Protein 5WAY (pdb70)

Radius of gyration: 38.21 Å; Cα contacts (8 Å, |Δi|>4): 1231; chains: 2; bounding box: 92×66×99 Å

Foldseek 3Di:
DLLLAPPLLSLLLVLVVVQLLDVFADALVRSCVVSVHDSVSVVVSVVVVCVQCVVFDWDQDPRHIHTPCNVVDDSLVSLLVRCVPGPLNVLVVVLLLDFQDALVVSCVVRVHDPVVVVVSQVSSQVVCVVDAFWGADVVPGHIDGALLRQLLVQLQVCVSNDDLPDDPRPLADQVLVVLLVVLVVVVFQDDDDSVVSSSLSSSQSSLLSCVVVPNADPACLCPDPCSVVSQVCCCVRNVDGDDPRSVCRSPVQCRQPQADRDLVVLVVCCVVPVLSVLLLVLQLCLVVVLCVVLVADFDDSSVLSNVLSNLQSGDSPGHLLDHDSDNPLQVVLVVVCVLVVVSLVSQLVSVLCSCVVSVTDNDVSSSSVSSVSSVVNGPPPVCSNCVVPAAAEEEFDEPPDVVVRVVLQVVLCVLADPSYDYDYDDDPDDDLVVVLVDPHQEYEYCDDDPDRPNHHYHHPVVPDSVRVSVVVNVCSCVSSVD/DLLLFPPLLSLLLVLVVVLLQDLDDDDLVVSCVVSVHDSVSVVVSVVVNCVQPVPWDPVSTDCNVVDDVLVSLLVRCVPRLLNVLVVVLLLDFQDAPVVSCVVVVHDPVVVVVSQVSSQVVLVVPAFWGADVVPGHIDGALLSQLLVQLQVCPSNDDLPDDPDPLADQVLVVVLVVLVVVVALDDDDSVVSSSLSSSQVSLLSCVVVPNADDAPDCQCPGPCNVVSQVCCCVRNVDGDDPRSVCRSPRQCRPPQADRDLVVLVVCLVVPVLSVLLLVLQLVLVVVLCVVLVADADCSSVLSNVLSNLQPGDSPGHLLDHDSDNPLQVVLVVVCVLVVVSLVSQLVSVLCSCVVSVTDNDVSSSSVSSVSNVVPGPCVVVSNCVVPAQAEEEFDEPPDVVVRVVLQVLLCVLADVSYDYDYDDDPDDDLVVVLVDPHQEYEYCDDDDDRPNYHYHHPVVPDSVRVSVVVNVCSVVVSD

InterPro domains:
  IPR007737 Mga helix-turn-helix domain [PF05043] (72-158)
  IPR013199 M protein trans-acting positive regulator (MGA) HTH domain [PF08280] (6-64)
  IPR013236 M protein trans-acting positive regulator (MGA), PRD domain [PF08270] (173-392)
  IPR036388 Winged helix-like DNA-binding domain superfamily [G3DSA:1.10.10.10] (2-70)
  IPR036388 Winged helix-like DNA-binding domain superfamily [G3DSA:1.10.10.10] (84-145)
  IPR050661 BglG family transcriptional antiterminators [PTHR30185] (7-478)

Secondary structure (DSSP, 8-state):
-GGGS-HHHHHHHHHHHHHHH--S-B-HHHHHHHTTS-HHHHHHHHHHHHHH-TTS-EEE-SS-EEES-TTTS-THHHHHHHHHT-HHHHHHHHHHH-TT--HHHHHHHHT--HHHHHHHHHHHHHHHHTT-SEEEEETTEEEEE-HHHHHHHHHHHHHHHS-TT----SSS-SHHHHHHHHHHHHTS----SHHHHHHHHHHHHHHHHHHHTT------GGGSTTHHHHHHHIIIII-----HHHHHHHTGGGG-TT--S-HHHHHHHHHH-HHHHHHHHHHHHHHHHHHHHHT---S-HHHHHHHHHHHHH-SS-SSSSS-SS--HHHHHHHHHHHHSHHHHHHHHHHHHHHHHHHTS---HHHHHHHHHHHHHTSTTHHHHHTTT-PPEEEEEE-SS-HHHHHHHHHHHHHHS-TTEEEEE--SS---HHHHHTS--SEEEESS-----TT-EEEE-TT--HHHHHHHHHTTTTTGGG-/-GGGS-HHHHHHHHHHHHHHH--S---HHHHHHHHTS-HHHHHHHHHHHHHH-TT--B--BS-GGGS-HHHHHHHHHHH-HHHHHHHHHHH-TT--HHHHHHHHT--HHHHHHHHHHHHHHHHTT--EEEEETTEEEEE-HHHHHHHHHHHHHHHS-TT----SSS-SHHHHHHHHHHHHTS-----HHHHHHHHHHHHHHHHHHHTT-------GGGGSTTHHHHHHHIIIII-----HHHHHHHTGGGG-TT--SSHHHHHHHHHH-HHHHHHHHHHHHHHHHHHHHHT---S-HHHHHHHHHHHHT-SS-SSSSS-SS--HHHHHHHHHHHH-HHHHHHHHHHHHHHHHHHTS---HHHHHHHHHHHHHT-TTHHHHHHTTSPPEEEEEE-SS-HHHHHHHHHHHHHHS-TTEEEEE--SS---HHHHHHS--SEEEESS-----TT-EEEE-TT--HHHHHHHHHTTTTTTT-

Structure (mmCIF, N/CA/C/O backbone):
data_5WAY
#
_entry.id   5WAY
#
_cell.length_a   80.118
_cell.length_b   106.256
_cell.length_c   100.213
_cell.angle_alpha   90.000
_cell.angle_beta   101.760
_cell.angle_gamma   90.000
#
_symmetry.space_group_name_H-M   'P 1 21 1'
#
loop_
_entity.id
_entity.type
_entity.pdbx_description
1 polymer 'Transcriptional activator'
2 non-polymer 'POTASSIUM ION'
3 non-polymer 'NICKEL (II) ION'
4 non-polymer GLYCEROL
5 water water
#
loop_
_atom_site.group_PDB
_atom_site.id
_atom_site.type_symbol
_atom_site.label_atom_id
_atom_site.label_alt_id
_atom_site.label_comp_id
_atom_site.label_asym_id
_atom_site.label_entity_id
_atom_site.label_seq_id
_atom_site.pdbx_PDB_ins_code
_atom_site.Cartn_x
_atom_site.Cartn_y
_atom_site.Cartn_z
_atom_site.occupancy
_atom_site.B_iso_or_equiv
_atom_site.auth_seq_id
_atom_site.auth_comp_id
_atom_site.auth_asym_id
_atom_site.auth_atom_id
_atom_site.pdbx_PDB_model_num
ATOM 1 N N . MET A 1 1 ? 53.403 15.998 1.882 1.00 54.48 1 MET A N 1
ATOM 2 C CA . MET A 1 1 ? 53.152 16.907 0.731 1.00 53.53 1 MET A CA 1
ATOM 3 C C . MET A 1 1 ? 52.188 18.027 1.067 1.00 52.75 1 MET A C 1
ATOM 4 O O . MET A 1 1 ? 51.946 18.908 0.228 1.00 52.05 1 MET A O 1
ATOM 9 N N . ARG A 1 2 ? 51.649 18.023 2.282 1.00 50.99 2 ARG A N 1
ATOM 10 C CA . ARG A 1 2 ? 50.729 19.085 2.693 1.00 55.30 2 ARG A CA 1
ATOM 11 C C . ARG A 1 2 ? 51.368 20.497 2.742 1.00 56.10 2 ARG A C 1
ATOM 12 O O . ARG A 1 2 ? 50.651 21.502 2.748 1.00 54.62 2 ARG A O 1
ATOM 20 N N . ASP A 1 3 ? 52.699 20.571 2.737 1.00 57.85 3 ASP A N 1
ATOM 21 C CA . ASP A 1 3 ? 53.377 21.863 2.631 1.00 61.19 3 ASP A CA 1
ATOM 22 C C . ASP A 1 3 ? 53.283 22.512 1.250 1.00 60.26 3 ASP A C 1
ATOM 23 O O . ASP A 1 3 ? 53.635 23.667 1.120 1.00 63.71 3 ASP A O 1
ATOM 28 N N . LEU A 1 4 ? 52.768 21.814 0.236 1.00 56.12 4 LEU A N 1
ATOM 29 C CA . LEU A 1 4 ? 52.388 22.500 -1.013 1.00 56.31 4 LEU A CA 1
ATOM 30 C C . LEU A 1 4 ? 51.152 23.388 -0.884 1.00 56.97 4 LEU A C 1
ATOM 31 O O . LEU A 1 4 ? 50.905 24.248 -1.734 1.00 58.41 4 LEU A O 1
ATOM 36 N N . LEU A 1 5 ? 50.359 23.173 0.163 1.00 54.06 5 LEU A N 1
ATOM 37 C CA . LEU A 1 5 ? 49.159 23.957 0.385 1.00 53.48 5 LEU A CA 1
ATOM 38 C C . LEU A 1 5 ? 49.579 25.291 0.948 1.00 53.42 5 LEU A C 1
ATOM 39 O O . LEU A 1 5 ? 50.637 25.376 1.560 1.00 52.70 5 LEU A O 1
ATOM 44 N N . SER A 1 6 ? 48.757 26.323 0.767 1.00 53.34 6 SER A N 1
ATOM 45 C CA . SER A 1 6 ? 48.991 27.600 1.483 1.00 59.59 6 SER A CA 1
ATOM 46 C C . SER A 1 6 ? 48.979 27.346 2.993 1.00 63.60 6 SER A C 1
ATOM 47 O O . SER A 1 6 ? 48.538 26.280 3.449 1.00 62.74 6 SER A O 1
ATOM 50 N N . LYS A 1 7 ? 49.458 28.322 3.756 1.00 64.18 7 LYS A N 1
ATOM 51 C CA . LYS A 1 7 ? 49.476 28.237 5.214 1.00 66.49 7 LYS A CA 1
ATOM 52 C C . LYS A 1 7 ? 48.038 28.142 5.721 1.00 65.24 7 LYS A C 1
ATOM 53 O O . LYS A 1 7 ? 47.706 27.246 6.500 1.00 61.11 7 LYS A O 1
ATOM 59 N N . LYS A 1 8 ? 47.181 29.052 5.262 1.00 66.11 8 LYS A N 1
ATOM 60 C CA . LYS A 1 8 ? 45.772 29.020 5.652 1.00 70.60 8 LYS A CA 1
ATOM 61 C C . LYS A 1 8 ? 45.101 27.687 5.326 1.00 67.01 8 LYS A C 1
ATOM 62 O O . LYS A 1 8 ? 44.310 27.170 6.122 1.00 62.50 8 LYS A O 1
ATOM 68 N N . SER A 1 9 ? 45.400 27.150 4.149 1.00 62.00 9 SER A N 1
ATOM 69 C CA . SER A 1 9 ? 44.763 25.924 3.708 1.00 61.46 9 SER A CA 1
ATOM 70 C C . SER A 1 9 ? 45.247 24.741 4.560 1.00 55.33 9 SER A C 1
ATOM 71 O O . SER A 1 9 ? 44.452 23.922 4.974 1.00 50.97 9 SER A O 1
ATOM 74 N N . HIS A 1 10 ? 46.545 24.697 4.815 1.00 52.89 10 HIS A N 1
ATOM 75 C CA . HIS A 1 10 ? 47.173 23.673 5.608 1.00 54.56 10 HIS A CA 1
ATOM 76 C C . HIS A 1 10 ? 46.542 23.646 7.010 1.00 56.90 10 HIS A C 1
ATOM 77 O O . HIS A 1 10 ? 46.096 22.593 7.506 1.00 52.70 10 HIS A O 1
ATOM 84 N N . ARG A 1 11 ? 46.467 24.813 7.622 1.00 54.41 11 ARG A N 1
ATOM 85 C CA . ARG A 1 11 ? 45.902 24.928 8.947 1.00 56.37 11 ARG A CA 1
ATOM 86 C C . ARG A 1 11 ? 44.415 24.505 8.955 1.00 58.35 11 ARG A C 1
ATOM 87 O O . ARG A 1 11 ? 43.977 23.729 9.820 1.00 53.85 11 ARG A O 1
ATOM 95 N N . GLN A 1 12 ? 43.638 24.973 7.983 1.00 54.06 12 GLN A N 1
ATOM 96 C CA . GLN A 1 12 ? 42.238 24.582 7.911 1.00 56.84 12 GLN A CA 1
ATOM 97 C C . GLN A 1 12 ? 42.088 23.073 7.721 1.00 58.18 12 GLN A C 1
ATOM 98 O O . GLN A 1 12 ? 41.162 22.451 8.261 1.00 56.38 12 GLN A O 1
ATOM 104 N N . LEU A 1 13 ? 42.988 22.476 6.947 1.00 56.78 13 LEU A N 1
ATOM 105 C CA . LEU A 1 13 ? 42.927 21.038 6.731 1.00 54.20 13 LEU A CA 1
ATOM 106 C C . LEU A 1 13 ? 43.087 20.318 8.066 1.00 51.18 13 LEU A C 1
ATOM 107 O O . LEU A 1 13 ? 42.289 19.451 8.376 1.00 50.60 13 LEU A O 1
ATOM 112 N N . GLU A 1 14 ? 44.116 20.695 8.831 1.00 52.00 14 GLU A N 1
ATOM 113 C CA . GLU A 1 14 ? 44.404 20.091 10.143 1.00 58.86 14 GLU A CA 1
ATOM 114 C C . GLU A 1 14 ? 43.283 20.333 11.152 1.00 57.87 14 GLU A C 1
ATOM 115 O O . GLU A 1 14 ? 43.004 19.486 11.981 1.00 59.24 14 GLU A O 1
ATOM 121 N N . LEU A 1 15 ? 42.649 21.492 11.068 1.00 55.68 15 LEU A N 1
ATOM 122 C CA . LEU A 1 15 ? 41.526 21.801 11.922 1.00 56.67 15 LEU A CA 1
ATOM 123 C C . LEU A 1 15 ? 40.448 20.803 11.623 1.00 56.53 15 LEU A C 1
ATOM 124 O O . LEU A 1 15 ? 39.891 20.211 12.537 1.00 55.80 15 LEU A O 1
ATOM 129 N N . LEU A 1 16 ? 40.170 20.582 10.342 1.00 55.00 16 LEU A N 1
ATOM 130 C CA . LEU A 1 16 ? 39.078 19.688 9.988 1.00 56.03 16 LEU A CA 1
ATOM 131 C C . LEU A 1 16 ? 39.426 18.260 10.306 1.00 56.43 16 LEU A C 1
ATOM 132 O O . LEU A 1 16 ? 38.562 17.509 10.722 1.00 55.24 16 LEU A O 1
ATOM 137 N N . GLU A 1 17 ? 40.680 17.871 10.102 1.00 57.11 17 GLU A N 1
ATOM 138 C CA . GLU A 1 17 ? 41.101 16.509 10.440 1.00 57.29 17 GLU A CA 1
ATOM 139 C C . GLU A 1 17 ? 40.886 16.247 11.926 1.00 58.04 17 GLU A C 1
ATOM 140 O O . GLU A 1 17 ? 40.437 15.174 12.304 1.00 55.61 17 GLU A O 1
ATOM 146 N N . LEU A 1 18 ? 41.197 17.246 12.747 1.00 61.12 18 LEU A N 1
ATOM 147 C CA . LEU A 1 18 ? 40.976 17.174 14.190 1.00 65.48 18 LEU A CA 1
ATOM 148 C C . LEU A 1 18 ? 39.509 16.936 14.496 1.00 64.13 18 LEU A C 1
ATOM 149 O O . LEU A 1 18 ? 39.158 15.989 15.206 1.00 68.26 18 LEU A O 1
ATOM 154 N N . LEU A 1 19 ? 38.646 17.776 13.936 1.00 60.49 19 LEU A N 1
ATOM 155 C CA . LEU A 1 19 ? 37.214 17.703 14.232 1.00 60.99 19 LEU A CA 1
ATOM 156 C C . LEU A 1 19 ? 36.543 16.426 13.718 1.00 65.29 19 LEU A C 1
ATOM 157 O O . LEU A 1 19 ? 35.494 16.030 14.220 1.00 60.62 19 LEU A O 1
ATOM 162 N N . PHE A 1 20 ? 37.132 15.802 12.702 1.00 60.97 20 PHE A N 1
ATOM 163 C CA . PHE A 1 20 ? 36.588 14.568 12.148 1.00 58.31 20 PHE A CA 1
ATOM 164 C C . PHE A 1 20 ? 37.076 13.364 12.947 1.00 61.69 20 PHE A C 1
ATOM 165 O O . PHE A 1 20 ? 36.393 12.349 13.011 1.00 65.50 20 PHE A O 1
ATOM 173 N N . GLU A 1 21 ? 38.271 13.483 13.520 1.00 66.84 21 GLU A N 1
ATOM 174 C CA . GLU A 1 21 ? 38.896 12.397 14.247 1.00 74.86 21 GLU A CA 1
ATOM 175 C C . GLU A 1 21 ? 38.318 12.272 15.632 1.00 79.04 21 GLU A C 1
ATOM 176 O O . GLU A 1 21 ? 38.217 11.174 16.141 1.00 78.99 21 GLU A O 1
ATOM 182 N N . HIS A 1 22 ? 37.980 13.406 16.242 1.00 84.07 22 HIS A N 1
ATOM 183 C CA . HIS A 1 22 ? 37.549 13.455 17.631 1.00 83.21 22 HIS A CA 1
ATOM 184 C C . HIS A 1 22 ? 36.133 13.989 17.678 1.00 87.65 22 HIS A C 1
ATOM 185 O O . HIS A 1 22 ? 35.852 15.038 17.114 1.00 93.49 22 HIS A O 1
ATOM 192 N N . LYS A 1 23 ? 35.245 13.273 18.360 1.00 95.11 23 LYS A N 1
ATOM 193 C CA . LYS A 1 23 ? 33.843 13.678 18.462 1.00 98.07 23 LYS A CA 1
ATOM 194 C C . LYS A 1 23 ? 33.590 14.606 19.660 1.00 96.04 23 LYS A C 1
ATOM 195 O O . LYS A 1 23 ? 32.466 15.060 19.854 1.00 97.66 23 LYS A O 1
ATOM 201 N N . ARG A 1 24 ? 34.628 14.888 20.452 1.00 90.05 24 ARG A N 1
ATOM 202 C CA . ARG A 1 24 ? 34.498 15.745 21.644 1.00 91.61 24 ARG A CA 1
ATOM 203 C C . ARG A 1 24 ? 34.302 17.228 21.320 1.00 92.47 24 ARG A C 1
ATOM 204 O O . ARG A 1 24 ? 34.483 17.660 20.178 1.00 91.45 24 ARG A O 1
ATOM 212 N N . TRP A 1 25 ? 33.922 17.992 22.344 1.00 92.34 25 TRP A N 1
ATOM 213 C CA . TRP A 1 25 ? 33.860 19.455 22.264 1.00 92.74 25 TRP A CA 1
ATOM 214 C C . TRP A 1 25 ? 35.248 20.077 22.408 1.00 89.61 25 TRP A C 1
ATOM 215 O O . TRP A 1 25 ? 36.089 19.567 23.156 1.00 87.95 25 TRP A O 1
ATOM 226 N N . PHE A 1 26 ? 35.464 21.184 21.696 1.00 83.60 26 PHE A N 1
ATOM 227 C CA . PHE A 1 26 ? 36.740 21.899 21.692 1.00 82.06 26 PHE A CA 1
ATOM 228 C C . PHE A 1 26 ? 36.536 23.395 21.856 1.00 84.92 26 PHE A C 1
ATOM 229 O O . PHE A 1 26 ? 35.879 24.025 21.022 1.00 81.02 26 PHE A O 1
ATOM 237 N N . HIS A 1 27 ? 37.111 23.974 22.905 1.00 88.73 27 HIS A N 1
ATOM 238 C CA . HIS A 1 27 ? 37.165 25.428 23.014 1.00 94.17 27 HIS A CA 1
ATOM 239 C C . HIS A 1 27 ? 38.236 25.940 22.074 1.00 90.46 27 HIS A C 1
ATOM 240 O O . HIS A 1 27 ? 39.187 25.216 21.749 1.00 86.88 27 HIS A O 1
ATOM 247 N N . ARG A 1 28 ? 38.078 27.190 21.648 1.00 87.33 28 ARG A N 1
ATOM 248 C CA . ARG A 1 28 ? 39.046 27.819 20.760 1.00 87.61 28 ARG A CA 1
ATOM 249 C C . ARG A 1 28 ? 40.407 27.875 21.430 1.00 87.43 28 ARG A C 1
ATOM 250 O O . ARG A 1 28 ? 41.426 27.798 20.749 1.00 90.07 28 ARG A O 1
ATOM 258 N N . SER A 1 29 ? 40.418 27.987 22.761 1.00 86.32 29 SER A N 1
ATOM 259 C CA . SER A 1 29 ? 41.647 27.861 23.550 1.00 85.37 29 SER A CA 1
ATOM 260 C C . SER A 1 29 ? 42.396 26.587 23.163 1.00 82.79 29 SER A C 1
ATOM 261 O O . SER A 1 29 ? 43.586 26.623 22.823 1.00 77.52 29 SER A O 1
ATOM 264 N N . GLU A 1 30 ? 41.681 25.465 23.224 1.00 79.70 30 GLU A N 1
ATOM 265 C CA . GLU A 1 30 ? 42.263 24.150 22.957 1.00 83.99 30 GLU A CA 1
ATOM 266 C C . GLU A 1 30 ? 42.661 23.989 21.486 1.00 78.64 30 GLU A C 1
ATOM 267 O O . GLU A 1 30 ? 43.711 23.422 21.183 1.00 76.24 30 GLU A O 1
ATOM 273 N N . LEU A 1 31 ? 41.817 24.481 20.581 1.00 78.42 31 LEU A N 1
ATOM 274 C CA . LEU A 1 31 ? 42.098 24.401 19.141 1.00 79.22 31 LEU A CA 1
ATOM 275 C C . LEU A 1 31 ? 43.324 25.224 18.814 1.00 76.81 31 LEU A C 1
ATOM 276 O O . LEU A 1 31 ? 44.166 24.803 18.036 1.00 73.52 31 LEU A O 1
ATOM 281 N N . ALA A 1 32 ? 43.432 26.393 19.428 1.00 81.31 32 ALA A N 1
ATOM 282 C CA . ALA A 1 32 ? 44.580 27.267 19.194 1.00 85.69 32 ALA A CA 1
ATOM 283 C C . ALA A 1 32 ? 45.902 26.561 19.495 1.00 87.50 32 ALA A C 1
ATOM 284 O O . ALA A 1 32 ? 46.836 26.623 18.689 1.00 88.64 32 ALA A O 1
ATOM 286 N N . GLU A 1 33 ? 45.979 25.881 20.637 1.00 86.52 33 GLU A N 1
ATOM 287 C CA . GLU A 1 33 ? 47.247 25.303 21.062 1.00 87.77 33 GLU A CA 1
ATOM 288 C C . GLU A 1 33 ? 47.518 23.956 20.393 1.00 87.06 33 GLU A C 1
ATOM 289 O O . GLU A 1 33 ? 48.649 23.693 19.971 1.00 83.73 33 GLU A O 1
ATOM 295 N N . LEU A 1 34 ? 46.494 23.116 20.265 1.00 85.85 34 LEU A N 1
ATOM 296 C CA . LEU A 1 34 ? 46.641 21.856 19.525 1.00 84.61 34 LEU A CA 1
ATOM 297 C C . LEU A 1 34 ? 47.115 22.064 18.080 1.00 84.97 34 LEU A C 1
ATOM 298 O O . LEU A 1 34 ? 47.900 21.264 17.563 1.00 83.93 34 LEU A O 1
ATOM 303 N N . LEU A 1 35 ? 46.647 23.138 17.441 1.00 83.12 35 LEU A N 1
ATOM 304 C CA . LEU A 1 35 ? 47.019 23.456 16.060 1.00 84.12 35 LEU A CA 1
ATOM 305 C C . LEU A 1 35 ? 48.131 24.491 15.989 1.00 84.11 35 LEU A C 1
ATOM 306 O O . LEU A 1 35 ? 48.464 24.973 14.904 1.00 82.51 35 LEU A O 1
ATOM 311 N N . ASN A 1 36 ? 48.685 24.843 17.149 1.00 85.22 36 ASN A N 1
ATOM 312 C CA . ASN A 1 36 ? 49.821 25.761 17.249 1.00 82.23 36 ASN A CA 1
ATOM 313 C C . ASN A 1 36 ? 49.616 27.087 16.495 1.00 77.83 36 ASN A C 1
ATOM 314 O O . ASN A 1 36 ? 50.513 27.584 15.827 1.00 80.49 36 ASN A O 1
ATOM 319 N N . CYS A 1 37 ? 48.427 27.663 16.623 1.00 75.58 37 CYS A N 1
ATOM 320 C CA . CYS A 1 37 ? 48.132 28.952 16.007 1.00 78.44 37 CYS A CA 1
ATOM 321 C C . CYS A 1 37 ? 47.443 29.867 17.023 1.00 82.51 37 CYS A C 1
ATOM 322 O O . CYS A 1 37 ? 47.265 29.488 18.182 1.00 89.09 37 CYS A O 1
ATOM 325 N N . THR A 1 38 ? 47.067 31.071 16.594 1.00 80.33 38 THR A N 1
ATOM 326 C CA . THR A 1 38 ? 46.369 32.011 17.464 1.00 80.98 38 THR A CA 1
ATOM 327 C C . THR A 1 38 ? 44.888 31.700 17.476 1.00 81.34 38 THR A C 1
ATOM 328 O O . THR A 1 38 ? 44.389 30.955 16.623 1.00 80.39 38 THR A O 1
ATOM 332 N N . GLU A 1 39 ? 44.188 32.286 18.437 1.00 78.12 39 GLU A N 1
ATOM 333 C CA . GLU A 1 39 ? 42.741 32.148 18.520 1.00 80.07 39 GLU A CA 1
ATOM 334 C C . GLU A 1 39 ? 42.048 32.883 17.374 1.00 78.03 39 GLU A C 1
ATOM 335 O O . GLU A 1 39 ? 40.952 32.501 16.956 1.00 76.21 39 GLU A O 1
ATOM 341 N N . ARG A 1 40 ? 42.699 33.922 16.856 1.00 79.03 40 ARG A N 1
ATOM 342 C CA . ARG A 1 40 ? 42.179 34.669 15.703 1.00 78.80 40 ARG A CA 1
ATOM 343 C C . ARG A 1 40 ? 42.218 33.801 14.440 1.00 73.86 40 ARG A C 1
ATOM 344 O O . ARG A 1 40 ? 41.236 33.724 13.689 1.00 68.21 40 ARG A O 1
ATOM 352 N N . ALA A 1 41 ? 43.349 33.140 14.220 1.00 73.69 41 ALA A N 1
ATOM 353 C CA . ALA A 1 41 ? 43.463 32.189 13.111 1.00 74.24 41 ALA A CA 1
ATOM 354 C C . ALA A 1 41 ? 42.355 31.131 13.182 1.00 72.84 41 ALA A C 1
ATOM 355 O O . ALA A 1 41 ? 41.686 30.874 12.178 1.00 77.58 41 ALA A O 1
ATOM 357 N N . VAL A 1 42 ? 42.134 30.560 14.367 1.00 67.40 42 VAL A N 1
ATOM 358 C CA . VAL A 1 42 ? 41.084 29.538 14.560 1.00 66.45 42 VAL A CA 1
ATOM 359 C C . VAL A 1 42 ? 39.683 30.063 14.167 1.00 68.70 42 VAL A C 1
ATOM 360 O O . VAL A 1 42 ? 38.896 29.372 13.491 1.00 59.02 42 VAL A O 1
ATOM 364 N N . LYS A 1 43 ? 39.379 31.274 14.629 1.00 69.22 43 LYS A N 1
ATOM 365 C CA . LYS A 1 43 ? 38.102 31.919 14.353 1.00 74.11 43 LYS A CA 1
ATOM 366 C C . LYS A 1 43 ? 37.950 32.156 12.840 1.00 70.56 43 LYS A C 1
ATOM 367 O O . LYS A 1 43 ? 36.909 31.838 12.256 1.00 66.79 43 LYS A O 1
ATOM 373 N N . ASP A 1 44 ? 38.986 32.714 12.216 1.00 67.19 44 ASP A N 1
ATOM 374 C CA . ASP A 1 44 ? 38.968 32.952 10.759 1.00 69.94 44 ASP A CA 1
ATOM 375 C C . ASP A 1 44 ? 38.856 31.635 9.958 1.00 65.62 44 ASP A C 1
ATOM 376 O O . ASP A 1 44 ? 38.094 31.529 8.998 1.00 67.26 44 ASP A O 1
ATOM 381 N N . ASP A 1 45 ? 39.590 30.620 10.382 1.00 66.13 45 ASP A N 1
ATOM 382 C CA . ASP A 1 45 ? 39.517 29.310 9.726 1.00 67.04 45 ASP A CA 1
ATOM 383 C C . ASP A 1 45 ? 38.142 28.682 9.855 1.00 69.04 45 ASP A C 1
ATOM 384 O O . ASP A 1 45 ? 37.645 28.058 8.900 1.00 65.10 45 ASP A O 1
ATOM 389 N N . LEU A 1 46 ? 37.535 28.845 11.032 1.00 65.67 46 LEU A N 1
ATOM 390 C CA . LEU A 1 46 ? 36.227 28.276 11.284 1.00 69.40 46 LEU A CA 1
ATOM 391 C C . LEU A 1 46 ? 35.185 28.858 10.346 1.00 71.07 46 LEU A C 1
ATOM 392 O O . LEU A 1 46 ? 34.393 28.107 9.766 1.00 68.23 46 LEU A O 1
ATOM 397 N N . SER A 1 47 ? 35.178 30.179 10.181 1.00 67.72 47 SER A N 1
ATOM 398 C CA . SER A 1 47 ? 34.164 30.785 9.311 1.00 71.52 47 SER A CA 1
ATOM 399 C C . SER A 1 47 ? 34.481 30.476 7.845 1.00 68.13 47 SER A C 1
ATOM 400 O O . SER A 1 47 ? 33.562 30.284 7.057 1.00 69.65 47 SER A O 1
ATOM 403 N N . HIS A 1 48 ? 35.763 30.386 7.483 1.00 64.44 48 HIS A N 1
ATOM 404 C CA . HIS A 1 48 ? 36.107 29.962 6.117 1.00 68.27 48 HIS A CA 1
ATOM 405 C C . HIS A 1 48 ? 35.600 28.546 5.826 1.00 70.03 48 HIS A C 1
ATOM 406 O O . HIS A 1 48 ? 35.070 28.253 4.746 1.00 73.92 48 HIS A O 1
ATOM 413 N N . VAL A 1 49 ? 35.763 27.682 6.816 1.00 62.35 49 VAL A N 1
ATOM 414 C CA . VAL A 1 49 ? 35.406 26.302 6.706 1.00 63.43 49 VAL A CA 1
ATOM 415 C C . VAL A 1 49 ? 33.872 26.118 6.709 1.00 66.88 49 VAL A C 1
ATOM 416 O O . VAL A 1 49 ? 33.340 25.256 5.987 1.00 63.07 49 VAL A O 1
ATOM 420 N N . LYS A 1 50 ? 33.165 26.900 7.524 1.00 64.12 50 LYS A N 1
ATOM 421 C CA . LYS A 1 50 ? 31.697 26.840 7.538 1.00 68.62 50 LYS A CA 1
ATOM 422 C C . LYS A 1 50 ? 31.134 27.121 6.154 1.00 65.58 50 LYS A C 1
ATOM 423 O O . LYS A 1 50 ? 30.248 26.405 5.685 1.00 68.69 50 LYS A O 1
ATOM 429 N N . SER A 1 51 ? 31.667 28.152 5.503 1.00 66.00 51 SER A N 1
ATOM 430 C CA . SER A 1 51 ? 31.201 28.550 4.180 1.00 71.89 51 SER A CA 1
ATOM 431 C C . SER A 1 51 ? 31.631 27.571 3.077 1.00 71.62 51 SER A C 1
ATOM 432 O O . SER A 1 51 ? 30.886 27.366 2.120 1.00 71.33 51 SER A O 1
ATOM 435 N N . ALA A 1 52 ? 32.816 26.967 3.209 1.00 70.48 52 ALA A N 1
ATOM 436 C CA . ALA A 1 52 ? 33.328 26.025 2.194 1.00 63.76 52 ALA A CA 1
ATOM 437 C C . ALA A 1 52 ? 32.624 24.681 2.253 1.00 63.51 52 ALA A C 1
ATOM 438 O O . ALA A 1 52 ? 32.450 24.040 1.231 1.00 65.06 52 ALA A O 1
ATOM 440 N N . PHE A 1 53 ? 32.198 24.266 3.448 1.00 65.12 53 PHE A N 1
ATOM 441 C CA . PHE A 1 53 ? 31.517 22.987 3.633 1.00 68.71 53 PHE A CA 1
ATOM 442 C C . PHE A 1 53 ? 30.121 23.162 4.289 1.00 69.67 53 PHE A C 1
ATOM 443 O O . PHE A 1 53 ? 29.873 22.679 5.408 1.00 61.66 53 PHE A O 1
ATOM 451 N N . PRO A 1 54 ? 29.183 23.805 3.569 1.00 75.28 54 PRO A N 1
ATOM 452 C CA . PRO A 1 54 ? 27.890 24.176 4.165 1.00 79.62 54 PRO A CA 1
ATOM 453 C C . PRO A 1 54 ? 27.106 22.974 4.691 1.00 86.64 54 PRO A C 1
ATOM 454 O O . PRO A 1 54 ? 26.329 23.112 5.636 1.00 91.18 54 PRO A O 1
ATOM 458 N N . ASP A 1 55 ? 27.309 21.806 4.088 1.00 92.80 55 ASP A N 1
ATOM 459 C CA . ASP A 1 55 ? 26.661 20.590 4.564 1.00 98.86 55 ASP A CA 1
ATOM 460 C C . ASP A 1 55 ? 27.083 20.239 5.997 1.00 100.67 55 ASP A C 1
ATOM 461 O O . ASP A 1 55 ? 26.257 19.774 6.782 1.00 107.68 55 ASP A O 1
ATOM 466 N N . LEU A 1 56 ? 28.347 20.486 6.345 1.00 96.07 56 LEU A N 1
ATOM 467 C CA . LEU A 1 56 ? 28.842 20.199 7.698 1.00 91.17 56 LEU A CA 1
ATOM 468 C C . LEU A 1 56 ? 28.124 21.051 8.725 1.00 90.12 56 LEU A C 1
ATOM 469 O O . LEU A 1 56 ? 28.012 22.258 8.548 1.00 87.95 56 LEU A O 1
ATOM 474 N N . ILE A 1 57 ? 27.661 20.411 9.800 1.00 92.05 57 ILE A N 1
ATOM 475 C CA . ILE A 1 57 ? 26.880 21.074 10.849 1.00 93.83 57 ILE A CA 1
ATOM 476 C C . ILE A 1 57 ? 27.738 21.386 12.082 1.00 90.75 57 ILE A C 1
ATOM 477 O O . ILE A 1 57 ? 28.135 20.481 12.822 1.00 84.11 57 ILE A O 1
ATOM 482 N N . PHE A 1 58 ? 28.007 22.674 12.288 1.00 90.47 58 PHE A N 1
ATOM 483 C CA . PHE A 1 58 ? 28.831 23.146 13.398 1.00 93.75 58 PHE A CA 1
ATOM 484 C C . PHE A 1 58 ? 27.956 23.662 14.532 1.00 100.66 58 PHE A C 1
ATOM 485 O O . PHE A 1 58 ? 27.239 24.647 14.349 1.00 103.82 58 PHE A O 1
ATOM 493 N N . HIS A 1 59 ? 28.014 23.013 15.695 1.00 103.94 59 HIS A N 1
ATOM 494 C CA . HIS A 1 59 ? 27.384 23.557 16.903 1.00 105.66 59 HIS A CA 1
ATOM 495 C C . HIS A 1 59 ? 28.408 24.351 17.694 1.00 106.41 59 HIS A C 1
ATOM 496 O O . HIS A 1 59 ? 29.600 24.041 17.679 1.00 101.80 59 HIS A O 1
ATOM 503 N N . SER A 1 60 ? 27.921 25.382 18.376 1.00 110.39 60 SER A N 1
ATOM 504 C CA . SER A 1 60 ? 28.712 26.142 19.328 1.00 112.88 60 SER A CA 1
ATOM 505 C C . SER A 1 60 ? 28.007 26.023 20.679 1.00 113.95 60 SER A C 1
ATOM 506 O O . SER A 1 60 ? 26.785 25.869 20.733 1.00 114.07 60 SER A O 1
ATOM 509 N N . SER A 1 61 ? 28.772 26.072 21.766 1.00 112.98 61 SER A N 1
ATOM 510 C CA . SER A 1 61 ? 28.212 25.864 23.099 1.00 113.59 61 SER A CA 1
ATOM 511 C C . SER A 1 61 ? 29.063 26.490 24.188 1.00 115.01 61 SER A C 1
ATOM 512 O O . SER A 1 61 ? 30.113 27.065 23.918 1.00 117.53 61 SER A O 1
ATOM 515 N N . THR A 1 62 ? 28.580 26.381 25.422 1.00 117.37 62 THR A N 1
ATOM 516 C CA . THR A 1 62 ? 29.399 26.604 26.614 1.00 117.56 62 THR A CA 1
ATOM 517 C C . THR A 1 62 ? 30.610 25.655 26.632 1.00 116.48 62 THR A C 1
ATOM 518 O O . THR A 1 62 ? 31.660 25.986 27.183 1.00 113.36 62 THR A O 1
ATOM 522 N N . ASN A 1 63 ? 30.443 24.482 26.022 1.00 115.61 63 ASN A N 1
ATOM 523 C CA . ASN A 1 63 ? 31.480 23.447 25.964 1.00 112.32 63 ASN A CA 1
ATOM 524 C C . ASN A 1 63 ? 32.542 23.700 24.890 1.00 108.66 63 ASN A C 1
ATOM 525 O O . ASN A 1 63 ? 33.675 23.216 24.995 1.00 105.79 63 ASN A O 1
ATOM 530 N N . GLY A 1 64 ? 32.163 24.449 23.857 1.00 102.86 64 GLY A N 1
ATOM 531 C CA . GLY A 1 64 ? 33.076 24.813 22.780 1.00 100.84 64 GLY A CA 1
ATOM 532 C C . GLY A 1 64 ? 32.432 24.602 21.423 1.00 99.91 64 GLY A C 1
ATOM 533 O O . GLY A 1 64 ? 31.263 24.942 21.228 1.00 102.28 64 GLY A O 1
ATOM 534 N N . ILE A 1 65 ? 33.198 24.028 20.495 1.00 96.10 65 ILE A N 1
ATOM 535 C CA . ILE A 1 65 ? 32.775 23.815 19.107 1.00 94.43 65 ILE A CA 1
ATOM 536 C C . ILE A 1 65 ? 33.010 22.360 18.682 1.00 87.37 65 ILE A C 1
ATOM 537 O O . ILE A 1 65 ? 33.980 21.723 19.107 1.00 83.96 65 ILE A O 1
ATOM 542 N N . ARG A 1 66 ? 32.117 21.837 17.847 1.00 81.68 66 ARG A N 1
ATOM 543 C CA . ARG A 1 66 ? 32.327 20.529 17.231 1.00 86.27 66 ARG A CA 1
ATOM 544 C C . ARG A 1 66 ? 31.462 20.353 15.993 1.00 83.39 66 ARG A C 1
ATOM 545 O O . ARG A 1 66 ? 30.460 21.049 15.810 1.00 86.66 66 ARG A O 1
ATOM 553 N N . ILE A 1 67 ? 31.862 19.416 15.142 1.00 78.34 67 ILE A N 1
ATOM 554 C CA . ILE A 1 67 ? 31.022 18.994 14.042 1.00 78.88 67 ILE A CA 1
ATOM 555 C C . ILE A 1 67 ? 30.143 17.834 14.547 1.00 80.76 67 ILE A C 1
ATOM 556 O O . ILE A 1 67 ? 30.635 16.872 15.137 1.00 80.53 67 ILE A O 1
ATOM 561 N N . ILE A 1 68 ? 28.837 17.964 14.328 1.00 88.16 68 ILE A N 1
ATOM 562 C CA . ILE A 1 68 ? 27.828 17.014 14.804 1.00 92.39 68 ILE A CA 1
ATOM 563 C C . ILE A 1 68 ? 27.548 15.960 13.741 1.00 90.16 68 ILE A C 1
ATOM 564 O O . ILE A 1 68 ? 27.022 14.894 14.032 1.00 86.34 68 ILE A O 1
ATOM 569 N N . ASN A 1 69 ? 27.904 16.278 12.505 1.00 89.38 69 ASN A N 1
ATOM 570 C CA . ASN A 1 69 ? 27.357 15.599 11.354 1.00 89.78 69 ASN A CA 1
ATOM 571 C C . ASN A 1 69 ? 28.248 14.494 10.788 1.00 88.65 69 ASN A C 1
ATOM 572 O O . ASN A 1 69 ? 27.788 13.713 9.944 1.00 87.39 69 ASN A O 1
ATOM 577 N N . THR A 1 70 ? 29.490 14.395 11.275 1.00 86.89 70 THR A N 1
ATOM 578 C CA . THR A 1 70 ? 30.552 13.611 10.589 1.00 88.35 70 THR A CA 1
ATOM 579 C C . THR A 1 70 ? 30.160 12.207 10.049 1.00 85.16 70 THR A C 1
ATOM 580 O O . THR A 1 70 ? 30.646 11.802 8.992 1.00 81.86 70 THR A O 1
ATOM 584 N N . ASP A 1 71 ? 29.257 11.499 10.733 1.00 86.12 71 ASP A N 1
ATOM 585 C CA . ASP A 1 71 ? 28.756 10.184 10.263 1.00 89.07 71 ASP A CA 1
ATOM 586 C C . ASP A 1 71 ? 27.855 10.212 8.997 1.00 85.45 71 ASP A C 1
ATOM 587 O O . ASP A 1 71 ? 27.508 9.158 8.464 1.00 86.64 71 ASP A O 1
ATOM 592 N N . ASP A 1 72 ? 27.453 11.387 8.535 1.00 80.08 72 ASP A N 1
ATOM 593 C CA . ASP A 1 72 ? 26.737 11.500 7.261 1.00 96.15 72 ASP A CA 1
ATOM 594 C C . ASP A 1 72 ? 27.717 11.816 6.107 1.00 94.24 72 ASP A C 1
ATOM 595 O O . ASP A 1 72 ? 27.558 11.339 4.971 1.00 94.85 72 ASP A O 1
ATOM 600 N N . SER A 1 73 ? 28.731 12.617 6.411 1.00 89.34 73 SER A N 1
ATOM 601 C CA . SER A 1 73 ? 29.693 13.049 5.419 1.00 85.61 73 SER A CA 1
ATOM 602 C C . SER A 1 73 ? 30.917 12.143 5.506 1.00 77.44 73 SER A C 1
ATOM 603 O O . SER A 1 73 ? 30.827 10.994 5.972 1.00 67.52 73 SER A O 1
ATOM 606 N N . ASP A 1 74 ? 32.056 12.653 5.049 1.00 65.45 74 ASP A N 1
ATOM 607 C CA . ASP A 1 74 ? 33.306 11.911 5.097 1.00 59.45 74 ASP A CA 1
ATOM 608 C C . ASP A 1 74 ? 34.427 12.899 4.772 1.00 60.12 74 ASP A C 1
ATOM 609 O O . ASP A 1 74 ? 34.265 13.861 3.958 1.00 49.83 74 ASP A O 1
ATOM 614 N N . ILE A 1 75 ? 35.554 12.650 5.421 1.00 55.27 75 ILE A N 1
ATOM 615 C CA . ILE A 1 75 ? 36.732 13.485 5.288 1.00 57.07 75 ILE A CA 1
ATOM 616 C C . ILE A 1 75 ? 37.254 13.558 3.850 1.00 57.02 75 ILE A C 1
ATOM 617 O O . ILE A 1 75 ? 37.855 14.554 3.472 1.00 54.51 75 ILE A O 1
ATOM 622 N N . GLU A 1 76 ? 36.997 12.530 3.035 1.00 57.30 76 GLU A N 1
ATOM 623 C CA . GLU A 1 76 ? 37.352 12.591 1.611 1.00 57.83 76 GLU A CA 1
ATOM 624 C C . GLU A 1 76 ? 36.878 13.885 0.962 1.00 57.24 76 GLU A C 1
ATOM 625 O O . GLU A 1 76 ? 37.533 14.437 0.064 1.00 57.90 76 GLU A O 1
ATOM 631 N N . MET A 1 77 ? 35.723 14.349 1.406 1.00 59.88 77 MET A N 1
ATOM 632 C CA . MET A 1 77 ? 35.138 15.634 0.969 1.00 62.41 77 MET A CA 1
ATOM 633 C C . MET A 1 77 ? 36.100 16.837 1.146 1.00 59.04 77 MET A C 1
ATOM 634 O O . MET A 1 77 ? 36.215 17.723 0.282 1.00 53.02 77 MET A O 1
ATOM 639 N N . VAL A 1 78 ? 36.783 16.859 2.291 1.00 52.37 78 VAL A N 1
ATOM 640 C CA . VAL A 1 78 ? 37.695 17.935 2.647 1.00 50.83 78 VAL A CA 1
ATOM 641 C C . VAL A 1 78 ? 38.929 17.928 1.741 1.00 47.77 78 VAL A C 1
ATOM 642 O O . VAL A 1 78 ? 39.318 18.939 1.177 1.00 47.34 78 VAL A O 1
ATOM 646 N N . TYR A 1 79 ? 39.525 16.766 1.573 1.00 47.18 79 TYR A N 1
ATOM 647 C CA . TYR A 1 79 ? 40.709 16.648 0.734 1.00 49.95 79 TYR A CA 1
ATOM 648 C C . TYR A 1 79 ? 40.319 16.983 -0.680 1.00 47.65 79 TYR A C 1
ATOM 649 O O . TYR A 1 79 ? 41.037 17.703 -1.365 1.00 47.84 79 TYR A O 1
ATOM 658 N N . HIS A 1 80 ? 39.178 16.454 -1.120 1.00 49.93 80 HIS A N 1
ATOM 659 C CA . HIS A 1 80 ? 38.731 16.699 -2.481 1.00 53.28 80 HIS A CA 1
ATOM 660 C C . HIS A 1 80 ? 38.688 18.203 -2.691 1.00 53.03 80 HIS A C 1
ATOM 661 O O . HIS A 1 80 ? 39.195 18.699 -3.688 1.00 51.25 80 HIS A O 1
ATOM 668 N N . HIS A 1 81 ? 38.106 18.928 -1.729 1.00 53.99 81 HIS A N 1
ATOM 669 C CA . HIS A 1 81 ? 38.105 20.384 -1.787 1.00 56.70 81 HIS A CA 1
ATOM 670 C C . HIS A 1 81 ? 39.500 21.044 -1.752 1.00 52.67 81 HIS A C 1
ATOM 671 O O . HIS A 1 81 ? 39.730 21.940 -2.548 1.00 50.24 81 HIS A O 1
ATOM 678 N N . PHE A 1 82 ? 40.402 20.671 -0.831 1.00 50.82 82 PHE A N 1
ATOM 679 C CA . PHE A 1 82 ? 41.704 21.405 -0.724 1.00 48.57 82 PHE A CA 1
ATOM 680 C C . PHE A 1 82 ? 42.649 21.093 -1.883 1.00 49.65 82 PHE A C 1
ATOM 681 O O . PHE A 1 82 ? 43.451 21.926 -2.287 1.00 51.01 82 PHE A O 1
ATOM 689 N N . PHE A 1 83 ? 42.563 19.889 -2.428 1.00 50.45 83 PHE A N 1
ATOM 690 C CA . PHE A 1 83 ? 43.287 19.605 -3.676 1.00 52.98 83 PHE A CA 1
ATOM 691 C C . PHE A 1 83 ? 42.789 20.530 -4.772 1.00 57.22 83 PHE A C 1
ATOM 692 O O . PHE A 1 83 ? 43.586 21.229 -5.429 1.00 54.45 83 PHE A O 1
ATOM 700 N N . LYS A 1 84 ? 41.459 20.529 -4.956 1.00 60.29 84 LYS A N 1
ATOM 701 C CA . LYS A 1 84 ? 40.845 21.278 -6.065 1.00 65.46 84 LYS A CA 1
ATOM 702 C C . LYS A 1 84 ? 41.205 22.781 -5.990 1.00 61.06 84 LYS A C 1
ATOM 703 O O . LYS A 1 84 ? 41.498 23.368 -7.001 1.00 61.16 84 LYS A O 1
ATOM 709 N N . HIS A 1 85 ? 41.224 23.380 -4.796 1.00 58.78 85 HIS A N 1
ATOM 710 C CA . HIS A 1 85 ? 41.519 24.817 -4.657 1.00 58.90 85 HIS A CA 1
ATOM 711 C C . HIS A 1 85 ? 42.974 25.170 -4.414 1.00 53.40 85 HIS A C 1
ATOM 712 O O . HIS A 1 85 ? 43.264 26.311 -4.098 1.00 56.70 85 HIS A O 1
ATOM 719 N N . SER A 1 86 ? 43.891 24.221 -4.564 1.00 52.11 86 SER A N 1
ATOM 720 C CA . SER A 1 86 ? 45.350 24.490 -4.364 1.00 54.49 86 SER A CA 1
ATOM 721 C C . SER A 1 86 ? 46.081 24.874 -5.657 1.00 54.30 86 SER A C 1
ATOM 722 O O . SER A 1 86 ? 46.071 24.103 -6.635 1.00 55.47 86 SER A O 1
ATOM 725 N N . THR A 1 87 ? 46.789 25.999 -5.634 1.00 56.58 87 THR A N 1
ATOM 726 C CA . THR A 1 87 ? 47.489 26.500 -6.820 1.00 57.57 87 THR A CA 1
ATOM 727 C C . THR A 1 87 ? 48.693 25.650 -7.164 1.00 55.03 87 THR A C 1
ATOM 728 O O . THR A 1 87 ? 48.937 25.353 -8.329 1.00 50.72 87 THR A O 1
ATOM 732 N N . HIS A 1 88 ? 49.454 25.261 -6.150 1.00 57.15 88 HIS A N 1
ATOM 733 C CA . HIS A 1 88 ? 50.661 24.467 -6.384 1.00 53.72 88 HIS A CA 1
ATOM 734 C C . HIS A 1 88 ? 50.300 23.073 -6.950 1.00 47.10 88 HIS A C 1
ATOM 735 O O . HIS A 1 88 ? 50.908 22.627 -7.901 1.00 47.13 88 HIS A O 1
ATOM 742 N N . PHE A 1 89 ? 49.298 22.408 -6.392 1.00 44.56 89 PHE A N 1
ATOM 743 C CA . PHE A 1 89 ? 48.932 21.112 -6.898 1.00 47.22 89 PHE A CA 1
ATOM 744 C C . PHE A 1 89 ? 48.361 21.236 -8.306 1.00 46.40 89 PHE A C 1
ATOM 745 O O . PHE A 1 89 ? 48.624 20.388 -9.159 1.00 45.74 89 PHE A O 1
ATOM 753 N N . SER A 1 90 ? 47.557 22.270 -8.543 1.00 44.18 90 SER A N 1
ATOM 754 C CA . SER A 1 90 ? 46.959 22.480 -9.866 1.00 45.19 90 SER A CA 1
ATOM 755 C C . SER A 1 90 ? 48.022 22.666 -10.941 1.00 42.18 90 SER A C 1
ATOM 756 O O . SER A 1 90 ? 47.944 22.071 -12.007 1.00 41.50 90 SER A O 1
ATOM 759 N N . ILE A 1 91 ? 49.052 23.430 -10.625 1.00 43.99 91 ILE A N 1
ATOM 760 C CA . ILE A 1 91 ? 50.136 23.697 -11.588 1.00 43.75 91 ILE A CA 1
ATOM 761 C C . ILE A 1 91 ? 50.907 22.424 -11.878 1.00 46.44 91 ILE A C 1
ATOM 762 O O . ILE A 1 91 ? 51.215 22.083 -13.043 1.00 45.72 91 ILE A O 1
ATOM 767 N N . LEU A 1 92 ? 51.198 21.706 -10.803 1.00 46.97 92 LEU A N 1
ATOM 768 C CA . LEU A 1 92 ? 51.886 20.439 -10.891 1.00 46.27 92 LEU A CA 1
ATOM 769 C C . LEU A 1 92 ? 51.109 19.466 -11.765 1.00 47.91 92 LEU A C 1
ATOM 770 O O . LEU A 1 92 ? 51.679 18.817 -12.670 1.00 45.41 92 LEU A O 1
ATOM 775 N N . GLU A 1 93 ? 49.811 19.368 -11.525 1.00 43.89 93 GLU A N 1
ATOM 776 C CA . GLU A 1 93 ? 48.992 18.498 -12.350 1.00 46.41 93 GLU A CA 1
ATOM 777 C C . GLU A 1 93 ? 48.912 18.974 -13.828 1.00 46.32 93 GLU A C 1
ATOM 778 O O . GLU A 1 93 ? 48.922 18.144 -14.753 1.00 43.56 93 GLU A O 1
ATOM 784 N N . PHE A 1 94 ? 48.758 20.287 -14.032 1.00 44.44 94 PHE A N 1
ATOM 785 C CA . PHE A 1 94 ? 48.808 20.852 -15.372 1.00 46.06 94 PHE A CA 1
ATOM 786 C C . PHE A 1 94 ? 50.105 20.444 -16.071 1.00 44.47 94 PHE A C 1
ATOM 787 O O . PHE A 1 94 ? 50.094 19.968 -17.198 1.00 47.54 94 PHE A O 1
ATOM 795 N N . ILE A 1 95 ? 51.219 20.579 -15.383 1.00 44.25 95 ILE A N 1
ATOM 796 C CA . ILE A 1 95 ? 52.502 20.210 -15.982 1.00 44.29 95 ILE A CA 1
ATOM 797 C C . ILE A 1 95 ? 52.561 18.734 -16.330 1.00 46.53 95 ILE A C 1
ATOM 798 O O . ILE A 1 95 ? 52.993 18.373 -17.415 1.00 50.67 95 ILE A O 1
ATOM 803 N N . PHE A 1 96 ? 52.090 17.878 -15.422 1.00 51.46 96 PHE A N 1
ATOM 804 C CA . PHE A 1 96 ? 52.000 16.476 -15.681 1.00 46.12 96 PHE A CA 1
ATOM 805 C C . PHE A 1 96 ? 51.227 16.168 -16.955 1.00 47.37 96 PHE A C 1
ATOM 806 O O . PHE A 1 96 ? 51.612 15.276 -17.709 1.00 51.44 96 PHE A O 1
ATOM 814 N N . PHE A 1 97 ? 50.132 16.874 -17.194 1.00 47.57 97 PHE A N 1
ATOM 815 C CA . PHE A 1 97 ? 49.344 16.624 -18.402 1.00 52.36 97 PHE A CA 1
ATOM 816 C C . PHE A 1 97 ? 49.862 17.323 -19.666 1.00 53.80 97 PHE A C 1
ATOM 817 O O . PHE A 1 97 ? 49.312 17.078 -20.715 1.00 52.92 97 PHE A O 1
ATOM 825 N N . ASN A 1 98 ? 50.890 18.170 -19.569 1.00 53.05 98 ASN A N 1
ATOM 826 C CA . ASN A 1 98 ? 51.282 19.047 -20.701 1.00 54.74 98 ASN A CA 1
ATOM 827 C C . ASN A 1 98 ? 52.787 19.113 -20.870 1.00 54.81 98 ASN A C 1
ATOM 828 O O . ASN A 1 98 ? 53.377 20.190 -20.978 1.00 51.79 98 ASN A O 1
ATOM 833 N N . GLU A 1 99 ? 53.420 17.944 -20.887 1.00 53.06 99 GLU A N 1
ATOM 834 C CA . GLU A 1 99 ? 54.845 17.894 -21.137 1.00 54.82 99 GLU A CA 1
ATOM 835 C C . GLU A 1 99 ? 55.081 18.589 -22.501 1.00 54.57 99 GLU A C 1
ATOM 836 O O . GLU A 1 99 ? 54.264 18.455 -23.423 1.00 52.30 99 GLU A O 1
ATOM 842 N N . GLY A 1 100 ? 56.136 19.384 -22.576 1.00 55.27 100 GLY A N 1
ATOM 843 C CA . GLY A 1 100 ? 56.526 20.055 -23.822 1.00 54.11 100 GLY A CA 1
ATOM 844 C C . GLY A 1 100 ? 55.823 21.354 -24.147 1.00 56.42 100 GLY A C 1
ATOM 845 O O . GLY A 1 100 ? 56.159 21.984 -25.127 1.00 55.86 100 GLY A O 1
ATOM 846 N N . CYS A 1 101 ? 54.841 21.776 -23.351 1.00 55.59 101 CYS A N 1
ATOM 847 C CA . CYS A 1 101 ? 54.162 23.041 -23.621 1.00 56.39 101 CYS A CA 1
ATOM 848 C C . CYS A 1 101 ? 55.148 24.195 -23.342 1.00 54.97 101 CYS A C 1
ATOM 849 O O . CYS A 1 101 ? 56.207 23.990 -22.742 1.00 53.98 101 CYS A O 1
ATOM 852 N N . GLN A 1 102 ? 54.821 25.398 -23.801 1.00 54.71 102 GLN A N 1
ATOM 853 C CA . GLN A 1 102 ? 55.614 26.579 -23.425 1.00 54.62 102 GLN A CA 1
ATOM 854 C C . GLN A 1 102 ? 55.338 26.976 -21.967 1.00 52.16 102 GLN A C 1
ATOM 855 O O . GLN A 1 102 ? 54.184 26.989 -21.553 1.00 50.36 102 GLN A O 1
ATOM 861 N N . ALA A 1 103 ? 56.379 27.291 -21.201 1.00 47.94 103 ALA A N 1
ATOM 862 C CA . ALA A 1 103 ? 56.213 27.858 -19.857 1.00 51.81 103 ALA A CA 1
ATOM 863 C C . ALA A 1 103 ? 55.129 28.953 -19.792 1.00 54.57 103 ALA A C 1
ATOM 864 O O . ALA A 1 103 ? 54.320 29.031 -18.855 1.00 50.58 103 ALA A O 1
ATOM 866 N N . GLU A 1 104 ? 55.150 29.799 -20.806 1.00 53.94 104 GLU A N 1
ATOM 867 C CA . GLU A 1 104 ? 54.191 30.873 -21.001 1.00 57.28 104 GLU A CA 1
ATOM 868 C C . GLU A 1 104 ? 52.724 30.408 -20.979 1.00 53.53 104 GLU A C 1
ATOM 869 O O . GLU A 1 104 ? 51.843 31.134 -20.497 1.00 52.66 104 GLU A O 1
ATOM 875 N N . SER A 1 105 ? 52.445 29.237 -21.537 1.00 50.87 105 SER A N 1
ATOM 876 C CA . SER A 1 105 ? 51.079 28.665 -21.472 1.00 55.24 105 SER A CA 1
ATOM 877 C C . SER A 1 105 ? 50.641 28.421 -20.037 1.00 50.74 105 SER A C 1
ATOM 878 O O . SER A 1 105 ? 49.460 28.513 -19.727 1.00 48.54 105 SER A O 1
ATOM 881 N N . ILE A 1 106 ? 51.603 28.102 -19.177 1.00 46.88 106 ILE A N 1
ATOM 882 C CA . ILE A 1 106 ? 51.314 27.840 -17.769 1.00 47.10 106 ILE A CA 1
ATOM 883 C C . ILE A 1 106 ? 50.950 29.162 -17.113 1.00 45.94 106 ILE A C 1
ATOM 884 O O . ILE A 1 106 ? 49.928 29.252 -16.435 1.00 45.44 106 ILE A O 1
ATOM 889 N N . CYS A 1 107 ? 51.752 30.191 -17.353 1.00 43.71 107 CYS A N 1
ATOM 890 C CA . CYS A 1 107 ? 51.484 31.557 -16.825 1.00 45.14 107 CYS A CA 1
ATOM 891 C C . CYS A 1 107 ? 50.090 32.066 -17.207 1.00 47.27 107 CYS A C 1
ATOM 892 O O . CYS A 1 107 ? 49.361 32.592 -16.372 1.00 44.35 107 CYS A O 1
ATOM 895 N N . LYS A 1 108 ? 49.752 31.887 -18.480 1.00 49.45 108 LYS A N 1
ATOM 896 C CA . LYS A 1 108 ? 48.461 32.251 -19.038 1.00 55.67 108 LYS A CA 1
ATOM 897 C C . LYS A 1 108 ? 47.364 31.447 -18.380 1.00 52.87 108 LYS A C 1
ATOM 898 O O . LYS A 1 108 ? 46.386 32.001 -17.910 1.00 48.94 108 LYS A O 1
ATOM 904 N N . GLU A 1 109 ? 47.548 30.132 -18.314 1.00 50.18 109 GLU A N 1
ATOM 905 C CA . GLU A 1 109 ? 46.546 29.248 -17.707 1.00 52.71 109 GLU A CA 1
ATOM 906 C C . GLU A 1 109 ? 46.197 29.650 -16.270 1.00 50.14 109 GLU A C 1
ATOM 907 O O . GLU A 1 109 ? 45.045 29.603 -15.882 1.00 52.59 109 GLU A O 1
ATOM 913 N N . PHE A 1 110 ? 47.197 30.079 -15.504 1.00 49.09 110 PHE A N 1
ATOM 914 C CA . PHE A 1 110 ? 47.018 30.421 -14.095 1.00 48.14 110 PHE A CA 1
ATOM 915 C C . PHE A 1 110 ? 47.075 31.883 -13.731 1.00 49.46 110 PHE A C 1
ATOM 916 O O . PHE A 1 110 ? 47.132 32.191 -12.550 1.00 49.31 110 PHE A O 1
ATOM 924 N N . TYR A 1 111 ? 47.076 32.792 -14.718 1.00 50.17 111 TYR A N 1
ATOM 925 C CA . TYR A 1 111 ? 47.123 34.231 -14.444 1.00 49.29 111 TYR A CA 1
ATOM 926 C C . TYR A 1 111 ? 48.274 34.667 -13.516 1.00 49.29 111 TYR A C 1
ATOM 927 O O . TYR A 1 111 ? 48.089 35.547 -12.686 1.00 47.83 111 TYR A O 1
ATOM 936 N N . ILE A 1 112 ? 49.463 34.100 -13.724 1.00 48.92 112 ILE A N 1
ATOM 937 C CA . ILE A 1 112 ? 50.642 34.461 -12.959 1.00 48.39 112 ILE A CA 1
ATOM 938 C C . ILE A 1 112 ? 51.769 34.925 -13.877 1.00 46.86 112 ILE A C 1
ATOM 939 O O . ILE A 1 112 ? 51.840 34.537 -15.026 1.00 46.79 112 ILE A O 1
ATOM 944 N N . SER A 1 113 ? 52.661 35.735 -13.327 1.00 45.01 113 SER A N 1
ATOM 945 C CA . SER A 1 113 ? 53.836 36.199 -14.042 1.00 46.56 113 SER A CA 1
ATOM 946 C C . SER A 1 113 ? 54.821 35.060 -14.210 1.00 46.84 113 SER A C 1
ATOM 947 O O . SER A 1 113 ? 54.730 34.012 -13.535 1.00 44.11 113 SER A O 1
ATOM 950 N N . SER A 1 114 ? 55.761 35.261 -15.121 1.00 42.34 114 SER A N 1
ATOM 951 C CA . SER A 1 114 ? 56.851 34.319 -15.286 1.00 46.82 114 SER A CA 1
ATOM 952 C C . SER A 1 114 ? 57.726 34.213 -14.013 1.00 45.07 114 SER A C 1
ATOM 953 O O . SER A 1 114 ? 58.091 33.111 -13.586 1.00 44.33 114 SER A O 1
ATOM 956 N N . SER A 1 115 ? 58.026 35.331 -13.372 1.00 43.20 115 SER A N 1
ATOM 957 C CA . SER A 1 115 ? 58.787 35.282 -12.127 1.00 46.98 115 SER A CA 1
ATOM 958 C C . SER A 1 115 ? 57.999 34.553 -11.029 1.00 46.91 115 SER A C 1
ATOM 959 O O . SER A 1 115 ? 58.570 33.809 -10.232 1.00 46.68 115 SER A O 1
ATOM 962 N N . SER A 1 116 ? 56.682 34.711 -11.003 1.00 49.56 116 SER A N 1
ATOM 963 C CA . SER A 1 116 ? 55.905 34.001 -9.994 1.00 47.77 116 SER A CA 1
ATOM 964 C C . SER A 1 116 ? 55.945 32.502 -10.275 1.00 47.94 116 SER A C 1
ATOM 965 O O . SER A 1 116 ? 56.087 31.701 -9.351 1.00 48.23 116 SER A O 1
ATOM 968 N N . LEU A 1 117 ? 55.866 32.105 -11.545 1.00 47.13 117 LEU A N 1
ATOM 969 C CA . LEU A 1 117 ? 55.896 30.701 -11.874 1.00 46.27 117 LEU A CA 1
ATOM 970 C C . LEU A 1 117 ? 57.215 30.021 -11.435 1.00 48.66 117 LEU A C 1
ATOM 971 O O . LEU A 1 117 ? 57.207 28.903 -10.906 1.00 45.87 117 LEU A O 1
ATOM 976 N N . TYR A 1 118 ? 58.330 30.704 -11.657 1.00 50.35 118 TYR A N 1
ATOM 977 C CA . TYR A 1 118 ? 59.633 30.206 -11.219 1.00 51.12 118 TYR A CA 1
ATOM 978 C C . TYR A 1 118 ? 59.711 30.083 -9.698 1.00 50.45 118 TYR A C 1
ATOM 979 O O . TYR A 1 118 ? 60.262 29.105 -9.211 1.00 48.05 118 TYR A O 1
ATOM 988 N N . ARG A 1 119 ? 59.174 31.059 -8.960 1.00 49.72 119 ARG A N 1
ATOM 989 C CA . ARG A 1 119 ? 59.104 30.956 -7.498 1.00 53.25 119 ARG A CA 1
ATOM 990 C C . ARG A 1 119 ? 58.268 29.738 -7.077 1.00 54.22 119 ARG A C 1
ATOM 991 O O . ARG A 1 119 ? 58.694 28.919 -6.263 1.00 55.25 119 ARG A O 1
ATOM 999 N N . ILE A 1 120 ? 57.090 29.605 -7.673 1.00 53.50 120 ILE A N 1
ATOM 1000 C CA . ILE A 1 120 ? 56.218 28.471 -7.389 1.00 49.65 120 ILE A CA 1
ATOM 1001 C C . ILE A 1 120 ? 56.886 27.140 -7.649 1.00 49.30 120 ILE A C 1
ATOM 1002 O O . ILE A 1 120 ? 56.843 26.244 -6.792 1.00 45.88 120 ILE A O 1
ATOM 1007 N N . ILE A 1 121 ? 57.496 26.994 -8.827 1.00 48.67 121 ILE A N 1
ATOM 1008 C CA . ILE A 1 121 ? 58.163 25.735 -9.182 1.00 48.75 121 ILE A CA 1
ATOM 1009 C C . ILE A 1 121 ? 59.320 25.434 -8.205 1.00 51.81 121 ILE A C 1
ATOM 1010 O O . ILE A 1 121 ? 59.521 24.291 -7.781 1.00 52.24 121 ILE A O 1
ATOM 1015 N N . SER A 1 122 ? 60.040 26.468 -7.816 1.00 51.82 122 SER A N 1
ATOM 1016 C CA . SER A 1 122 ? 61.078 26.327 -6.815 1.00 55.80 122 SER A CA 1
ATOM 1017 C C . SER A 1 122 ? 60.528 25.759 -5.492 1.00 53.65 122 SER A C 1
ATOM 1018 O O . SER A 1 122 ? 61.087 24.829 -4.941 1.00 51.28 122 SER A O 1
ATOM 1021 N N . GLN A 1 123 ? 59.433 26.327 -5.006 1.00 53.13 123 GLN A N 1
ATOM 1022 C CA A GLN A 1 123 ? 58.796 25.865 -3.771 0.60 54.76 123 GLN A CA 1
ATOM 1023 C CA B GLN A 1 123 ? 58.801 25.860 -3.772 0.40 51.81 123 GLN A CA 1
ATOM 1024 C C . GLN A 1 123 ? 58.298 24.426 -3.910 1.00 54.02 123 GLN A C 1
ATOM 1025 O O . GLN A 1 123 ? 58.536 23.591 -3.040 1.00 55.92 123 GLN A O 1
ATOM 1036 N N . ILE A 1 124 ? 57.625 24.134 -5.017 1.00 53.21 124 ILE A N 1
ATOM 1037 C CA . ILE A 1 124 ? 57.154 22.797 -5.273 1.00 52.20 124 ILE A CA 1
ATOM 1038 C C . ILE A 1 124 ? 58.277 21.764 -5.219 1.00 54.88 124 ILE A C 1
ATOM 1039 O O . ILE A 1 124 ? 58.126 20.725 -4.562 1.00 51.95 124 ILE A O 1
ATOM 1044 N N . ASN A 1 125 ? 59.374 22.023 -5.924 1.00 52.14 125 ASN A N 1
ATOM 1045 C CA . ASN A 1 125 ? 60.479 21.077 -5.970 1.00 52.47 125 ASN A CA 1
ATOM 1046 C C . ASN A 1 125 ? 61.100 20.857 -4.592 1.00 52.66 125 ASN A C 1
ATOM 1047 O O . ASN A 1 125 ? 61.460 19.740 -4.260 1.00 51.01 125 ASN A O 1
ATOM 1052 N N . LYS A 1 126 ? 61.221 21.917 -3.806 1.00 54.49 126 LYS A N 1
ATOM 1053 C CA . LYS A 1 126 ? 61.724 21.815 -2.441 1.00 58.08 126 LYS A CA 1
ATOM 1054 C C . LYS A 1 126 ? 60.872 20.835 -1.600 1.00 57.98 126 LYS A C 1
ATOM 1055 O O . LYS A 1 126 ? 61.402 19.931 -0.976 1.00 51.16 126 LYS A O 1
ATOM 1061 N N . VAL A 1 127 ? 59.549 20.997 -1.624 1.00 54.53 127 VAL A N 1
ATOM 1062 C CA . VAL A 1 127 ? 58.650 20.115 -0.881 1.00 51.82 127 VAL A CA 1
ATOM 1063 C C . VAL A 1 127 ? 58.721 18.667 -1.379 1.00 54.16 127 VAL A C 1
ATOM 1064 O O . VAL A 1 127 ? 58.836 17.725 -0.576 1.00 55.64 127 VAL A O 1
ATOM 1068 N N . ILE A 1 128 ? 58.689 18.486 -2.695 1.00 49.94 128 ILE A N 1
ATOM 1069 C CA . ILE A 1 128 ? 58.700 17.154 -3.267 1.00 49.94 128 ILE A CA 1
ATOM 1070 C C . ILE A 1 128 ? 59.938 16.359 -2.858 1.00 54.00 128 ILE A C 1
ATOM 1071 O O . ILE A 1 128 ? 59.832 15.186 -2.526 1.00 53.28 128 ILE A O 1
ATOM 1076 N N . LYS A 1 129 ? 61.114 16.978 -2.899 1.00 56.96 129 LYS A N 1
ATOM 1077 C CA . LYS A 1 129 ? 62.350 16.219 -2.654 1.00 60.88 129 LYS A CA 1
ATOM 1078 C C . LYS A 1 129 ? 62.536 15.753 -1.190 1.00 52.42 129 LYS A C 1
ATOM 1079 O O . LYS A 1 129 ? 63.326 14.878 -0.941 1.00 53.74 129 LYS A O 1
ATOM 1085 N N . ARG A 1 130 ? 61.785 16.305 -0.249 1.00 54.79 130 ARG A N 1
ATOM 1086 C CA . ARG A 1 130 ? 61.739 15.758 1.110 1.00 58.45 130 ARG A CA 1
ATOM 1087 C C . ARG A 1 130 ? 61.292 14.297 1.154 1.00 61.06 130 ARG A C 1
ATOM 1088 O O . ARG A 1 130 ? 61.504 13.628 2.163 1.00 60.59 130 ARG A O 1
ATOM 1096 N N . GLN A 1 131 ? 60.641 13.816 0.093 1.00 54.17 131 GLN A N 1
ATOM 1097 C CA . GLN A 1 131 ? 60.077 12.485 0.106 1.00 54.96 131 GLN A CA 1
ATOM 1098 C C . GLN A 1 131 ? 60.361 11.695 -1.174 1.00 50.99 131 GLN A C 1
ATOM 1099 O O . GLN A 1 131 ? 60.504 10.478 -1.131 1.00 49.89 131 GLN A O 1
ATOM 1105 N N . PHE A 1 132 ? 60.474 12.389 -2.302 1.00 50.45 132 PHE A N 1
ATOM 1106 C CA . PHE A 1 132 ? 60.553 11.764 -3.612 1.00 50.44 132 PHE A CA 1
ATOM 1107 C C . PHE A 1 132 ? 61.695 12.411 -4.434 1.00 54.22 132 PHE A C 1
ATOM 1108 O O . PHE A 1 132 ? 61.892 13.621 -4.381 1.00 57.17 132 PHE A O 1
ATOM 1116 N N . GLN A 1 133 ? 62.397 11.621 -5.239 1.00 57.18 133 GLN A N 1
ATOM 1117 C CA . GLN A 1 133 ? 63.498 12.144 -6.053 1.00 60.84 133 GLN A CA 1
ATOM 1118 C C . GLN A 1 133 ? 63.088 12.509 -7.471 1.00 55.28 133 GLN A C 1
ATOM 1119 O O . GLN A 1 133 ? 63.447 11.855 -8.441 1.00 58.02 133 GLN A O 1
ATOM 1125 N N . PHE A 1 134 ? 62.317 13.568 -7.599 1.00 54.23 134 PHE A N 1
ATOM 1126 C CA . PHE A 1 134 ? 62.037 14.088 -8.922 1.00 53.18 134 PHE A CA 1
ATOM 1127 C C . PHE A 1 134 ? 61.832 15.586 -8.862 1.00 51.60 134 PHE A C 1
ATOM 1128 O O . PHE A 1 134 ? 61.734 16.169 -7.777 1.00 54.62 134 PHE A O 1
ATOM 1136 N N . GLU A 1 135 ? 61.815 16.226 -10.015 1.00 51.44 135 GLU A N 1
ATOM 1137 C CA . GLU A 1 135 ? 61.623 17.676 -10.033 1.00 52.28 135 GLU A CA 1
ATOM 1138 C C . GLU A 1 135 ? 60.927 18.127 -11.291 1.00 48.62 135 GLU A C 1
ATOM 1139 O O . GLU A 1 135 ? 60.905 17.418 -12.299 1.00 48.47 135 GLU A O 1
ATOM 1145 N N . VAL A 1 136 ? 60.303 19.292 -11.199 1.00 49.21 136 VAL A N 1
ATOM 1146 C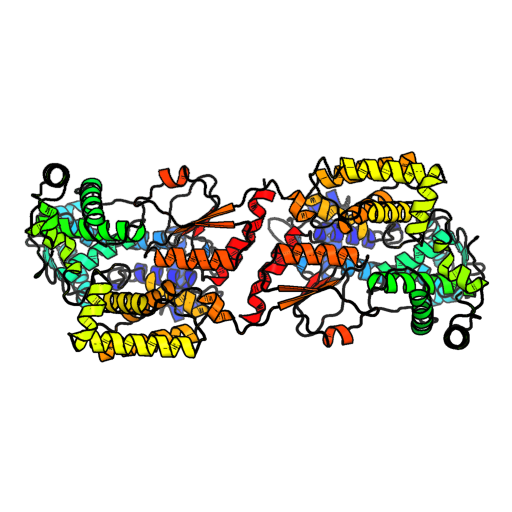 CA . VAL A 1 136 ? 59.675 19.890 -12.358 1.00 50.21 136 VAL A CA 1
ATOM 1147 C C . VAL A 1 136 ? 60.714 20.794 -12.987 1.00 50.83 136 VAL A C 1
ATOM 1148 O O . VAL A 1 136 ? 61.482 21.439 -12.273 1.00 51.10 136 VAL A O 1
ATOM 1152 N N . SER A 1 137 ? 60.742 20.806 -14.311 1.00 50.21 137 SER A N 1
ATOM 1153 C CA . SER A 1 137 ? 61.610 21.702 -15.086 1.00 52.50 137 SER A CA 1
ATOM 1154 C C . SER A 1 137 ? 60.737 22.508 -16.029 1.00 51.91 137 SER A C 1
ATOM 1155 O O . SER A 1 137 ? 59.729 22.000 -16.513 1.00 50.21 137 SER A O 1
ATOM 1158 N N . LEU A 1 138 ? 61.128 23.758 -16.277 1.00 54.78 138 LEU A N 1
ATOM 1159 C CA . LEU A 1 138 ? 60.433 24.640 -17.204 1.00 57.44 138 LEU A CA 1
ATOM 1160 C C . LEU A 1 138 ? 61.141 24.817 -18.561 1.00 58.88 138 LEU A C 1
ATOM 1161 O O . LEU A 1 138 ? 60.549 25.344 -19.477 1.00 57.14 138 LEU A O 1
ATOM 1166 N N . THR A 1 139 ? 62.361 24.313 -18.694 1.00 61.91 139 THR A N 1
ATOM 1167 C CA . THR A 1 139 ? 63.185 24.520 -19.886 1.00 64.34 139 THR A CA 1
ATOM 1168 C C . THR A 1 139 ? 63.804 23.211 -20.362 1.00 61.07 139 THR A C 1
ATOM 1169 O O . THR A 1 139 ? 64.962 22.946 -20.074 1.00 64.15 139 THR A O 1
ATOM 1173 N N . PRO A 1 140 ? 63.050 22.375 -21.077 1.00 56.83 140 PRO A N 1
ATOM 1174 C CA . PRO A 1 140 ? 61.640 22.459 -21.416 1.00 57.70 140 PRO A CA 1
ATOM 1175 C C . PRO A 1 140 ? 60.721 22.012 -20.265 1.00 57.32 140 PRO A C 1
ATOM 1176 O O . PRO A 1 140 ? 61.190 21.582 -19.196 1.00 51.96 140 PRO A O 1
ATOM 1180 N N . VAL A 1 141 ? 59.421 22.124 -20.498 1.00 54.39 141 VAL A N 1
ATOM 1181 C CA . VAL A 1 141 ? 58.441 21.850 -19.468 1.00 52.76 141 VAL A CA 1
ATOM 1182 C C . VAL A 1 141 ? 58.352 20.336 -19.306 1.00 52.02 141 VAL A C 1
ATOM 1183 O O . VAL A 1 141 ? 57.841 19.636 -20.196 1.00 48.93 141 VAL A O 1
ATOM 1187 N N . GLN A 1 142 ? 58.853 19.832 -18.185 1.00 51.42 142 GLN A N 1
ATOM 1188 C CA . GLN A 1 142 ? 58.776 18.398 -17.936 1.00 54.63 142 GLN A CA 1
ATOM 1189 C C . GLN A 1 142 ? 59.027 18.023 -16.495 1.00 50.01 142 GLN A C 1
ATOM 1190 O O . GLN A 1 142 ? 59.489 18.821 -15.691 1.00 50.53 142 GLN A O 1
ATOM 1196 N N . ILE A 1 143 ? 58.724 16.769 -16.188 1.00 53.32 143 ILE A N 1
ATOM 1197 C CA . ILE A 1 143 ? 58.981 16.225 -14.856 1.00 52.46 143 ILE A CA 1
ATOM 1198 C C . ILE A 1 143 ? 60.026 15.130 -15.020 1.00 50.29 143 ILE A C 1
ATOM 1199 O O . ILE A 1 143 ? 59.825 14.198 -15.781 1.00 53.83 143 ILE A O 1
ATOM 1204 N N . ILE A 1 144 ? 61.131 15.270 -14.300 1.00 52.46 144 ILE A N 1
ATOM 1205 C CA . ILE A 1 144 ? 62.275 14.384 -14.443 1.00 54.48 144 ILE A CA 1
ATOM 1206 C C . ILE A 1 144 ? 62.808 13.917 -13.101 1.00 52.54 144 ILE A C 1
ATOM 1207 O O . ILE A 1 144 ? 62.564 14.537 -12.058 1.00 51.55 144 ILE A O 1
ATOM 1212 N N . GLY A 1 145 ? 63.573 12.831 -13.168 1.00 54.19 145 GLY A N 1
ATOM 1213 C CA . GLY A 1 145 ? 64.250 12.245 -12.019 1.00 54.83 145 GLY A CA 1
ATOM 1214 C C . GLY A 1 145 ? 63.862 10.788 -11.906 1.00 55.22 145 GLY A C 1
ATOM 1215 O O . GLY A 1 145 ? 63.727 10.087 -12.904 1.00 54.54 145 GLY A O 1
ATOM 1216 N N . ASN A 1 146 ? 63.641 10.341 -10.682 1.00 55.40 146 ASN A N 1
ATOM 1217 C CA . ASN A 1 146 ? 63.353 8.931 -10.437 1.00 54.20 146 ASN A CA 1
ATOM 1218 C C . ASN A 1 146 ? 61.978 8.532 -10.980 1.00 53.20 146 ASN A C 1
ATOM 1219 O O . ASN A 1 146 ? 60.930 8.958 -10.456 1.00 51.70 146 ASN A O 1
ATOM 1224 N N . GLU A 1 147 ? 61.972 7.711 -12.024 1.00 47.78 147 GLU A N 1
ATOM 1225 C CA . GLU A 1 147 ? 60.727 7.401 -12.734 1.00 50.56 147 GLU A CA 1
ATOM 1226 C C . GLU A 1 147 ? 59.693 6.646 -11.857 1.00 54.24 147 GLU A C 1
ATOM 1227 O O . GLU A 1 147 ? 58.495 6.920 -11.914 1.00 51.87 147 GLU A O 1
ATOM 1233 N N . ARG A 1 148 ? 60.154 5.720 -11.026 1.00 53.51 148 ARG A N 1
ATOM 1234 C CA . ARG A 1 148 ? 59.248 5.007 -10.133 1.00 52.29 148 ARG A CA 1
ATOM 1235 C C . ARG A 1 148 ? 58.556 5.967 -9.169 1.00 50.11 148 ARG A C 1
ATOM 1236 O O . ARG A 1 148 ? 57.363 5.839 -8.924 1.00 45.79 148 ARG A O 1
ATOM 1244 N N . ASP A 1 149 ? 59.318 6.893 -8.610 1.00 47.77 149 ASP A N 1
ATOM 1245 C CA . ASP A 1 149 ? 58.764 7.932 -7.749 1.00 50.74 149 ASP A CA 1
ATOM 1246 C C . ASP A 1 149 ? 57.702 8.817 -8.430 1.00 49.09 149 ASP A C 1
ATOM 1247 O O . ASP A 1 149 ? 56.689 9.149 -7.824 1.00 47.88 149 ASP A O 1
ATOM 1252 N N . ILE A 1 150 ? 57.944 9.183 -9.683 1.00 51.13 150 ILE A N 1
ATOM 1253 C CA . ILE A 1 150 ? 57.047 10.041 -10.445 1.00 49.69 150 ILE A CA 1
ATOM 1254 C C . ILE A 1 150 ? 55.748 9.298 -10.700 1.00 47.58 150 ILE A C 1
ATOM 1255 O O . ILE A 1 150 ? 54.649 9.822 -10.508 1.00 45.30 150 ILE A O 1
ATOM 1260 N N . ARG A 1 151 ? 55.878 8.074 -11.157 1.00 46.45 151 ARG A N 1
ATOM 1261 C CA . ARG A 1 151 ? 54.717 7.260 -11.439 1.00 49.56 151 ARG A CA 1
ATOM 1262 C C . ARG A 1 151 ? 53.883 7.010 -10.172 1.00 48.28 151 ARG A C 1
ATOM 1263 O O . ARG A 1 151 ? 52.661 7.067 -10.233 1.00 47.30 151 ARG A O 1
ATOM 1271 N N . TYR A 1 152 ? 54.541 6.781 -9.034 1.00 46.63 152 TYR A N 1
ATOM 1272 C CA . TYR A 1 152 ? 53.817 6.523 -7.805 1.00 49.45 152 TYR A CA 1
ATOM 1273 C C . TYR A 1 152 ? 53.131 7.808 -7.362 1.00 45.68 152 TYR A C 1
ATOM 1274 O O . TYR A 1 152 ? 51.960 7.798 -7.056 1.00 43.31 152 TYR A O 1
ATOM 1283 N N . PHE A 1 153 ? 53.874 8.902 -7.325 1.00 45.14 153 PHE A N 1
ATOM 1284 C CA . PHE A 1 153 ? 53.349 10.169 -6.845 1.00 44.99 153 PHE A CA 1
ATOM 1285 C C . PHE A 1 153 ? 52.044 10.539 -7.543 1.00 45.04 153 PHE A C 1
ATOM 1286 O O . PHE A 1 153 ? 51.087 10.929 -6.904 1.00 42.78 153 PHE A O 1
ATOM 1294 N N . PHE A 1 154 ? 52.012 10.409 -8.856 1.00 44.54 154 PHE A N 1
ATOM 1295 C CA . PHE A 1 154 ? 50.882 10.904 -9.587 1.00 45.62 154 PHE A CA 1
ATOM 1296 C C . PHE A 1 154 ? 49.704 9.959 -9.550 1.00 43.43 154 PHE A C 1
ATOM 1297 O O . PHE A 1 154 ? 48.570 10.415 -9.445 1.00 44.73 154 PHE A O 1
ATOM 1305 N N . ALA A 1 155 ? 49.952 8.657 -9.603 1.00 43.93 155 ALA A N 1
ATOM 1306 C CA . ALA A 1 155 ? 48.848 7.694 -9.485 1.00 43.13 155 ALA A CA 1
ATOM 1307 C C . ALA A 1 155 ? 48.201 7.874 -8.114 1.00 41.59 155 ALA A C 1
ATOM 1308 O O . ALA A 1 155 ? 46.993 7.976 -8.011 1.00 42.20 155 ALA A O 1
ATOM 1310 N N . GLN A 1 156 ? 49.005 7.979 -7.065 1.00 41.17 156 GLN A N 1
ATOM 1311 C CA . GLN A 1 156 ? 48.466 8.167 -5.721 1.00 43.02 156 GLN A CA 1
ATOM 1312 C C . GLN A 1 156 ? 47.705 9.495 -5.631 1.00 45.17 156 GLN A C 1
ATOM 1313 O O . GLN A 1 156 ? 46.606 9.548 -5.085 1.00 41.39 156 GLN A O 1
ATOM 1319 N N . TYR A 1 157 ? 48.295 10.566 -6.175 1.00 43.69 157 TYR A N 1
ATOM 1320 C CA . TYR A 1 157 ? 47.655 11.872 -6.223 1.00 40.61 157 TYR A CA 1
ATOM 1321 C C . TYR A 1 157 ? 46.286 11.792 -6.874 1.00 38.21 157 TYR A C 1
ATOM 1322 O O . TYR A 1 157 ? 45.328 12.322 -6.348 1.00 39.77 157 TYR A O 1
ATOM 1331 N N . PHE A 1 158 ? 46.201 11.160 -8.036 1.00 37.95 158 PHE A N 1
ATOM 1332 C CA . PHE A 1 158 ? 44.919 11.051 -8.748 1.00 38.99 158 PHE A CA 1
ATOM 1333 C C . PHE A 1 158 ? 43.877 10.241 -7.960 1.00 42.14 158 PHE A C 1
ATOM 1334 O O . PHE A 1 158 ? 42.694 10.587 -7.949 1.00 42.04 158 PHE A O 1
ATOM 1342 N N . SER A 1 159 ? 44.338 9.213 -7.255 1.00 41.02 159 SER A N 1
ATOM 1343 C CA . SER A 1 159 ? 43.481 8.410 -6.386 1.00 44.56 159 SER A CA 1
ATOM 1344 C C . SER A 1 159 ? 42.954 9.203 -5.217 1.00 43.21 159 SER A C 1
ATOM 1345 O O . SER A 1 159 ? 41.839 8.949 -4.761 1.00 44.67 159 SER A O 1
ATOM 1348 N N . GLU A 1 160 ? 43.715 10.172 -4.718 1.00 43.92 160 GLU A N 1
ATOM 1349 C CA . GLU A 1 160 ? 43.214 11.012 -3.620 1.00 43.56 160 GLU A CA 1
ATOM 1350 C C . GLU A 1 160 ? 42.365 12.201 -4.082 1.00 45.09 160 GLU A C 1
ATOM 1351 O O . GLU A 1 160 ? 41.344 12.524 -3.477 1.00 45.35 160 GLU A O 1
ATOM 1357 N N . LYS A 1 161 ? 42.803 12.873 -5.135 1.00 43.88 161 LYS A N 1
ATOM 1358 C CA . LYS A 1 161 ? 42.145 14.083 -5.541 1.00 43.04 161 LYS A CA 1
ATOM 1359 C C . LYS A 1 161 ? 40.771 13.847 -6.169 1.00 43.61 161 LYS A C 1
ATOM 1360 O O . LYS A 1 161 ? 39.860 14.645 -5.999 1.00 44.60 161 LYS A O 1
ATOM 1366 N N . TYR A 1 162 ? 40.622 12.777 -6.935 1.00 44.76 162 TYR A N 1
ATOM 1367 C CA . TYR A 1 162 ? 39.378 12.567 -7.670 1.00 45.09 162 TYR A CA 1
ATOM 1368 C C . TYR A 1 162 ? 38.539 11.478 -7.021 1.00 44.56 162 TYR A C 1
ATOM 1369 O O . TYR A 1 162 ? 39.046 10.511 -6.481 1.00 38.91 162 TYR A O 1
ATOM 1378 N N . TYR A 1 163 ? 37.234 11.656 -7.078 1.00 45.09 163 TYR A N 1
ATOM 1379 C CA . TYR A 1 163 ? 36.311 10.645 -6.623 1.00 44.89 163 TYR A CA 1
ATOM 1380 C C . TYR A 1 163 ? 36.500 9.389 -7.436 1.00 44.89 163 TYR A C 1
ATOM 1381 O O . TYR A 1 163 ? 36.959 9.422 -8.577 1.00 43.61 163 TYR A O 1
ATOM 1390 N N . PHE A 1 164 ? 36.120 8.281 -6.825 1.00 42.66 164 PHE A N 1
ATOM 1391 C CA . PHE A 1 164 ? 36.296 6.962 -7.370 1.00 45.66 164 PHE A CA 1
ATOM 1392 C C . PHE A 1 164 ? 35.695 6.833 -8.765 1.00 45.44 164 PHE A C 1
ATOM 1393 O O . PHE A 1 164 ? 36.287 6.200 -9.637 1.00 46.56 164 PHE A O 1
ATOM 1401 N N . LEU A 1 165 ? 34.522 7.416 -8.975 1.00 46.16 165 LEU A N 1
ATOM 1402 C CA . LEU A 1 165 ? 33.858 7.317 -10.267 1.00 52.91 165 LEU A CA 1
ATOM 1403 C C . LEU A 1 165 ? 34.331 8.350 -11.307 1.00 55.91 165 LEU A C 1
ATOM 1404 O O . LEU A 1 165 ? 33.929 8.265 -12.464 1.00 59.30 165 LEU A O 1
ATOM 1409 N N . GLU A 1 166 ? 35.188 9.294 -10.920 1.00 50.85 166 GLU A N 1
ATOM 1410 C CA . GLU A 1 166 ? 35.664 10.314 -11.853 1.00 51.18 166 GLU A CA 1
ATOM 1411 C C . GLU A 1 166 ? 36.781 9.827 -12.733 1.00 51.49 166 GLU A C 1
ATOM 1412 O O . GLU A 1 166 ? 37.598 9.004 -12.335 1.00 49.93 166 GLU A O 1
ATOM 1418 N N . TRP A 1 167 ? 36.850 10.416 -13.916 1.00 51.88 167 TRP A N 1
ATOM 1419 C CA . TRP A 1 167 ? 37.868 10.112 -14.875 1.00 54.35 167 TRP A CA 1
ATOM 1420 C C . TRP A 1 167 ? 38.373 11.431 -15.467 1.00 59.85 167 TRP A C 1
ATOM 1421 O O . TRP A 1 167 ? 37.892 11.869 -16.505 1.00 62.84 167 TRP A O 1
ATOM 1432 N N . PRO A 1 168 ? 39.364 12.057 -14.818 1.00 61.36 168 PRO A N 1
ATOM 1433 C CA . PRO A 1 168 ? 39.890 13.364 -15.244 1.00 62.68 168 PRO A CA 1
ATOM 1434 C C . PRO A 1 168 ? 40.935 13.342 -16.378 1.00 65.98 168 PRO A C 1
ATOM 1435 O O . PRO A 1 168 ? 41.561 14.370 -16.644 1.00 67.77 168 PRO A O 1
ATOM 1439 N N . PHE A 1 169 ? 41.130 12.207 -17.038 1.00 63.91 169 PHE A N 1
ATOM 1440 C CA . PHE A 1 169 ? 42.173 12.087 -18.057 1.00 65.69 169 PHE A CA 1
ATOM 1441 C C . PHE A 1 169 ? 41.621 12.308 -19.466 1.00 68.46 169 PHE A C 1
ATOM 1442 O O . PHE A 1 169 ? 41.113 11.378 -20.085 1.00 68.83 169 PHE A O 1
ATOM 1450 N N . GLU A 1 170 ? 41.754 13.536 -19.971 1.00 73.58 170 GLU A N 1
ATOM 1451 C CA . GLU A 1 170 ? 41.149 13.933 -21.258 1.00 76.75 170 GLU A CA 1
ATOM 1452 C C . GLU A 1 170 ? 41.823 13.311 -22.475 1.00 74.32 170 GLU A C 1
ATOM 1453 O O . GLU A 1 170 ? 41.155 12.862 -23.389 1.00 74.74 170 GLU A O 1
ATOM 1459 N N . ASN A 1 171 ? 43.148 13.281 -22.484 1.00 81.35 171 ASN A N 1
ATOM 1460 C CA . ASN A 1 171 ? 43.897 12.631 -23.569 1.00 83.39 171 ASN A CA 1
ATOM 1461 C C . ASN A 1 171 ? 43.575 11.133 -23.714 1.00 83.68 171 ASN A C 1
ATOM 1462 O O . ASN A 1 171 ? 43.556 10.610 -24.835 1.00 77.91 171 ASN A O 1
ATOM 1467 N N . PHE A 1 172 ? 43.319 10.460 -22.587 1.00 74.53 172 PHE A N 1
ATOM 1468 C CA . PHE A 1 172 ? 43.243 9.006 -22.555 1.00 74.80 172 PHE A CA 1
ATOM 1469 C C . PHE A 1 172 ? 41.931 8.512 -21.965 1.00 72.49 172 PHE A C 1
ATOM 1470 O O . PHE A 1 172 ? 41.719 8.605 -20.755 1.00 70.98 172 PHE A O 1
ATOM 1478 N N . SER A 1 173 ? 41.055 7.979 -22.819 1.00 66.25 173 SER A N 1
ATOM 1479 C CA . SER A 1 173 ? 39.812 7.369 -22.354 1.00 64.58 173 SER A CA 1
ATOM 1480 C C . SER A 1 173 ? 40.142 6.075 -21.627 1.00 60.49 173 SER A C 1
ATOM 1481 O O . SER A 1 173 ? 41.236 5.520 -21.781 1.00 59.45 173 SER A O 1
ATOM 1484 N N . SER A 1 174 ? 39.204 5.592 -20.827 1.00 61.91 174 SER A N 1
ATOM 1485 C CA . SER A 1 174 ? 39.447 4.410 -20.012 1.00 63.94 174 SER A CA 1
ATOM 1486 C C . SER A 1 174 ? 39.321 3.116 -20.811 1.00 64.89 174 SER A C 1
ATOM 1487 O O . SER A 1 174 ? 39.910 2.099 -20.440 1.00 63.52 174 SER A O 1
ATOM 1490 N N . GLU A 1 175 ? 38.560 3.151 -21.897 1.00 73.98 175 GLU A N 1
ATOM 1491 C CA . GLU A 1 175 ? 38.112 1.914 -22.539 1.00 81.05 175 GLU A CA 1
ATOM 1492 C C . GLU A 1 175 ? 39.255 1.028 -23.047 1.00 75.09 175 GLU A C 1
ATOM 1493 O O . GLU A 1 175 ? 39.286 -0.156 -22.728 1.00 77.44 175 GLU A O 1
ATOM 1499 N N . PRO A 1 176 ? 40.216 1.596 -23.792 1.00 69.12 176 PRO A N 1
ATOM 1500 C CA . PRO A 1 176 ? 41.345 0.769 -24.232 1.00 69.59 176 PRO A CA 1
ATOM 1501 C C . PRO A 1 176 ? 42.114 0.099 -23.091 1.00 70.50 176 PRO A C 1
ATOM 1502 O O . PRO A 1 176 ? 42.517 -1.059 -23.217 1.00 67.23 176 PRO A O 1
ATOM 1506 N N . LEU A 1 177 ? 42.314 0.819 -21.991 1.00 74.00 177 LEU A N 1
ATOM 1507 C CA . LEU A 1 177 ? 42.905 0.238 -20.786 1.00 75.07 177 LEU A CA 1
ATOM 1508 C C . LEU A 1 177 ? 42.050 -0.885 -20.189 1.00 73.02 177 LEU A C 1
ATOM 1509 O O . LEU A 1 177 ? 42.591 -1.855 -19.650 1.00 73.22 177 LEU A O 1
ATOM 1514 N N . SER A 1 178 ? 40.730 -0.733 -20.244 1.00 75.45 178 SER A N 1
ATOM 1515 C CA . SER A 1 178 ? 39.819 -1.780 -19.774 1.00 82.49 178 SER A CA 1
ATOM 1516 C C . SER A 1 178 ? 39.968 -3.008 -20.680 1.00 82.22 178 SER A C 1
ATOM 1517 O O . SER A 1 178 ? 40.235 -4.116 -20.206 1.00 83.55 178 SER A O 1
ATOM 1520 N N . GLN A 1 179 ? 39.829 -2.777 -21.983 1.00 81.41 179 GLN A N 1
ATOM 1521 C CA . GLN A 1 179 ? 40.021 -3.807 -22.999 1.00 78.64 179 GLN A CA 1
ATOM 1522 C C . GLN A 1 179 ? 41.363 -4.487 -22.800 1.00 81.00 179 GLN A C 1
ATOM 1523 O O . GLN A 1 179 ? 41.440 -5.714 -22.821 1.00 88.48 179 GLN A O 1
ATOM 1529 N N . LEU A 1 180 ? 42.419 -3.710 -22.571 1.00 73.85 180 LEU A N 1
ATOM 1530 C CA . LEU A 1 180 ? 43.713 -4.314 -22.297 1.00 70.53 180 LEU A CA 1
ATOM 1531 C C . LEU A 1 180 ? 43.668 -5.123 -21.019 1.00 73.04 180 LEU A C 1
ATOM 1532 O O . LEU A 1 180 ? 44.251 -6.209 -20.960 1.00 76.20 180 LEU A O 1
ATOM 1537 N N . LEU A 1 181 ? 43.013 -4.596 -19.984 1.00 69.59 181 LEU A N 1
ATOM 1538 C CA . LEU A 1 181 ? 43.004 -5.283 -18.689 1.00 70.89 181 LEU A CA 1
ATOM 1539 C C . LEU A 1 181 ? 42.207 -6.584 -18.781 1.00 68.70 181 LEU A C 1
ATOM 1540 O O . LEU A 1 181 ? 42.618 -7.595 -18.227 1.00 68.51 181 LEU A O 1
ATOM 1545 N N . GLU A 1 182 ? 41.090 -6.562 -19.498 1.00 73.37 182 GLU A N 1
ATOM 1546 C CA . GLU A 1 182 ? 40.326 -7.784 -19.756 1.00 85.56 182 GLU A CA 1
ATOM 1547 C C . GLU A 1 182 ? 41.256 -8.930 -20.207 1.00 87.64 182 GLU A C 1
ATOM 1548 O O . GLU A 1 182 ? 41.311 -9.989 -19.564 1.00 86.46 182 GLU A O 1
ATOM 1554 N N . LEU A 1 183 ? 41.987 -8.688 -21.299 1.00 90.48 183 LEU A N 1
ATOM 1555 C CA . LEU A 1 183 ? 43.001 -9.623 -21.817 1.00 88.55 183 LEU A CA 1
ATOM 1556 C C . LEU A 1 183 ? 43.968 -10.068 -20.739 1.00 83.00 183 LEU A C 1
ATOM 1557 O O . LEU A 1 183 ? 44.246 -11.254 -20.589 1.00 85.82 183 LEU A O 1
ATOM 1562 N N . VAL A 1 184 ? 44.459 -9.109 -19.971 1.00 80.79 184 VAL A N 1
ATOM 1563 C CA . VAL A 1 184 ? 45.410 -9.397 -18.905 1.00 77.38 184 VAL A CA 1
ATOM 1564 C C . VAL A 1 184 ? 44.813 -10.329 -17.867 1.00 76.95 184 VAL A C 1
ATOM 1565 O O . VAL A 1 184 ? 45.490 -11.238 -17.404 1.00 83.56 184 VAL A O 1
ATOM 1569 N N . TYR A 1 185 ? 43.553 -10.108 -17.497 1.00 79.50 185 TYR A N 1
ATOM 1570 C CA . TYR A 1 185 ? 42.911 -10.921 -16.446 1.00 79.60 185 TYR A CA 1
ATOM 1571 C C . TYR A 1 185 ? 42.796 -12.412 -16.814 1.00 82.22 185 TYR A C 1
ATOM 1572 O O . TYR A 1 185 ? 43.142 -13.280 -16.006 1.00 79.01 185 TYR A O 1
ATOM 1581 N N . LYS A 1 186 ? 42.322 -12.687 -18.031 1.00 84.23 186 LYS A N 1
ATOM 1582 C CA . LYS A 1 186 ? 42.224 -14.059 -18.548 1.00 89.02 186 LYS A CA 1
ATOM 1583 C C . LYS A 1 186 ? 43.507 -14.851 -18.329 1.00 92.67 186 LYS A C 1
ATOM 1584 O O . LYS A 1 186 ? 43.496 -15.930 -17.731 1.00 88.69 186 LYS A O 1
ATOM 1590 N N . GLU A 1 187 ? 44.619 -14.292 -18.781 1.00 94.54 187 GLU A N 1
ATOM 1591 C CA . GLU A 1 187 ? 45.875 -15.024 -18.789 1.00 100.66 187 GLU A CA 1
ATOM 1592 C C . GLU A 1 187 ? 46.763 -14.796 -17.562 1.00 99.82 187 GLU A C 1
ATOM 1593 O O . GLU A 1 187 ? 47.940 -15.150 -17.593 1.00 103.06 187 GLU A O 1
ATOM 1599 N N . THR A 1 188 ? 46.222 -14.229 -16.482 1.00 99.09 188 THR A N 1
ATOM 1600 C CA . THR A 1 188 ? 47.048 -13.894 -15.311 1.00 94.46 188 THR A CA 1
ATOM 1601 C C . THR A 1 188 ? 46.311 -14.144 -14.012 1.00 87.26 188 THR A C 1
ATOM 1602 O O . THR A 1 188 ? 45.167 -14.594 -14.016 1.00 82.47 188 THR A O 1
ATOM 1606 N N . SER A 1 189 ? 46.977 -13.836 -12.901 1.00 85.87 189 SER A N 1
ATOM 1607 C CA . SER A 1 189 ? 46.482 -14.174 -11.570 1.00 86.17 189 SER A CA 1
ATOM 1608 C C . SER A 1 189 ? 46.059 -12.959 -10.694 1.00 83.51 189 SER A C 1
ATOM 1609 O O . SER A 1 189 ? 45.740 -13.129 -9.515 1.00 77.63 189 SER A O 1
ATOM 1612 N N . PHE A 1 190 ? 46.024 -11.751 -11.261 1.00 80.54 190 PHE A N 1
ATOM 1613 C CA . PHE A 1 190 ? 45.558 -10.581 -10.513 1.00 80.62 190 PHE A CA 1
ATOM 1614 C C . PHE A 1 190 ? 44.131 -10.791 -9.992 1.00 73.20 190 PHE A C 1
ATOM 1615 O O . PHE A 1 190 ? 43.272 -11.298 -10.718 1.00 66.24 190 PHE A O 1
ATOM 1623 N N . PRO A 1 191 ? 43.853 -10.376 -8.745 1.00 68.01 191 PRO A N 1
ATOM 1624 C CA . PRO A 1 191 ? 42.434 -10.373 -8.392 1.00 67.96 191 PRO A CA 1
ATOM 1625 C C . PRO A 1 191 ? 41.622 -9.501 -9.362 1.00 60.99 191 PRO A C 1
ATOM 1626 O O . PRO A 1 191 ? 42.122 -8.517 -9.893 1.00 57.48 191 PRO A O 1
ATOM 1630 N N . MET A 1 192 ? 40.396 -9.917 -9.622 1.00 61.81 192 MET A N 1
ATOM 1631 C CA . MET A 1 192 ? 39.477 -9.201 -10.474 1.00 60.29 192 MET A CA 1
ATOM 1632 C C . MET A 1 192 ? 38.377 -8.621 -9.599 1.00 55.77 192 MET A C 1
ATOM 1633 O O . MET A 1 192 ? 37.457 -9.324 -9.192 1.00 54.59 192 MET A O 1
ATOM 1638 N N . ASN A 1 193 ? 38.472 -7.343 -9.288 1.00 50.12 193 ASN A N 1
ATOM 1639 C CA . ASN A 1 193 ? 37.400 -6.676 -8.559 1.00 50.56 193 ASN A CA 1
ATOM 1640 C C . ASN A 1 193 ? 37.483 -5.169 -8.763 1.00 46.82 193 ASN A C 1
ATOM 1641 O O . ASN A 1 193 ? 38.498 -4.657 -9.234 1.00 44.63 193 ASN A O 1
ATOM 1646 N N . LEU A 1 194 ? 36.422 -4.465 -8.397 1.00 44.68 194 LEU A N 1
ATOM 1647 C CA . LEU A 1 194 ? 36.323 -3.038 -8.666 1.00 47.16 194 LEU A CA 1
ATOM 1648 C C . LEU A 1 194 ? 37.471 -2.219 -8.081 1.00 45.71 194 LEU A C 1
ATOM 1649 O O . LEU A 1 194 ? 37.841 -1.215 -8.663 1.00 45.39 194 LEU A O 1
ATOM 1654 N N . SER A 1 195 ? 38.019 -2.640 -6.940 1.00 45.46 195 SER A N 1
ATOM 1655 C CA . SER A 1 195 ? 39.023 -1.846 -6.230 1.00 45.46 195 SER A CA 1
ATOM 1656 C C . SER A 1 195 ? 40.334 -1.961 -6.937 1.00 48.18 195 SER A C 1
ATOM 1657 O O . SER A 1 195 ? 40.995 -0.951 -7.230 1.00 47.85 195 SER A O 1
ATOM 1660 N N . THR A 1 196 ? 40.707 -3.196 -7.226 1.00 47.30 196 THR A N 1
ATOM 1661 C CA . THR A 1 196 ? 41.981 -3.458 -7.848 1.00 46.46 196 THR A CA 1
ATOM 1662 C C . THR A 1 196 ? 41.942 -2.960 -9.268 1.00 46.61 196 THR A C 1
ATOM 1663 O O . THR A 1 196 ? 42.917 -2.440 -9.754 1.00 50.54 196 THR A O 1
ATOM 1667 N N . HIS A 1 197 ? 40.807 -3.085 -9.930 1.00 46.38 197 HIS A N 1
ATOM 1668 C CA . HIS A 1 197 ? 40.676 -2.640 -11.311 1.00 46.66 197 HIS A CA 1
ATOM 1669 C C . HIS A 1 197 ? 40.809 -1.104 -11.434 1.00 52.62 197 HIS A C 1
ATOM 1670 O O . HIS A 1 197 ? 41.420 -0.593 -12.381 1.00 53.81 197 HIS A O 1
ATOM 1677 N N . ARG A 1 198 ? 40.232 -0.371 -10.480 1.00 50.21 198 ARG A N 1
ATOM 1678 C CA . ARG A 1 198 ? 40.339 1.084 -10.459 1.00 49.83 198 ARG A CA 1
ATOM 1679 C C . ARG A 1 198 ? 41.796 1.484 -10.253 1.00 48.22 198 ARG A C 1
ATOM 1680 O O . ARG A 1 198 ? 42.292 2.378 -10.926 1.00 47.83 198 ARG A O 1
ATOM 1688 N N . MET A 1 199 ? 42.465 0.838 -9.310 1.00 43.63 199 MET A N 1
ATOM 1689 C CA . MET A 1 199 ? 43.853 1.160 -8.995 1.00 46.20 199 MET A CA 1
ATOM 1690 C C . MET A 1 199 ? 44.737 0.908 -10.203 1.00 52.53 199 MET A C 1
ATOM 1691 O O . MET A 1 199 ? 45.621 1.708 -10.503 1.00 54.28 199 MET A O 1
ATOM 1696 N N . LEU A 1 200 ? 44.503 -0.209 -10.889 1.00 55.32 200 LEU A N 1
ATOM 1697 C CA . LEU A 1 200 ? 45.272 -0.554 -12.079 1.00 57.35 200 LEU A CA 1
ATOM 1698 C C . LEU A 1 200 ? 45.040 0.453 -13.185 1.00 53.11 200 LEU A C 1
ATOM 1699 O O . LEU A 1 200 ? 45.992 0.863 -13.846 1.00 56.43 200 LEU A O 1
ATOM 1704 N N . LYS A 1 201 ? 43.792 0.857 -13.400 1.00 52.32 201 LYS A N 1
ATOM 1705 C CA . LYS A 1 201 ? 43.513 1.885 -14.398 1.00 53.32 201 LYS A CA 1
ATOM 1706 C C . LYS A 1 201 ? 44.252 3.196 -14.112 1.00 59.05 201 LYS A C 1
ATOM 1707 O O . LYS A 1 201 ? 44.738 3.837 -15.050 1.00 60.11 201 LYS A O 1
ATOM 1713 N N . LEU A 1 202 ? 44.338 3.594 -12.836 1.00 53.75 202 LEU A N 1
ATOM 1714 C CA . LEU A 1 202 ? 45.064 4.809 -12.459 1.00 54.75 202 LEU A CA 1
ATOM 1715 C C . LEU A 1 202 ? 46.570 4.652 -12.641 1.00 54.68 202 LEU A C 1
ATOM 1716 O O . LEU A 1 202 ? 47.243 5.594 -13.069 1.00 47.38 202 LEU A O 1
ATOM 1721 N N . LEU A 1 203 ? 47.108 3.489 -12.272 1.00 54.57 203 LEU A N 1
ATOM 1722 C CA . LEU A 1 203 ? 48.526 3.250 -12.449 1.00 54.09 203 LEU A CA 1
ATOM 1723 C C . LEU A 1 203 ? 48.889 3.307 -13.928 1.00 54.90 203 LEU A C 1
ATOM 1724 O O . LEU A 1 203 ? 49.891 3.907 -14.303 1.00 55.20 203 LEU A O 1
ATOM 1729 N N . LEU A 1 204 ? 48.062 2.686 -14.754 1.00 56.59 204 LEU A N 1
ATOM 1730 C CA . LEU A 1 204 ? 48.350 2.540 -16.166 1.00 59.84 204 LEU A CA 1
ATOM 1731 C C . LEU A 1 204 ? 48.197 3.845 -16.927 1.00 59.50 204 LEU A C 1
ATOM 1732 O O . LEU A 1 204 ? 49.033 4.174 -17.766 1.00 58.43 204 LEU A O 1
ATOM 1737 N N . VAL A 1 205 ? 47.126 4.579 -16.658 1.00 53.83 205 VAL A N 1
ATOM 1738 C CA . VAL A 1 205 ? 46.917 5.852 -17.334 1.00 55.07 205 VAL A CA 1
ATOM 1739 C C . VAL A 1 205 ? 48.055 6.830 -16.958 1.00 56.21 205 VAL A C 1
ATOM 1740 O O . VAL A 1 205 ? 48.555 7.566 -17.797 1.00 52.38 205 VAL A O 1
ATOM 1744 N N . THR A 1 206 ? 48.514 6.784 -15.714 1.00 52.25 206 THR A N 1
ATOM 1745 C CA . THR A 1 206 ? 49.608 7.625 -15.294 1.00 51.76 206 THR A CA 1
ATOM 1746 C C . THR A 1 206 ? 50.840 7.200 -16.097 1.00 56.34 206 THR A C 1
ATOM 1747 O O . THR A 1 206 ? 51.583 8.048 -16.617 1.00 52.62 206 THR A O 1
ATOM 1751 N N . ASN A 1 207 ? 51.042 5.886 -16.217 1.00 54.37 207 ASN A N 1
ATOM 1752 C CA . ASN A 1 207 ? 52.191 5.364 -16.938 1.00 52.88 207 ASN A CA 1
ATOM 1753 C C . ASN A 1 207 ? 52.172 5.719 -18.436 1.00 51.40 207 ASN A C 1
ATOM 1754 O O . ASN A 1 207 ? 53.224 5.912 -19.025 1.00 52.19 207 ASN A O 1
ATOM 1759 N N . LEU A 1 208 ? 50.990 5.813 -19.035 1.00 54.86 208 LEU A N 1
ATOM 1760 C CA . LEU A 1 208 ? 50.854 6.197 -20.445 1.00 59.77 208 LEU A CA 1
ATOM 1761 C C . LEU A 1 208 ? 51.410 7.585 -20.744 1.00 62.22 208 LEU A C 1
ATOM 1762 O O . LEU A 1 208 ? 52.062 7.773 -21.768 1.00 60.03 208 LEU A O 1
ATOM 1767 N N . TYR A 1 209 ? 51.144 8.559 -19.871 1.00 56.41 209 TYR A N 1
ATOM 1768 C CA . TYR A 1 209 ? 51.696 9.897 -20.068 1.00 57.41 209 TYR A CA 1
ATOM 1769 C C . TYR A 1 209 ? 53.217 9.845 -20.035 1.00 56.00 209 TYR A C 1
ATOM 1770 O O . TYR A 1 209 ? 53.874 10.592 -20.753 1.00 58.53 209 TYR A O 1
ATOM 1779 N N . ARG A 1 210 ? 53.785 8.981 -19.199 1.00 55.54 210 ARG A N 1
ATOM 1780 C CA . ARG A 1 210 ? 55.241 8.866 -19.128 1.00 58.93 210 ARG A CA 1
ATOM 1781 C C . ARG A 1 210 ? 55.758 8.215 -20.403 1.00 62.79 210 ARG A C 1
ATOM 1782 O O . ARG A 1 210 ? 56.698 8.702 -21.045 1.00 59.25 210 ARG A O 1
ATOM 1790 N N . ILE A 1 211 ? 55.111 7.113 -20.753 1.00 61.84 211 ILE A N 1
ATOM 1791 C CA . ILE A 1 211 ? 55.489 6.316 -21.902 1.00 62.80 211 ILE A CA 1
ATOM 1792 C C . ILE A 1 211 ? 55.379 7.124 -23.201 1.00 64.45 211 ILE A C 1
ATOM 1793 O O . ILE A 1 211 ? 56.263 7.048 -24.039 1.00 61.71 211 ILE A O 1
ATOM 1798 N N . LYS A 1 212 ? 54.332 7.928 -23.346 1.00 65.88 212 LYS A N 1
ATOM 1799 C CA . LYS A 1 212 ? 54.140 8.687 -24.567 1.00 65.92 212 LYS A CA 1
ATOM 1800 C C . LYS A 1 212 ? 55.347 9.572 -24.901 1.00 65.54 212 LYS A C 1
ATOM 1801 O O . LYS A 1 212 ? 55.646 9.779 -26.061 1.00 68.64 212 LYS A O 1
ATOM 1807 N N . PHE A 1 213 ? 56.039 10.072 -23.883 1.00 62.63 213 PHE A N 1
ATOM 1808 C CA . PHE A 1 213 ? 57.167 10.978 -24.060 1.00 57.02 213 PHE A CA 1
ATOM 1809 C C . PHE A 1 213 ? 58.491 10.305 -23.761 1.00 58.71 213 PHE A C 1
ATOM 1810 O O . PHE A 1 213 ? 59.464 10.981 -23.508 1.00 61.82 213 PHE A O 1
ATOM 1818 N N . GLY A 1 214 ? 58.524 8.972 -23.772 1.00 61.48 214 GLY A N 1
ATOM 1819 C CA . GLY A 1 214 ? 59.776 8.223 -23.666 1.00 60.66 214 GLY A CA 1
ATOM 1820 C C . GLY A 1 214 ? 60.412 8.142 -22.289 1.00 62.85 214 GLY A C 1
ATOM 1821 O O . GLY A 1 214 ? 61.596 7.827 -22.185 1.00 60.74 214 GLY A O 1
ATOM 1822 N N . HIS A 1 215 ? 59.638 8.412 -21.230 1.00 63.68 215 HIS A N 1
ATOM 1823 C CA . HIS A 1 215 ? 60.130 8.269 -19.852 1.00 61.81 215 HIS A CA 1
ATOM 1824 C C . HIS A 1 215 ? 59.850 6.847 -19.353 1.00 59.72 215 HIS A C 1
ATOM 1825 O O . HIS A 1 215 ? 58.702 6.480 -19.072 1.00 60.70 215 HIS A O 1
ATOM 1832 N N . PHE A 1 216 ? 60.911 6.048 -19.271 1.00 58.46 216 PHE A N 1
ATOM 1833 C CA . PHE A 1 216 ? 60.805 4.609 -19.083 1.00 59.09 216 PHE A CA 1
ATOM 1834 C C . PHE A 1 216 ? 61.433 4.206 -17.772 1.00 60.25 216 PHE A C 1
ATOM 1835 O O . PHE A 1 216 ? 62.356 4.852 -17.280 1.00 55.35 216 PHE A O 1
ATOM 1843 N N . MET A 1 217 ? 60.910 3.120 -17.225 1.00 63.32 217 MET A N 1
ATOM 1844 C CA . MET A 1 217 ? 61.444 2.487 -16.035 1.00 69.56 217 MET A CA 1
ATOM 1845 C C . MET A 1 217 ? 62.528 1.492 -16.453 1.00 74.84 217 MET A C 1
ATOM 1846 O O . MET A 1 217 ? 62.388 0.823 -17.484 1.00 70.73 217 MET A O 1
ATOM 1851 N N . GLU A 1 218 ? 63.582 1.376 -15.648 1.00 78.58 218 GLU A N 1
ATOM 1852 C CA . GLU A 1 218 ? 64.599 0.347 -15.869 1.00 89.48 218 GLU A CA 1
ATOM 1853 C C . GLU A 1 218 ? 64.058 -0.996 -15.404 1.00 89.24 218 GLU A C 1
ATOM 1854 O O . GLU A 1 218 ? 63.551 -1.114 -14.285 1.00 90.95 218 GLU A O 1
ATOM 1860 N N . VAL A 1 219 ? 64.152 -1.999 -16.272 1.00 96.22 219 VAL A N 1
ATOM 1861 C CA . VAL A 1 219 ? 63.754 -3.366 -15.932 1.00 101.39 219 VAL A CA 1
ATOM 1862 C C . VAL A 1 219 ? 65.003 -4.246 -15.832 1.00 101.88 219 VAL A C 1
ATOM 1863 O O . VAL A 1 219 ? 65.120 -5.075 -14.933 1.00 107.02 219 VAL A O 1
ATOM 1867 N N . PHE A 1 231 ? 52.989 -13.699 -23.688 1.00 105.10 231 PHE A N 1
ATOM 1868 C CA . PHE A 1 231 ? 51.652 -14.228 -23.976 1.00 108.50 231 PHE A CA 1
ATOM 1869 C C . PHE A 1 231 ? 50.705 -13.157 -24.523 1.00 109.08 231 PHE A C 1
ATOM 1870 O O . PHE A 1 231 ? 49.892 -13.429 -25.417 1.00 106.50 231 PHE A O 1
ATOM 1878 N N . LEU A 1 232 ? 50.816 -11.942 -23.990 1.00 108.20 232 LEU A N 1
ATOM 1879 C CA . LEU A 1 232 ? 49.901 -10.856 -24.340 1.00 106.16 232 LEU A CA 1
ATOM 1880 C C . LEU A 1 232 ? 49.972 -10.464 -25.808 1.00 106.58 232 LEU A C 1
ATOM 1881 O O . LEU A 1 232 ? 48.956 -10.083 -26.404 1.00 94.24 232 LEU A O 1
ATOM 1886 N N . MET A 1 233 ? 51.168 -10.561 -26.385 1.00 111.55 233 MET A N 1
ATOM 1887 C CA . MET A 1 233 ? 51.370 -10.210 -27.792 1.00 114.25 233 MET A CA 1
ATOM 1888 C C . MET A 1 233 ? 50.659 -11.171 -28.756 1.00 115.47 233 MET A C 1
ATOM 1889 O O . MET A 1 233 ? 50.374 -10.785 -29.891 1.00 116.15 233 MET A O 1
ATOM 1894 N N . GLN A 1 234 ? 50.361 -12.400 -28.315 1.00 115.48 234 GLN A N 1
ATOM 1895 C CA . GLN A 1 234 ? 49.552 -13.339 -29.123 1.00 116.06 234 GLN A CA 1
ATOM 1896 C C . GLN A 1 234 ? 48.336 -13.896 -28.367 1.00 112.69 234 GLN A C 1
ATOM 1897 O O . GLN A 1 234 ? 48.018 -15.081 -28.479 1.00 113.17 234 GLN A O 1
ATOM 1903 N N . ALA A 1 235 ? 47.658 -13.043 -27.603 1.00 105.79 235 ALA A N 1
ATOM 1904 C CA . ALA A 1 235 ? 46.333 -13.372 -27.083 1.00 104.25 235 ALA A CA 1
ATOM 1905 C C . ALA A 1 235 ? 45.292 -12.915 -28.103 1.00 102.72 235 ALA A C 1
ATOM 1906 O O . ALA A 1 235 ? 45.532 -11.976 -28.852 1.00 102.95 235 ALA A O 1
ATOM 1908 N N . GLU A 1 236 ? 44.144 -13.582 -28.148 1.00 107.04 236 GLU A N 1
ATOM 1909 C CA . GLU A 1 236 ? 43.093 -13.219 -29.108 1.00 109.74 236 GLU A CA 1
ATOM 1910 C C . GLU A 1 236 ? 42.324 -12.000 -28.606 1.00 107.98 236 GLU A C 1
ATOM 1911 O O . GLU A 1 236 ? 41.899 -11.954 -27.449 1.00 102.34 236 GLU A O 1
ATOM 1917 N N . GLY A 1 237 ? 42.150 -11.020 -29.493 1.00 107.32 237 GLY A N 1
ATOM 1918 C CA . GLY A 1 237 ? 41.604 -9.711 -29.134 1.00 103.90 237 GLY A CA 1
ATOM 1919 C C . GLY A 1 237 ? 42.675 -8.632 -29.151 1.00 104.14 237 GLY A C 1
ATOM 1920 O O . GLY A 1 237 ? 42.367 -7.458 -29.356 1.00 108.04 237 GLY A O 1
ATOM 1921 N N . ILE A 1 238 ? 43.932 -9.042 -28.952 1.00 102.10 238 ILE A N 1
ATOM 1922 C CA . ILE A 1 238 ? 45.091 -8.136 -28.874 1.00 101.21 238 ILE A CA 1
ATOM 1923 C C . ILE A 1 238 ? 45.109 -7.039 -29.939 1.00 103.42 238 ILE A C 1
ATOM 1924 O O . ILE A 1 238 ? 45.439 -5.900 -29.633 1.00 113.85 238 ILE A O 1
ATOM 1929 N N . GLU A 1 239 ? 44.760 -7.378 -31.176 1.00 101.67 239 GLU A N 1
ATOM 1930 C CA . GLU A 1 239 ? 44.789 -6.412 -32.273 1.00 100.28 239 GLU A CA 1
ATOM 1931 C C . GLU A 1 239 ? 43.670 -5.380 -32.155 1.00 98.70 239 GLU A C 1
ATOM 1932 O O . GLU A 1 239 ? 43.817 -4.243 -32.617 1.00 97.51 239 GLU A O 1
ATOM 1938 N N . GLY A 1 240 ? 42.554 -5.780 -31.551 1.00 97.56 240 GLY A N 1
ATOM 1939 C CA . GLY A 1 240 ? 41.482 -4.844 -31.225 1.00 100.20 240 GLY A CA 1
ATOM 1940 C C . GLY A 1 240 ? 41.955 -3.820 -30.205 1.00 97.90 240 GLY A C 1
ATOM 1941 O O . GLY A 1 240 ? 41.689 -2.629 -30.341 1.00 94.23 240 GLY A O 1
ATOM 1942 N N . VAL A 1 241 ? 42.674 -4.293 -29.191 1.00 95.08 241 VAL A N 1
ATOM 1943 C CA . VAL A 1 241 ? 43.260 -3.419 -28.181 1.00 93.18 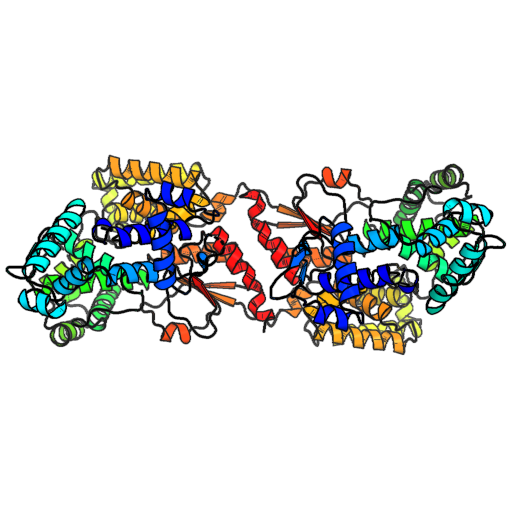241 VAL A CA 1
ATOM 1944 C C . VAL A 1 241 ? 44.355 -2.554 -28.813 1.00 92.81 241 VAL A C 1
ATOM 1945 O O . VAL A 1 241 ? 44.348 -1.334 -28.668 1.00 90.92 241 VAL A O 1
ATOM 1949 N N . ALA A 1 242 ? 45.279 -3.194 -29.525 1.00 91.11 242 ALA A N 1
ATOM 1950 C CA . ALA A 1 242 ? 46.339 -2.496 -30.264 1.00 87.83 242 ALA A CA 1
ATOM 1951 C C . ALA A 1 242 ? 45.788 -1.409 -31.179 1.00 86.28 242 ALA A C 1
ATOM 1952 O O . ALA A 1 242 ? 46.404 -0.352 -31.330 1.00 83.45 242 ALA A O 1
ATOM 1954 N N . GLN A 1 243 ? 44.633 -1.670 -31.785 1.00 86.81 243 GLN A N 1
ATOM 1955 C CA . GLN A 1 243 ? 43.961 -0.667 -32.606 1.00 92.61 243 GLN A CA 1
ATOM 1956 C C . GLN A 1 243 ? 43.484 0.499 -31.734 1.00 89.05 243 GLN A C 1
ATOM 1957 O O . GLN A 1 243 ? 43.716 1.664 -32.067 1.00 90.85 243 GLN A O 1
ATOM 1963 N N . SER A 1 244 ? 42.816 0.188 -30.624 1.00 91.51 244 SER A N 1
ATOM 1964 C CA . SER A 1 244 ? 42.329 1.226 -29.709 1.00 85.91 244 SER A CA 1
ATOM 1965 C C . SER A 1 244 ? 43.476 2.158 -29.325 1.00 77.45 244 SER A C 1
ATOM 1966 O O . SER A 1 244 ? 43.386 3.365 -29.496 1.00 77.51 244 SER A O 1
ATOM 1969 N N . PHE A 1 245 ? 44.572 1.578 -28.850 1.00 74.89 245 PHE A N 1
ATOM 1970 C CA . PHE A 1 245 ? 45.742 2.348 -28.436 1.00 77.79 245 PHE A CA 1
ATOM 1971 C C . PHE A 1 245 ? 46.241 3.312 -29.515 1.00 81.55 245 PHE A C 1
ATOM 1972 O O . PHE A 1 245 ? 46.674 4.432 -29.203 1.00 77.15 245 PHE A O 1
ATOM 1980 N N . GLU A 1 246 ? 46.191 2.869 -30.772 1.00 84.55 246 GLU A N 1
ATOM 1981 C CA . GLU A 1 246 ? 46.617 3.694 -31.898 1.00 89.74 246 GLU A CA 1
ATOM 1982 C C . GLU A 1 246 ? 45.586 4.780 -32.145 1.00 85.84 246 GLU A C 1
ATOM 1983 O O . GLU A 1 246 ? 45.919 5.955 -32.220 1.00 84.81 246 GLU A O 1
ATOM 1989 N N . SER A 1 247 ? 44.332 4.368 -32.261 1.00 85.67 247 SER A N 1
ATOM 1990 C CA . SER A 1 247 ? 43.222 5.287 -32.495 1.00 86.45 247 SER A CA 1
ATOM 1991 C C . SER A 1 247 ? 43.045 6.296 -31.352 1.00 86.45 247 SER A C 1
ATOM 1992 O O . SER A 1 247 ? 43.142 7.501 -31.560 1.00 87.24 247 SER A O 1
ATOM 1995 N N . GLU A 1 248 ? 42.801 5.791 -30.147 1.00 86.96 248 GLU A N 1
ATOM 1996 C CA . GLU A 1 248 ? 42.509 6.633 -28.970 1.00 84.86 248 GLU A CA 1
ATOM 1997 C C . GLU A 1 248 ? 43.707 7.388 -28.384 1.00 80.22 248 GLU A C 1
ATOM 1998 O O . GLU A 1 248 ? 43.572 8.547 -28.023 1.00 79.07 248 GLU A O 1
ATOM 2004 N N . TYR A 1 249 ? 44.851 6.722 -28.246 1.00 79.07 249 TYR A N 1
ATOM 2005 C CA . TYR A 1 249 ? 46.012 7.302 -27.555 1.00 77.97 249 TYR A CA 1
ATOM 2006 C C . TYR A 1 249 ? 47.135 7.720 -28.490 1.00 83.31 249 TYR A C 1
ATOM 2007 O O . TYR A 1 249 ? 48.072 8.411 -28.068 1.00 80.41 249 TYR A O 1
ATOM 2016 N N . ASN A 1 250 ? 47.063 7.287 -29.747 1.00 82.58 250 ASN A N 1
ATOM 2017 C CA . ASN A 1 250 ? 48.176 7.449 -30.674 1.00 81.36 250 ASN A CA 1
ATOM 2018 C C . ASN A 1 250 ? 49.454 6.800 -30.172 1.00 75.84 250 ASN A C 1
ATOM 2019 O O . ASN A 1 250 ? 50.541 7.328 -30.351 1.00 73.61 250 ASN A O 1
ATOM 2024 N N . ILE A 1 251 ? 49.312 5.638 -29.543 1.00 75.03 251 ILE A N 1
ATOM 2025 C CA . ILE A 1 251 ? 50.453 4.889 -29.053 1.00 71.36 251 ILE A CA 1
ATOM 2026 C C . ILE A 1 251 ? 50.430 3.525 -29.720 1.00 75.96 251 ILE A C 1
ATOM 2027 O O . ILE A 1 251 ? 49.362 2.980 -30.016 1.00 75.71 251 ILE A O 1
ATOM 2032 N N . SER A 1 252 ? 51.626 3.001 -29.977 1.00 79.34 252 SER A N 1
ATOM 2033 C CA . SER A 1 252 ? 51.797 1.750 -30.695 1.00 82.65 252 SER A CA 1
ATOM 2034 C C . SER A 1 252 ? 52.021 0.624 -29.688 1.00 79.94 252 SER A C 1
ATOM 2035 O O . SER A 1 252 ? 53.081 0.530 -29.064 1.00 80.86 252 SER A O 1
ATOM 2038 N N . LEU A 1 253 ? 51.014 -0.226 -29.525 1.00 81.27 253 LEU A N 1
ATOM 2039 C CA . LEU A 1 253 ? 51.041 -1.235 -28.469 1.00 81.44 253 LEU A CA 1
ATOM 2040 C C . LEU A 1 253 ? 51.967 -2.423 -28.795 1.00 79.22 253 LEU A C 1
ATOM 2041 O O . LEU A 1 253 ? 51.578 -3.365 -29.472 1.00 80.80 253 LEU A O 1
ATOM 2046 N N . ASP A 1 254 ? 53.189 -2.372 -28.284 1.00 80.79 254 ASP A N 1
ATOM 2047 C CA . ASP A 1 254 ? 54.187 -3.410 -28.528 1.00 81.54 254 ASP A CA 1
ATOM 2048 C C . ASP A 1 254 ? 54.749 -3.924 -27.205 1.00 85.13 254 ASP A C 1
ATOM 2049 O O . ASP A 1 254 ? 54.341 -3.479 -26.129 1.00 88.30 254 ASP A O 1
ATOM 2054 N N . GLU A 1 255 ? 55.693 -4.851 -27.291 1.00 83.88 255 GLU A N 1
ATOM 2055 C CA . GLU A 1 255 ? 56.327 -5.441 -26.113 1.00 85.66 255 GLU A CA 1
ATOM 2056 C C . GLU A 1 255 ? 56.937 -4.405 -25.134 1.00 81.21 255 GLU A C 1
ATOM 2057 O O . GLU A 1 255 ? 56.862 -4.586 -23.914 1.00 79.35 255 GLU A O 1
ATOM 2063 N N . GLU A 1 256 ? 57.552 -3.342 -25.655 1.00 77.47 256 GLU A N 1
ATOM 2064 C CA . GLU A 1 256 ? 58.183 -2.328 -24.799 1.00 80.37 256 GLU A CA 1
ATOM 2065 C C . GLU A 1 256 ? 57.125 -1.566 -23.977 1.00 76.29 256 GLU A C 1
ATOM 2066 O O . GLU A 1 256 ? 57.332 -1.289 -22.798 1.00 71.93 256 GLU A O 1
ATOM 2072 N N . VAL A 1 257 ? 56.005 -1.238 -24.623 1.00 69.62 257 VAL A N 1
ATOM 2073 C CA . VAL A 1 257 ? 54.891 -0.561 -23.983 1.00 68.85 257 VAL A CA 1
ATOM 2074 C C . VAL A 1 257 ? 54.326 -1.442 -22.862 1.00 71.41 257 VAL A C 1
ATOM 2075 O O . VAL A 1 257 ? 54.282 -1.025 -21.695 1.00 67.61 257 VAL A O 1
ATOM 2079 N N . VAL A 1 258 ? 53.924 -2.661 -23.219 1.00 66.97 258 VAL A N 1
ATOM 2080 C CA . VAL A 1 258 ? 53.395 -3.613 -22.248 1.00 67.84 258 VAL A CA 1
ATOM 2081 C C . VAL A 1 258 ? 54.334 -3.732 -21.052 1.00 68.24 258 VAL A C 1
ATOM 2082 O O . VAL A 1 258 ? 53.897 -3.634 -19.917 1.00 71.02 258 VAL A O 1
ATOM 2086 N N . CYS A 1 259 ? 55.620 -3.919 -21.296 1.00 64.12 259 CYS A N 1
ATOM 2087 C CA . CYS A 1 259 ? 56.571 -3.986 -20.193 1.00 68.55 259 CYS A CA 1
ATOM 2088 C C . CYS A 1 259 ? 56.591 -2.707 -19.326 1.00 67.80 259 CYS A C 1
ATOM 2089 O O . CYS A 1 259 ? 56.679 -2.784 -18.093 1.00 65.16 259 CYS A O 1
ATOM 2092 N N . GLN A 1 260 ? 56.524 -1.543 -19.977 1.00 62.02 260 GLN A N 1
ATOM 2093 C CA . GLN A 1 260 ? 56.518 -0.260 -19.262 1.00 65.94 260 GLN A CA 1
ATOM 2094 C C . GLN A 1 260 ? 55.240 -0.025 -18.456 1.00 63.76 260 GLN A C 1
ATOM 2095 O O . GLN A 1 260 ? 55.301 0.537 -17.366 1.00 62.02 260 GLN A O 1
ATOM 2101 N N . LEU A 1 261 ? 54.103 -0.473 -18.985 1.00 63.78 261 LEU A N 1
ATOM 2102 C CA . LEU A 1 261 ? 52.828 -0.386 -18.272 1.00 64.92 261 LEU A CA 1
ATOM 2103 C C . LEU A 1 261 ? 52.812 -1.210 -16.988 1.00 68.23 261 LEU A C 1
ATOM 2104 O O . LEU A 1 261 ? 52.310 -0.741 -15.967 1.00 68.68 261 LEU A O 1
ATOM 2109 N N . PHE A 1 262 ? 53.367 -2.419 -17.035 1.00 65.58 262 PHE A N 1
ATOM 2110 C CA . PHE A 1 262 ? 53.282 -3.371 -15.921 1.00 63.36 262 PHE A CA 1
ATOM 2111 C C . PHE A 1 262 ? 54.625 -3.641 -15.233 1.00 69.09 262 PHE A C 1
ATOM 2112 O O . PHE A 1 262 ? 54.784 -4.673 -14.573 1.00 68.98 262 PHE A O 1
ATOM 2120 N N . VAL A 1 263 ? 55.589 -2.730 -15.363 1.00 70.42 263 VAL A N 1
ATOM 2121 C CA . VAL A 1 263 ? 56.950 -2.983 -14.868 1.00 74.81 263 VAL A CA 1
ATOM 2122 C C . VAL A 1 263 ? 57.042 -3.524 -13.431 1.00 77.37 263 VAL A C 1
ATOM 2123 O O . VAL A 1 263 ? 57.939 -4.323 -13.124 1.00 72.98 263 VAL A O 1
ATOM 2127 N N . SER A 1 264 ? 56.123 -3.099 -12.561 1.00 73.63 264 SER A N 1
ATOM 2128 C CA . SER A 1 264 ? 56.210 -3.419 -11.132 1.00 75.58 264 SER A CA 1
ATOM 2129 C C . SER A 1 264 ? 56.039 -4.921 -10.830 1.00 78.31 264 SER A C 1
ATOM 2130 O O . SER A 1 264 ? 56.522 -5.431 -9.819 1.00 80.54 264 SER A O 1
ATOM 2133 N N . TYR A 1 265 ? 55.365 -5.627 -11.725 1.00 77.75 265 TYR A N 1
ATOM 2134 C CA . TYR A 1 265 ? 55.082 -7.034 -11.529 1.00 78.22 265 TYR A CA 1
ATOM 2135 C C . TYR A 1 265 ? 56.183 -7.909 -12.124 1.00 76.70 265 TYR A C 1
ATOM 2136 O O . TYR A 1 265 ? 56.040 -9.108 -12.182 1.00 75.83 265 TYR A O 1
ATOM 2145 N N . PHE A 1 266 ? 57.293 -7.292 -12.524 1.00 78.11 266 PHE A N 1
ATOM 2146 C CA . PHE A 1 266 ? 58.521 -8.003 -12.841 1.00 83.42 266 PHE A CA 1
ATOM 2147 C C . PHE A 1 266 ? 59.573 -7.913 -11.732 1.00 80.77 266 PHE A C 1
ATOM 2148 O O . PHE A 1 266 ? 60.634 -8.509 -11.866 1.00 89.65 266 PHE A O 1
ATOM 2156 N N . GLN A 1 267 ? 59.291 -7.188 -10.646 1.00 83.51 267 GLN A N 1
ATOM 2157 C CA . GLN A 1 267 ? 60.134 -7.227 -9.434 1.00 83.38 267 GLN A CA 1
ATOM 2158 C C . GLN A 1 267 ? 60.540 -8.668 -9.114 1.00 75.90 267 GLN A C 1
ATOM 2159 O O . GLN A 1 267 ? 59.699 -9.560 -9.132 1.00 73.42 267 GLN A O 1
ATOM 2165 N N . LYS A 1 268 ? 61.812 -8.900 -8.803 1.00 81.73 268 LYS A N 1
ATOM 2166 C CA . LYS A 1 268 ? 62.311 -10.274 -8.644 1.00 85.03 268 LYS A CA 1
ATOM 2167 C C . LYS A 1 268 ? 61.598 -11.030 -7.504 1.00 83.20 268 LYS A C 1
ATOM 2168 O O . LYS A 1 268 ? 61.141 -12.181 -7.681 1.00 86.17 268 LYS A O 1
ATOM 2174 N N . MET A 1 269 ? 61.496 -10.368 -6.349 1.00 67.69 269 MET A N 1
ATOM 2175 C CA . MET A 1 269 ? 60.885 -10.957 -5.165 1.00 59.91 269 MET A CA 1
ATOM 2176 C C . MET A 1 269 ? 59.368 -10.752 -5.096 1.00 54.85 269 MET A C 1
ATOM 2177 O O . MET A 1 269 ? 58.731 -11.094 -4.097 1.00 52.86 269 MET A O 1
ATOM 2182 N N . PHE A 1 270 ? 58.760 -10.226 -6.154 1.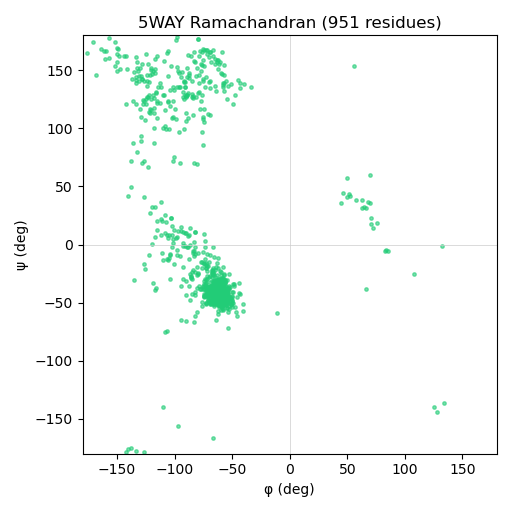00 55.30 270 PHE A N 1
ATOM 2183 C CA . PHE A 1 270 ? 57.301 -10.339 -6.271 1.00 55.57 270 PHE A CA 1
ATOM 2184 C C . PHE A 1 270 ? 56.993 -11.655 -6.976 1.00 53.83 270 PHE A C 1
ATOM 2185 O O . PHE A 1 270 ? 57.595 -11.949 -7.994 1.00 60.10 270 PHE A O 1
ATOM 2193 N N . PHE A 1 271 ? 56.088 -12.454 -6.420 1.00 55.79 271 PHE A N 1
ATOM 2194 C CA . PHE A 1 271 ? 55.736 -13.764 -6.988 1.00 54.75 271 PHE A CA 1
ATOM 2195 C C . PHE A 1 271 ? 54.283 -13.732 -7.362 1.00 55.36 271 PHE A C 1
ATOM 2196 O O . PHE A 1 271 ? 53.431 -13.872 -6.482 1.00 55.08 271 PHE A O 1
ATOM 2204 N N . ILE A 1 272 ? 53.997 -13.535 -8.647 1.00 59.42 272 ILE A N 1
ATOM 2205 C CA . ILE A 1 272 ? 52.619 -13.566 -9.147 1.00 64.43 272 ILE A CA 1
ATOM 2206 C C . ILE A 1 272 ? 51.982 -14.935 -8.914 1.00 63.35 272 ILE A C 1
ATOM 2207 O O . ILE A 1 272 ? 50.777 -15.039 -8.699 1.00 60.79 272 ILE A O 1
ATOM 2212 N N . ASP A 1 273 ? 52.802 -15.980 -8.912 1.00 65.90 273 ASP A N 1
ATOM 2213 C CA . ASP A 1 273 ? 52.315 -17.342 -8.723 1.00 69.05 273 ASP A CA 1
ATOM 2214 C C . ASP A 1 273 ? 52.618 -17.862 -7.309 1.00 63.92 273 ASP A C 1
ATOM 2215 O O . ASP A 1 273 ? 53.773 -17.973 -6.915 1.00 65.07 273 ASP A O 1
ATOM 2220 N N . GLU A 1 274 ? 51.573 -18.202 -6.566 1.00 65.75 274 GLU A N 1
ATOM 2221 C CA . GLU A 1 274 ? 51.719 -18.737 -5.223 1.00 64.60 274 GLU A CA 1
ATOM 2222 C C . GLU A 1 274 ? 52.514 -20.046 -5.161 1.00 67.45 274 GLU A C 1
ATOM 2223 O O . GLU A 1 274 ? 53.374 -20.212 -4.288 1.00 70.06 274 GLU A O 1
ATOM 2229 N N . SER A 1 275 ? 52.222 -20.984 -6.054 1.00 65.23 275 SER A N 1
ATOM 2230 C CA . SER A 1 275 ? 52.891 -22.267 -6.011 1.00 64.70 275 SER A CA 1
ATOM 2231 C C . SER A 1 275 ? 54.391 -22.117 -6.282 1.00 63.70 275 SER A C 1
ATOM 2232 O O . SER A 1 275 ? 55.202 -22.863 -5.724 1.00 70.23 275 SER A O 1
ATOM 2235 N N . LEU A 1 276 ? 54.763 -21.161 -7.134 1.00 67.37 276 LEU A N 1
ATOM 2236 C CA . LEU A 1 276 ? 56.186 -20.884 -7.409 1.00 68.39 276 LEU A CA 1
ATOM 2237 C C . LEU A 1 276 ? 56.899 -20.259 -6.206 1.00 69.10 276 LEU A C 1
ATOM 2238 O O . LEU A 1 276 ? 58.096 -20.497 -5.996 1.00 68.56 276 LEU A O 1
ATOM 2243 N N . PHE A 1 277 ? 56.158 -19.463 -5.426 1.00 62.78 277 PHE A N 1
ATOM 2244 C CA . PHE A 1 277 ? 56.685 -18.896 -4.197 1.00 59.19 277 PHE A CA 1
ATOM 2245 C C . PHE A 1 277 ? 57.050 -20.032 -3.267 1.00 57.20 277 PHE A C 1
ATOM 2246 O O . PHE A 1 277 ? 58.179 -20.099 -2.783 1.00 56.56 277 PHE A O 1
ATOM 2254 N N . MET A 1 278 ? 56.103 -20.937 -3.054 1.00 56.71 278 MET A N 1
ATOM 2255 C CA . MET A 1 278 ? 56.334 -22.099 -2.190 1.00 59.12 278 MET A CA 1
ATOM 2256 C C . MET A 1 278 ? 57.454 -22.997 -2.690 1.00 61.07 278 MET A C 1
ATOM 2257 O O . MET A 1 278 ? 58.126 -23.632 -1.881 1.00 61.56 278 MET A O 1
ATOM 2262 N N . LYS A 1 279 ? 57.680 -23.045 -4.002 1.00 64.01 279 LYS A N 1
ATOM 2263 C CA . LYS A 1 279 ? 58.835 -23.787 -4.515 1.00 68.48 279 LYS A CA 1
ATOM 2264 C C . LYS A 1 279 ? 60.123 -23.052 -4.199 1.00 68.76 279 LYS A C 1
ATOM 2265 O O . LYS A 1 279 ? 61.107 -23.675 -3.797 1.00 65.46 279 LYS A O 1
ATOM 2271 N N . CYS A 1 280 ? 60.120 -21.729 -4.373 1.00 66.29 280 CYS A N 1
ATOM 2272 C CA . CYS A 1 280 ? 61.310 -20.934 -4.075 1.00 62.69 280 CYS A CA 1
ATOM 2273 C C . CYS A 1 280 ? 61.705 -20.957 -2.606 1.00 59.87 280 CYS A C 1
ATOM 2274 O O . CYS A 1 280 ? 62.880 -20.801 -2.277 1.00 62.02 280 CYS A O 1
ATOM 2277 N N . VAL A 1 281 ? 60.726 -21.135 -1.730 1.00 55.68 281 VAL A N 1
ATOM 2278 C CA . VAL A 1 281 ? 60.985 -21.277 -0.303 1.00 58.68 281 VAL A CA 1
ATOM 2279 C C . VAL A 1 281 ? 61.948 -22.414 -0.012 1.00 64.96 281 VAL A C 1
ATOM 2280 O O . VAL A 1 281 ? 62.712 -22.342 0.938 1.00 65.49 281 VAL A O 1
ATOM 2284 N N . LYS A 1 282 ? 61.893 -23.464 -0.824 1.00 73.58 282 LYS A N 1
ATOM 2285 C CA . LYS A 1 282 ? 62.746 -24.639 -0.644 1.00 74.92 282 LYS A CA 1
ATOM 2286 C C . LYS A 1 282 ? 64.116 -24.503 -1.272 1.00 70.40 282 LYS A C 1
ATOM 2287 O O . LYS A 1 282 ? 65.030 -25.188 -0.839 1.00 74.56 282 LYS A O 1
ATOM 2293 N N . LYS A 1 283 ? 64.256 -23.641 -2.279 1.00 67.91 283 LYS A N 1
ATOM 2294 C CA . LYS A 1 283 ? 65.519 -23.489 -3.025 1.00 69.70 283 LYS A CA 1
ATOM 2295 C C . LYS A 1 283 ? 66.316 -22.240 -2.673 1.00 67.89 283 LYS A C 1
ATOM 2296 O O . LYS A 1 283 ? 67.525 -22.228 -2.804 1.00 67.76 283 LYS A O 1
ATOM 2302 N N . ASP A 1 284 ? 65.639 -21.174 -2.269 1.00 61.46 284 ASP A N 1
ATOM 2303 C CA . ASP A 1 284 ? 66.252 -19.856 -2.218 1.00 64.74 284 ASP A CA 1
ATOM 2304 C C . ASP A 1 284 ? 66.310 -19.387 -0.769 1.00 61.79 284 ASP A C 1
ATOM 2305 O O . ASP A 1 284 ? 65.268 -19.292 -0.106 1.00 54.57 284 ASP A O 1
ATOM 2310 N N . SER A 1 285 ? 67.508 -19.088 -0.276 1.00 57.49 285 SER A N 1
ATOM 2311 C CA . SER A 1 285 ? 67.679 -18.900 1.166 1.00 58.53 285 SER A CA 1
ATOM 2312 C C . SER A 1 285 ? 67.152 -17.543 1.651 1.00 53.27 285 SER A C 1
ATOM 2313 O O . SER A 1 285 ? 66.844 -17.404 2.813 1.00 53.18 285 SER A O 1
ATOM 2316 N N . TYR A 1 286 ? 66.996 -16.576 0.757 1.00 52.14 286 TYR A N 1
ATOM 2317 C CA . TYR A 1 286 ? 66.381 -15.302 1.102 1.00 51.82 286 TYR A CA 1
ATOM 2318 C C . TYR A 1 286 ? 64.880 -15.534 1.286 1.00 55.22 286 TYR A C 1
ATOM 2319 O O . TYR A 1 286 ? 64.253 -15.071 2.261 1.00 52.47 286 TYR A O 1
ATOM 2328 N N . VAL A 1 287 ? 64.316 -16.317 0.381 1.00 52.39 287 VAL A N 1
ATOM 2329 C CA . VAL A 1 287 ? 62.892 -16.538 0.383 1.00 50.26 287 VAL A CA 1
ATOM 2330 C C . VAL A 1 287 ? 62.554 -17.423 1.554 1.00 47.85 287 VAL A C 1
ATOM 2331 O O . VAL A 1 287 ? 61.542 -17.201 2.214 1.00 45.99 287 VAL A O 1
ATOM 2335 N N . GLU A 1 288 ? 63.405 -18.403 1.829 1.00 47.51 288 GLU A N 1
ATOM 2336 C CA . GLU A 1 288 ? 63.230 -19.266 2.997 1.00 49.10 288 GLU A CA 1
ATOM 2337 C C . GLU A 1 288 ? 63.162 -18.416 4.266 1.00 47.32 288 GLU A C 1
ATOM 2338 O O . GLU A 1 288 ? 62.360 -18.673 5.152 1.00 44.14 288 GLU A O 1
ATOM 2344 N N . LYS A 1 289 ? 64.044 -17.425 4.356 1.00 47.82 289 LYS A N 1
ATOM 2345 C CA . LYS A 1 289 ? 64.121 -16.567 5.517 1.00 48.43 289 LYS A CA 1
ATOM 2346 C C . LYS A 1 289 ? 62.863 -15.714 5.685 1.00 45.35 289 LYS A C 1
ATOM 2347 O O . LYS A 1 289 ? 62.389 -15.558 6.800 1.00 45.60 289 LYS A O 1
ATOM 2353 N N . SER A 1 290 ? 62.364 -15.133 4.582 1.00 41.90 290 SER A N 1
ATOM 2354 C CA . SER A 1 290 ? 61.125 -14.353 4.580 1.00 41.08 290 SER A CA 1
ATOM 2355 C C . SER A 1 290 ? 59.993 -15.221 5.075 1.00 43.41 290 SER A C 1
ATOM 2356 O O . SER A 1 290 ? 59.273 -14.833 5.970 1.00 42.58 290 SER A O 1
ATOM 2359 N N . TYR A 1 291 ? 59.892 -16.428 4.514 1.00 43.84 291 TYR A N 1
ATOM 2360 C CA . TYR A 1 291 ? 58.893 -17.392 4.874 1.00 42.09 291 TYR A CA 1
ATOM 2361 C C . TYR A 1 291 ? 58.985 -17.758 6.359 1.00 42.07 291 TYR A C 1
ATOM 2362 O O . TYR A 1 291 ? 57.994 -17.768 7.048 1.00 40.34 291 TYR A O 1
ATOM 2371 N N . HIS A 1 292 ? 60.170 -18.110 6.824 1.00 40.14 292 HIS A N 1
ATOM 2372 C CA . HIS A 1 292 ? 60.363 -18.472 8.213 1.00 41.64 292 HIS A CA 1
ATOM 2373 C C . HIS A 1 292 ? 59.936 -17.351 9.181 1.00 42.85 292 HIS A C 1
ATOM 2374 O O . HIS A 1 292 ? 59.206 -17.596 10.135 1.00 43.16 292 HIS A O 1
ATOM 2381 N N . LEU A 1 293 ? 60.367 -16.124 8.927 1.00 42.71 293 LEU A N 1
ATOM 2382 C CA . LEU A 1 293 ? 59.986 -15.005 9.786 1.00 42.71 293 LEU A CA 1
ATOM 2383 C C . LEU A 1 293 ? 58.467 -14.821 9.820 1.00 41.49 293 LEU A C 1
ATOM 2384 O O . LEU A 1 293 ? 57.872 -14.604 10.888 1.00 40.25 293 LEU A O 1
ATOM 2389 N N . LEU A 1 294 ? 57.841 -14.876 8.651 1.00 40.93 294 LEU A N 1
ATOM 2390 C CA . LEU A 1 294 ? 56.383 -14.685 8.583 1.00 41.66 294 LEU A CA 1
ATOM 2391 C C . LEU A 1 294 ? 55.643 -15.851 9.220 1.00 42.74 294 LEU A C 1
ATOM 2392 O O . LEU A 1 294 ? 54.636 -15.658 9.919 1.00 43.51 294 LEU A O 1
ATOM 2397 N N . SER A 1 295 ? 56.184 -17.049 9.057 1.00 41.78 295 SER A N 1
ATOM 2398 C CA . SER A 1 295 ? 55.585 -18.219 9.677 1.00 41.79 295 SER A CA 1
ATOM 2399 C C . SER A 1 295 ? 55.651 -18.160 11.207 1.00 42.28 295 SER A C 1
ATOM 2400 O O . SER A 1 295 ? 54.655 -18.428 11.890 1.00 43.15 295 SER A O 1
ATOM 2403 N N . ASP A 1 296 ? 56.796 -17.772 11.749 1.00 42.00 296 ASP A N 1
ATOM 2404 C CA . ASP A 1 296 ? 56.943 -17.599 13.206 1.00 43.23 296 ASP A CA 1
ATOM 2405 C C . ASP A 1 296 ? 56.092 -16.426 13.764 1.00 40.90 296 ASP A C 1
ATOM 2406 O O . ASP A 1 296 ? 55.560 -16.518 14.854 1.00 40.50 296 ASP A O 1
ATOM 2411 N N . PHE A 1 297 ? 55.968 -15.340 13.014 1.00 39.39 297 PHE A N 1
ATOM 2412 C CA . PHE A 1 297 ? 55.057 -14.259 13.373 1.00 39.46 297 PHE A CA 1
ATOM 2413 C C . PHE A 1 297 ? 53.603 -14.755 13.481 1.00 43.49 297 PHE A C 1
ATOM 2414 O O . PHE A 1 297 ? 52.931 -14.552 14.487 1.00 40.13 297 PHE A O 1
ATOM 2422 N N . ILE A 1 298 ? 53.138 -15.424 12.440 1.00 43.24 298 ILE A N 1
ATOM 2423 C CA . ILE A 1 298 ? 51.785 -15.882 12.399 1.00 41.70 298 ILE A CA 1
ATOM 2424 C C . ILE A 1 298 ? 51.491 -16.876 13.527 1.00 44.15 298 ILE A C 1
ATOM 2425 O O . ILE A 1 298 ? 50.474 -16.722 14.219 1.00 45.57 298 ILE A O 1
ATOM 2430 N N . ASP A 1 299 ? 52.364 -17.864 13.739 1.00 45.34 299 ASP A N 1
ATOM 2431 C CA . ASP A 1 299 ? 52.187 -18.825 14.830 1.00 47.20 299 ASP A CA 1
ATOM 2432 C C . ASP A 1 299 ? 52.169 -18.138 16.203 1.00 48.69 299 ASP A C 1
ATOM 2433 O O . ASP A 1 299 ? 51.389 -18.511 17.081 1.00 44.44 299 ASP A O 1
ATOM 2438 N N . GLN A 1 300 ? 53.084 -17.192 16.392 1.00 46.62 300 GLN A N 1
ATOM 2439 C CA . GLN A 1 300 ? 53.208 -16.428 17.634 1.00 53.01 300 GLN A CA 1
ATOM 2440 C C . GLN A 1 300 ? 51.928 -15.656 17.966 1.00 48.56 300 GLN A C 1
ATOM 2441 O O . GLN A 1 300 ? 51.437 -15.687 19.104 1.00 47.32 300 GLN A O 1
ATOM 2447 N N . ILE A 1 301 ? 51.433 -14.921 16.985 1.00 44.77 301 ILE A N 1
ATOM 2448 C CA . ILE A 1 301 ? 50.192 -14.166 17.139 1.00 47.89 301 ILE A CA 1
ATOM 2449 C C . ILE A 1 301 ? 48.986 -15.108 17.279 1.00 44.79 301 ILE A C 1
ATOM 2450 O O . ILE A 1 301 ? 48.162 -14.893 18.128 1.00 43.59 301 ILE A O 1
ATOM 2455 N N . SER A 1 302 ? 48.934 -16.161 16.479 1.00 46.47 302 SER A N 1
ATOM 2456 C CA A SER A 1 302 ? 47.857 -17.139 16.581 0.50 46.09 302 SER A CA 1
ATOM 2457 C CA B SER A 1 302 ? 47.883 -17.179 16.559 0.50 46.78 302 SER A CA 1
ATOM 2458 C C . SER A 1 302 ? 47.760 -17.783 17.953 1.00 48.46 302 SER A C 1
ATOM 2459 O O . SER A 1 302 ? 46.680 -17.843 18.509 1.00 45.91 302 SER A O 1
ATOM 2464 N N . VAL A 1 303 ? 48.874 -18.251 18.506 1.00 46.06 303 VAL A N 1
ATOM 2465 C CA . VAL A 1 303 ? 48.845 -18.847 19.823 1.00 47.22 303 VAL A CA 1
ATOM 2466 C C . VAL A 1 303 ? 48.507 -17.778 20.865 1.00 49.19 303 VAL A C 1
ATOM 2467 O O . VAL A 1 303 ? 47.709 -18.018 21.758 1.00 46.89 303 VAL A O 1
ATOM 2471 N N . LYS A 1 304 ? 49.095 -16.592 20.759 1.00 43.30 304 LYS A N 1
ATOM 2472 C CA . LYS A 1 304 ? 48.922 -15.608 21.826 1.00 45.25 304 LYS A CA 1
ATOM 2473 C C . LYS A 1 304 ? 47.476 -15.073 21.930 1.00 44.64 304 LYS A C 1
ATOM 2474 O O . LYS A 1 304 ? 46.975 -14.887 23.020 1.00 45.07 304 LYS A O 1
ATOM 2480 N N . TYR A 1 305 ? 46.834 -14.834 20.795 1.00 42.86 305 TYR A N 1
ATOM 2481 C CA . TYR A 1 305 ? 45.464 -14.313 20.747 1.00 42.56 305 TYR A CA 1
ATOM 2482 C C . TYR A 1 305 ? 44.422 -15.406 20.458 1.00 48.78 305 TYR A C 1
ATOM 2483 O O . TYR A 1 305 ? 43.253 -15.094 20.297 1.00 47.44 305 TYR A O 1
ATOM 2492 N N . GLN A 1 306 ? 44.875 -16.667 20.383 1.00 51.48 306 GLN A N 1
ATOM 2493 C CA A GLN A 1 306 ? 44.046 -17.835 20.076 0.60 50.82 306 GLN A CA 1
ATOM 2494 C CA B GLN A 1 306 ? 44.002 -17.803 20.127 0.40 51.52 306 GLN A CA 1
ATOM 2495 C C . GLN A 1 306 ? 43.178 -17.555 18.872 1.00 52.00 306 GLN A C 1
ATOM 2496 O O . GLN A 1 306 ? 41.947 -17.616 18.916 1.00 53.16 306 GLN A O 1
ATOM 2507 N N . ILE A 1 307 ? 43.863 -17.250 17.784 1.00 47.01 307 ILE A N 1
ATOM 2508 C CA . ILE A 1 307 ? 43.264 -17.024 16.496 1.00 47.74 307 ILE A CA 1
ATOM 2509 C C . ILE A 1 307 ? 43.563 -18.244 15.651 1.00 50.39 307 ILE A C 1
ATOM 2510 O O . ILE A 1 307 ? 44.732 -18.582 15.414 1.00 53.70 307 ILE A O 1
ATOM 2515 N N . GLU A 1 308 ? 42.527 -18.885 15.151 1.00 53.67 308 GLU A N 1
ATOM 2516 C CA . GLU A 1 308 ? 42.719 -20.048 14.316 1.00 63.14 308 GLU A CA 1
ATOM 2517 C C . GLU A 1 308 ? 42.805 -19.488 12.914 1.00 62.32 308 GLU A C 1
ATOM 2518 O O . GLU A 1 308 ? 41.950 -18.700 12.516 1.00 62.21 308 GLU A O 1
ATOM 2524 N N . ILE A 1 309 ? 43.855 -19.847 12.183 1.00 62.83 309 ILE A N 1
ATOM 2525 C CA . ILE A 1 309 ? 44.087 -19.292 10.845 1.00 65.96 309 ILE A CA 1
ATOM 2526 C C . ILE A 1 309 ? 43.931 -20.362 9.780 1.00 66.91 309 ILE A C 1
ATOM 2527 O O . ILE A 1 309 ? 44.386 -21.479 9.926 1.00 67.99 309 ILE A O 1
ATOM 2532 N N . GLU A 1 310 ? 43.295 -19.986 8.686 1.00 76.58 310 GLU A N 1
ATOM 2533 C CA . GLU A 1 310 ? 42.749 -20.955 7.757 1.00 83.37 310 GLU A CA 1
ATOM 2534 C C . GLU A 1 310 ? 43.783 -21.399 6.729 1.00 80.16 310 GLU A C 1
ATOM 2535 O O . GLU A 1 310 ? 43.955 -22.593 6.505 1.00 84.87 310 GLU A O 1
ATOM 2541 N N . ASN A 1 311 ? 44.482 -20.443 6.122 1.00 64.09 311 ASN A N 1
ATOM 2542 C CA . ASN A 1 311 ? 45.401 -20.754 5.043 1.00 62.84 311 ASN A CA 1
ATOM 2543 C C . ASN A 1 311 ? 46.696 -19.949 5.204 1.00 53.46 311 ASN A C 1
ATOM 2544 O O . ASN A 1 311 ? 46.969 -18.997 4.480 1.00 49.58 311 ASN A O 1
ATOM 2549 N N . LYS A 1 312 ? 47.452 -20.375 6.196 1.00 53.62 312 LYS A N 1
ATOM 2550 C CA . LYS A 1 312 ? 48.735 -19.816 6.558 1.00 57.15 312 LYS A CA 1
ATOM 2551 C C . LYS A 1 312 ? 49.589 -19.455 5.367 1.00 53.81 312 LYS A C 1
ATOM 2552 O O . LYS A 1 312 ? 50.003 -18.317 5.222 1.00 47.00 312 LYS A O 1
ATOM 2558 N N . ASP A 1 313 ? 49.856 -20.439 4.517 1.00 49.73 313 ASP A N 1
ATOM 2559 C CA . ASP A 1 313 ? 50.830 -20.264 3.464 1.00 50.30 313 ASP A CA 1
ATOM 2560 C C . ASP A 1 313 ? 50.377 -19.218 2.456 1.00 49.21 313 ASP A C 1
ATOM 2561 O O . ASP A 1 313 ? 51.175 -18.439 1.959 1.00 47.41 313 ASP A O 1
ATOM 2566 N N . ASN A 1 314 ? 49.083 -19.156 2.186 1.00 49.31 314 ASN A N 1
ATOM 2567 C CA . ASN A 1 314 ? 48.567 -18.136 1.277 1.00 50.01 314 ASN A CA 1
ATOM 2568 C C . ASN A 1 314 ? 48.777 -16.742 1.892 1.00 48.66 314 ASN A C 1
ATOM 2569 O O . ASN A 1 314 ? 49.173 -15.809 1.210 1.00 48.24 314 ASN A O 1
ATOM 2574 N N . LEU A 1 315 ? 48.510 -16.618 3.191 1.00 49.12 315 LEU A N 1
ATOM 2575 C CA . LEU A 1 315 ? 48.750 -15.355 3.895 1.00 48.41 315 LEU A CA 1
ATOM 2576 C C . LEU A 1 315 ? 50.214 -14.960 3.839 1.00 44.45 315 LEU A C 1
ATOM 2577 O O . LEU A 1 315 ? 50.518 -13.808 3.565 1.00 41.86 315 LEU A O 1
ATOM 2582 N N . ILE A 1 316 ? 51.113 -15.931 4.038 1.00 42.83 316 ILE A N 1
ATOM 2583 C CA . ILE A 1 316 ? 52.548 -15.656 4.022 1.00 43.89 316 ILE A CA 1
ATOM 2584 C C . ILE A 1 316 ? 52.967 -15.120 2.657 1.00 44.82 316 ILE A C 1
ATOM 2585 O O . ILE A 1 316 ? 53.699 -14.131 2.562 1.00 42.37 316 ILE A O 1
ATOM 2590 N N . TRP A 1 317 ? 52.510 -15.796 1.603 1.00 49.07 317 TRP A N 1
ATOM 2591 C CA . TRP A 1 317 ? 52.731 -15.367 0.222 1.00 47.81 317 TRP A CA 1
ATOM 2592 C C . TRP A 1 317 ? 52.321 -13.907 0.036 1.00 45.07 317 TRP A C 1
ATOM 2593 O O . TRP A 1 317 ? 53.109 -13.084 -0.471 1.00 47.15 317 TRP A O 1
ATOM 2604 N N . HIS A 1 318 ? 51.105 -13.582 0.459 1.00 45.24 318 HIS A N 1
ATOM 2605 C CA . HIS A 1 318 ? 50.588 -12.204 0.335 1.00 46.39 318 HIS A CA 1
ATOM 2606 C C . HIS A 1 318 ? 51.433 -11.217 1.112 1.00 45.36 318 HIS A C 1
ATOM 2607 O O . HIS A 1 318 ? 51.742 -10.146 0.595 1.00 42.79 318 HIS A O 1
ATOM 2614 N N . LEU A 1 319 ? 51.867 -11.579 2.322 1.00 42.85 319 LEU A N 1
ATOM 2615 C CA . LEU A 1 319 ? 52.662 -10.628 3.116 1.00 42.33 319 LEU A CA 1
ATOM 2616 C C . LEU A 1 319 ? 54.012 -10.443 2.510 1.00 42.14 319 LEU A C 1
ATOM 2617 O O . LEU A 1 319 ? 54.505 -9.314 2.429 1.00 41.70 319 LEU A O 1
ATOM 2622 N N . HIS A 1 320 ? 54.620 -11.548 2.070 1.00 43.57 320 HIS A N 1
ATOM 2623 C CA . HIS A 1 320 ? 55.917 -11.480 1.431 1.00 44.44 320 HIS A CA 1
ATOM 2624 C C . HIS A 1 320 ? 55.822 -10.525 0.228 1.00 45.66 320 HIS A C 1
ATOM 2625 O O . HIS A 1 320 ? 56.634 -9.612 0.080 1.00 46.65 320 HIS A O 1
ATOM 2632 N N . ASN A 1 321 ? 54.844 -10.754 -0.636 1.00 46.37 321 ASN A N 1
ATOM 2633 C CA . ASN A 1 321 ? 54.715 -9.944 -1.851 1.00 48.15 321 ASN A CA 1
ATOM 2634 C C . ASN A 1 321 ? 54.512 -8.488 -1.518 1.00 46.92 321 ASN A C 1
ATOM 2635 O O . ASN A 1 321 ? 55.151 -7.635 -2.104 1.00 49.10 321 ASN A O 1
ATOM 2640 N N . THR A 1 322 ? 53.585 -8.205 -0.608 1.00 47.34 322 THR A N 1
ATOM 2641 C CA . THR A 1 322 ? 53.299 -6.825 -0.217 1.00 47.84 322 THR A CA 1
ATOM 2642 C C . THR A 1 322 ? 54.582 -6.138 0.259 1.00 47.58 322 THR A C 1
ATOM 2643 O O . THR A 1 322 ? 54.858 -4.990 -0.110 1.00 44.93 322 THR A O 1
ATOM 2647 N N . ALA A 1 323 ? 55.392 -6.855 1.045 1.00 45.77 323 ALA A N 1
ATOM 2648 C CA . ALA A 1 323 ? 56.613 -6.269 1.639 1.00 45.16 323 ALA A CA 1
ATOM 2649 C C . ALA A 1 323 ? 57.722 -6.042 0.626 1.00 47.76 323 ALA A C 1
ATOM 2650 O O . ALA A 1 323 ? 58.675 -5.337 0.916 1.00 46.03 323 ALA A O 1
ATOM 2652 N N . HIS A 1 324 ? 57.642 -6.696 -0.525 1.00 44.54 324 HIS A N 1
ATOM 2653 C CA . HIS A 1 324 ? 58.710 -6.591 -1.513 1.00 46.92 324 HIS A CA 1
ATOM 2654 C C . HIS A 1 324 ? 58.397 -5.643 -2.677 1.00 50.44 324 HIS A C 1
ATOM 2655 O O . HIS A 1 324 ? 59.226 -5.436 -3.560 1.00 54.78 324 HIS A O 1
ATOM 2662 N N . LEU A 1 325 ? 57.221 -5.034 -2.615 1.00 50.60 325 LEU A N 1
ATOM 2663 C CA . LEU A 1 325 ? 56.859 -3.904 -3.458 1.00 54.00 325 LEU A CA 1
ATOM 2664 C C . LEU A 1 325 ? 57.156 -2.614 -2.712 1.00 56.25 325 LEU A C 1
ATOM 2665 O O . LEU A 1 325 ? 56.980 -2.526 -1.495 1.00 60.57 325 LEU A O 1
ATOM 2670 N N . TYR A 1 326 ? 57.600 -1.607 -3.445 1.00 55.97 326 TYR A N 1
ATOM 2671 C CA . TYR A 1 326 ? 57.925 -0.317 -2.865 1.00 52.86 326 TYR A CA 1
ATOM 2672 C C . TYR A 1 326 ? 57.484 0.747 -3.875 1.00 52.01 326 TYR A C 1
ATOM 2673 O O . TYR A 1 326 ? 57.913 0.730 -5.029 1.00 53.33 326 TYR A O 1
ATOM 2682 N N . ARG A 1 327 ? 56.594 1.639 -3.452 1.00 49.21 327 ARG A N 1
ATOM 2683 C CA . ARG A 1 327 ? 56.035 2.670 -4.331 1.00 50.44 327 ARG A CA 1
ATOM 2684 C C . ARG A 1 327 ? 55.532 2.066 -5.629 1.00 50.28 327 ARG A C 1
ATOM 2685 O O . ARG A 1 327 ? 55.753 2.614 -6.714 1.00 50.23 327 ARG A O 1
ATOM 2693 N N . GLN A 1 328 ? 54.889 0.909 -5.499 1.00 49.05 328 GLN A N 1
ATOM 2694 C CA . GLN A 1 328 ? 54.240 0.222 -6.612 1.00 48.04 328 GLN A CA 1
ATOM 2695 C C . GLN A 1 328 ? 52.776 -0.098 -6.360 1.00 47.10 328 GLN A C 1
ATOM 2696 O O . GLN A 1 328 ? 52.039 -0.309 -7.292 1.00 54.68 328 GLN A O 1
ATOM 2702 N N . GLU A 1 329 ? 52.344 -0.134 -5.107 1.00 51.13 329 GLU A N 1
ATOM 2703 C CA . GLU A 1 329 ? 50.939 -0.310 -4.777 1.00 50.44 329 GLU A CA 1
ATOM 2704 C C . GLU A 1 329 ? 50.476 0.979 -4.174 1.00 46.33 329 GLU A C 1
ATOM 2705 O O . GLU A 1 329 ? 51.136 1.488 -3.281 1.00 45.24 329 GLU A O 1
ATOM 2711 N N . LEU A 1 330 ? 49.299 1.449 -4.578 1.00 46.15 330 LEU A N 1
ATOM 2712 C CA . LEU A 1 330 ? 48.741 2.689 -4.066 1.00 47.21 330 LEU A CA 1
ATOM 2713 C C . LEU A 1 330 ? 48.222 2.487 -2.648 1.00 47.59 330 LEU A C 1
ATOM 2714 O O . LEU A 1 330 ? 48.093 1.360 -2.207 1.00 46.29 330 LEU A O 1
ATOM 2719 N N . PHE A 1 331 ? 47.921 3.578 -1.947 1.00 44.02 331 PHE A N 1
ATOM 2720 C CA . PHE A 1 331 ? 47.446 3.529 -0.562 1.00 47.12 331 PHE A CA 1
ATOM 2721 C C . PHE A 1 331 ? 48.484 2.928 0.380 1.00 46.55 331 PHE A C 1
ATOM 2722 O O . PHE A 1 331 ? 48.128 2.278 1.372 1.00 42.94 331 PHE A O 1
ATOM 2730 N N . THR A 1 332 ? 49.759 3.133 0.055 1.00 44.46 332 THR A N 1
ATOM 2731 C CA . THR A 1 332 ? 50.830 2.828 0.940 1.00 43.53 332 THR A CA 1
ATOM 2732 C C . THR A 1 332 ? 51.354 4.159 1.445 1.00 43.79 332 THR A C 1
ATOM 2733 O O . THR A 1 332 ? 51.083 4.566 2.576 1.00 41.76 332 THR A O 1
ATOM 2737 N N . GLU A 1 333 ? 52.076 4.867 0.589 1.00 45.44 333 GLU A N 1
ATOM 2738 C CA . GLU A 1 333 ? 52.418 6.254 0.883 1.00 46.78 333 GLU A CA 1
ATOM 2739 C C . GLU A 1 333 ? 51.301 7.165 0.379 1.00 45.30 333 GLU A C 1
ATOM 2740 O O . GLU A 1 333 ? 50.675 6.878 -0.645 1.00 48.02 333 GLU A O 1
ATOM 2746 N N . PHE A 1 334 ? 51.072 8.254 1.106 1.00 43.36 334 PHE A N 1
ATOM 2747 C CA . PHE A 1 334 ? 50.004 9.213 0.810 1.00 43.66 334 PHE A CA 1
ATOM 2748 C C . PHE A 1 334 ? 50.551 10.617 0.427 1.00 45.48 334 PHE A C 1
ATOM 2749 O O . PHE A 1 334 ? 51.701 10.936 0.719 1.00 44.22 334 PHE A O 1
ATOM 2757 N N . ILE A 1 335 ? 49.702 11.426 -0.209 1.00 42.88 335 ILE A N 1
ATOM 2758 C CA . ILE A 1 335 ? 50.011 12.809 -0.560 1.00 42.11 335 ILE A CA 1
ATOM 2759 C C . ILE A 1 335 ? 49.496 13.732 0.512 1.00 40.31 335 ILE A C 1
ATOM 2760 O O . ILE A 1 335 ? 50.279 14.399 1.204 1.00 42.92 335 ILE A O 1
ATOM 2765 N N . LEU A 1 336 ? 48.175 13.768 0.667 1.00 39.62 336 LEU A N 1
ATOM 2766 C CA . LEU A 1 336 ? 47.518 14.487 1.761 1.00 39.55 336 LEU A CA 1
ATOM 2767 C C . LEU A 1 336 ? 46.754 13.574 2.720 1.00 39.82 336 LEU A C 1
ATOM 2768 O O . LEU A 1 336 ? 46.706 13.843 3.918 1.00 41.84 336 LEU A O 1
ATOM 2773 N N . PHE A 1 337 ? 46.116 12.548 2.180 1.00 39.31 337 PHE A N 1
ATOM 2774 C CA . PHE A 1 337 ? 45.110 11.769 2.910 1.00 41.20 337 PHE A CA 1
ATOM 2775 C C . PHE A 1 337 ? 45.704 10.386 3.234 1.00 40.18 337 PHE A C 1
ATOM 2776 O O . PHE A 1 337 ? 45.799 9.519 2.362 1.00 41.73 337 PHE A O 1
ATOM 2784 N N . ASP A 1 338 ? 46.125 10.205 4.477 1.00 40.39 338 ASP A N 1
ATOM 2785 C CA . ASP A 1 338 ? 46.659 8.908 4.932 1.00 41.88 338 ASP A CA 1
ATOM 2786 C C . ASP A 1 338 ? 45.507 7.986 5.247 1.00 41.78 338 ASP A C 1
ATOM 2787 O O . ASP A 1 338 ? 45.294 7.617 6.398 1.00 42.75 338 ASP A O 1
ATOM 2792 N N . GLN A 1 339 ? 44.794 7.570 4.217 1.00 41.70 339 GLN A N 1
ATOM 2793 C CA . GLN A 1 339 ? 43.569 6.787 4.420 1.00 42.68 339 GLN A CA 1
ATOM 2794 C C . GLN A 1 339 ? 43.922 5.405 5.019 1.00 40.22 339 GLN A C 1
ATOM 2795 O O . GLN A 1 339 ? 43.287 4.952 5.930 1.00 38.94 339 GLN A O 1
ATOM 2801 N N . LYS A 1 340 ? 44.947 4.762 4.482 1.00 39.93 340 LYS A N 1
ATOM 2802 C CA . LYS A 1 340 ? 45.422 3.480 5.002 1.00 40.62 340 LYS A CA 1
ATOM 2803 C C . LYS A 1 340 ? 45.759 3.559 6.483 1.00 41.99 340 LYS A C 1
ATOM 2804 O O . LYS A 1 340 ? 45.318 2.715 7.293 1.00 41.43 340 LYS A O 1
ATOM 2810 N N . GLY A 1 341 ? 46.527 4.583 6.845 1.00 37.99 341 GLY A N 1
ATOM 2811 C CA . GLY A 1 341 ? 46.897 4.815 8.226 1.00 39.22 341 GLY A CA 1
ATOM 2812 C C . GLY A 1 341 ? 45.692 5.015 9.133 1.00 43.04 341 GLY A C 1
ATOM 2813 O O . GLY A 1 341 ? 45.645 4.476 10.255 1.00 39.76 341 GLY A O 1
ATOM 2814 N N . ASN A 1 342 ? 44.714 5.784 8.658 1.00 42.46 342 ASN A N 1
ATOM 2815 C CA . ASN A 1 342 ? 43.532 6.075 9.472 1.00 44.73 342 ASN A CA 1
ATOM 2816 C C . ASN A 1 342 ? 42.707 4.813 9.711 1.00 42.55 342 ASN A C 1
ATOM 2817 O O . ASN A 1 342 ? 42.135 4.644 10.765 1.00 42.62 342 ASN A O 1
ATOM 2822 N N . THR A 1 343 ? 42.692 3.930 8.733 1.00 39.01 343 THR A N 1
ATOM 2823 C CA . THR A 1 343 ? 41.945 2.705 8.829 1.00 41.74 343 THR A CA 1
ATOM 2824 C C . THR A 1 343 ? 42.563 1.819 9.898 1.00 45.12 343 THR A C 1
ATOM 2825 O O . THR A 1 343 ? 41.861 1.288 10.745 1.00 41.07 343 THR A O 1
ATOM 2829 N N . ILE A 1 344 ? 43.894 1.720 9.911 1.00 40.40 344 ILE A N 1
ATOM 2830 C CA . ILE A 1 344 ? 44.527 0.900 10.894 1.00 39.10 344 ILE A CA 1
ATOM 2831 C C . ILE A 1 344 ? 44.401 1.503 12.284 1.00 38.02 344 ILE A C 1
ATOM 2832 O O . ILE A 1 344 ? 44.173 0.759 13.268 1.00 34.62 344 ILE A O 1
ATOM 2837 N N . ARG A 1 345 ? 44.515 2.826 12.381 1.00 37.41 345 ARG A N 1
ATOM 2838 C CA . ARG A 1 345 ? 44.295 3.520 13.655 1.00 42.32 345 ARG A CA 1
ATOM 2839 C C . ARG A 1 345 ? 42.900 3.327 14.245 1.00 41.62 345 ARG A C 1
ATOM 2840 O O . ARG A 1 345 ? 42.754 3.231 15.445 1.00 37.43 345 ARG A O 1
ATOM 2848 N N . ASN A 1 346 ? 41.883 3.294 13.408 1.00 40.29 346 ASN A N 1
ATOM 2849 C CA . ASN A 1 346 ? 40.521 3.032 13.917 1.00 43.54 346 ASN A CA 1
ATOM 2850 C C . ASN A 1 346 ? 40.401 1.621 14.532 1.00 40.99 346 ASN A C 1
ATOM 2851 O O . ASN A 1 346 ? 39.814 1.446 15.605 1.00 43.12 346 ASN A O 1
ATOM 2856 N N . PHE A 1 347 ? 41.028 0.637 13.889 1.00 39.52 347 PHE A N 1
ATOM 2857 C CA . PHE A 1 347 ? 41.018 -0.730 14.395 1.00 41.43 347 PHE A CA 1
ATOM 2858 C C . PHE A 1 347 ? 41.832 -0.830 15.676 1.00 41.45 347 PHE A C 1
ATOM 2859 O O . PHE A 1 347 ? 41.454 -1.507 16.640 1.00 37.92 347 PHE A O 1
ATOM 2867 N N . GLN A 1 348 ? 42.949 -0.113 15.703 1.00 40.69 348 GLN A N 1
ATOM 2868 C CA . GLN A 1 348 ? 43.790 -0.020 16.895 1.00 42.02 348 GLN A CA 1
ATOM 2869 C C . GLN A 1 348 ? 43.081 0.638 18.067 1.00 43.85 348 GLN A C 1
ATOM 2870 O O . GLN A 1 348 ? 43.344 0.284 19.212 1.00 41.59 348 GLN A O 1
ATOM 2876 N N . ASN A 1 349 ? 42.189 1.580 17.799 1.00 46.02 349 ASN A N 1
ATOM 2877 C CA . ASN A 1 349 ? 41.338 2.128 18.869 1.00 51.39 349 ASN A CA 1
ATOM 2878 C C . ASN A 1 349 ? 40.470 1.072 19.537 1.00 48.03 349 ASN A C 1
ATOM 2879 O O . ASN A 1 349 ? 40.199 1.169 20.701 1.00 52.68 349 ASN A O 1
ATOM 2884 N N . ILE A 1 350 ? 40.055 0.059 18.796 1.00 44.45 350 ILE A N 1
ATOM 2885 C CA . ILE A 1 350 ? 39.303 -1.034 19.381 1.00 45.97 350 ILE A CA 1
ATOM 2886 C C . ILE A 1 350 ? 40.217 -2.056 20.047 1.00 48.23 350 ILE A C 1
ATOM 2887 O O . ILE A 1 350 ? 39.940 -2.508 21.168 1.00 44.86 350 ILE A O 1
ATOM 2892 N N . PHE A 1 351 ? 41.314 -2.395 19.363 1.00 41.22 351 PHE A N 1
ATOM 2893 C CA . PHE A 1 351 ? 42.173 -3.478 19.804 1.00 42.75 351 PHE A CA 1
ATOM 2894 C C . PHE A 1 351 ? 43.627 -3.003 19.883 1.00 42.16 351 PHE A C 1
ATOM 2895 O O . PHE A 1 351 ? 44.435 -3.408 19.047 1.00 39.84 351 PHE A O 1
ATOM 2903 N N . PRO A 1 352 ? 43.951 -2.134 20.865 1.00 41.73 352 PRO A N 1
ATOM 2904 C CA . PRO A 1 352 ? 45.276 -1.489 20.881 1.00 41.27 352 PRO A CA 1
ATOM 2905 C C . PRO A 1 352 ? 46.428 -2.444 21.072 1.00 41.25 352 PRO A C 1
ATOM 2906 O O . PRO A 1 352 ? 47.458 -2.309 20.419 1.00 37.97 352 PRO A O 1
ATOM 2910 N N . LYS A 1 353 ? 46.271 -3.422 21.947 1.00 41.18 353 LYS A N 1
ATOM 2911 C CA . LYS A 1 353 ? 47.378 -4.314 22.259 1.00 43.72 353 LYS A CA 1
ATOM 2912 C C . LYS A 1 353 ? 47.659 -5.264 21.072 1.00 43.25 353 LYS A C 1
ATOM 2913 O O . LYS A 1 353 ? 48.814 -5.482 20.679 1.00 40.85 353 LYS A O 1
ATOM 2919 N N . PHE A 1 354 ? 46.591 -5.795 20.478 1.00 37.68 354 PHE A N 1
ATOM 2920 C CA . PHE A 1 354 ? 46.705 -6.638 19.315 1.00 37.93 354 PHE A CA 1
ATOM 2921 C C . PHE A 1 354 ? 47.407 -5.928 18.164 1.00 39.73 354 PHE A C 1
ATOM 2922 O O . PHE A 1 354 ? 48.342 -6.474 17.567 1.00 35.71 354 PHE A O 1
ATOM 2930 N N . VAL A 1 355 ? 46.970 -4.712 17.856 1.00 36.73 355 VAL A N 1
ATOM 2931 C CA . VAL A 1 355 ? 47.551 -3.978 16.752 1.00 37.02 355 VAL A CA 1
ATOM 2932 C C . VAL A 1 355 ? 49.017 -3.592 17.040 1.00 38.58 355 VAL A C 1
ATOM 2933 O O . VAL A 1 355 ? 49.887 -3.705 16.174 1.00 38.89 355 VAL A O 1
ATOM 2937 N N . SER A 1 356 ? 49.290 -3.174 18.260 1.00 37.23 356 SER A N 1
ATOM 2938 C CA . SER A 1 356 ? 50.656 -2.870 18.656 1.00 38.68 356 SER A CA 1
ATOM 2939 C C . SER A 1 356 ? 51.564 -4.102 18.521 1.00 39.87 356 SER A C 1
ATOM 2940 O O . SER A 1 356 ? 52.679 -3.973 18.054 1.00 38.95 356 SER A O 1
ATOM 2943 N N . ASP A 1 357 ? 51.086 -5.281 18.916 1.00 36.56 357 ASP A N 1
ATOM 2944 C CA . ASP A 1 357 ? 51.845 -6.510 18.719 1.00 40.16 357 ASP A CA 1
ATOM 2945 C C . ASP A 1 357 ? 52.110 -6.846 17.250 1.00 40.72 357 ASP A C 1
ATOM 2946 O O . ASP A 1 357 ? 53.226 -7.236 16.910 1.00 37.07 357 ASP A O 1
ATOM 2951 N N . VAL A 1 358 ? 51.122 -6.703 16.379 1.00 35.79 358 VAL A N 1
ATOM 2952 C CA . VAL A 1 358 ? 51.389 -7.024 15.012 1.00 40.23 358 VAL A CA 1
ATOM 2953 C C . VAL A 1 358 ? 52.342 -6.008 14.379 1.00 40.76 358 VAL A C 1
ATOM 2954 O O . VAL A 1 358 ? 53.173 -6.386 13.567 1.00 39.41 358 VAL A O 1
ATOM 2958 N N . LYS A 1 359 ? 52.231 -4.741 14.753 1.00 37.79 359 LYS A N 1
ATOM 2959 C CA . LYS A 1 359 ? 53.088 -3.725 14.175 1.00 39.41 359 LYS A CA 1
ATOM 2960 C C . LYS A 1 359 ? 54.539 -4.000 14.544 1.00 38.47 359 LYS A C 1
ATOM 2961 O O . LYS A 1 359 ? 55.414 -3.831 13.698 1.00 39.63 359 LYS A O 1
ATOM 2967 N N . LYS A 1 360 ? 54.785 -4.382 15.792 1.00 37.19 360 LYS A N 1
ATOM 2968 C CA . LYS A 1 360 ? 56.136 -4.700 16.233 1.00 42.18 360 LYS A CA 1
ATOM 2969 C C . LYS A 1 360 ? 56.693 -5.944 15.532 1.00 41.04 360 LYS A C 1
ATOM 2970 O O . LYS A 1 360 ? 57.878 -5.975 15.220 1.00 40.55 360 LYS A O 1
ATOM 2976 N N . GLU A 1 361 ? 55.869 -6.984 15.335 1.00 39.39 361 GLU A N 1
ATOM 2977 C CA . GLU A 1 361 ? 56.351 -8.209 14.657 1.00 38.39 361 GLU A CA 1
ATOM 2978 C C . GLU A 1 361 ? 56.648 -7.877 13.225 1.00 37.58 361 GLU A C 1
ATOM 2979 O O . GLU A 1 361 ? 57.699 -8.219 12.726 1.00 35.42 361 GLU A O 1
ATOM 2985 N N . LEU A 1 362 ? 55.772 -7.117 12.568 1.00 37.38 362 LEU A N 1
ATOM 2986 C CA . LEU A 1 362 ? 55.976 -6.845 11.150 1.00 37.18 362 LEU A CA 1
ATOM 2987 C C . LEU A 1 362 ? 57.123 -5.867 10.920 1.00 40.18 362 LEU A C 1
ATOM 2988 O O . LEU A 1 362 ? 57.875 -5.990 9.975 1.00 40.54 362 LEU A O 1
ATOM 2993 N N . SER A 1 363 ? 57.256 -4.896 11.801 1.00 40.18 363 SER A N 1
ATOM 2994 C CA . SER A 1 363 ? 58.415 -4.046 11.808 1.00 42.99 363 SER A CA 1
ATOM 2995 C C . SER A 1 363 ? 59.730 -4.843 11.959 1.00 41.87 363 SER A C 1
ATOM 2996 O O . SER A 1 363 ? 60.662 -4.629 11.214 1.00 42.86 363 SER A O 1
ATOM 2999 N N . HIS A 1 364 ? 59.792 -5.781 12.897 1.00 43.15 364 HIS A N 1
ATOM 3000 C CA . HIS A 1 364 ? 60.933 -6.668 12.989 1.00 41.24 364 HIS A CA 1
ATOM 3001 C C . HIS A 1 364 ? 61.161 -7.471 11.688 1.00 45.09 364 HIS A C 1
ATOM 3002 O O . HIS A 1 364 ? 62.313 -7.648 11.266 1.00 43.64 364 HIS A O 1
ATOM 3009 N N . TYR A 1 365 ? 60.085 -7.955 11.058 1.00 39.79 365 TYR A N 1
ATOM 3010 C CA . TYR A 1 365 ? 60.212 -8.669 9.782 1.00 39.52 365 TYR A CA 1
ATOM 3011 C C . TYR A 1 365 ? 60.901 -7.773 8.733 1.00 40.81 365 TYR A C 1
ATOM 3012 O O . TYR A 1 365 ? 61.898 -8.157 8.130 1.00 37.57 365 TYR A O 1
ATOM 3021 N N . LEU A 1 366 ? 60.385 -6.563 8.556 1.00 41.67 366 LEU A N 1
ATOM 3022 C CA . LEU A 1 366 ? 60.910 -5.654 7.531 1.00 42.19 366 LEU A CA 1
ATOM 3023 C C . LEU A 1 366 ? 62.371 -5.297 7.806 1.00 43.55 366 LEU A C 1
ATOM 3024 O O . LEU A 1 366 ? 63.221 -5.358 6.906 1.00 45.03 366 LEU A O 1
ATOM 3029 N N . GLU A 1 367 ? 62.677 -4.976 9.054 1.00 41.99 367 GLU A N 1
ATOM 3030 C CA . GLU A 1 367 ? 64.042 -4.628 9.429 1.00 45.60 367 GLU A CA 1
ATOM 3031 C C . GLU A 1 367 ? 65.012 -5.795 9.303 1.00 43.31 367 GLU A C 1
ATOM 3032 O O . GLU A 1 367 ? 66.168 -5.609 8.927 1.00 45.67 367 GLU A O 1
ATOM 3038 N N . THR A 1 368 ? 64.567 -7.004 9.609 1.00 43.74 368 THR A N 1
ATOM 3039 C CA . THR A 1 368 ? 65.455 -8.150 9.527 1.00 45.03 368 THR A CA 1
ATOM 3040 C C . THR A 1 368 ? 65.814 -8.449 8.072 1.00 46.36 368 THR A C 1
ATOM 3041 O O . THR A 1 368 ? 66.971 -8.694 7.768 1.00 45.78 368 THR A O 1
ATOM 3045 N N . LEU A 1 369 ? 64.835 -8.384 7.169 1.00 44.63 369 LEU A N 1
ATOM 3046 C CA . LEU A 1 369 ? 65.109 -8.508 5.733 1.00 46.36 369 LEU A CA 1
ATOM 3047 C C . LEU A 1 369 ? 65.778 -7.290 5.093 1.00 50.04 369 LEU A C 1
ATOM 3048 O O . LEU A 1 369 ? 66.203 -7.357 3.948 1.00 50.42 369 LEU A O 1
ATOM 3053 N N . GLU A 1 370 ? 65.812 -6.168 5.803 1.00 49.79 370 GLU A N 1
ATOM 3054 C CA . GLU A 1 370 ? 66.341 -4.905 5.285 1.00 51.63 370 GLU A CA 1
ATOM 3055 C C . GLU A 1 370 ? 65.570 -4.368 4.087 1.00 51.19 370 GLU A C 1
ATOM 3056 O O . GLU A 1 370 ? 66.148 -3.797 3.172 1.00 50.01 370 GLU A O 1
ATOM 3062 N N . VAL A 1 371 ? 64.261 -4.528 4.112 1.00 50.48 371 VAL A N 1
ATOM 3063 C CA . VAL A 1 371 ? 63.404 -3.849 3.157 1.00 50.77 371 VAL A CA 1
ATOM 3064 C C . VAL A 1 371 ? 62.860 -2.599 3.836 1.00 50.05 371 VAL A C 1
ATOM 3065 O O . VAL A 1 371 ? 63.144 -2.359 5.010 1.00 49.79 371 VAL A O 1
ATOM 3069 N N . CYS A 1 372 ? 62.071 -1.811 3.113 1.00 50.51 372 CYS A N 1
ATOM 3070 C CA . CYS A 1 372 ? 61.505 -0.581 3.665 1.00 49.33 372 CYS A CA 1
ATOM 3071 C C . CYS A 1 372 ? 60.750 -0.894 4.955 1.00 47.94 372 CYS A C 1
ATOM 3072 O O . CYS A 1 372 ? 59.853 -1.730 4.946 1.00 51.07 372 CYS A O 1
ATOM 3075 N N . SER A 1 373 ? 61.090 -0.217 6.049 1.00 45.15 373 SER A N 1
ATOM 3076 C CA . SER A 1 373 ? 60.455 -0.457 7.338 1.00 44.07 373 SER A CA 1
ATOM 3077 C C . SER A 1 373 ? 59.802 0.783 7.899 1.00 46.02 373 SER A C 1
ATOM 3078 O O . SER A 1 373 ? 59.650 0.907 9.108 1.00 45.80 373 SER A O 1
ATOM 3081 N N . SER A 1 374 ? 59.396 1.688 7.018 1.00 45.74 374 SER A N 1
ATOM 3082 C CA . SER A 1 374 ? 58.723 2.893 7.418 1.00 46.78 374 SER A CA 1
ATOM 3083 C C . SER A 1 374 ? 57.363 2.553 8.014 1.00 44.10 374 SER A C 1
ATOM 3084 O O . SER A 1 374 ? 56.792 1.466 7.782 1.00 41.57 374 SER A O 1
ATOM 3087 N N . SER A 1 375 ? 56.823 3.512 8.744 1.00 41.82 375 SER A N 1
ATOM 3088 C CA . SER A 1 375 ? 55.542 3.325 9.377 1.00 45.64 375 SER A CA 1
ATOM 3089 C C . SER A 1 375 ? 54.460 3.137 8.306 1.00 44.92 375 SER A C 1
ATOM 3090 O O . SER A 1 375 ? 53.528 2.370 8.524 1.00 46.47 375 SER A O 1
ATOM 3093 N N . MET A 1 376 ? 54.592 3.780 7.136 1.00 40.98 376 MET A N 1
ATOM 3094 C CA . MET A 1 376 ? 53.634 3.567 6.061 1.00 42.87 376 MET A CA 1
ATOM 3095 C C . MET A 1 376 ? 53.569 2.082 5.638 1.00 45.51 376 MET A C 1
ATOM 3096 O O . MET A 1 376 ? 52.480 1.554 5.391 1.00 43.32 376 MET A O 1
ATOM 3101 N N . MET A 1 377 ? 54.721 1.423 5.558 1.00 39.86 377 MET A N 1
ATOM 3102 C CA . MET A 1 377 ? 54.763 0.017 5.192 1.00 42.97 377 MET A CA 1
ATOM 3103 C C . MET A 1 377 ? 54.317 -0.858 6.361 1.00 39.84 377 MET A C 1
ATOM 3104 O O . MET A 1 377 ? 53.667 -1.855 6.128 1.00 37.04 377 MET A O 1
ATOM 3109 N N . VAL A 1 378 ? 54.652 -0.481 7.591 1.00 39.40 378 VAL A N 1
ATOM 3110 C CA . VAL A 1 378 ? 54.208 -1.242 8.749 1.00 38.30 378 VAL A CA 1
ATOM 3111 C C . VAL A 1 378 ? 52.677 -1.211 8.814 1.00 39.30 378 VAL A C 1
ATOM 3112 O O . VAL A 1 378 ? 52.040 -2.233 9.068 1.00 38.93 378 VAL A O 1
ATOM 3116 N N . ASN A 1 379 ? 52.094 -0.043 8.586 1.00 38.51 379 ASN A N 1
ATOM 3117 C CA . ASN A 1 379 ? 50.646 0.109 8.606 1.00 36.38 379 ASN A CA 1
ATOM 3118 C C . ASN A 1 379 ? 49.940 -0.716 7.533 1.00 38.60 379 ASN A C 1
ATOM 3119 O O . ASN A 1 379 ? 48.944 -1.394 7.803 1.00 38.08 379 ASN A O 1
ATOM 3124 N N . HIS A 1 380 ? 50.475 -0.658 6.320 1.00 37.41 380 HIS A N 1
ATOM 3125 C CA . HIS A 1 380 ? 49.945 -1.388 5.198 1.00 37.70 380 HIS A CA 1
ATOM 3126 C C . HIS A 1 380 ? 50.021 -2.900 5.349 1.00 39.01 380 HIS A C 1
ATOM 3127 O O . HIS A 1 380 ? 49.065 -3.640 5.009 1.00 39.53 380 HIS A O 1
ATOM 3134 N N . LEU A 1 381 ? 51.165 -3.364 5.823 1.00 37.39 381 LEU A N 1
ATOM 3135 C CA . LEU A 1 381 ? 51.358 -4.782 6.090 1.00 39.09 381 LEU A CA 1
ATOM 3136 C C . LEU A 1 381 ? 50.471 -5.295 7.225 1.00 39.06 381 LEU A C 1
ATOM 3137 O O . LEU A 1 381 ? 49.902 -6.385 7.120 1.00 37.71 381 LEU A O 1
ATOM 3142 N N . SER A 1 382 ? 50.315 -4.505 8.283 1.00 37.42 382 SER A N 1
ATOM 3143 C CA . SER A 1 382 ? 49.431 -4.856 9.374 1.00 37.66 382 SER A CA 1
ATOM 3144 C C . SER A 1 382 ? 47.987 -4.930 8.906 1.00 39.01 382 SER A C 1
ATOM 3145 O O . SER A 1 382 ? 47.259 -5.872 9.243 1.00 38.21 382 SER A O 1
ATOM 3148 N N . TYR A 1 383 ? 47.588 -3.929 8.123 1.00 39.35 383 TYR A N 1
ATOM 3149 C CA . TYR A 1 383 ? 46.282 -3.869 7.489 1.00 37.69 383 TYR A CA 1
ATOM 3150 C C . TYR A 1 383 ? 46.056 -5.128 6.659 1.00 38.88 383 TYR A C 1
ATOM 3151 O O . TYR A 1 383 ? 44.964 -5.688 6.680 1.00 39.18 383 TYR A O 1
ATOM 3160 N N . THR A 1 384 ? 47.088 -5.560 5.938 1.00 37.18 384 THR A N 1
ATOM 3161 C CA . THR A 1 384 ? 46.996 -6.732 5.074 1.00 37.10 384 THR A CA 1
ATOM 3162 C C . THR A 1 384 ? 46.741 -8.005 5.911 1.00 43.34 384 THR A C 1
ATOM 3163 O O . THR A 1 384 ? 45.845 -8.812 5.595 1.00 41.61 384 THR A O 1
ATOM 3167 N N . PHE A 1 385 ? 47.512 -8.167 6.981 1.00 40.22 385 PHE A N 1
ATOM 3168 C CA . PHE A 1 385 ? 47.342 -9.294 7.899 1.00 42.27 385 PHE A CA 1
ATOM 3169 C C . PHE A 1 385 ? 45.909 -9.318 8.459 1.00 41.65 385 PHE A C 1
ATOM 3170 O O . PHE A 1 385 ? 45.245 -10.355 8.460 1.00 42.12 385 PHE A O 1
ATOM 3178 N N . ILE A 1 386 ? 45.439 -8.162 8.900 1.00 39.21 386 ILE A N 1
ATOM 3179 C CA . ILE A 1 386 ? 44.118 -8.048 9.503 1.00 40.58 386 ILE A CA 1
ATOM 3180 C C . ILE A 1 386 ? 43.009 -8.427 8.560 1.00 40.72 386 ILE A C 1
ATOM 3181 O O . ILE A 1 386 ? 42.189 -9.290 8.882 1.00 41.30 386 ILE A O 1
ATOM 3186 N N . THR A 1 387 ? 43.013 -7.838 7.376 1.00 39.08 387 THR A N 1
ATOM 3187 C CA . THR A 1 387 ? 41.932 -8.026 6.445 1.00 39.26 387 THR A CA 1
ATOM 3188 C C . THR A 1 387 ? 41.975 -9.381 5.753 1.00 42.09 387 THR A C 1
ATOM 3189 O O . THR A 1 387 ? 41.007 -9.779 5.124 1.00 42.04 387 THR A O 1
ATOM 3193 N N . HIS A 1 388 ? 43.094 -10.079 5.817 1.00 41.18 388 HIS A N 1
ATOM 3194 C CA . HIS A 1 388 ? 43.135 -11.434 5.304 1.00 41.63 388 HIS A CA 1
ATOM 3195 C C . HIS A 1 388 ? 42.735 -12.462 6.355 1.00 44.83 388 HIS A C 1
ATOM 3196 O O . HIS A 1 388 ? 42.708 -13.644 6.052 1.00 44.50 388 HIS A O 1
ATOM 3203 N N . THR A 1 389 ? 42.455 -12.036 7.592 1.00 45.36 389 THR A N 1
ATOM 3204 C CA . THR A 1 389 ? 42.261 -13.003 8.657 1.00 45.89 389 THR A CA 1
ATOM 3205 C C . THR A 1 389 ? 40.768 -13.162 8.911 1.00 54.63 389 THR A C 1
ATOM 3206 O O . THR A 1 389 ? 40.074 -12.174 9.228 1.00 46.80 389 THR A O 1
ATOM 3210 N N . LYS A 1 390 ? 40.315 -14.420 8.806 1.00 58.04 390 LYS A N 1
ATOM 3211 C CA . LYS A 1 390 ? 38.917 -14.822 9.005 1.00 62.57 390 LYS A CA 1
ATOM 3212 C C . LYS A 1 390 ? 38.523 -14.777 10.468 1.00 58.60 390 LYS A C 1
ATOM 3213 O O . LYS A 1 390 ? 39.306 -15.163 11.359 1.00 57.11 390 LYS A O 1
ATOM 3219 N N . HIS A 1 391 ? 37.269 -14.391 10.684 1.00 48.82 391 HIS A N 1
ATOM 3220 C CA . HIS A 1 391 ? 36.672 -14.289 12.010 1.00 49.55 391 HIS A CA 1
ATOM 3221 C C . HIS A 1 391 ? 37.544 -13.624 13.053 1.00 42.08 391 HIS A C 1
ATOM 3222 O O . HIS A 1 391 ? 37.566 -14.023 14.252 1.00 46.70 391 HIS A O 1
ATOM 3229 N N . LEU A 1 392 ? 38.297 -12.622 12.616 1.00 40.94 392 LEU A N 1
ATOM 3230 C CA . LEU A 1 392 ? 39.278 -12.032 13.511 1.00 40.20 392 LEU A CA 1
ATOM 3231 C C . LEU A 1 392 ? 38.582 -11.394 14.672 1.00 37.98 392 LEU A C 1
ATOM 3232 O O . LEU A 1 392 ? 38.942 -11.650 15.812 1.00 43.91 392 LEU A O 1
ATOM 3237 N N . VAL A 1 393 ? 37.579 -10.560 14.403 1.00 40.38 393 VAL A N 1
ATOM 3238 C CA . VAL A 1 393 ? 36.874 -9.885 15.521 1.00 38.41 393 VAL A CA 1
ATOM 3239 C C . VAL A 1 393 ? 36.200 -10.885 16.478 1.00 35.29 393 VAL A C 1
ATOM 3240 O O . VAL A 1 393 ? 36.313 -10.741 17.716 1.00 38.24 393 VAL A O 1
ATOM 3244 N N . ILE A 1 394 ? 35.557 -11.930 15.961 1.00 46.02 394 ILE A N 1
ATOM 3245 C CA . ILE A 1 394 ? 35.038 -13.024 16.864 1.00 45.60 394 ILE A CA 1
ATOM 3246 C C . ILE A 1 394 ? 36.145 -13.477 17.825 1.00 52.30 394 ILE A C 1
ATOM 3247 O O . ILE A 1 394 ? 35.944 -13.537 19.062 1.00 51.14 394 ILE A O 1
ATOM 3252 N N . ASN A 1 395 ? 37.342 -13.786 17.283 1.00 50.56 395 ASN A N 1
ATOM 3253 C CA . ASN A 1 395 ? 38.376 -14.396 18.124 1.00 45.51 395 ASN A CA 1
ATOM 3254 C C . ASN A 1 395 ? 38.878 -13.421 19.115 1.00 50.85 395 ASN A C 1
ATOM 3255 O O . ASN A 1 395 ? 39.241 -13.780 20.244 1.00 57.82 395 ASN A O 1
ATOM 3260 N N . LEU A 1 396 ? 38.986 -12.171 18.704 1.00 46.07 396 LEU A N 1
ATOM 3261 C CA . LEU A 1 396 ? 39.504 -11.207 19.643 1.00 46.59 396 LEU A CA 1
ATOM 3262 C C . LEU A 1 396 ? 38.538 -11.016 20.804 1.00 47.08 396 LEU A C 1
ATOM 3263 O O . LEU A 1 396 ? 38.963 -10.600 21.868 1.00 54.11 396 LEU A O 1
ATOM 3268 N N . LEU A 1 397 ? 37.246 -11.259 20.597 1.00 47.77 397 LEU A N 1
ATOM 3269 C CA . LEU A 1 397 ? 36.261 -10.984 21.656 1.00 54.59 397 LEU A CA 1
ATOM 3270 C C . LEU A 1 397 ? 35.835 -12.265 22.422 1.00 65.38 397 LEU A C 1
ATOM 3271 O O . LEU A 1 397 ? 34.873 -12.244 23.200 1.00 65.35 397 LEU A O 1
ATOM 3276 N N . GLN A 1 398 ? 36.572 -13.365 22.232 1.00 65.51 398 GLN A N 1
ATOM 3277 C CA . GLN A 1 398 ? 36.107 -14.704 22.665 1.00 62.85 398 GLN A CA 1
ATOM 3278 C C . GLN A 1 398 ? 36.121 -14.879 24.171 1.00 58.31 398 GLN A C 1
ATOM 3279 O O . GLN A 1 398 ? 35.423 -15.728 24.689 1.00 63.70 398 GLN A O 1
ATOM 3285 N N . ASN A 1 399 ? 36.929 -14.094 24.873 1.00 65.67 399 ASN A N 1
ATOM 3286 C CA . ASN A 1 399 ? 36.967 -14.182 26.329 1.00 73.72 399 ASN A CA 1
ATOM 3287 C C . ASN A 1 399 ? 35.905 -13.296 26.977 1.00 77.57 399 ASN A C 1
ATOM 3288 O O . ASN A 1 399 ? 35.978 -13.042 28.185 1.00 78.20 399 ASN A O 1
ATOM 3293 N N . GLN A 1 400 ? 34.932 -12.820 26.187 1.00 69.71 400 GLN A N 1
ATOM 3294 C CA . GLN A 1 400 ? 33.993 -11.826 26.689 1.00 63.56 400 GLN A CA 1
ATOM 3295 C C . GLN A 1 400 ? 32.704 -12.513 27.023 1.00 49.92 400 GLN A C 1
ATOM 3296 O O . GLN A 1 400 ? 31.999 -12.950 26.144 1.00 56.02 400 GLN A O 1
ATOM 3302 N N . PRO A 1 401 ? 32.401 -12.630 28.312 1.00 50.84 401 PRO A N 1
ATOM 3303 C CA . PRO A 1 401 ? 31.175 -13.332 28.689 1.00 50.09 401 PRO A CA 1
ATOM 3304 C C . PRO A 1 401 ? 29.949 -12.600 28.133 1.00 47.41 401 PRO A C 1
ATOM 3305 O O . PRO A 1 401 ? 29.990 -11.390 27.939 1.00 41.33 401 PRO A O 1
ATOM 3309 N N . LYS A 1 402 ? 28.887 -13.349 27.870 1.00 45.34 402 LYS A N 1
ATOM 3310 C CA . LYS A 1 402 ? 27.619 -12.783 27.462 1.00 47.81 402 LYS A CA 1
ATOM 3311 C C . LYS A 1 402 ? 27.075 -11.839 28.518 1.00 47.43 402 LYS A C 1
ATOM 3312 O O . LYS A 1 402 ? 27.373 -11.988 29.687 1.00 50.11 402 LYS A O 1
ATOM 3318 N N . LEU A 1 403 ? 26.365 -10.802 28.079 1.00 46.62 403 LEU A N 1
ATOM 3319 C CA . LEU A 1 403 ? 25.718 -9.853 28.994 1.00 46.49 403 LEU A CA 1
ATOM 3320 C C . LEU A 1 403 ? 24.370 -10.416 29.428 1.00 46.43 403 LEU A C 1
ATOM 3321 O O . LEU A 1 403 ? 23.547 -10.766 28.575 1.00 45.38 403 LEU A O 1
ATOM 3326 N N . LYS A 1 404 ? 24.149 -10.505 30.739 1.00 45.72 404 LYS A N 1
ATOM 3327 C CA . LYS A 1 404 ? 22.927 -11.088 31.282 1.00 46.30 404 LYS A CA 1
ATOM 3328 C C . LYS A 1 404 ? 21.882 -9.981 31.472 1.00 43.20 404 LYS A C 1
ATOM 3329 O O . LYS A 1 404 ? 22.163 -8.942 32.064 1.00 43.68 404 LYS A O 1
ATOM 3335 N N . VAL A 1 405 ? 20.689 -10.212 30.944 1.00 41.89 405 VAL A N 1
ATOM 3336 C CA . VAL A 1 405 ? 19.638 -9.209 30.930 1.00 41.27 405 VAL A CA 1
ATOM 3337 C C . VAL A 1 405 ? 18.428 -9.834 31.601 1.00 41.53 405 VAL A C 1
ATOM 3338 O O . VAL A 1 405 ? 17.948 -10.888 31.157 1.00 43.23 405 VAL A O 1
ATOM 3342 N N . LEU A 1 406 ? 17.965 -9.204 32.671 1.00 41.04 406 LEU A N 1
ATOM 3343 C CA . LEU A 1 406 ? 16.773 -9.621 33.390 1.00 40.33 406 LEU A CA 1
ATOM 3344 C C . LEU A 1 406 ? 15.602 -8.814 32.866 1.00 40.55 406 LEU A C 1
ATOM 3345 O O . LEU A 1 406 ? 15.738 -7.626 32.641 1.00 42.02 406 LEU A O 1
ATOM 3350 N N . VAL A 1 407 ? 14.467 -9.456 32.619 1.00 39.59 407 VAL A N 1
ATOM 3351 C CA . VAL A 1 407 ? 13.252 -8.723 32.244 1.00 40.27 407 VAL A CA 1
ATOM 3352 C C . VAL A 1 407 ? 12.144 -9.021 33.228 1.00 40.63 407 VAL A C 1
ATOM 3353 O O . VAL A 1 407 ? 11.838 -10.186 33.490 1.00 43.91 407 VAL A O 1
ATOM 3357 N N . MET A 1 408 ? 11.522 -7.978 33.767 1.00 43.23 408 MET A N 1
ATOM 3358 C CA . MET A 1 408 ? 10.371 -8.130 34.684 1.00 42.48 408 MET A CA 1
ATOM 3359 C C . MET A 1 408 ? 9.186 -7.202 34.322 1.00 42.26 408 MET A C 1
ATOM 3360 O O . MET A 1 408 ? 9.370 -6.100 33.791 1.00 40.66 408 MET A O 1
ATOM 3365 N N . SER A 1 409 ? 7.981 -7.628 34.658 1.00 41.49 409 SER A N 1
ATOM 3366 C CA . SER A 1 409 ? 6.776 -6.836 34.434 1.00 44.27 409 SER A CA 1
ATOM 3367 C C . SER A 1 409 ? 6.007 -6.751 35.737 1.00 45.34 409 SER A C 1
ATOM 3368 O O . SER A 1 409 ? 5.979 -7.729 36.484 1.00 43.87 409 SER A O 1
ATOM 3371 N N . ASN A 1 410 ? 5.388 -5.610 36.042 1.00 45.73 410 ASN A N 1
ATOM 3372 C CA . ASN A 1 410 ? 4.495 -5.619 37.221 1.00 51.38 410 ASN A CA 1
ATOM 3373 C C . ASN A 1 410 ? 3.125 -6.232 36.939 1.00 50.05 410 ASN A C 1
ATOM 3374 O O . ASN A 1 410 ? 2.367 -6.445 37.881 1.00 52.88 410 ASN A O 1
ATOM 3379 N N . PHE A 1 411 ? 2.818 -6.555 35.678 1.00 44.83 411 PHE A N 1
ATOM 3380 C CA . PHE A 1 411 ? 1.519 -7.164 35.327 1.00 44.26 411 PHE A CA 1
ATOM 3381 C C . PHE A 1 411 ? 1.507 -8.664 35.555 1.00 47.12 411 PHE A C 1
ATOM 3382 O O . PHE A 1 411 ? 0.696 -9.170 36.305 1.00 48.27 411 PHE A O 1
ATOM 3390 N N . ASP A 1 412 ? 2.370 -9.379 34.862 1.00 44.21 412 ASP A N 1
ATOM 3391 C CA . ASP A 1 412 ? 2.409 -10.815 34.972 1.00 47.84 412 ASP A CA 1
ATOM 3392 C C . ASP A 1 412 ? 3.647 -11.296 34.219 1.00 48.38 412 ASP A C 1
ATOM 3393 O O . ASP A 1 412 ? 4.326 -10.517 33.529 1.00 48.99 412 ASP A O 1
ATOM 3398 N N . GLN A 1 413 ? 3.920 -12.579 34.315 1.00 47.32 413 GLN A N 1
ATOM 3399 C CA . GLN A 1 413 ? 5.106 -13.153 33.722 1.00 50.54 413 GLN A CA 1
ATOM 3400 C C . GLN A 1 413 ? 4.934 -13.424 32.207 1.00 49.35 413 GLN A C 1
ATOM 3401 O O . GLN A 1 413 ? 5.922 -13.540 31.461 1.00 48.49 413 GLN A O 1
ATOM 3407 N N . TYR A 1 414 ? 3.707 -13.495 31.719 1.00 44.88 414 TYR A N 1
ATOM 3408 C CA . TYR A 1 414 ? 3.547 -13.642 30.273 1.00 46.87 414 TYR A CA 1
ATOM 3409 C C . TYR A 1 414 ? 4.139 -12.413 29.585 1.00 46.98 414 TYR A C 1
ATOM 3410 O O . TYR A 1 414 ? 4.822 -12.526 28.559 1.00 41.82 414 TYR A O 1
ATOM 3419 N N . HIS A 1 415 ? 3.910 -11.246 30.189 1.00 42.46 415 HIS A N 1
ATOM 3420 C CA . HIS A 1 415 ? 4.457 -10.012 29.668 1.00 42.84 415 HIS A CA 1
ATOM 3421 C C . HIS A 1 415 ? 5.987 -10.064 29.645 1.00 40.57 415 HIS A C 1
ATOM 3422 O O . HIS A 1 415 ? 6.606 -9.778 28.609 1.00 42.86 415 HIS A O 1
ATOM 3429 N N . ALA A 1 416 ? 6.603 -10.421 30.763 1.00 39.96 416 ALA A N 1
ATOM 3430 C CA . ALA A 1 416 ? 8.054 -10.424 30.841 1.00 41.46 416 ALA A CA 1
ATOM 3431 C C . ALA A 1 416 ? 8.622 -11.404 29.819 1.00 40.61 416 ALA A C 1
ATOM 3432 O O . ALA A 1 416 ? 9.591 -11.103 29.119 1.00 40.48 416 ALA A O 1
ATOM 3434 N N . LYS A 1 417 ? 7.984 -12.552 29.680 1.00 44.79 417 LYS A N 1
ATOM 3435 C CA . LYS A 1 417 ? 8.433 -13.554 28.693 1.00 46.80 417 LYS A CA 1
ATOM 3436 C C . LYS A 1 417 ? 8.235 -13.128 27.281 1.00 42.90 417 LYS A C 1
ATOM 3437 O O . LYS A 1 417 ? 9.079 -13.397 26.425 1.00 44.12 417 LYS A O 1
ATOM 3443 N N . PHE A 1 418 ? 7.131 -12.461 27.018 1.00 42.59 418 PHE A N 1
ATOM 3444 C CA . PHE A 1 418 ? 6.871 -11.918 25.682 1.00 42.90 418 PHE A CA 1
ATOM 3445 C C . PHE A 1 418 ? 8.001 -10.952 25.277 1.00 42.99 418 PHE A C 1
ATOM 3446 O O . PHE A 1 418 ? 8.566 -11.033 24.154 1.00 39.89 418 PHE A O 1
ATOM 3454 N N . VAL A 1 419 ? 8.308 -10.027 26.185 1.00 40.36 419 VAL A N 1
ATOM 3455 C CA . VAL A 1 419 ? 9.366 -9.069 25.933 1.00 40.47 419 VAL A CA 1
ATOM 3456 C C . VAL A 1 419 ? 10.722 -9.759 25.806 1.00 37.94 419 VAL A C 1
ATOM 3457 O O . VAL A 1 419 ? 11.433 -9.491 24.859 1.00 39.39 419 VAL A O 1
ATOM 3461 N N . ALA A 1 420 ? 11.061 -10.622 26.753 1.00 37.05 420 ALA A N 1
ATOM 3462 C CA . ALA A 1 420 ? 12.331 -11.329 26.773 1.00 40.08 420 ALA A CA 1
ATOM 3463 C C . ALA A 1 420 ? 12.571 -12.115 25.491 1.00 42.59 420 ALA A C 1
ATOM 3464 O O . ALA A 1 420 ? 13.657 -12.059 24.911 1.00 39.17 420 ALA A O 1
ATOM 3466 N N . GLU A 1 421 ? 11.537 -12.789 25.014 1.00 41.57 421 GLU A N 1
ATOM 3467 C CA . GLU A 1 421 ? 11.631 -13.564 23.769 1.00 44.07 421 GLU A CA 1
ATOM 3468 C C . GLU A 1 421 ? 11.788 -12.706 22.539 1.00 41.86 421 GLU A C 1
ATOM 3469 O O . GLU A 1 421 ? 12.561 -13.013 21.614 1.00 35.81 421 GLU A O 1
ATOM 3475 N N . THR A 1 422 ? 11.046 -11.612 22.513 1.00 37.83 422 THR A N 1
ATOM 3476 C CA . THR A 1 422 ? 11.154 -10.713 21.421 1.00 37.74 422 THR A CA 1
ATOM 3477 C C . THR A 1 422 ? 12.582 -10.118 21.347 1.00 39.53 422 THR A C 1
ATOM 3478 O O . THR A 1 422 ? 13.175 -10.056 20.278 1.00 37.89 422 THR A O 1
ATOM 3482 N N . LEU A 1 423 ? 13.107 -9.671 22.478 1.00 39.06 423 LEU A N 1
ATOM 3483 C CA . LEU A 1 423 ? 14.435 -9.075 22.512 1.00 38.38 423 LEU A CA 1
ATOM 3484 C C . LEU A 1 423 ? 15.510 -10.124 22.215 1.00 40.37 423 LEU A C 1
ATOM 3485 O O . LEU A 1 423 ? 16.492 -9.845 21.558 1.00 39.68 423 LEU A O 1
ATOM 3490 N N . SER A 1 424 ? 15.338 -11.327 22.745 1.00 44.11 424 SER A N 1
ATOM 3491 C CA . SER A 1 424 ? 16.294 -12.380 22.514 1.00 45.31 424 SER A CA 1
ATOM 3492 C C . SER A 1 424 ? 16.389 -12.642 21.015 1.00 45.78 424 SER A C 1
ATOM 3493 O O . SER A 1 424 ? 17.475 -12.750 20.472 1.00 42.13 424 SER A O 1
ATOM 3496 N N . TYR A 1 425 ? 15.248 -12.685 20.332 1.00 41.94 425 TYR A N 1
ATOM 3497 C CA . TYR A 1 425 ? 15.253 -12.821 18.880 1.00 41.83 425 TYR A CA 1
ATOM 3498 C C . TYR A 1 425 ? 15.856 -11.645 18.114 1.00 40.65 425 TYR A C 1
ATOM 3499 O O . TYR A 1 425 ? 16.712 -11.845 17.240 1.00 38.72 425 TYR A O 1
ATOM 3508 N N . TYR A 1 426 ? 15.417 -10.426 18.390 1.00 39.54 426 TYR A N 1
ATOM 3509 C CA . TYR A 1 426 ? 15.880 -9.305 17.570 1.00 39.22 426 TYR A CA 1
ATOM 3510 C C . TYR A 1 426 ? 17.219 -8.667 17.988 1.00 41.25 426 TYR A C 1
ATOM 3511 O O . TYR A 1 426 ? 17.865 -8.077 17.151 1.00 39.27 426 TYR A O 1
ATOM 3520 N N . CYS A 1 427 ? 17.577 -8.708 19.264 1.00 39.43 427 CYS A N 1
ATOM 3521 C CA . CYS A 1 427 ? 18.821 -8.089 19.720 1.00 41.58 427 CYS A CA 1
ATOM 3522 C C . CYS A 1 427 ? 20.021 -9.020 19.584 1.00 40.11 427 CYS A C 1
ATOM 3523 O O . CYS A 1 427 ? 19.869 -10.246 19.474 1.00 36.89 427 CYS A O 1
ATOM 3526 N N . SER A 1 428 ? 21.216 -8.443 19.613 1.00 37.79 428 SER A N 1
ATOM 3527 C CA . SER A 1 428 ? 22.462 -9.219 19.568 1.00 37.35 428 SER A CA 1
ATOM 3528 C C . SER A 1 428 ? 22.443 -10.427 20.487 1.00 39.05 428 SER A C 1
ATOM 3529 O O . SER A 1 428 ? 21.942 -10.362 21.609 1.00 36.68 428 SER A O 1
ATOM 3532 N N . ASN A 1 429 ? 23.033 -11.515 20.003 1.00 40.20 429 ASN A N 1
ATOM 3533 C CA . ASN A 1 429 ? 23.322 -12.705 20.809 1.00 41.63 429 ASN A CA 1
ATOM 3534 C C . ASN A 1 429 ? 24.476 -12.536 21.797 1.00 40.92 429 ASN A C 1
ATOM 3535 O O . ASN A 1 429 ? 24.814 -13.472 22.522 1.00 39.31 429 ASN A O 1
ATOM 3540 N N . ASN A 1 430 ? 25.052 -11.337 21.881 1.00 40.91 430 ASN A N 1
ATOM 3541 C CA . ASN A 1 430 ? 25.832 -10.993 23.061 1.00 39.84 430 ASN A CA 1
ATOM 3542 C C . ASN A 1 430 ? 25.003 -11.035 24.354 1.00 41.78 430 ASN A C 1
ATOM 3543 O O . ASN A 1 430 ? 25.549 -11.189 25.453 1.00 43.92 430 ASN A O 1
ATOM 3548 N N . PHE A 1 431 ? 23.684 -10.898 24.244 1.00 40.68 431 PHE A N 1
ATOM 3549 C CA . PHE A 1 431 ? 22.832 -10.820 25.427 1.00 39.45 431 PHE A CA 1
ATOM 3550 C C . PHE A 1 431 ? 22.261 -12.185 25.706 1.00 43.50 431 PHE A C 1
ATOM 3551 O O . PHE A 1 431 ? 22.018 -12.950 24.786 1.00 40.46 431 PHE A O 1
ATOM 3559 N N . GLU A 1 432 ? 22.029 -12.461 26.975 1.00 44.35 432 GLU A N 1
ATOM 3560 C CA . GLU A 1 432 ? 21.244 -13.619 27.412 1.00 46.66 432 GLU A CA 1
ATOM 3561 C C . GLU A 1 432 ? 20.088 -13.075 28.241 1.00 45.11 432 GLU A C 1
ATOM 3562 O O . GLU A 1 432 ? 20.306 -12.528 29.334 1.00 43.81 432 GLU A O 1
ATOM 3568 N N . LEU A 1 433 ? 18.879 -13.249 27.730 1.00 44.38 433 LEU A N 1
ATOM 3569 C CA . LEU A 1 433 ? 17.673 -12.737 28.383 1.00 43.37 433 LEU A CA 1
ATOM 3570 C C . LEU A 1 433 ? 16.991 -13.781 29.241 1.00 43.72 433 LEU A C 1
ATOM 3571 O O . LEU A 1 433 ? 16.837 -14.910 28.820 1.00 43.52 433 LEU A O 1
ATOM 3576 N N . GLU A 1 434 ? 16.577 -13.376 30.442 1.00 44.94 434 GLU A N 1
ATOM 3577 C CA . GLU A 1 434 ? 15.916 -14.253 31.402 1.00 48.64 434 GLU A CA 1
ATOM 3578 C C . GLU A 1 434 ? 14.861 -13.456 32.134 1.00 49.69 434 GLU A C 1
ATOM 3579 O O . GLU A 1 434 ? 14.927 -12.216 32.153 1.00 42.96 434 GLU A O 1
ATOM 3585 N N . VAL A 1 435 ? 13.935 -14.185 32.760 1.00 44.12 435 VAL A N 1
ATOM 3586 C CA . VAL A 1 435 ? 12.949 -13.633 33.662 1.00 46.54 435 VAL A CA 1
ATOM 3587 C C . VAL A 1 435 ? 13.313 -14.007 35.102 1.00 49.06 435 VAL A C 1
ATOM 3588 O O . VAL A 1 435 ? 14.150 -14.874 35.322 1.00 47.76 435 VAL A O 1
ATOM 3592 N N . TRP A 1 436 ? 12.700 -13.330 36.077 1.00 49.28 436 TRP A N 1
ATOM 3593 C CA . TRP A 1 436 ? 12.954 -13.609 37.475 1.00 49.34 436 TRP A CA 1
ATOM 3594 C C . TRP A 1 436 ? 12.118 -14.806 37.854 1.00 50.23 436 TRP A C 1
ATOM 3595 O O . TRP A 1 436 ? 10.885 -14.800 37.662 1.00 47.76 436 TRP A O 1
ATOM 3606 N N . THR A 1 437 ? 12.775 -15.809 38.432 1.00 51.69 437 THR A N 1
ATOM 3607 C CA . THR A 1 437 ? 12.123 -17.090 38.742 1.00 57.67 437 THR A CA 1
ATOM 3608 C C . THR A 1 437 ? 11.699 -17.261 40.208 1.00 58.65 437 THR A C 1
ATOM 3609 O O . THR A 1 437 ? 10.883 -18.117 40.490 1.00 63.06 437 THR A O 1
ATOM 3613 N N . GLU A 1 438 ? 12.221 -16.454 41.125 1.00 57.77 438 GLU A N 1
ATOM 3614 C CA . GLU A 1 438 ? 11.783 -16.520 42.528 1.00 61.52 438 GLU A CA 1
ATOM 3615 C C . GLU A 1 438 ? 10.451 -15.796 42.745 1.00 61.72 438 GLU A C 1
ATOM 3616 O O . GLU A 1 438 ? 10.033 -14.939 41.951 1.00 57.11 438 GLU A O 1
ATOM 3622 N N . LEU A 1 439 ? 9.826 -16.131 43.862 1.00 56.38 439 LEU A N 1
ATOM 3623 C CA . LEU A 1 439 ? 8.536 -15.617 44.231 1.00 59.64 439 LEU A CA 1
ATOM 3624 C C . LEU A 1 439 ? 8.667 -14.186 44.707 1.00 60.03 439 LEU A C 1
ATOM 3625 O O . LEU A 1 439 ? 7.799 -13.363 44.453 1.00 59.29 439 LEU A O 1
ATOM 3630 N N . GLU A 1 440 ? 9.759 -13.898 45.409 1.00 60.41 440 GLU A N 1
ATOM 3631 C CA . GLU A 1 440 ? 9.957 -12.621 46.031 1.00 60.83 440 GLU A CA 1
ATOM 3632 C C . GLU A 1 440 ? 11.046 -11.851 45.291 1.00 60.22 440 GLU A C 1
ATOM 3633 O O . GLU A 1 440 ? 11.877 -12.435 44.604 1.00 56.77 440 GLU A O 1
ATOM 3639 N N . LEU A 1 441 ? 11.022 -10.530 45.441 1.00 55.90 441 LEU A N 1
ATOM 3640 C CA . LEU A 1 441 ? 12.041 -9.667 44.889 1.00 58.00 441 LEU A CA 1
ATOM 3641 C C . LEU A 1 441 ? 12.398 -8.692 45.979 1.00 57.65 441 LEU A C 1
ATOM 3642 O O . LEU A 1 441 ? 11.563 -8.336 46.786 1.00 60.51 441 LEU A O 1
ATOM 3647 N N . SER A 1 442 ? 13.638 -8.256 46.001 1.00 57.92 442 SER A N 1
ATOM 3648 C CA . SER A 1 442 ? 14.062 -7.265 46.973 1.00 60.23 442 SER A CA 1
ATOM 3649 C C . SER A 1 442 ? 15.267 -6.597 46.410 1.00 57.65 442 SER A C 1
ATOM 3650 O O . SER A 1 442 ? 15.924 -7.132 45.528 1.00 55.68 442 SER A O 1
ATOM 3653 N N . LYS A 1 443 ? 15.570 -5.421 46.916 1.00 60.80 443 LYS A N 1
ATOM 3654 C CA . LYS A 1 443 ? 16.754 -4.732 46.497 1.00 64.63 443 LYS A CA 1
ATOM 3655 C C . LYS A 1 443 ? 17.966 -5.654 46.662 1.00 66.44 443 LYS A C 1
ATOM 3656 O O . LYS A 1 443 ? 18.883 -5.669 45.818 1.00 64.12 443 LYS A O 1
ATOM 3662 N N . GLU A 1 444 ? 17.942 -6.433 47.743 1.00 64.26 444 GLU A N 1
ATOM 3663 C CA . GLU A 1 444 ? 19.077 -7.250 48.125 1.00 68.19 444 GLU A CA 1
ATOM 3664 C C . GLU A 1 444 ? 19.289 -8.400 47.141 1.00 63.56 444 GLU A C 1
ATOM 3665 O O . GLU A 1 444 ? 20.391 -8.576 46.642 1.00 60.54 444 GLU A O 1
ATOM 3671 N N . SER A 1 445 ? 18.235 -9.158 46.835 1.00 63.22 445 SER A N 1
ATOM 3672 C CA . SER A 1 445 ? 18.378 -10.263 45.893 1.00 62.77 445 SER A CA 1
ATOM 3673 C C . SER A 1 445 ? 18.687 -9.774 44.462 1.00 62.03 445 SER A C 1
ATOM 3674 O O . SER A 1 445 ? 19.316 -10.504 43.678 1.00 63.23 445 SER A O 1
ATOM 3677 N N . LEU A 1 446 ? 18.293 -8.543 44.126 1.00 56.14 446 LEU A N 1
ATOM 3678 C CA . LEU A 1 446 ? 18.729 -7.947 42.857 1.00 58.57 446 LEU A CA 1
ATOM 3679 C C . LEU A 1 446 ? 20.223 -7.603 42.870 1.00 59.60 446 LEU A C 1
ATOM 3680 O O . LEU A 1 446 ? 20.937 -7.824 41.882 1.00 54.10 446 LEU A O 1
ATOM 3685 N N . GLU A 1 447 ? 20.686 -7.030 43.978 1.00 61.88 447 GLU A N 1
ATOM 3686 C CA . GLU A 1 447 ? 22.113 -6.733 44.143 1.00 61.07 447 GLU A CA 1
ATOM 3687 C C . GLU A 1 447 ? 22.977 -7.982 44.028 1.00 58.38 447 GLU A C 1
ATOM 3688 O O . GLU A 1 447 ? 23.991 -7.957 43.377 1.00 59.58 447 GLU A O 1
ATOM 3694 N N . ASP A 1 448 ? 22.550 -9.080 44.637 1.00 57.88 448 ASP A N 1
ATOM 3695 C CA . ASP A 1 448 ? 23.339 -10.298 44.617 1.00 62.71 448 ASP A CA 1
ATOM 3696 C C . ASP A 1 448 ? 23.140 -11.148 43.341 1.00 66.91 448 ASP A C 1
ATOM 3697 O O . ASP A 1 448 ? 23.732 -12.215 43.228 1.00 66.63 448 ASP A O 1
ATOM 3702 N N . SER A 1 449 ? 22.323 -10.674 42.393 1.00 59.17 449 SER A N 1
ATOM 3703 C CA . SER A 1 449 ? 22.054 -11.395 41.163 1.00 56.55 449 SER A CA 1
ATOM 3704 C C . SER A 1 449 ? 23.191 -11.110 40.202 1.00 51.26 449 SER A C 1
ATOM 3705 O O . SER A 1 449 ? 23.844 -10.074 40.303 1.00 48.67 449 SER A O 1
ATOM 3708 N N . PRO A 1 450 ? 23.400 -11.991 39.225 1.00 50.33 450 PRO A N 1
ATOM 3709 C CA . PRO A 1 450 ? 24.456 -11.798 38.221 1.00 51.34 450 PRO A CA 1
ATOM 3710 C C . PRO A 1 450 ? 24.136 -10.868 36.999 1.00 55.35 450 PRO A C 1
ATOM 3711 O O . PRO A 1 450 ? 24.917 -10.828 36.049 1.00 50.47 450 PRO A O 1
ATOM 3715 N N . TYR A 1 451 ? 23.034 -10.115 37.013 1.00 51.22 451 TYR A N 1
ATOM 3716 C CA . TYR A 1 451 ? 22.614 -9.386 35.813 1.00 49.19 451 TYR A CA 1
ATOM 3717 C C . TYR A 1 451 ? 23.451 -8.158 35.536 1.00 47.10 451 TYR A C 1
ATOM 3718 O O . TYR A 1 451 ? 23.837 -7.457 36.446 1.00 53.14 451 TYR A O 1
ATOM 3727 N N . ASP A 1 452 ? 23.747 -7.919 34.267 1.00 44.92 452 ASP A N 1
ATOM 3728 C CA . ASP A 1 452 ? 24.412 -6.690 33.845 1.00 44.23 452 ASP A CA 1
ATOM 3729 C C . ASP A 1 452 ? 23.373 -5.619 33.507 1.00 45.34 452 ASP A C 1
ATOM 3730 O O . ASP A 1 452 ? 23.633 -4.435 33.662 1.00 45.76 452 ASP A O 1
ATOM 3735 N N . ILE A 1 453 ? 22.211 -6.043 33.009 1.00 43.94 453 ILE A N 1
ATOM 3736 C CA . ILE A 1 453 ? 21.157 -5.134 32.585 1.00 42.87 453 ILE A CA 1
ATOM 3737 C C . ILE A 1 453 ? 19.835 -5.632 33.145 1.00 41.64 453 ILE A C 1
ATOM 3738 O O . ILE A 1 453 ? 19.618 -6.834 33.227 1.00 41.90 453 ILE A O 1
ATOM 3743 N N . ILE A 1 454 ? 18.999 -4.709 33.619 1.00 42.62 454 ILE A N 1
ATOM 3744 C CA . ILE A 1 454 ? 17.669 -5.051 34.126 1.00 45.28 454 ILE A CA 1
ATOM 3745 C C . ILE A 1 454 ? 16.628 -4.185 33.423 1.00 44.63 454 ILE A C 1
ATOM 3746 O O . ILE A 1 454 ? 16.749 -2.972 33.431 1.00 46.11 454 ILE A O 1
ATOM 3751 N N . ILE A 1 455 ? 15.632 -4.830 32.799 1.00 44.48 455 ILE A N 1
ATOM 3752 C CA . ILE A 1 455 ? 14.589 -4.151 32.051 1.00 41.86 455 ILE A CA 1
ATOM 3753 C C . ILE A 1 455 ? 13.313 -4.385 32.824 1.00 42.68 455 ILE A C 1
ATOM 3754 O O . ILE A 1 455 ? 12.942 -5.527 33.082 1.00 40.49 455 ILE A O 1
ATOM 3759 N N . SER A 1 456 ? 12.656 -3.314 33.240 1.00 42.63 456 SER A N 1
ATOM 3760 C CA . SER A 1 456 ? 11.385 -3.467 33.909 1.00 45.16 456 SER A CA 1
ATOM 3761 C C . SER A 1 456 ? 10.440 -2.309 33.624 1.00 46.24 456 SER A C 1
ATOM 3762 O O . SER A 1 456 ? 10.879 -1.173 33.401 1.00 43.64 456 SER A O 1
ATOM 3765 N N . ASN A 1 457 ? 9.138 -2.599 33.659 1.00 47.19 457 ASN A N 1
ATOM 3766 C CA . ASN A 1 457 ? 8.132 -1.536 33.494 1.00 49.94 457 ASN A CA 1
ATOM 3767 C C . ASN A 1 457 ? 7.639 -0.972 34.814 1.00 47.11 457 ASN A C 1
ATOM 3768 O O . ASN A 1 457 ? 6.649 -0.253 34.848 1.00 47.68 457 ASN A O 1
ATOM 3773 N N . PHE A 1 458 ? 8.317 -1.318 35.902 1.00 45.99 458 PHE A N 1
ATOM 3774 C CA . PHE A 1 458 ? 8.108 -0.674 37.196 1.00 47.97 458 PHE A CA 1
ATOM 3775 C C . PHE A 1 458 ? 9.429 -0.201 37.774 1.00 49.66 458 PHE A C 1
ATOM 3776 O O . PHE A 1 458 ? 10.484 -0.741 37.449 1.00 49.33 458 PHE A O 1
ATOM 3784 N N . ILE A 1 459 ? 9.370 0.811 38.636 1.00 51.90 459 ILE A N 1
ATOM 3785 C CA . ILE A 1 459 ? 10.576 1.426 39.160 1.00 51.17 459 ILE A CA 1
ATOM 3786 C C . ILE A 1 459 ? 11.169 0.567 40.265 1.00 48.90 459 ILE A C 1
ATOM 3787 O O . ILE A 1 459 ? 10.461 0.033 41.135 1.00 50.41 459 ILE A O 1
ATOM 3792 N N . ILE A 1 460 ? 12.484 0.470 40.220 1.00 50.33 460 ILE A N 1
ATOM 3793 C CA . ILE A 1 460 ? 13.268 -0.187 41.263 1.00 56.77 460 ILE A CA 1
ATOM 3794 C C . ILE A 1 460 ? 14.400 0.753 41.664 1.00 54.53 460 ILE A C 1
ATOM 3795 O O . ILE A 1 460 ? 14.863 1.557 40.842 1.00 52.90 460 ILE A O 1
ATOM 3800 N N . PRO A 1 461 ? 14.860 0.640 42.914 1.00 57.32 461 PRO A N 1
ATOM 3801 C CA . PRO A 1 461 ? 16.012 1.427 43.340 1.00 62.82 461 PRO A CA 1
ATOM 3802 C C . PRO A 1 461 ? 17.243 1.163 42.460 1.00 60.78 461 PRO A C 1
ATOM 3803 O O . PRO A 1 461 ? 17.351 0.097 41.859 1.00 57.69 461 PRO A O 1
ATOM 3807 N N . PRO A 1 462 ? 18.163 2.129 42.378 1.00 62.57 462 PRO A N 1
ATOM 3808 C CA . PRO A 1 462 ? 19.400 1.835 41.662 1.00 62.39 462 PRO A CA 1
ATOM 3809 C C . PRO A 1 462 ? 20.079 0.592 42.245 1.00 62.95 462 PRO A C 1
ATOM 3810 O O . PRO A 1 462 ? 20.025 0.365 43.453 1.00 62.64 462 PRO A O 1
ATOM 3814 N N . ILE A 1 463 ? 20.644 -0.247 41.378 1.00 65.18 463 ILE A N 1
ATOM 3815 C CA . ILE A 1 463 ? 21.306 -1.484 41.812 1.00 64.28 463 ILE A CA 1
ATOM 3816 C C . ILE A 1 463 ? 22.732 -1.356 41.309 1.00 63.88 463 ILE A C 1
ATOM 3817 O O . ILE A 1 463 ? 22.949 -1.259 40.097 1.00 59.38 463 ILE A O 1
ATOM 3822 N N . GLU A 1 464 ? 23.693 -1.316 42.233 1.00 65.69 464 GLU A N 1
ATOM 3823 C CA . GLU A 1 464 ? 25.081 -0.965 41.888 1.00 67.93 464 GLU A CA 1
ATOM 3824 C C . GLU A 1 464 ? 25.634 -1.903 40.816 1.00 60.42 464 GLU A C 1
ATOM 3825 O O . GLU A 1 464 ? 25.499 -3.109 40.937 1.00 57.29 464 GLU A O 1
ATOM 3831 N N . ASN A 1 465 ? 26.244 -1.341 39.781 1.00 60.27 465 ASN A N 1
ATOM 3832 C CA . ASN A 1 465 ? 26.834 -2.132 38.686 1.00 67.47 465 ASN A CA 1
ATOM 3833 C C . ASN A 1 465 ? 25.812 -2.792 37.740 1.00 66.87 465 ASN A C 1
ATOM 3834 O O . ASN A 1 465 ? 26.174 -3.670 36.960 1.00 67.00 465 ASN A O 1
ATOM 3839 N N . LYS A 1 466 ? 24.551 -2.373 37.809 1.00 61.32 466 LYS A N 1
ATOM 3840 C CA . LYS A 1 466 ? 23.509 -2.873 36.910 1.00 57.60 466 LYS A CA 1
ATOM 3841 C C . LYS A 1 466 ? 23.000 -1.695 36.112 1.00 52.96 466 LYS A C 1
ATOM 3842 O O . LYS A 1 466 ? 22.653 -0.692 36.697 1.00 56.90 466 LYS A O 1
ATOM 3848 N N . ARG A 1 467 ? 22.990 -1.767 34.790 1.00 54.75 467 ARG A N 1
ATOM 3849 C CA . ARG A 1 467 ? 22.297 -0.732 34.012 1.00 57.48 467 ARG A CA 1
ATOM 3850 C C . ARG A 1 467 ? 20.795 -1.060 34.041 1.00 53.98 467 ARG A C 1
ATOM 3851 O O . ARG A 1 467 ? 20.415 -2.210 33.790 1.00 50.88 467 ARG A O 1
ATOM 3859 N N . LEU A 1 468 ? 19.963 -0.071 34.367 1.00 48.83 468 LEU A N 1
ATOM 3860 C CA . LEU A 1 468 ? 18.509 -0.236 34.428 1.00 52.83 468 LEU A CA 1
ATOM 3861 C C . LEU A 1 468 ? 17.892 0.382 33.221 1.00 53.00 468 LEU A C 1
ATOM 3862 O O . LEU A 1 468 ? 18.245 1.493 32.877 1.00 53.42 468 LEU A O 1
ATOM 3867 N N . ILE A 1 469 ? 16.973 -0.335 32.575 1.00 49.51 469 ILE A N 1
ATOM 3868 C CA . ILE A 1 469 ? 16.155 0.244 31.513 1.00 47.41 469 ILE A CA 1
ATOM 3869 C C . ILE A 1 469 ? 14.736 0.151 32.003 1.00 49.07 469 ILE A C 1
ATOM 3870 O O . ILE A 1 469 ? 14.225 -0.949 32.274 1.00 46.52 469 ILE A O 1
ATOM 3875 N N . TYR A 1 470 ? 14.128 1.314 32.161 1.00 46.97 470 TYR A N 1
ATOM 3876 C CA . TYR A 1 470 ? 12.741 1.458 32.547 1.00 50.55 470 TYR A CA 1
ATOM 3877 C C . TYR A 1 470 ? 11.926 1.525 31.272 1.00 50.26 470 TYR A C 1
ATOM 3878 O O . TYR A 1 470 ? 12.213 2.317 30.412 1.00 51.93 470 TYR A O 1
ATOM 3887 N N . SER A 1 471 ? 10.931 0.671 31.115 1.00 50.36 471 SER A N 1
ATOM 3888 C CA . SER A 1 471 ? 10.400 0.403 29.770 1.00 52.78 471 SER A CA 1
ATOM 3889 C C . SER A 1 471 ? 8.966 0.826 29.633 1.00 51.27 471 SER A C 1
ATOM 3890 O O . SER A 1 471 ? 8.331 0.609 28.605 1.00 50.46 471 SER A O 1
ATOM 3893 N N . ASN A 1 472 ? 8.446 1.478 30.649 1.00 51.02 472 ASN A N 1
ATOM 3894 C CA . ASN A 1 472 ? 7.054 1.792 30.630 1.00 51.97 472 ASN A CA 1
ATOM 3895 C C . ASN A 1 472 ? 6.617 2.759 29.550 1.00 52.90 472 ASN A C 1
ATOM 3896 O O . ASN A 1 472 ? 5.505 2.672 29.019 1.00 53.18 472 ASN A O 1
ATOM 3901 N N . ASN A 1 473 ? 7.470 3.706 29.220 1.00 52.34 473 ASN A N 1
ATOM 3902 C CA . ASN A 1 473 ? 7.115 4.641 28.171 1.00 59.21 473 ASN A CA 1
ATOM 3903 C C . ASN A 1 473 ? 7.797 4.364 26.808 1.00 58.63 473 ASN A C 1
ATOM 3904 O O . ASN A 1 473 ? 7.883 5.264 25.974 1.00 54.78 473 ASN A O 1
ATOM 3909 N N . ILE A 1 474 ? 8.220 3.113 26.588 1.00 52.68 474 ILE A N 1
ATOM 3910 C CA . ILE A 1 474 ? 9.039 2.715 25.441 1.00 57.05 474 ILE A CA 1
ATOM 3911 C C . ILE A 1 474 ? 8.304 1.591 24.702 1.00 54.84 474 ILE A C 1
ATOM 3912 O O . ILE A 1 474 ? 7.923 0.613 25.320 1.00 55.21 474 ILE A O 1
ATOM 3917 N N . ASN A 1 475 ? 8.081 1.714 23.395 1.00 47.74 475 ASN A N 1
ATOM 3918 C CA . ASN A 1 475 ? 7.564 0.570 22.673 1.00 43.81 475 ASN A CA 1
ATOM 3919 C C . ASN A 1 475 ? 8.643 -0.494 22.436 1.00 44.60 475 ASN A C 1
ATOM 3920 O O . ASN A 1 475 ? 9.837 -0.271 22.697 1.00 40.79 475 ASN A O 1
ATOM 3925 N N . THR A 1 476 ? 8.221 -1.669 21.999 1.00 43.67 476 THR A N 1
ATOM 3926 C CA . THR A 1 476 ? 9.133 -2.804 21.880 1.00 46.15 476 THR A CA 1
ATOM 3927 C C . THR A 1 476 ? 10.250 -2.567 20.877 1.00 43.11 476 THR A C 1
ATOM 3928 O O . THR A 1 476 ? 11.369 -3.013 21.064 1.00 42.44 476 THR A O 1
ATOM 3932 N N . VAL A 1 477 ? 9.923 -1.900 19.786 1.00 43.99 477 VAL A N 1
ATOM 3933 C CA . VAL A 1 477 ? 10.907 -1.553 18.781 1.00 39.02 477 VAL A CA 1
ATOM 3934 C C . VAL A 1 477 ? 11.939 -0.585 19.356 1.00 41.66 477 VAL A C 1
ATOM 3935 O O . VAL A 1 477 ? 13.158 -0.800 19.215 1.00 38.21 477 VAL A O 1
ATOM 3939 N N . SER A 1 478 ? 11.489 0.471 20.016 1.00 37.85 478 SER A N 1
ATOM 3940 C CA . SER A 1 478 ? 12.448 1.360 20.688 1.00 41.14 478 SER A CA 1
ATOM 3941 C C . SER A 1 478 ? 13.305 0.577 21.699 1.00 41.10 478 SER A C 1
ATOM 3942 O O . SER A 1 478 ? 14.486 0.830 21.845 1.00 39.99 478 SER A O 1
ATOM 3945 N N . LEU A 1 479 ? 12.723 -0.395 22.382 1.00 38.56 479 LEU A N 1
ATOM 3946 C CA . LEU A 1 479 ? 13.464 -1.137 23.392 1.00 37.80 479 LEU A CA 1
ATOM 3947 C C . LEU A 1 479 ? 14.584 -1.983 22.758 1.00 39.18 479 LEU A C 1
ATOM 3948 O O . LEU A 1 479 ? 15.725 -2.076 23.283 1.00 38.25 479 LEU A O 1
ATOM 3953 N N . ILE A 1 480 ? 14.269 -2.578 21.619 1.00 37.83 480 ILE A N 1
ATOM 3954 C CA . ILE A 1 480 ? 15.271 -3.295 20.826 1.00 38.71 480 ILE A CA 1
ATOM 3955 C C . ILE A 1 480 ? 16.467 -2.398 20.497 1.00 40.51 480 ILE A C 1
ATOM 3956 O O . ILE A 1 480 ? 17.610 -2.797 20.713 1.00 37.48 480 ILE A O 1
ATOM 3961 N N . TYR A 1 481 ? 16.204 -1.200 19.979 1.00 40.85 481 TYR A N 1
ATOM 3962 C CA . TYR A 1 481 ? 17.275 -0.261 19.631 1.00 44.01 481 TYR A CA 1
ATOM 3963 C C . TYR A 1 481 ? 18.100 0.079 20.835 1.00 42.75 481 TYR A C 1
ATOM 3964 O O . TYR A 1 481 ? 19.301 0.125 20.753 1.00 43.89 481 TYR A O 1
ATOM 3973 N N . LEU A 1 482 ? 17.428 0.360 21.938 1.00 42.69 482 LEU A N 1
ATOM 3974 C CA . LEU A 1 482 ? 18.087 0.730 23.188 1.00 45.07 482 LEU A CA 1
ATOM 3975 C C . LEU A 1 482 ? 18.974 -0.415 23.726 1.00 45.58 482 LEU A C 1
ATOM 3976 O O . LEU A 1 482 ? 20.111 -0.194 24.130 1.00 43.46 482 LEU A O 1
ATOM 3981 N N . LEU A 1 483 ? 18.455 -1.640 23.753 1.00 41.58 483 LEU A N 1
ATOM 3982 C CA . LEU A 1 483 ? 19.255 -2.728 24.262 1.00 41.76 483 LEU A CA 1
ATOM 3983 C C . LEU A 1 483 ? 20.427 -2.976 23.296 1.00 39.33 483 LEU A C 1
ATOM 3984 O O . LEU A 1 483 ? 21.553 -3.121 23.728 1.00 41.13 483 LEU A O 1
ATOM 3989 N N . ASN A 1 484 ? 20.179 -2.980 22.001 1.00 40.28 484 ASN A N 1
ATOM 3990 C CA . ASN A 1 484 ? 21.279 -3.198 21.054 1.00 41.62 484 ASN A CA 1
ATOM 3991 C C . ASN A 1 484 ? 22.441 -2.202 21.192 1.00 43.25 484 ASN A C 1
ATOM 3992 O O . ASN A 1 484 ? 23.576 -2.564 20.883 1.00 39.76 484 ASN A O 1
ATOM 3997 N N . ALA A 1 485 ? 22.169 -0.963 21.616 1.00 42.06 485 ALA A N 1
ATOM 3998 C CA . ALA A 1 485 ? 23.254 0.033 21.814 1.00 42.53 485 ALA A CA 1
ATOM 3999 C C . ALA A 1 485 ? 24.190 -0.365 22.935 1.00 42.65 485 ALA A C 1
ATOM 4000 O O . ALA A 1 485 ? 25.227 0.210 23.093 1.00 43.43 485 ALA A O 1
ATOM 4002 N N . MET A 1 486 ? 23.828 -1.373 23.716 1.00 43.20 486 MET A N 1
ATOM 4003 C CA . MET A 1 486 ? 24.648 -1.792 24.815 1.00 41.51 486 MET A CA 1
ATOM 4004 C C . MET A 1 486 ? 25.387 -3.080 24.506 1.00 39.32 486 MET A C 1
ATOM 4005 O O . MET A 1 486 ? 25.952 -3.691 25.417 1.00 40.03 486 MET A O 1
ATOM 4010 N N . MET A 1 487 ? 25.331 -3.537 23.263 1.00 38.47 487 MET A N 1
ATOM 4011 C CA . MET A 1 487 ? 25.819 -4.889 22.978 1.00 39.47 487 MET A CA 1
ATOM 4012 C C . MET A 1 487 ? 27.320 -5.042 23.219 1.00 40.29 487 MET A C 1
ATOM 4013 O O . MET A 1 487 ? 27.768 -6.151 23.374 1.00 40.51 487 MET A O 1
ATOM 4018 N N . PHE A 1 488 ? 28.083 -3.953 23.201 1.00 41.32 488 PHE A N 1
ATOM 4019 C CA . PHE A 1 488 ? 29.527 -4.048 23.442 1.00 42.02 488 PHE A CA 1
ATOM 4020 C C . PHE A 1 488 ? 29.960 -3.399 24.773 1.00 48.84 488 PHE A C 1
ATOM 4021 O O . PHE A 1 488 ? 31.044 -2.826 24.856 1.00 50.26 488 PHE A O 1
ATOM 4029 N N . ILE A 1 489 ? 29.126 -3.524 25.809 1.00 53.25 489 ILE A N 1
ATOM 4030 C CA . ILE A 1 489 ? 29.479 -3.103 27.176 1.00 59.74 489 ILE A CA 1
ATOM 4031 C C . ILE A 1 489 ? 30.803 -3.735 27.665 1.00 63.26 489 ILE A C 1
ATOM 4032 O O . ILE A 1 489 ? 31.591 -3.064 28.295 1.00 61.59 489 ILE A O 1
ATOM 4037 N N . ARG A 1 490 ? 31.011 -5.034 27.431 1.00 69.88 490 ARG A N 1
ATOM 4038 C CA . ARG A 1 490 ? 32.228 -5.718 27.929 1.00 76.27 490 ARG A CA 1
ATOM 4039 C C . ARG A 1 490 ? 33.475 -5.041 27.371 1.00 80.16 490 ARG A C 1
ATOM 4040 O O . ARG A 1 490 ? 34.474 -4.925 28.061 1.00 84.48 490 ARG A O 1
ATOM 4048 N N . LEU A 1 491 ? 33.399 -4.613 26.108 1.00 86.14 491 LEU A N 1
ATOM 4049 C CA . LEU A 1 491 ? 34.500 -3.959 25.407 1.00 81.96 491 LEU A CA 1
ATOM 4050 C C . LEU A 1 491 ? 34.874 -2.657 26.116 1.00 88.10 491 LEU A C 1
ATOM 4051 O O . LEU A 1 491 ? 36.038 -2.261 26.124 1.00 92.76 491 LEU A O 1
ATOM 4056 N N . ASP A 1 492 ? 33.899 -2.020 26.753 1.00 92.82 492 ASP A N 1
ATOM 4057 C CA . ASP A 1 492 ? 34.181 -0.907 27.668 1.00 104.23 492 ASP A CA 1
ATOM 4058 C C . ASP A 1 492 ? 34.772 -1.378 29.016 1.00 108.79 492 ASP A C 1
ATOM 4059 O O . ASP A 1 492 ? 34.905 -0.581 29.950 1.00 111.95 492 ASP A O 1
ATOM 4064 N N . GLU A 1 493 ? 35.115 -2.668 29.102 1.00 111.56 493 GLU A N 1
ATOM 4065 C CA . GLU A 1 493 ? 35.822 -3.274 30.242 1.00 110.04 493 GLU A CA 1
ATOM 4066 C C . GLU A 1 493 ? 35.080 -3.088 31.551 1.00 108.45 493 GLU A C 1
ATOM 4067 O O . GLU A 1 493 ? 33.972 -3.597 31.698 1.00 104.66 493 GLU A O 1
ATOM 4073 N N . MET B 1 1 ? -10.882 8.812 38.583 1.00 57.44 1 MET B N 1
ATOM 4074 C CA . MET B 1 1 ? -10.627 9.300 39.961 1.00 60.06 1 MET B CA 1
ATOM 4075 C C . MET B 1 1 ? -9.748 10.536 40.041 1.00 62.37 1 MET B C 1
ATOM 4076 O O . MET B 1 1 ? -9.624 11.119 41.120 1.00 63.89 1 MET B O 1
ATOM 4081 N N . ARG B 1 2 ? -9.146 10.955 38.931 1.00 61.54 2 ARG B N 1
ATOM 4082 C CA . ARG B 1 2 ? -8.383 12.212 38.919 1.00 61.16 2 ARG B CA 1
ATOM 4083 C C . ARG B 1 2 ? -9.183 13.486 39.279 1.00 62.73 2 ARG B C 1
ATOM 4084 O O . ARG B 1 2 ? -8.598 14.472 39.738 1.00 60.67 2 ARG B O 1
ATOM 4092 N N . ASP B 1 3 ? -10.502 13.481 39.105 1.00 66.00 3 ASP B N 1
ATOM 4093 C CA . ASP B 1 3 ? -11.316 14.632 39.570 1.00 71.12 3 ASP B CA 1
ATOM 4094 C C . ASP B 1 3 ? -11.271 14.865 41.091 1.00 70.76 3 ASP B C 1
ATOM 4095 O O . ASP B 1 3 ? -11.713 15.897 41.580 1.00 75.79 3 ASP B O 1
ATOM 4100 N N . LEU B 1 4 ? -10.732 13.901 41.823 1.00 65.49 4 LEU B N 1
ATOM 4101 C CA . LEU B 1 4 ? -10.492 14.028 43.244 1.00 68.23 4 LEU B CA 1
ATOM 4102 C C . LEU B 1 4 ? -9.309 14.951 43.542 1.00 68.29 4 LEU B C 1
ATOM 4103 O O . LEU B 1 4 ? -9.269 15.620 44.582 1.00 69.97 4 LEU B O 1
ATOM 4108 N N . LEU B 1 5 ? -8.347 15.001 42.626 1.00 65.48 5 LEU B N 1
ATOM 4109 C CA . LEU B 1 5 ? -7.240 15.957 42.727 1.00 67.33 5 LEU B CA 1
ATOM 4110 C C . LEU B 1 5 ? -7.793 17.360 42.591 1.00 69.09 5 LEU B C 1
ATOM 4111 O O . LEU B 1 5 ? -8.847 17.556 41.973 1.00 67.92 5 LEU B O 1
ATOM 4116 N N . SER B 1 6 ? -7.070 18.335 43.135 1.00 72.24 6 SER B N 1
ATOM 4117 C CA . SER B 1 6 ? -7.423 19.749 42.926 1.00 76.36 6 SER B CA 1
ATOM 4118 C C . SER B 1 6 ? -7.328 20.083 41.437 1.00 78.83 6 SER B C 1
ATOM 4119 O O . SER B 1 6 ? -6.660 19.377 40.664 1.00 77.51 6 SER B O 1
ATOM 4122 N N . LYS B 1 7 ? -8.014 21.145 41.040 1.00 76.54 7 LYS B N 1
ATOM 4123 C CA . LYS B 1 7 ? -8.123 21.517 39.630 1.00 80.70 7 LYS B CA 1
ATOM 4124 C C . LYS B 1 7 ? -6.737 21.756 39.053 1.00 77.69 7 LYS B C 1
ATOM 4125 O O . LYS B 1 7 ? -6.430 21.305 37.959 1.00 75.62 7 LYS B O 1
ATOM 4131 N N . LYS B 1 8 ? -5.906 22.455 39.818 1.00 78.99 8 LYS B N 1
ATOM 4132 C CA . LYS B 1 8 ? -4.514 22.691 39.457 1.00 81.96 8 LYS B CA 1
ATOM 4133 C C . LYS B 1 8 ? -3.732 21.401 39.329 1.00 76.61 8 LYS B C 1
ATOM 4134 O O . LYS B 1 8 ? -3.081 21.178 38.315 1.00 81.18 8 LYS B O 1
ATOM 4140 N N . SER B 1 9 ? -3.770 20.581 40.379 1.00 73.48 9 SER B N 1
ATOM 4141 C CA . SER B 1 9 ? -3.025 19.314 40.424 1.00 68.72 9 SER B CA 1
ATOM 4142 C C . SER B 1 9 ? -3.404 18.411 39.259 1.00 65.66 9 SER B C 1
ATOM 4143 O O . SER B 1 9 ? -2.540 17.834 38.606 1.00 62.96 9 SER B O 1
ATOM 4146 N N . HIS B 1 10 ? -4.705 18.304 39.023 1.00 64.23 10 HIS B N 1
ATOM 4147 C CA . HIS B 1 10 ? -5.284 17.564 37.903 1.00 67.05 10 HIS B CA 1
ATOM 4148 C C . HIS B 1 10 ? -4.690 18.067 36.568 1.00 71.47 10 HIS B C 1
ATOM 4149 O O . HIS B 1 10 ? -4.293 17.270 35.715 1.00 63.42 10 HIS B O 1
ATOM 4156 N N . ARG B 1 11 ? -4.629 19.383 36.406 1.00 71.49 11 ARG B N 1
ATOM 4157 C CA . ARG B 1 11 ? -4.132 19.999 35.181 1.00 75.85 11 ARG B CA 1
ATOM 4158 C C . ARG B 1 11 ? -2.622 19.779 35.048 1.00 74.43 11 ARG B C 1
ATOM 4159 O O . ARG B 1 11 ? -2.130 19.521 33.961 1.00 78.01 11 ARG B O 1
ATOM 4167 N N . GLN B 1 12 ? -1.895 19.873 36.158 1.00 72.19 12 GLN B N 1
ATOM 4168 C CA . GLN B 1 12 ? -0.453 19.611 36.170 1.00 72.63 12 GLN B CA 1
ATOM 4169 C C . GLN B 1 12 ? -0.134 18.171 35.832 1.00 72.60 12 GLN B C 1
ATOM 4170 O O . GLN B 1 12 ? 0.897 17.873 35.222 1.00 73.45 12 GLN B O 1
ATOM 4176 N N . LEU B 1 13 ? -1.015 17.271 36.251 1.00 72.43 13 LEU B N 1
ATOM 4177 C CA . LEU B 1 13 ? -0.856 15.869 35.953 1.00 70.21 13 LEU B CA 1
ATOM 4178 C C . LEU B 1 13 ? -0.995 15.641 34.447 1.00 70.01 13 LEU B C 1
ATOM 4179 O O . LEU B 1 13 ? -0.150 14.962 33.851 1.00 63.79 13 LEU B O 1
ATOM 4184 N N . GLU B 1 14 ? -2.058 16.185 33.845 1.00 68.79 14 GLU B N 1
ATOM 4185 C CA . GLU B 1 14 ? -2.325 15.950 32.426 1.00 72.00 14 GLU B CA 1
ATOM 4186 C C . GLU B 1 14 ? -1.262 16.614 31.571 1.00 77.28 14 GLU B C 1
ATOM 4187 O O . GLU B 1 14 ? -0.932 16.114 30.500 1.00 77.65 14 GLU B O 1
ATOM 4193 N N . LEU B 1 15 ? -0.724 17.730 32.066 1.00 81.02 15 LEU B N 1
ATOM 4194 C CA . LEU B 1 15 ? 0.428 18.380 31.452 1.00 85.10 15 LEU B CA 1
ATOM 4195 C C . LEU B 1 15 ? 1.563 17.383 31.273 1.00 80.90 15 LEU B C 1
ATOM 4196 O O . LEU B 1 15 ? 2.081 17.204 30.169 1.00 82.37 15 LEU B O 1
ATOM 4201 N N . LEU B 1 16 ? 1.949 16.755 32.378 1.00 77.09 16 LEU B N 1
ATOM 4202 C CA . LEU B 1 16 ? 3.051 15.811 32.378 1.00 73.86 16 LEU B CA 1
ATOM 4203 C C . LEU B 1 16 ? 2.761 14.585 31.523 1.00 70.03 16 LEU B C 1
ATOM 4204 O O . LEU B 1 16 ? 3.619 14.134 30.796 1.00 66.04 16 LEU B O 1
ATOM 4209 N N . GLU B 1 17 ? 1.547 14.054 31.593 1.00 70.35 17 GLU B N 1
ATOM 4210 C CA . GLU B 1 17 ? 1.192 12.898 30.764 1.00 71.89 17 GLU B CA 1
ATOM 4211 C C . GLU B 1 17 ? 1.319 13.191 29.263 1.00 77.32 17 GLU B C 1
ATOM 4212 O O . GLU B 1 17 ? 1.701 12.317 28.483 1.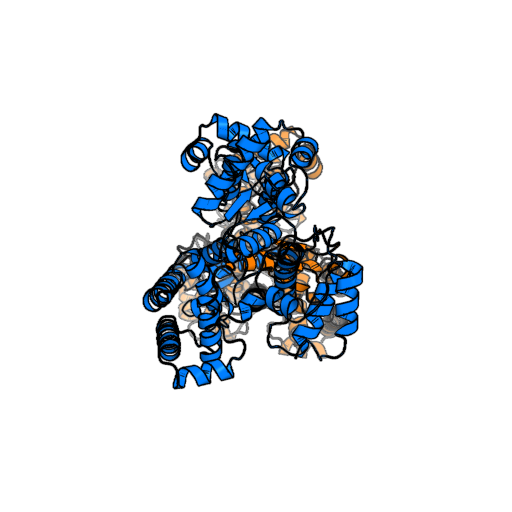00 68.29 17 GLU B O 1
ATOM 4218 N N . LEU B 1 18 ? 0.978 14.419 28.874 1.00 79.49 18 LEU B N 1
ATOM 4219 C CA . LEU B 1 18 ? 1.135 14.872 27.494 1.00 85.64 18 LEU B CA 1
ATOM 4220 C C . LEU B 1 18 ? 2.612 14.866 27.125 1.00 81.68 18 LEU B C 1
ATOM 4221 O O . LEU B 1 18 ? 3.001 14.281 26.118 1.00 81.18 18 LEU B O 1
ATOM 4226 N N . LEU B 1 19 ? 3.425 15.498 27.969 1.00 79.78 19 LEU B N 1
ATOM 4227 C CA . LEU B 1 19 ? 4.861 15.568 27.753 1.00 82.43 19 LEU B CA 1
ATOM 4228 C C . LEU B 1 19 ? 5.502 14.193 27.657 1.00 80.07 19 LEU B C 1
ATOM 4229 O O . LEU B 1 19 ? 6.225 13.922 26.715 1.00 80.13 19 LEU B O 1
ATOM 4234 N N . PHE B 1 20 ? 5.231 13.327 28.628 1.00 80.85 20 PHE B N 1
ATOM 4235 C CA . PHE B 1 20 ? 5.751 11.955 28.605 1.00 78.24 20 PHE B CA 1
ATOM 4236 C C . PHE B 1 20 ? 5.244 11.127 27.413 1.00 79.02 20 PHE B C 1
ATOM 4237 O O . PHE B 1 20 ? 6.008 10.374 26.828 1.00 82.64 20 PHE B O 1
ATOM 4245 N N . GLU B 1 21 ? 3.966 11.257 27.062 1.00 79.21 21 GLU B N 1
ATOM 4246 C CA . GLU B 1 21 ? 3.407 10.511 25.936 1.00 86.86 21 GLU B CA 1
ATOM 4247 C C . GLU B 1 21 ? 4.058 10.910 24.610 1.00 91.75 21 GLU B C 1
ATOM 4248 O O . GLU B 1 21 ? 4.720 10.086 23.985 1.00 95.62 21 GLU B O 1
ATOM 4254 N N . HIS B 1 22 ? 3.865 12.167 24.201 1.00 96.01 22 HIS B N 1
ATOM 4255 C CA . HIS B 1 22 ? 4.297 12.654 22.884 1.00 98.54 22 HIS B CA 1
ATOM 4256 C C . HIS B 1 22 ? 5.705 13.225 22.928 1.00 101.77 22 HIS B C 1
ATOM 4257 O O . HIS B 1 22 ? 6.040 13.986 23.830 1.00 103.22 22 HIS B O 1
ATOM 4264 N N . LYS B 1 23 ? 6.519 12.877 21.936 1.00 107.15 23 LYS B N 1
ATOM 4265 C CA . LYS B 1 23 ? 7.849 13.465 21.804 1.00 109.35 23 LYS B CA 1
ATOM 4266 C C . LYS B 1 23 ? 7.814 14.805 21.062 1.00 107.18 23 LYS B C 1
ATOM 4267 O O . LYS B 1 23 ? 8.721 15.613 21.226 1.00 99.38 23 LYS B O 1
ATOM 4273 N N . ARG B 1 24 ? 6.764 15.043 20.270 1.00 107.92 24 ARG B N 1
ATOM 4274 C CA . ARG B 1 24 ? 6.551 16.332 19.581 1.00 108.03 24 ARG B CA 1
ATOM 4275 C C . ARG B 1 24 ? 7.043 17.551 20.369 1.00 114.08 24 ARG B C 1
ATOM 4276 O O . ARG B 1 24 ? 6.801 17.659 21.571 1.00 119.63 24 ARG B O 1
ATOM 4284 N N . TRP B 1 25 ? 7.726 18.469 19.686 1.00 119.44 25 TRP B N 1
ATOM 4285 C CA . TRP B 1 25 ? 8.094 19.755 20.287 1.00 120.24 25 TRP B CA 1
ATOM 4286 C C . TRP B 1 25 ? 6.819 20.527 20.575 1.00 118.78 25 TRP B C 1
ATOM 4287 O O . TRP B 1 25 ? 5.910 20.549 19.743 1.00 118.29 25 TRP B O 1
ATOM 4298 N N . PHE B 1 26 ? 6.746 21.141 21.756 1.00 119.79 26 PHE B N 1
ATOM 4299 C CA . PHE B 1 26 ? 5.539 21.855 22.177 1.00 118.17 26 PHE B CA 1
ATOM 4300 C C . PHE B 1 26 ? 5.804 23.321 22.497 1.00 116.48 26 PHE B C 1
ATOM 4301 O O . PHE B 1 26 ? 6.832 23.668 23.095 1.00 109.58 26 PHE B O 1
ATOM 4309 N N . HIS B 1 27 ? 4.854 24.160 22.077 1.00 115.48 27 HIS B N 1
ATOM 4310 C CA . HIS B 1 27 ? 4.812 25.579 22.418 1.00 118.07 27 HIS B CA 1
ATOM 4311 C C . HIS B 1 27 ? 3.507 25.884 23.163 1.00 110.10 27 HIS B C 1
ATOM 4312 O O . HIS B 1 27 ? 2.479 25.231 22.955 1.00 102.11 27 HIS B O 1
ATOM 4319 N N . ARG B 1 28 ? 3.570 26.898 24.017 1.00 106.98 28 ARG B N 1
ATOM 4320 C CA . ARG B 1 28 ? 2.530 27.182 25.019 1.00 104.11 28 ARG B CA 1
ATOM 4321 C C . ARG B 1 28 ? 1.097 27.198 24.470 1.00 106.11 28 ARG B C 1
ATOM 4322 O O . ARG B 1 28 ? 0.167 26.805 25.171 1.00 109.69 28 ARG B O 1
ATOM 4330 N N . SER B 1 29 ? 0.929 27.650 23.228 1.00 109.43 29 SER B N 1
ATOM 4331 C CA . SER B 1 29 ? -0.384 27.707 22.570 1.00 107.78 29 SER B CA 1
ATOM 4332 C C . SER B 1 29 ? -0.978 26.324 22.311 1.00 109.46 29 SER B C 1
ATOM 4333 O O . SER B 1 29 ? -2.186 26.124 22.456 1.00 107.35 29 SER B O 1
ATOM 4336 N N . GLU B 1 30 ? -0.138 25.376 21.911 1.00 112.77 30 GLU B N 1
ATOM 4337 C CA . GLU B 1 30 ? -0.612 24.014 21.686 1.00 120.95 30 GLU B CA 1
ATOM 4338 C C . GLU B 1 30 ? -1.054 23.420 23.024 1.00 118.88 30 GLU B C 1
ATOM 4339 O O . GLU B 1 30 ? -2.167 22.902 23.144 1.00 122.73 30 GLU B O 1
ATOM 4345 N N . LEU B 1 31 ? -0.189 23.533 24.031 1.00 110.91 31 LEU B N 1
ATOM 4346 C CA . LEU B 1 31 ? -0.488 23.039 25.375 1.00 107.87 31 LEU B CA 1
ATOM 4347 C C . LEU B 1 31 ? -1.814 23.594 25.900 1.00 105.02 31 LEU B C 1
ATOM 4348 O O . LEU B 1 31 ? -2.727 22.828 26.220 1.00 102.70 31 LEU B O 1
ATOM 4353 N N . ALA B 1 32 ? -1.915 24.923 25.968 1.00 100.71 32 ALA B N 1
ATOM 4354 C CA . ALA B 1 32 ? -3.105 25.591 26.502 1.00 99.53 32 ALA B CA 1
ATOM 4355 C C . ALA B 1 32 ? -4.366 25.119 25.797 1.00 101.58 32 ALA B C 1
ATOM 4356 O O . ALA B 1 32 ? -5.403 24.927 26.433 1.00 104.84 32 ALA B O 1
ATOM 4358 N N . GLU B 1 33 ? -4.266 24.919 24.487 1.00 102.55 33 GLU B N 1
ATOM 4359 C CA . GLU B 1 33 ? -5.407 24.480 23.689 1.00 104.53 33 GLU B CA 1
ATOM 4360 C C . GLU B 1 33 ? -5.723 23.008 23.919 1.00 103.10 33 GLU B C 1
ATOM 4361 O O . GLU B 1 33 ? -6.891 22.639 24.043 1.00 107.05 33 GLU B O 1
ATOM 4367 N N . LEU B 1 34 ? -4.685 22.172 23.970 1.00 101.87 34 LEU B N 1
ATOM 4368 C CA . LEU B 1 34 ? -4.853 20.732 24.206 1.00 100.54 34 LEU B CA 1
ATOM 4369 C C . LEU B 1 34 ? -5.383 20.455 25.615 1.00 101.50 34 LEU B C 1
ATOM 4370 O O . LEU B 1 34 ? -6.326 19.680 25.789 1.00 94.89 34 LEU B O 1
ATOM 4375 N N . LEU B 1 35 ? -4.768 21.100 26.608 1.00 102.55 35 LEU B N 1
ATOM 4376 C CA . LEU B 1 35 ? -5.182 20.974 28.010 1.00 100.87 35 LEU B CA 1
ATOM 4377 C C . LEU B 1 35 ? -6.489 21.704 28.315 1.00 103.17 35 LEU B C 1
ATOM 4378 O O . LEU B 1 35 ? -7.140 21.399 29.308 1.00 105.47 35 LEU B O 1
ATOM 4383 N N . ASN B 1 36 ? -6.855 22.667 27.470 1.00 104.52 36 ASN B N 1
ATOM 4384 C CA . ASN B 1 36 ? -8.075 23.451 27.634 1.00 103.77 36 ASN B CA 1
ATOM 4385 C C . ASN B 1 36 ? -7.927 24.376 28.838 1.00 102.15 36 ASN B C 1
ATOM 4386 O O . ASN B 1 36 ? -8.676 24.301 29.808 1.00 102.56 36 ASN B O 1
ATOM 4391 N N . CYS B 1 37 ? -6.932 25.247 28.767 1.00 99.86 37 CYS B N 1
ATOM 4392 C CA . CYS B 1 37 ? -6.691 26.203 29.833 1.00 101.68 37 CYS B CA 1
ATOM 4393 C C . CYS B 1 37 ? -6.034 27.471 29.295 1.00 101.96 37 CYS B C 1
ATOM 4394 O O . CYS B 1 37 ? -5.688 27.547 28.117 1.00 97.28 37 CYS B O 1
ATOM 4397 N N . THR B 1 38 ? -5.870 28.458 30.172 1.00 105.19 38 THR B N 1
ATOM 4398 C CA . THR B 1 38 ? -5.204 29.714 29.828 1.00 105.80 38 THR B CA 1
ATOM 4399 C C . THR B 1 38 ? -3.695 29.489 29.677 1.00 105.72 38 THR B C 1
ATOM 4400 O O . THR B 1 38 ? -3.182 28.435 30.048 1.00 109.37 38 THR B O 1
ATOM 4404 N N . GLU B 1 39 ? -2.992 30.473 29.126 1.00 101.23 39 GLU B N 1
ATOM 4405 C CA . GLU B 1 39 ? -1.535 30.399 29.005 1.00 104.04 39 GLU B CA 1
ATOM 4406 C C . GLU B 1 39 ? -0.849 30.819 30.305 1.00 103.46 39 GLU B C 1
ATOM 4407 O O . GLU B 1 39 ? 0.301 30.444 30.553 1.00 98.51 39 GLU B O 1
ATOM 4413 N N . ARG B 1 40 ? -1.552 31.615 31.113 1.00 106.95 40 ARG B N 1
ATOM 4414 C CA . ARG B 1 40 ? -1.130 31.926 32.486 1.00 109.30 40 ARG B CA 1
ATOM 4415 C C . ARG B 1 40 ? -1.063 30.630 33.305 1.00 108.05 40 ARG B C 1
ATOM 4416 O O . ARG B 1 40 ? -0.082 30.373 34.011 1.00 107.27 40 ARG B O 1
ATOM 4424 N N . ALA B 1 41 ? -2.120 29.828 33.201 1.00 104.07 41 ALA B N 1
ATOM 4425 C CA . ALA B 1 41 ? -2.193 28.537 33.875 1.00 99.55 41 ALA B CA 1
ATOM 4426 C C . ALA B 1 41 ? -1.029 27.627 33.477 1.00 98.82 41 ALA B C 1
ATOM 4427 O O . ALA B 1 41 ? -0.381 27.041 34.346 1.00 97.05 41 ALA B O 1
ATOM 4429 N N . VAL B 1 42 ? -0.759 27.527 32.173 1.00 93.22 42 VAL B N 1
ATOM 4430 C CA . VAL B 1 42 ? 0.333 26.684 31.670 1.00 93.62 42 VAL B CA 1
ATOM 4431 C C . VAL B 1 42 ? 1.696 27.204 32.150 1.00 95.13 42 VAL B C 1
ATOM 4432 O O . VAL B 1 42 ? 2.588 26.420 32.491 1.00 91.78 42 VAL B O 1
ATOM 4436 N N . LYS B 1 43 ? 1.857 28.523 32.183 1.00 93.81 43 LYS B N 1
ATOM 4437 C CA . LYS B 1 43 ? 3.100 29.107 32.664 1.00 95.88 43 LYS B CA 1
ATOM 4438 C C . LYS B 1 43 ? 3.340 28.716 34.117 1.00 93.16 43 LYS B C 1
ATOM 4439 O O . LYS B 1 43 ? 4.460 28.357 34.489 1.00 91.74 43 LYS B O 1
ATOM 4445 N N . ASP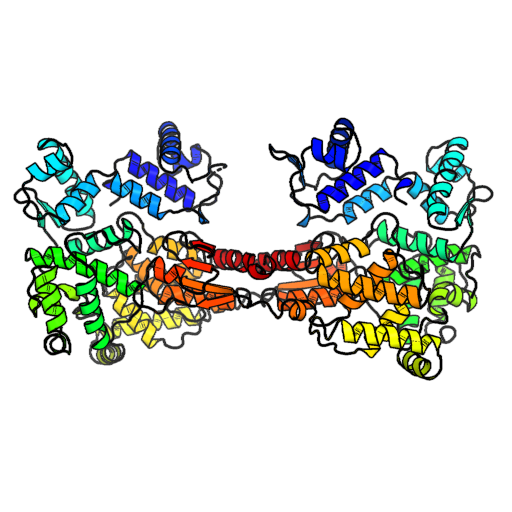 B 1 44 ? 2.282 28.794 34.926 1.00 96.23 44 ASP B N 1
ATOM 4446 C CA . ASP B 1 44 ? 2.354 28.483 36.368 1.00 97.67 44 ASP B CA 1
ATOM 4447 C C . ASP B 1 44 ? 2.505 26.975 36.658 1.00 92.85 44 ASP B C 1
ATOM 4448 O O . ASP B 1 44 ? 3.239 26.582 37.568 1.00 93.00 44 ASP B O 1
ATOM 4453 N N . ASP B 1 45 ? 1.811 26.145 35.884 1.00 88.51 45 ASP B N 1
ATOM 4454 C CA . ASP B 1 45 ? 1.941 24.691 35.996 1.00 85.53 45 ASP B CA 1
ATOM 4455 C C . ASP B 1 45 ? 3.377 24.269 35.725 1.00 86.51 45 ASP B C 1
ATOM 4456 O O . ASP B 1 45 ? 3.940 23.444 36.453 1.00 82.01 45 ASP B O 1
ATOM 4461 N N . LEU B 1 46 ? 3.956 24.830 34.664 1.00 87.90 46 LEU B N 1
ATOM 4462 C CA . LEU B 1 46 ? 5.328 24.511 34.263 1.00 89.68 46 LEU B CA 1
ATOM 4463 C C . LEU B 1 46 ? 6.323 24.868 35.355 1.00 90.07 46 LEU B C 1
ATOM 4464 O O . LEU B 1 46 ? 7.240 24.104 35.652 1.00 94.70 46 LEU B O 1
ATOM 4469 N N . SER B 1 47 ? 6.142 26.041 35.939 1.00 87.48 47 SER B N 1
ATOM 4470 C CA . SER B 1 47 ? 6.985 26.489 37.041 1.00 92.23 47 SER B CA 1
ATOM 4471 C C . SER B 1 47 ? 6.901 25.534 38.230 1.00 92.89 47 SER B C 1
ATOM 4472 O O . SER B 1 47 ? 7.923 25.129 38.801 1.00 90.73 47 SER B O 1
ATOM 4475 N N . HIS B 1 48 ? 5.662 25.212 38.600 1.00 93.81 48 HIS B N 1
ATOM 4476 C CA . HIS B 1 48 ? 5.362 24.330 39.729 1.00 93.41 48 HIS B CA 1
ATOM 4477 C C . HIS B 1 48 ? 5.941 22.932 39.476 1.00 88.95 48 HIS B C 1
ATOM 4478 O O . HIS B 1 48 ? 6.686 22.390 40.291 1.00 83.22 48 HIS B O 1
ATOM 4485 N N . VAL B 1 49 ? 5.615 22.376 38.317 1.00 84.79 49 VAL B N 1
ATOM 4486 C CA . VAL B 1 49 ? 6.121 21.071 37.909 1.00 86.21 49 VAL B CA 1
ATOM 4487 C C . VAL B 1 49 ? 7.642 20.960 38.047 1.00 89.27 49 VAL B C 1
ATOM 4488 O O . VAL B 1 49 ? 8.135 19.997 38.644 1.00 86.50 49 VAL B O 1
ATOM 4492 N N . LYS B 1 50 ? 8.374 21.934 37.498 1.00 90.22 50 LYS B N 1
ATOM 4493 C CA . LYS B 1 50 ? 9.840 21.945 37.580 1.00 88.30 50 LYS B CA 1
ATOM 4494 C C . LYS B 1 50 ? 10.298 22.005 39.020 1.00 85.68 50 LYS B C 1
ATOM 4495 O O . LYS B 1 50 ? 11.291 21.388 39.394 1.00 86.25 50 LYS B O 1
ATOM 4501 N N . SER B 1 51 ? 9.580 22.780 39.820 1.00 87.00 51 SER B N 1
ATOM 4502 C CA . SER B 1 51 ? 9.859 22.883 41.241 1.00 86.92 51 SER B CA 1
ATOM 4503 C C . SER B 1 51 ? 9.614 21.553 41.980 1.00 88.50 51 SER B C 1
ATOM 4504 O O . SER B 1 51 ? 10.411 21.155 42.831 1.00 87.80 51 SER B O 1
ATOM 4507 N N . ALA B 1 52 ? 8.513 20.876 41.646 1.00 90.35 52 ALA B N 1
ATOM 4508 C CA . ALA B 1 52 ? 8.139 19.609 42.298 1.00 89.59 52 ALA B CA 1
ATOM 4509 C C . ALA B 1 52 ? 9.018 18.440 41.853 1.00 87.27 52 ALA B C 1
ATOM 4510 O O . ALA B 1 52 ? 9.432 17.635 42.683 1.00 86.95 52 ALA B O 1
ATOM 4512 N N . PHE B 1 53 ? 9.293 18.356 40.550 1.00 88.47 53 PHE B N 1
ATOM 4513 C CA . PHE B 1 53 ? 10.167 17.316 39.978 1.00 90.56 53 PHE B CA 1
ATOM 4514 C C . PHE B 1 53 ? 11.389 17.956 39.323 1.00 95.52 53 PHE B C 1
ATOM 4515 O O . PHE B 1 53 ? 11.367 18.231 38.118 1.00 94.98 53 PHE B O 1
ATOM 4523 N N . PRO B 1 54 ? 12.459 18.197 40.110 1.00 102.37 54 PRO B N 1
ATOM 4524 C CA . PRO B 1 54 ? 13.634 18.906 39.578 1.00 105.78 54 PRO B CA 1
ATOM 4525 C C . PRO B 1 54 ? 14.401 18.115 38.516 1.00 109.04 54 PRO B C 1
ATOM 4526 O O . PRO B 1 54 ? 15.010 18.712 37.627 1.00 109.50 54 PRO B O 1
ATOM 4530 N N . ASP B 1 55 ? 14.334 16.786 38.594 1.00 110.80 55 ASP B N 1
ATOM 4531 C CA . ASP B 1 55 ? 15.152 15.907 37.751 1.00 104.78 55 ASP B CA 1
ATOM 4532 C C . ASP B 1 55 ? 14.667 15.828 36.312 1.00 102.33 55 ASP B C 1
ATOM 4533 O O . ASP B 1 55 ? 15.325 15.214 35.476 1.00 99.39 55 ASP B O 1
ATOM 4538 N N . LEU B 1 56 ? 13.515 16.428 36.028 1.00 105.25 56 LEU B N 1
ATOM 4539 C CA . LEU B 1 56 ? 13.035 16.561 34.653 1.00 110.81 56 LEU B CA 1
ATOM 4540 C C . LEU B 1 56 ? 13.721 17.756 33.980 1.00 110.16 56 LEU B C 1
ATOM 4541 O O . LEU B 1 56 ? 14.008 18.760 34.635 1.00 111.58 56 LEU B O 1
ATOM 4546 N N . ILE B 1 57 ? 13.984 17.628 32.678 1.00 112.50 57 ILE B N 1
ATOM 4547 C CA . ILE B 1 57 ? 14.795 18.598 31.922 1.00 114.30 57 ILE B CA 1
ATOM 4548 C C . ILE B 1 57 ? 14.087 19.049 30.632 1.00 114.64 57 ILE B C 1
ATOM 4549 O O . ILE B 1 57 ? 13.875 18.244 29.717 1.00 113.98 57 ILE B O 1
ATOM 4554 N N . PHE B 1 58 ? 13.766 20.346 30.564 1.00 111.05 58 PHE B N 1
ATOM 4555 C CA . PHE B 1 58 ? 12.979 20.940 29.471 1.00 110.57 58 PHE B CA 1
ATOM 4556 C C . PHE B 1 58 ? 13.870 21.770 28.535 1.00 107.16 58 PHE B C 1
ATOM 4557 O O . PHE B 1 58 ? 14.541 22.697 28.988 1.00 98.78 58 PHE B O 1
ATOM 4565 N N . HIS B 1 59 ? 13.866 21.439 27.239 1.00 112.29 59 HIS B N 1
ATOM 4566 C CA . HIS B 1 59 ? 14.728 22.094 26.228 1.00 114.64 59 HIS B CA 1
ATOM 4567 C C . HIS B 1 59 ? 13.892 22.699 25.102 1.00 112.22 59 HIS B C 1
ATOM 4568 O O . HIS B 1 59 ? 12.860 23.327 25.338 1.00 109.22 59 HIS B O 1
ATOM 4575 N N . ARG B 1 66 ? 9.166 21.433 25.341 1.00 101.65 66 ARG B N 1
ATOM 4576 C CA . ARG B 1 66 ? 9.443 20.006 25.210 1.00 106.64 66 ARG B CA 1
ATOM 4577 C C . ARG B 1 66 ? 10.418 19.500 26.289 1.00 108.56 66 ARG B C 1
ATOM 4578 O O . ARG B 1 66 ? 11.231 20.269 26.807 1.00 110.93 66 ARG B O 1
ATOM 4586 N N . ILE B 1 67 ? 10.319 18.207 26.612 1.00 110.17 67 ILE B N 1
ATOM 4587 C CA . ILE B 1 67 ? 11.143 17.555 27.650 1.00 109.63 67 ILE B CA 1
ATOM 4588 C C . ILE B 1 67 ? 11.893 16.351 27.070 1.00 106.78 67 ILE B C 1
ATOM 4589 O O . ILE B 1 67 ? 11.314 15.546 26.339 1.00 101.78 67 ILE B O 1
ATOM 4594 N N . ILE B 1 68 ? 13.174 16.230 27.418 1.00 108.91 68 ILE B N 1
ATOM 4595 C CA . ILE B 1 68 ? 14.089 15.280 26.757 1.00 111.54 68 ILE B CA 1
ATOM 4596 C C . ILE B 1 68 ? 14.400 14.021 27.576 1.00 109.03 68 ILE B C 1
ATOM 4597 O O . ILE B 1 68 ? 15.016 13.087 27.063 1.00 111.93 68 ILE B O 1
ATOM 4602 N N . ASN B 1 69 ? 13.976 14.002 28.837 1.00 110.05 69 ASN B N 1
ATOM 4603 C CA . ASN B 1 69 ? 14.294 12.913 29.766 1.00 108.98 69 ASN B CA 1
ATOM 4604 C C . ASN B 1 69 ? 13.330 11.736 29.748 1.00 104.77 69 ASN B C 1
ATOM 4605 O O . ASN B 1 69 ? 13.643 10.694 30.320 1.00 106.67 69 ASN B O 1
ATOM 4610 N N . THR B 1 70 ? 12.175 11.901 29.099 1.00 101.84 70 THR B N 1
ATOM 4611 C CA . THR B 1 70 ? 10.964 11.123 29.430 1.00 100.25 70 THR B CA 1
ATOM 4612 C C . THR B 1 70 ? 11.138 9.603 29.525 1.00 103.19 70 THR B C 1
ATOM 4613 O O . THR B 1 70 ? 10.635 8.979 30.463 1.00 107.65 70 THR B O 1
ATOM 4617 N N . ASP B 1 71 ? 11.857 9.011 28.576 1.00 101.94 71 ASP B N 1
ATOM 4618 C CA . ASP B 1 71 ? 12.050 7.550 28.552 1.00 101.84 71 ASP B CA 1
ATOM 4619 C C . ASP B 1 71 ? 12.898 7.065 29.741 1.00 95.80 71 ASP B C 1
ATOM 4620 O O . ASP B 1 71 ? 12.827 5.895 30.133 1.00 90.89 71 ASP B O 1
ATOM 4625 N N . ASP B 1 72 ? 13.679 7.984 30.309 1.00 96.35 72 ASP B N 1
ATOM 4626 C CA . ASP B 1 72 ? 14.572 7.726 31.441 1.00 97.84 72 ASP B CA 1
ATOM 4627 C C . ASP B 1 72 ? 13.975 8.140 32.807 1.00 95.45 72 ASP B C 1
ATOM 4628 O O . ASP B 1 72 ? 14.573 7.885 33.855 1.00 98.45 72 ASP B O 1
ATOM 4633 N N . SER B 1 73 ? 12.796 8.762 32.797 1.00 86.86 73 SER B N 1
ATOM 4634 C CA . SER B 1 73 ? 12.242 9.384 33.999 1.00 82.72 73 SER B CA 1
ATOM 4635 C C . SER B 1 73 ? 11.247 8.498 34.768 1.00 80.63 73 SER B C 1
ATOM 4636 O O . SER B 1 73 ? 10.485 7.702 34.190 1.00 73.89 73 SER B O 1
ATOM 4639 N N . ASP B 1 74 ? 11.264 8.688 36.086 1.00 74.44 74 ASP B N 1
ATOM 4640 C CA . ASP B 1 74 ? 10.390 7.993 37.019 1.00 73.44 74 ASP B CA 1
ATOM 4641 C C . ASP B 1 74 ? 8.954 8.578 36.963 1.00 70.26 74 ASP B C 1
ATOM 4642 O O . ASP B 1 74 ? 8.609 9.471 37.763 1.00 73.25 74 ASP B O 1
ATOM 4647 N N . ILE B 1 75 ? 8.134 8.078 36.030 1.00 62.42 75 ILE B N 1
ATOM 4648 C CA . ILE B 1 75 ? 6.723 8.500 35.938 1.00 68.19 75 ILE B CA 1
ATOM 4649 C C . ILE B 1 75 ? 5.843 8.046 37.122 1.00 65.58 75 ILE B C 1
ATOM 4650 O O . ILE B 1 75 ? 4.806 8.648 37.367 1.00 66.14 75 ILE B O 1
ATOM 4655 N N . GLU B 1 76 ? 6.239 7.000 37.845 1.00 60.72 76 GLU B N 1
ATOM 4656 C CA . GLU B 1 76 ? 5.499 6.572 39.037 1.00 61.03 76 GLU B CA 1
ATOM 4657 C C . GLU B 1 76 ? 5.590 7.612 40.143 1.00 66.42 76 GLU B C 1
ATOM 4658 O O . GLU B 1 76 ? 4.593 7.874 40.863 1.00 67.02 76 GLU B O 1
ATOM 4664 N N . MET B 1 77 ? 6.783 8.200 40.275 1.00 68.47 77 MET B N 1
ATOM 4665 C CA . MET B 1 77 ? 7.040 9.257 41.261 1.00 71.06 77 MET B CA 1
ATOM 4666 C C . MET B 1 77 ? 6.102 10.427 41.006 1.00 66.87 77 MET B C 1
ATOM 4667 O O . MET B 1 77 ? 5.625 11.074 41.952 1.00 72.98 77 MET B O 1
ATOM 4672 N N . VAL B 1 78 ? 5.803 10.683 39.737 1.00 62.14 78 VAL B N 1
ATOM 4673 C CA . VAL B 1 78 ? 4.800 11.697 39.412 1.00 61.28 78 VAL B CA 1
ATOM 4674 C C . VAL B 1 78 ? 3.458 11.335 40.066 1.00 57.97 78 VAL B C 1
ATOM 4675 O O . VAL B 1 78 ? 2.879 12.133 40.792 1.00 58.38 78 VAL B O 1
ATOM 4679 N N . TYR B 1 79 ? 2.978 10.122 39.828 1.00 57.42 79 TYR B N 1
ATOM 4680 C CA . TYR B 1 79 ? 1.708 9.688 40.438 1.00 57.94 79 TYR B CA 1
ATOM 4681 C C . TYR B 1 79 ? 1.735 9.685 41.973 1.00 55.92 79 TYR B C 1
ATOM 4682 O O . TYR B 1 79 ? 0.800 10.189 42.611 1.00 58.39 79 TYR B O 1
ATOM 4691 N N . HIS B 1 80 ? 2.818 9.185 42.562 1.00 57.99 80 HIS B N 1
ATOM 4692 C CA . HIS B 1 80 ? 3.000 9.238 44.032 1.00 58.20 80 HIS B CA 1
ATOM 4693 C C . HIS B 1 80 ? 2.814 10.644 44.567 1.00 63.43 80 HIS B C 1
ATOM 4694 O O . HIS B 1 80 ? 2.077 10.880 45.549 1.00 58.69 80 HIS B O 1
ATOM 4701 N N . HIS B 1 81 ? 3.490 11.577 43.907 1.00 62.37 81 HIS B N 1
ATOM 4702 C CA . HIS B 1 81 ? 3.457 12.961 44.307 1.00 64.80 81 HIS B CA 1
ATOM 4703 C C . HIS B 1 81 ? 2.022 13.454 44.363 1.00 67.04 81 HIS B C 1
ATOM 4704 O O . HIS B 1 81 ? 1.582 14.022 45.380 1.00 67.54 81 HIS B O 1
ATOM 4711 N N . PHE B 1 82 ? 1.278 13.254 43.277 1.00 60.77 82 PHE B N 1
ATOM 4712 C CA . PHE B 1 82 ? -0.095 13.733 43.287 1.00 63.25 82 PHE B CA 1
ATOM 4713 C C . PHE B 1 82 ? -0.992 12.997 44.300 1.00 61.70 82 PHE B C 1
ATOM 4714 O O . PHE B 1 82 ? -1.870 13.624 44.892 1.00 60.32 82 PHE B O 1
ATOM 4722 N N . PHE B 1 83 ? -0.760 11.704 44.533 1.00 60.62 83 PHE B N 1
ATOM 4723 C CA . PHE B 1 83 ? -1.485 10.990 45.605 1.00 61.47 83 PHE B CA 1
ATOM 4724 C C . PHE B 1 83 ? -1.224 11.653 46.975 1.00 65.94 83 PHE B C 1
ATOM 4725 O O . PHE B 1 83 ? -2.165 12.041 47.676 1.00 66.97 83 PHE B O 1
ATOM 4733 N N . LYS B 1 84 ? 0.055 11.800 47.327 1.00 69.81 84 LYS B N 1
ATOM 4734 C CA . LYS B 1 84 ? 0.475 12.338 48.636 1.00 70.94 84 LYS B CA 1
ATOM 4735 C C . LYS B 1 84 ? -0.090 13.718 48.938 1.00 70.87 84 LYS B C 1
ATOM 4736 O O . LYS B 1 84 ? -0.566 13.966 50.046 1.00 70.47 84 LYS B O 1
ATOM 4742 N N . HIS B 1 85 ? -0.040 14.600 47.948 1.00 66.35 85 HIS B N 1
ATOM 4743 C CA . HIS B 1 85 ? -0.451 15.977 48.123 1.00 70.31 85 HIS B CA 1
ATOM 4744 C C . HIS B 1 85 ? -1.952 16.199 47.903 1.00 71.63 85 HIS B C 1
ATOM 4745 O O . HIS B 1 85 ? -2.455 17.315 48.046 1.00 71.37 85 HIS B O 1
ATOM 4752 N N . SER B 1 86 ? -2.677 15.135 47.585 1.00 68.49 86 SER B N 1
ATOM 4753 C CA . SER B 1 86 ? -4.124 15.171 47.635 1.00 70.86 86 SER B CA 1
ATOM 4754 C C . SER B 1 86 ? -4.563 14.899 49.076 1.00 68.18 86 SER B C 1
ATOM 4755 O O . SER B 1 86 ? -4.384 13.796 49.609 1.00 66.50 86 SER B O 1
ATOM 4758 N N . THR B 1 87 ? -5.117 15.906 49.726 1.00 67.70 87 THR B N 1
ATOM 4759 C CA . THR B 1 87 ? -5.618 15.687 51.070 1.00 69.62 87 THR B CA 1
ATOM 4760 C C . THR B 1 87 ? -6.796 14.700 50.957 1.00 67.57 87 THR B C 1
ATOM 4761 O O . THR B 1 87 ? -7.019 13.870 51.845 1.00 61.91 87 THR B O 1
ATOM 4765 N N . HIS B 1 88 ? -7.498 14.739 49.827 1.00 63.93 88 HIS B N 1
ATOM 4766 C CA . HIS B 1 88 ? -8.593 13.809 49.577 1.00 64.81 88 HIS B CA 1
ATOM 4767 C C . HIS B 1 88 ? -8.133 12.336 49.547 1.00 60.84 88 HIS B C 1
ATOM 4768 O O . HIS B 1 88 ? -8.680 11.489 50.260 1.00 57.62 88 HIS B O 1
ATOM 4775 N N . PHE B 1 89 ? -7.118 12.037 48.748 1.00 57.87 89 PHE B N 1
ATOM 4776 C CA . PHE B 1 89 ? -6.597 10.675 48.695 1.00 55.95 89 PHE B CA 1
ATOM 4777 C C . PHE B 1 89 ? -5.965 10.264 50.021 1.00 56.24 89 PHE B C 1
ATOM 4778 O O . PHE B 1 89 ? -6.143 9.121 50.462 1.00 53.38 89 PHE B O 1
ATOM 4786 N N . SER B 1 90 ? -5.230 11.182 50.653 1.00 54.84 90 SER B N 1
ATOM 4787 C CA . SER B 1 90 ? -4.555 10.900 51.936 1.00 56.42 90 SER B CA 1
ATOM 4788 C C . SER B 1 90 ? -5.546 10.563 53.049 1.00 53.65 90 SER B C 1
ATOM 4789 O O . SER B 1 90 ? -5.325 9.664 53.845 1.00 53.33 90 SER B O 1
ATOM 4792 N N . ILE B 1 91 ? -6.642 11.302 53.081 1.00 55.09 91 ILE B N 1
ATOM 4793 C CA . ILE B 1 91 ? -7.678 11.112 54.065 1.00 55.71 91 ILE B CA 1
ATOM 4794 C C . ILE B 1 91 ? -8.400 9.814 53.768 1.00 52.45 91 ILE B C 1
ATOM 4795 O O . ILE B 1 91 ? -8.682 9.022 54.682 1.00 52.05 91 ILE B O 1
ATOM 4800 N N . LEU B 1 92 ? -8.675 9.572 52.493 1.00 52.19 92 LEU B N 1
ATOM 4801 C CA . LEU B 1 92 ? -9.313 8.296 52.081 1.00 53.42 92 LEU B CA 1
ATOM 4802 C C . LEU B 1 92 ? -8.515 7.072 52.515 1.00 51.83 92 LEU B C 1
ATOM 4803 O O . LEU B 1 92 ? -9.073 6.094 53.027 1.00 49.54 92 LEU B O 1
ATOM 4808 N N . GLU B 1 93 ? -7.200 7.137 52.320 1.00 52.67 93 GLU B N 1
ATOM 4809 C CA . GLU B 1 93 ? -6.319 6.055 52.756 1.00 51.17 93 GLU B CA 1
ATOM 4810 C C . GLU B 1 93 ? -6.317 5.941 54.273 1.00 50.23 93 GLU B C 1
ATOM 4811 O O . GLU B 1 93 ? -6.511 4.840 54.801 1.00 50.77 93 GLU B O 1
ATOM 4817 N N . PHE B 1 94 ? -6.088 7.054 54.985 1.00 51.66 94 PHE B N 1
ATOM 4818 C CA . PHE B 1 94 ? -6.087 7.016 56.461 1.00 52.42 94 PHE B CA 1
ATOM 4819 C C . PHE B 1 94 ? -7.352 6.328 56.992 1.00 52.64 94 PHE B C 1
ATOM 4820 O O . PHE B 1 94 ? -7.287 5.470 57.886 1.00 52.62 94 PHE B O 1
ATOM 4828 N N . ILE B 1 95 ? -8.496 6.693 56.421 1.00 51.66 95 ILE B N 1
ATOM 4829 C CA . ILE B 1 95 ? -9.762 6.114 56.834 1.00 53.82 95 ILE B CA 1
ATOM 4830 C C . ILE B 1 95 ? -9.796 4.608 56.586 1.00 55.60 95 ILE B C 1
ATOM 4831 O O . ILE B 1 95 ? -10.255 3.864 57.452 1.00 56.34 95 ILE B O 1
ATOM 4836 N N . PHE B 1 96 ? -9.276 4.162 55.434 1.00 54.69 96 PHE B N 1
ATOM 4837 C CA . PHE B 1 96 ? -9.167 2.740 55.128 1.00 51.33 96 PHE B CA 1
ATOM 4838 C C . PHE B 1 96 ? -8.389 1.982 56.198 1.00 51.76 96 PHE B C 1
ATOM 4839 O O . PHE B 1 96 ? -8.767 0.883 56.582 1.00 51.30 96 PHE B O 1
ATOM 4847 N N . PHE B 1 97 ? -7.303 2.564 56.679 1.00 51.36 97 PHE B N 1
ATOM 4848 C CA . PHE B 1 97 ? -6.500 1.912 57.709 1.00 54.05 97 PHE B CA 1
ATOM 4849 C C . PHE B 1 97 ? -7.012 2.069 59.152 1.00 56.81 97 PHE B C 1
ATOM 4850 O O . PHE B 1 97 ? -6.418 1.502 60.061 1.00 58.74 97 PHE B O 1
ATOM 4858 N N . ASN B 1 98 ? -8.103 2.802 59.375 1.00 57.45 98 ASN B N 1
ATOM 4859 C CA . ASN B 1 98 ? -8.487 3.188 60.744 1.00 58.55 98 ASN B CA 1
ATOM 4860 C C . ASN B 1 98 ? -9.974 3.129 60.970 1.00 60.01 98 ASN B C 1
ATOM 4861 O O . ASN B 1 98 ? -10.557 4.006 61.644 1.00 61.72 98 ASN B O 1
ATOM 4866 N N . GLU B 1 99 ? -10.590 2.083 60.439 1.00 55.05 99 GLU B N 1
ATOM 4867 C CA . GLU B 1 99 ? -11.993 1.872 60.650 1.00 60.02 99 GLU B CA 1
ATOM 4868 C C . GLU B 1 99 ? -12.294 1.955 62.148 1.00 62.33 99 GLU B C 1
ATOM 4869 O O . GLU B 1 99 ? -11.532 1.444 62.964 1.00 63.18 99 GLU B O 1
ATOM 4875 N N . GLY B 1 100 ? -13.392 2.616 62.479 1.00 62.94 100 GLY B N 1
ATOM 4876 C CA . GLY B 1 100 ? -13.849 2.741 63.869 1.00 65.93 100 GLY B CA 1
ATOM 4877 C C . GLY B 1 100 ? -13.215 3.838 64.717 1.00 65.30 100 GLY B C 1
ATOM 4878 O O . GLY B 1 100 ? -13.643 4.048 65.841 1.00 60.80 100 GLY B O 1
ATOM 4879 N N . CYS B 1 101 ? -12.204 4.545 64.207 1.00 67.75 101 CYS B N 1
ATOM 4880 C CA . CYS B 1 101 ? -11.600 5.639 64.982 1.00 67.53 101 CYS B CA 1
ATOM 4881 C C . CYS B 1 101 ? -12.626 6.754 65.139 1.00 68.35 101 CYS B C 1
ATOM 4882 O O . CYS B 1 101 ? -13.691 6.738 64.493 1.00 64.79 101 CYS B O 1
ATOM 4885 N N . GLN B 1 102 ? -12.333 7.696 66.033 1.00 70.24 102 GLN B N 1
ATOM 4886 C CA . GLN B 1 102 ? -13.153 8.902 66.153 1.00 69.53 102 GLN B CA 1
ATOM 4887 C C . GLN B 1 102 ? -12.829 9.828 64.983 1.00 65.91 102 GLN B C 1
ATOM 4888 O O . GLN B 1 102 ? -11.672 9.924 64.563 1.00 63.42 102 GLN B O 1
ATOM 4894 N N . ALA B 1 103 ? -13.857 10.492 64.461 1.00 64.25 103 ALA B N 1
ATOM 4895 C CA . ALA B 1 103 ? -13.698 11.501 63.418 1.00 65.81 103 ALA B CA 1
ATOM 4896 C C . ALA B 1 103 ? -12.720 12.604 63.836 1.00 66.18 103 ALA B C 1
ATOM 4897 O O . ALA B 1 103 ? -11.962 13.124 63.016 1.00 65.25 103 ALA B O 1
ATOM 4899 N N . GLU B 1 104 ? -12.748 12.948 65.121 1.00 69.07 104 GLU B N 1
ATOM 4900 C CA . GLU B 1 104 ? -11.823 13.908 65.715 1.00 68.83 104 GLU B CA 1
ATOM 4901 C C . GLU B 1 104 ? -10.368 13.490 65.499 1.00 69.26 104 GLU B C 1
ATOM 4902 O O . GLU B 1 104 ? -9.516 14.350 65.285 1.00 67.71 104 GLU B O 1
ATOM 4908 N N . SER B 1 105 ? -10.074 12.186 65.520 1.00 67.02 105 SER B N 1
ATOM 4909 C CA . SER B 1 105 ? -8.707 11.718 65.223 1.00 67.73 105 SER B CA 1
ATOM 4910 C C . SER B 1 105 ? -8.264 12.124 63.833 1.00 66.17 105 SER B C 1
ATOM 4911 O O . SER B 1 105 ? -7.070 12.361 63.596 1.00 68.68 105 SER B O 1
ATOM 4914 N N . ILE B 1 106 ? -9.216 12.181 62.906 1.00 62.68 106 ILE B N 1
ATOM 4915 C CA . ILE B 1 106 ? -8.897 12.552 61.532 1.00 61.72 106 ILE B CA 1
ATOM 4916 C C . ILE B 1 106 ? -8.639 14.052 61.463 1.00 60.26 106 ILE B C 1
ATOM 4917 O O . ILE B 1 106 ? -7.704 14.500 60.815 1.00 60.30 106 ILE B O 1
ATOM 4922 N N . CYS B 1 107 ? -9.488 14.825 62.117 1.00 63.05 107 CYS B N 1
ATOM 4923 C CA . CYS B 1 107 ? -9.259 16.264 62.254 1.00 64.29 107 CYS B CA 1
ATOM 4924 C C . CYS B 1 107 ? -7.884 16.541 62.846 1.00 64.37 107 CYS B C 1
ATOM 4925 O O . CYS B 1 107 ? -7.125 17.321 62.292 1.00 65.21 107 CYS B O 1
ATOM 4928 N N . LYS B 1 108 ? -7.547 15.866 63.938 1.00 66.12 108 LYS B N 1
ATOM 4929 C CA . LYS B 1 108 ? -6.242 16.035 64.562 1.00 71.17 108 LYS B CA 1
ATOM 4930 C C . LYS B 1 108 ? -5.104 15.628 63.637 1.00 70.78 108 LYS B C 1
ATOM 4931 O O . LYS B 1 108 ? -4.159 16.380 63.467 1.00 72.01 108 LYS B O 1
ATOM 4937 N N . GLU B 1 109 ? -5.195 14.440 63.038 1.00 70.43 109 GLU B N 1
ATOM 4938 C CA . GLU B 1 109 ? -4.149 13.955 62.131 1.00 66.60 109 GLU B CA 1
ATOM 4939 C C . GLU B 1 109 ? -3.891 14.904 60.954 1.00 64.53 109 GLU B C 1
ATOM 4940 O O . GLU B 1 109 ? -2.740 15.111 60.554 1.00 63.34 109 GLU B O 1
ATOM 4946 N N . PHE B 1 110 ? -4.938 15.488 60.393 1.00 61.93 110 PHE B N 1
ATOM 4947 C CA . PHE B 1 110 ? -4.743 16.349 59.227 1.00 62.72 110 PHE B CA 1
ATOM 4948 C C . PHE B 1 110 ? -4.896 17.846 59.483 1.00 65.51 110 PHE B C 1
ATOM 4949 O O . PHE B 1 110 ? -4.888 18.629 58.533 1.00 59.86 110 PHE B O 1
ATOM 4957 N N . TYR B 1 111 ? -5.026 18.242 60.753 1.00 67.12 111 TYR B N 1
ATOM 4958 C CA . TYR B 1 111 ? -5.148 19.651 61.103 1.00 71.08 111 TYR B CA 1
ATOM 4959 C C . TYR B 1 111 ? -6.232 20.324 60.252 1.00 72.02 111 TYR B C 1
ATOM 4960 O O . TYR B 1 111 ? -5.970 21.297 59.533 1.00 71.53 111 TYR B O 1
ATOM 4969 N N . ILE B 1 112 ? -7.445 19.783 60.331 1.00 70.67 112 ILE B N 1
ATOM 4970 C CA . ILE B 1 112 ? -8.611 20.384 59.685 1.00 68.82 112 ILE B CA 1
ATOM 4971 C C . ILE B 1 112 ? -9.769 20.443 60.651 1.00 68.98 112 ILE B C 1
ATOM 4972 O O . ILE B 1 112 ? -9.843 19.671 61.604 1.00 67.03 112 ILE B O 1
ATOM 4977 N N . SER B 1 113 ? -10.688 21.356 60.380 1.00 72.55 113 SER B N 1
ATOM 4978 C CA . SER B 1 113 ? -11.901 21.486 61.174 1.00 73.02 113 SER B CA 1
ATOM 4979 C C . SER B 1 113 ? -12.855 20.365 60.804 1.00 69.73 113 SER B C 1
ATOM 4980 O O . SER B 1 113 ? -12.688 19.713 59.776 1.00 70.17 113 SER B O 1
ATOM 4983 N N . SER B 1 114 ? -13.862 20.161 61.634 1.00 68.36 114 SER B N 1
ATOM 4984 C CA . SER B 1 114 ? -14.863 19.132 61.387 1.00 70.61 114 SER B CA 1
ATOM 4985 C C . SER B 1 114 ? -15.665 19.481 60.151 1.00 74.88 114 SER B C 1
ATOM 4986 O O . SER B 1 114 ? -16.029 18.593 59.378 1.00 77.43 114 SER B O 1
ATOM 4989 N N . SER B 1 115 ? -15.916 20.773 59.956 1.00 75.30 115 SER B N 1
ATOM 4990 C CA . SER B 1 115 ? -16.711 21.240 58.828 1.00 77.79 115 SER B CA 1
ATOM 4991 C C . SER B 1 115 ? -16.005 20.987 57.495 1.00 76.33 115 SER B C 1
ATOM 4992 O O . SER B 1 115 ? -16.651 20.594 56.525 1.00 77.96 115 SER B O 1
ATOM 4995 N N . SER B 1 116 ? -14.693 21.203 57.431 1.00 73.60 116 SER B N 1
ATOM 4996 C CA . SER B 1 116 ? -13.976 20.936 56.191 1.00 75.07 116 SER B CA 1
ATOM 4997 C C . SER B 1 116 ? -13.824 19.421 55.996 1.00 71.58 116 SER B C 1
ATOM 4998 O O . SER B 1 116 ? -13.896 18.944 54.877 1.00 72.43 116 SER B O 1
ATOM 5001 N N . LEU B 1 117 ? -13.669 18.660 57.076 1.00 67.69 117 LEU B N 1
ATOM 5002 C CA . LEU B 1 117 ? -13.687 17.208 56.964 1.00 65.80 117 LEU B CA 1
ATOM 5003 C C . LEU B 1 117 ? -14.978 16.714 56.327 1.00 67.26 117 LEU B C 1
ATOM 5004 O O . LEU B 1 117 ? -14.923 15.877 55.431 1.00 63.67 117 LEU B O 1
ATOM 5009 N N . TYR B 1 118 ? -16.131 17.220 56.763 1.00 69.02 118 TYR B N 1
ATOM 5010 C CA . TYR B 1 118 ? -17.406 16.809 56.143 1.00 70.27 118 TYR B CA 1
ATOM 5011 C C . TYR B 1 118 ? -17.484 17.241 54.667 1.00 70.71 118 TYR B C 1
ATOM 5012 O O . TYR B 1 118 ? -17.993 16.491 53.842 1.00 70.55 118 TYR B O 1
ATOM 5021 N N . ARG B 1 119 ? -16.967 18.421 54.333 1.00 70.81 119 ARG B N 1
ATOM 5022 C CA . ARG B 1 119 ? -16.888 18.847 52.927 1.00 76.33 119 ARG B CA 1
ATOM 5023 C C . ARG B 1 119 ? -16.036 17.867 52.093 1.00 74.49 119 ARG B C 1
ATOM 5024 O O . ARG B 1 119 ? -16.445 17.426 51.019 1.00 72.28 119 ARG B O 1
ATOM 5032 N N . ILE B 1 120 ? -14.847 17.559 52.599 1.00 69.59 120 ILE B N 1
ATOM 5033 C CA . ILE B 1 120 ? -13.918 16.648 51.944 1.00 69.50 120 ILE B CA 1
ATOM 5034 C C . ILE B 1 120 ? -14.596 15.293 51.697 1.00 67.49 120 ILE B C 1
ATOM 5035 O O . ILE B 1 120 ? -14.616 14.804 50.578 1.00 68.41 120 ILE B O 1
ATOM 5040 N N . ILE B 1 121 ? -15.211 14.725 52.725 1.00 65.77 121 ILE B N 1
ATOM 5041 C CA . ILE B 1 121 ? -15.933 13.470 52.566 1.00 66.29 121 ILE B CA 1
ATOM 5042 C C . ILE B 1 121 ? -17.004 13.551 51.468 1.00 68.82 121 ILE B C 1
ATOM 5043 O O . ILE B 1 121 ? -17.107 12.635 50.642 1.00 63.88 121 ILE B O 1
ATOM 5048 N N . SER B 1 122 ? -17.783 14.639 51.449 1.00 69.25 122 SER B N 1
ATOM 5049 C CA . SER B 1 122 ? -18.810 14.831 50.412 1.00 69.91 122 SER B CA 1
ATOM 5050 C C . SER B 1 122 ? -18.231 14.736 49.032 1.00 65.37 122 SER B C 1
ATOM 5051 O O . SER B 1 122 ? -18.758 14.012 48.199 1.00 63.74 122 SER B O 1
ATOM 5054 N N . GLN B 1 123 ? -17.161 15.497 48.817 1.00 68.70 123 GLN B N 1
ATOM 5055 C CA . GLN B 1 123 ? -16.435 15.557 47.543 1.00 73.16 123 GLN B CA 1
ATOM 5056 C C . GLN B 1 123 ? -15.800 14.233 47.120 1.00 70.34 123 GLN B C 1
ATOM 5057 O O . GLN B 1 123 ? -15.760 13.914 45.929 1.00 71.48 123 GLN B O 1
ATOM 5063 N N . ILE B 1 124 ? -15.248 13.509 48.088 1.00 65.59 124 ILE B N 1
ATOM 5064 C CA . ILE B 1 124 ? -14.721 12.172 47.844 1.00 65.28 124 ILE B CA 1
ATOM 5065 C C . ILE B 1 124 ? -15.847 11.254 47.390 1.00 65.13 124 ILE B C 1
ATOM 5066 O O . ILE B 1 124 ? -15.733 10.578 46.363 1.00 66.40 124 ILE B O 1
ATOM 5071 N N . ASN B 1 125 ? -16.933 11.237 48.157 1.00 64.28 125 ASN B N 1
ATOM 5072 C CA . ASN B 1 125 ? -18.101 10.413 47.839 1.00 62.69 125 ASN B CA 1
ATOM 5073 C C . ASN B 1 125 ? -18.710 10.732 46.482 1.00 62.64 125 ASN B C 1
ATOM 5074 O O . ASN B 1 125 ? -19.119 9.824 45.756 1.00 64.20 125 ASN B O 1
ATOM 5079 N N . LYS B 1 126 ? -18.772 12.015 46.152 1.00 64.02 126 LYS B N 1
ATOM 5080 C CA . LYS B 1 126 ? -19.262 12.465 44.851 1.00 71.15 126 LYS B CA 1
ATOM 5081 C C . LYS B 1 126 ? -18.416 11.906 43.698 1.00 71.46 126 LYS B C 1
ATOM 5082 O O . LYS B 1 126 ? -18.956 11.380 42.731 1.00 72.03 126 LYS B O 1
ATOM 5088 N N . VAL B 1 127 ? -17.093 11.999 43.808 1.00 69.23 127 VAL B N 1
ATOM 5089 C CA . VAL B 1 127 ? -16.214 11.541 42.729 1.00 69.27 127 VAL B CA 1
ATOM 5090 C C . VAL B 1 127 ? -16.249 10.008 42.560 1.00 65.67 127 VAL B C 1
ATOM 5091 O O . VAL B 1 127 ? -16.502 9.499 41.475 1.00 64.61 127 VAL B O 1
ATOM 5095 N N . ILE B 1 128 ? -16.052 9.288 43.657 1.00 66.40 128 ILE B N 1
ATOM 5096 C CA . ILE B 1 128 ? -16.009 7.825 43.655 1.00 62.77 128 ILE B CA 1
ATOM 5097 C C . ILE B 1 128 ? -17.243 7.202 43.030 1.00 68.61 128 ILE B C 1
ATOM 5098 O O . ILE B 1 128 ? -17.139 6.214 42.277 1.00 61.70 128 ILE B O 1
ATOM 5103 N N . LYS B 1 129 ? -18.399 7.775 43.375 1.00 67.04 129 LYS B N 1
ATOM 5104 C CA . LYS B 1 129 ? -19.721 7.272 42.970 1.00 70.86 129 LYS B CA 1
ATOM 5105 C C . LYS B 1 129 ? -19.891 7.140 41.453 1.00 65.11 129 LYS B C 1
ATOM 5106 O O . LYS B 1 129 ? -20.594 6.251 40.996 1.00 68.94 129 LYS B O 1
ATOM 5112 N N . ARG B 1 130 ? -19.250 8.015 40.687 1.00 66.10 130 ARG B N 1
ATOM 5113 C C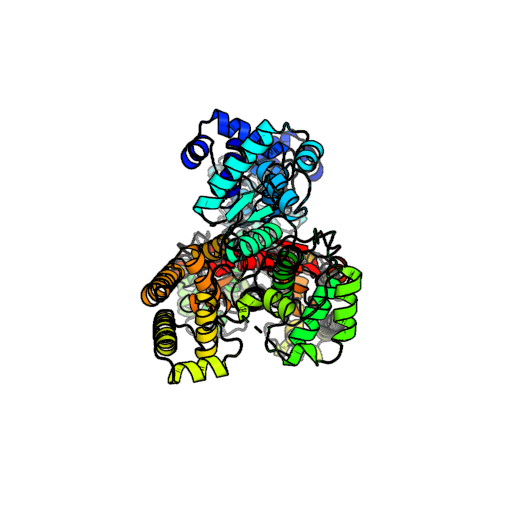A . ARG B 1 130 ? -19.225 7.904 39.212 1.00 72.42 130 ARG B CA 1
ATOM 5114 C C . ARG B 1 130 ? -18.715 6.549 38.678 1.00 70.86 130 ARG B C 1
ATOM 5115 O O . ARG B 1 130 ? -19.126 6.099 37.607 1.00 69.83 130 ARG B O 1
ATOM 5123 N N . GLN B 1 131 ? -17.820 5.902 39.413 1.00 69.74 131 GLN B N 1
ATOM 5124 C CA . GLN B 1 131 ? -17.235 4.630 38.958 1.00 65.51 131 GLN B CA 1
ATOM 5125 C C . GLN B 1 131 ? -17.555 3.481 39.857 1.00 58.40 131 GLN B C 1
ATOM 5126 O O . GLN B 1 131 ? -17.768 2.379 39.382 1.00 59.12 131 GLN B O 1
ATOM 5132 N N . PHE B 1 132 ? -17.542 3.725 41.162 1.00 59.65 132 PHE B N 1
ATOM 5133 C CA . PHE B 1 132 ? -17.634 2.675 42.160 1.00 60.63 132 PHE B CA 1
ATOM 5134 C C . PHE B 1 132 ? -18.792 2.995 43.131 1.00 64.17 132 PHE B C 1
ATOM 5135 O O . PHE B 1 132 ? -18.990 4.142 43.522 1.00 70.23 132 PHE B O 1
ATOM 5143 N N . GLN B 1 133 ? -19.538 1.981 43.537 1.00 65.86 133 GLN B N 1
ATOM 5144 C CA . GLN B 1 133 ? -20.701 2.202 44.383 1.00 70.09 133 GLN B CA 1
ATOM 5145 C C . GLN B 1 133 ? -20.333 1.883 45.820 1.00 64.35 133 GLN B C 1
ATOM 5146 O O . GLN B 1 133 ? -20.656 0.823 46.352 1.00 68.80 133 GLN B O 1
ATOM 5152 N N . PHE B 1 134 ? -19.583 2.806 46.408 1.00 59.74 134 PHE B N 1
ATOM 5153 C CA . PHE B 1 134 ? -19.313 2.806 47.829 1.00 59.22 134 PHE B CA 1
ATOM 5154 C C . PHE B 1 134 ? -19.114 4.234 48.298 1.00 56.75 134 PHE B C 1
ATOM 5155 O O . PHE B 1 134 ? -19.015 5.150 47.487 1.00 57.32 134 PHE B O 1
ATOM 5163 N N . GLU B 1 135 ? -19.081 4.419 49.610 1.00 59.58 135 GLU B N 1
ATOM 5164 C CA . GLU B 1 135 ? -18.980 5.759 50.200 1.00 61.03 135 GLU B CA 1
ATOM 5165 C C . GLU B 1 135 ? -18.295 5.678 51.554 1.00 57.13 135 GLU B C 1
ATOM 5166 O O . GLU B 1 135 ? -18.320 4.632 52.217 1.00 58.76 135 GLU B O 1
ATOM 5172 N N . VAL B 1 136 ? -17.666 6.777 51.949 1.00 57.88 136 VAL B N 1
ATOM 5173 C CA . VAL B 1 136 ? -17.051 6.886 53.268 1.00 59.62 136 VAL B CA 1
ATOM 5174 C C . VAL B 1 136 ? -18.083 7.457 54.232 1.00 61.34 136 VAL B C 1
ATOM 5175 O O . VAL B 1 136 ? -18.828 8.363 53.870 1.00 62.11 136 VAL B O 1
ATOM 5179 N N . SER B 1 137 ? -18.108 6.917 55.446 1.00 62.99 137 SER B N 1
ATOM 5180 C CA . SER B 1 137 ? -18.976 7.389 56.526 1.00 64.55 137 SER B CA 1
ATOM 5181 C C . SER B 1 137 ? -18.117 7.839 57.693 1.00 65.40 137 SER B C 1
ATOM 5182 O O . SER B 1 137 ? -17.049 7.282 57.944 1.00 64.90 137 SER B O 1
ATOM 5185 N N . LEU B 1 138 ? -18.592 8.856 58.402 1.00 72.13 138 LEU B N 1
ATOM 5186 C CA . LEU B 1 138 ? -17.903 9.408 59.565 1.00 70.52 138 LEU B CA 1
ATOM 5187 C C . LEU B 1 138 ? -18.626 9.108 60.883 1.00 71.27 138 LEU B C 1
ATOM 5188 O O . LEU B 1 138 ? -18.055 9.286 61.964 1.00 70.71 138 LEU B O 1
ATOM 5193 N N . THR B 1 139 ? -19.871 8.655 60.802 1.00 73.02 139 THR B N 1
ATOM 5194 C CA . THR B 1 139 ? -20.587 8.217 61.990 1.00 76.63 139 THR B CA 1
ATOM 5195 C C . THR B 1 139 ? -21.181 6.838 61.765 1.00 73.64 139 THR B C 1
ATOM 5196 O O . THR B 1 139 ? -22.270 6.710 61.203 1.00 75.39 139 THR B O 1
ATOM 5200 N N . PRO B 1 140 ? -20.437 5.792 62.156 1.00 71.14 140 PRO B N 1
ATOM 5201 C CA . PRO B 1 140 ? -19.022 5.789 62.570 1.00 69.45 140 PRO B CA 1
ATOM 5202 C C . PRO B 1 140 ? -18.070 5.821 61.353 1.00 66.68 140 PRO B C 1
ATOM 5203 O O . PRO B 1 140 ? -18.525 5.778 60.216 1.00 63.45 140 PRO B O 1
ATOM 5207 N N . VAL B 1 141 ? -16.763 5.885 61.609 1.00 63.51 141 VAL B N 1
ATOM 5208 C CA . VAL B 1 141 ? -15.767 6.017 60.569 1.00 61.18 141 VAL B CA 1
ATOM 5209 C C . VAL B 1 141 ? -15.618 4.654 59.893 1.00 59.81 141 VAL B C 1
ATOM 5210 O O . VAL B 1 141 ? -15.099 3.706 60.489 1.00 54.64 141 VAL B O 1
ATOM 5214 N N . GLN B 1 142 ? -16.121 4.554 58.669 1.00 59.09 142 GLN B N 1
ATOM 5215 C CA . GLN B 1 142 ? -16.035 3.304 57.913 1.00 61.22 142 GLN B CA 1
ATOM 5216 C C . GLN B 1 142 ? -16.254 3.562 56.433 1.00 57.21 142 GLN B C 1
ATOM 5217 O O . GLN B 1 142 ? -16.677 4.657 56.047 1.00 56.11 142 GLN B O 1
ATOM 5223 N N . ILE B 1 143 ? -15.922 2.562 55.614 1.00 57.55 143 ILE B N 1
ATOM 5224 C CA . ILE B 1 143 ? -16.197 2.610 54.185 1.00 56.36 143 ILE B CA 1
ATOM 5225 C C . ILE B 1 143 ? -17.171 1.493 53.852 1.00 57.90 143 ILE B C 1
ATOM 5226 O O . ILE B 1 143 ? -16.965 0.341 54.232 1.00 58.15 143 ILE B O 1
ATOM 5231 N N . ILE B 1 144 ? -18.222 1.850 53.129 1.00 59.90 144 ILE B N 1
ATOM 5232 C CA . ILE B 1 144 ? -19.433 1.048 53.057 1.00 63.80 144 ILE B CA 1
ATOM 5233 C C . ILE B 1 144 ? -19.973 1.092 51.636 1.00 63.86 144 ILE B C 1
ATOM 5234 O O . ILE B 1 144 ? -19.772 2.072 50.918 1.00 63.89 144 ILE B O 1
ATOM 5239 N N . GLY B 1 145 ? -20.661 0.024 51.243 1.00 63.65 145 GLY B N 1
ATOM 5240 C CA . GLY B 1 145 ? -21.242 -0.080 49.916 1.00 61.53 145 GLY B CA 1
ATOM 5241 C C . GLY B 1 145 ? -20.807 -1.382 49.290 1.00 60.31 145 GLY B C 1
ATOM 5242 O O . GLY B 1 145 ? -20.657 -2.383 49.972 1.00 62.92 145 GLY B O 1
ATOM 5243 N N . ASN B 1 146 ? -20.591 -1.358 47.985 1.00 61.48 146 ASN B N 1
ATOM 5244 C CA . ASN B 1 146 ? -20.307 -2.572 47.244 1.00 62.96 146 ASN B CA 1
ATOM 5245 C C . ASN B 1 146 ? -18.919 -3.083 47.591 1.00 62.37 146 ASN B C 1
ATOM 5246 O O . ASN B 1 146 ? -17.915 -2.469 47.221 1.00 62.34 146 ASN B O 1
ATOM 5251 N N . GLU B 1 147 ? -18.865 -4.223 48.268 1.00 59.22 147 GLU B N 1
ATOM 5252 C CA . GLU B 1 147 ? -17.613 -4.717 48.828 1.00 61.19 147 GLU B CA 1
ATOM 5253 C C . GLU B 1 147 ? -16.530 -5.047 47.779 1.00 60.18 147 GLU B C 1
ATOM 5254 O O . GLU B 1 147 ? -15.340 -4.833 48.012 1.00 55.67 147 GLU B O 1
ATOM 5260 N N . ARG B 1 148 ? -16.945 -5.560 46.634 1.00 62.65 148 ARG B N 1
ATOM 5261 C CA . ARG B 1 148 ? -16.010 -5.879 45.567 1.00 62.41 148 ARG B CA 1
ATOM 5262 C C . ARG B 1 148 ? -15.385 -4.589 45.031 1.00 59.52 148 ARG B C 1
ATOM 5263 O O . ARG B 1 148 ? -14.185 -4.547 44.791 1.00 57.56 148 ARG B O 1
ATOM 5271 N N . ASP B 1 149 ? -16.210 -3.557 44.836 1.00 59.39 149 ASP B N 1
ATOM 5272 C CA . ASP B 1 149 ? -15.737 -2.223 44.417 1.00 60.24 149 ASP B CA 1
ATOM 5273 C C . ASP B 1 149 ? -14.712 -1.645 45.388 1.00 59.70 149 ASP B C 1
ATOM 5274 O O . ASP B 1 149 ? -13.733 -1.022 44.964 1.00 58.44 149 ASP B O 1
ATOM 5279 N N . ILE B 1 150 ? -14.957 -1.840 46.685 1.00 55.54 150 ILE B N 1
ATOM 5280 C CA . ILE B 1 150 ? -14.094 -1.317 47.741 1.00 52.92 150 ILE B CA 1
ATOM 5281 C C . ILE B 1 150 ? -12.756 -2.030 47.705 1.00 52.09 150 ILE B C 1
ATOM 5282 O O . ILE B 1 150 ? -11.691 -1.394 47.709 1.00 51.59 150 ILE B O 1
ATOM 5287 N N . ARG B 1 151 ? -12.811 -3.346 47.671 1.00 51.97 151 ARG B N 1
ATOM 5288 C CA . ARG B 1 151 ? -11.607 -4.152 47.726 1.00 51.77 151 ARG B CA 1
ATOM 5289 C C . ARG B 1 151 ? -10.750 -3.911 46.494 1.00 52.05 151 ARG B C 1
ATOM 5290 O O . ARG B 1 151 ? -9.529 -3.926 46.600 1.00 50.08 151 ARG B O 1
ATOM 5298 N N . TYR B 1 152 ? -11.389 -3.688 45.345 1.00 51.52 152 TYR B N 1
ATOM 5299 C CA . TYR B 1 152 ? -10.659 -3.444 44.103 1.00 53.90 152 TYR B CA 1
ATOM 5300 C C . TYR B 1 152 ? -10.041 -2.066 44.152 1.00 51.99 152 TYR B C 1
ATOM 5301 O O . TYR B 1 152 ? -8.852 -1.888 43.871 1.00 47.71 152 TYR B O 1
ATOM 5310 N N . PHE B 1 153 ? -10.871 -1.086 44.483 1.00 47.90 153 PHE B N 1
ATOM 5311 C CA . PHE B 1 153 ? -10.424 0.276 44.507 1.00 49.72 153 PHE B CA 1
ATOM 5312 C C . PHE B 1 153 ? -9.134 0.365 45.310 1.00 49.03 153 PHE B C 1
ATOM 5313 O O . PHE B 1 153 ? -8.176 0.976 44.854 1.00 45.51 153 PHE B O 1
ATOM 5321 N N . PHE B 1 154 ? -9.100 -0.242 46.494 1.00 47.71 154 PHE B N 1
ATOM 5322 C CA . PHE B 1 154 ? -7.957 -0.011 47.373 1.00 49.47 154 PHE B CA 1
ATOM 5323 C C . PHE B 1 154 ? -6.714 -0.792 46.998 1.00 48.73 154 PHE B C 1
ATOM 5324 O O . PHE B 1 154 ? -5.602 -0.273 47.124 1.00 47.34 154 PHE B O 1
ATOM 5332 N N . ALA B 1 155 ? -6.898 -2.033 46.565 1.00 45.43 155 ALA B N 1
ATOM 5333 C CA . ALA B 1 155 ? -5.780 -2.836 46.121 1.00 45.14 155 ALA B CA 1
ATOM 5334 C C . ALA B 1 155 ? -5.071 -2.148 44.922 1.00 45.45 155 ALA B C 1
ATOM 5335 O O . ALA B 1 155 ? -3.831 -2.026 44.880 1.00 47.10 155 ALA B O 1
ATOM 5337 N N . GLN B 1 156 ? -5.867 -1.603 44.014 1.00 41.99 156 GLN B N 1
ATOM 5338 C CA . GLN B 1 156 ? -5.359 -0.918 42.849 1.00 42.78 156 GLN B CA 1
ATOM 5339 C C . GLN B 1 156 ? -4.718 0.406 43.237 1.00 47.42 156 GLN B C 1
ATOM 5340 O O . GLN B 1 156 ? -3.666 0.777 42.726 1.00 45.25 156 GLN B O 1
ATOM 5346 N N . TYR B 1 157 ? -5.376 1.143 44.130 1.00 46.11 157 TYR B N 1
ATOM 5347 C CA . TYR B 1 157 ? -4.775 2.322 44.702 1.00 46.98 157 TYR B CA 1
ATOM 5348 C C . TYR B 1 157 ? -3.367 2.042 45.265 1.00 45.60 157 TYR B C 1
ATOM 5349 O O . TYR B 1 157 ? -2.424 2.746 44.935 1.00 45.23 157 TYR B O 1
ATOM 5358 N N . PHE B 1 158 ? -3.235 1.030 46.111 1.00 44.32 158 PHE B N 1
ATOM 5359 C CA . PHE B 1 158 ? -1.937 0.687 46.682 1.00 45.64 158 PHE B CA 1
ATOM 5360 C C . PHE B 1 158 ? -0.898 0.248 45.629 1.00 47.91 158 PHE B C 1
ATOM 5361 O O . PHE B 1 158 ? 0.300 0.437 45.839 1.00 46.86 158 PHE B O 1
ATOM 5369 N N . SER B 1 159 ? -1.346 -0.359 44.534 1.00 46.68 159 SER B N 1
ATOM 5370 C CA . SER B 1 159 ? -0.431 -0.751 43.471 1.00 49.82 159 SER B CA 1
ATOM 5371 C C . SER B 1 159 ? 0.071 0.487 42.729 1.00 49.45 159 SER B C 1
ATOM 5372 O O . SER B 1 159 ? 1.159 0.456 42.194 1.00 45.46 159 SER B O 1
ATOM 5375 N N . GLU B 1 160 ? -0.711 1.571 42.708 1.00 45.07 160 GLU B N 1
ATOM 5376 C CA . GLU B 1 160 ? -0.298 2.793 42.007 1.00 45.49 160 GLU B CA 1
ATOM 5377 C C . GLU B 1 160 ? 0.428 3.788 42.893 1.00 51.09 160 GLU B C 1
ATOM 5378 O O . GLU B 1 160 ? 1.230 4.571 42.408 1.00 49.98 160 GLU B O 1
ATOM 5384 N N . LYS B 1 161 ? 0.111 3.808 44.177 1.00 48.11 161 LYS B N 1
ATOM 5385 C CA . LYS B 1 161 ? 0.709 4.787 45.056 1.00 52.27 161 LYS B CA 1
ATOM 5386 C C . LYS B 1 161 ? 2.065 4.351 45.607 1.00 50.58 161 LYS B C 1
ATOM 5387 O O . LYS B 1 161 ? 2.855 5.176 46.008 1.00 51.76 161 LYS B O 1
ATOM 5393 N N . TYR B 1 162 ? 2.310 3.060 45.715 1.00 50.19 162 TYR B N 1
ATOM 5394 C CA . TYR B 1 162 ? 3.573 2.618 46.304 1.00 49.22 162 TYR B CA 1
ATOM 5395 C C . TYR B 1 162 ? 4.384 1.852 45.265 1.00 50.45 162 TYR B C 1
ATOM 5396 O O . TYR B 1 162 ? 3.831 1.195 44.400 1.00 45.30 162 TYR B O 1
ATOM 5405 N N . TYR B 1 163 ? 5.701 1.954 45.358 1.00 50.59 163 TYR B N 1
ATOM 5406 C CA . TYR B 1 163 ? 6.588 1.193 44.505 1.00 49.43 163 TYR B CA 1
ATOM 5407 C C . TYR B 1 163 ? 6.419 -0.285 44.766 1.00 49.42 163 TYR B C 1
ATOM 5408 O O . TYR B 1 163 ? 5.984 -0.703 45.839 1.00 48.99 163 TYR B O 1
ATOM 5417 N N . PHE B 1 164 ? 6.798 -1.064 43.757 1.00 50.10 164 PHE B N 1
ATOM 5418 C CA . PHE B 1 164 ? 6.663 -2.505 43.744 1.00 44.95 164 PHE B CA 1
ATOM 5419 C C . PHE B 1 164 ? 7.312 -3.137 44.960 1.00 46.93 164 PHE B C 1
ATOM 5420 O O . PHE B 1 164 ? 6.782 -4.071 45.523 1.00 46.41 164 PHE B O 1
ATOM 5428 N N . LEU B 1 165 ? 8.483 -2.652 45.357 1.00 53.21 165 LEU B N 1
ATOM 5429 C CA . LEU B 1 165 ? 9.177 -3.225 46.527 1.00 57.39 165 LEU B CA 1
ATOM 5430 C C . LEU B 1 165 ? 8.707 -2.673 47.894 1.00 58.93 165 LEU B C 1
ATOM 5431 O O . LEU B 1 165 ? 9.076 -3.203 48.925 1.00 60.74 165 LEU B O 1
ATOM 5436 N N . GLU B 1 166 ? 7.896 -1.626 47.912 1.00 58.00 166 GLU B N 1
ATOM 5437 C CA . GLU B 1 166 ? 7.430 -1.074 49.189 1.00 57.53 166 GLU B CA 1
ATOM 5438 C C . GLU B 1 166 ? 6.346 -1.890 49.831 1.00 59.30 166 GLU B C 1
ATOM 5439 O O . GLU B 1 166 ? 5.525 -2.504 49.142 1.00 64.16 166 GLU B O 1
ATOM 5445 N N . TRP B 1 167 ? 6.313 -1.863 51.163 1.00 59.17 167 TRP B N 1
ATOM 5446 C CA . TRP B 1 167 ? 5.267 -2.499 51.913 1.00 60.62 167 TRP B CA 1
ATOM 5447 C C . TRP B 1 167 ? 4.663 -1.521 52.926 1.00 65.91 167 TRP B C 1
ATOM 5448 O O . TRP B 1 167 ? 5.101 -1.492 54.065 1.00 66.40 167 TRP B O 1
ATOM 5459 N N . PRO B 1 168 ? 3.631 -0.748 52.528 1.00 67.73 168 PRO B N 1
ATOM 5460 C CA . PRO B 1 168 ? 2.968 0.286 53.386 1.00 68.74 168 PRO B CA 1
ATOM 5461 C C . PRO B 1 168 ? 2.041 -0.192 54.522 1.00 71.80 168 PRO B C 1
ATOM 5462 O O . PRO B 1 168 ? 1.525 0.624 55.279 1.00 75.46 168 PRO B O 1
ATOM 5466 N N . PHE B 1 169 ? 1.833 -1.489 54.660 1.00 70.14 169 PHE B N 1
ATOM 5467 C CA . PHE B 1 169 ? 0.870 -1.981 55.628 1.00 72.57 169 PHE B CA 1
ATOM 5468 C C . PHE B 1 169 ? 1.529 -2.271 56.983 1.00 78.28 169 PHE B C 1
ATOM 5469 O O . PHE B 1 169 ? 2.144 -3.329 57.181 1.00 79.51 169 PHE B O 1
ATOM 5477 N N . GLU B 1 170 ? 1.381 -1.328 57.915 1.00 83.61 170 GLU B N 1
ATOM 5478 C CA . GLU B 1 170 ? 1.974 -1.442 59.261 1.00 82.98 170 GLU B CA 1
ATOM 5479 C C . GLU B 1 170 ? 1.304 -2.485 60.142 1.00 81.12 170 GLU B C 1
ATOM 5480 O O . GLU B 1 170 ? 1.985 -3.267 60.777 1.00 81.54 170 GLU B O 1
ATOM 5486 N N . ASN B 1 171 ? -0.024 -2.507 60.153 1.00 85.81 171 ASN B N 1
ATOM 5487 C CA . ASN B 1 171 ? -0.788 -3.545 60.860 1.00 88.37 171 ASN B CA 1
ATOM 5488 C C . ASN B 1 171 ? -0.440 -4.973 60.452 1.00 89.92 171 ASN B C 1
ATOM 5489 O O . ASN B 1 171 ? -0.425 -5.865 61.298 1.00 87.76 171 ASN B O 1
ATOM 5494 N N . PHE B 1 172 ? -0.181 -5.197 59.162 1.00 86.75 172 PHE B N 1
ATOM 5495 C CA . PHE B 1 172 ? -0.024 -6.562 58.655 1.00 84.58 172 PHE B CA 1
ATOM 5496 C C . PHE B 1 172 ? 1.332 -6.821 58.009 1.00 80.56 172 PHE B C 1
ATOM 5497 O O . PHE B 1 172 ? 1.628 -6.265 56.956 1.00 80.09 172 PHE B O 1
ATOM 5505 N N . SER B 1 173 ? 2.145 -7.679 58.626 1.00 77.56 173 SER B N 1
ATOM 5506 C CA . SER B 1 173 ? 3.357 -8.186 57.971 1.00 80.11 173 SER B CA 1
ATOM 5507 C C . SER B 1 173 ? 2.966 -8.931 56.712 1.00 77.70 173 SER B C 1
ATOM 5508 O O . SER B 1 173 ? 1.843 -9.427 56.597 1.00 80.75 173 SER B O 1
ATOM 5511 N N . SER B 1 174 ? 3.894 -9.036 55.776 1.00 76.63 174 SER B N 1
ATOM 5512 C CA . SER B 1 174 ? 3.643 -9.802 54.569 1.00 81.53 174 SER B CA 1
ATOM 5513 C C . SER B 1 174 ? 3.841 -11.311 54.790 1.00 82.37 174 SER B C 1
ATOM 5514 O O . SER B 1 174 ? 3.242 -12.118 54.072 1.00 72.87 174 SER B O 1
ATOM 5517 N N . GLU B 1 175 ? 4.669 -11.697 55.761 1.00 84.25 175 GLU B N 1
ATOM 5518 C CA . GLU B 1 175 ? 5.137 -13.088 55.806 1.00 90.62 175 GLU B CA 1
ATOM 5519 C C . GLU B 1 175 ? 4.034 -14.130 56.070 1.00 85.53 175 GLU B C 1
ATOM 5520 O O . GLU B 1 175 ? 3.956 -15.119 55.338 1.00 87.80 175 GLU B O 1
ATOM 5526 N N . PRO B 1 176 ? 3.185 -13.917 57.099 1.00 80.91 176 PRO B N 1
ATOM 5527 C CA . PRO B 1 176 ? 2.084 -14.865 57.311 1.00 78.12 176 PRO B CA 1
ATOM 5528 C C . PRO B 1 176 ? 1.259 -15.034 56.042 1.00 80.42 176 PRO B C 1
ATOM 5529 O O . PRO B 1 176 ? 0.946 -16.156 55.618 1.00 78.95 176 PRO B O 1
ATOM 5533 N N . LEU B 1 177 ? 0.945 -13.908 55.422 1.00 81.01 177 LEU B N 1
ATOM 5534 C CA . LEU B 1 177 ? 0.270 -13.897 54.134 1.00 85.66 177 LEU B CA 1
ATOM 5535 C C . LEU B 1 177 ? 1.077 -14.617 53.034 1.00 84.43 177 LEU B C 1
ATOM 5536 O O . LEU B 1 177 ? 0.498 -15.294 52.185 1.00 79.96 177 LEU B O 1
ATOM 5541 N N . SER B 1 178 ? 2.399 -14.449 53.036 1.00 87.89 178 SER B N 1
ATOM 5542 C CA . SER B 1 178 ? 3.272 -15.172 52.105 1.00 92.67 178 SER B CA 1
ATOM 5543 C C . SER B 1 178 ? 3.121 -16.674 52.304 1.00 90.90 178 SER B C 1
ATOM 5544 O O . SER B 1 178 ? 2.799 -17.399 51.361 1.00 91.35 178 SER B O 1
ATOM 5547 N N . GLN B 1 179 ? 3.350 -17.134 53.531 1.00 88.06 179 GLN B N 1
ATOM 5548 C CA . GLN B 1 179 ? 3.296 -18.571 53.812 1.00 89.76 179 GLN B CA 1
ATOM 5549 C C . GLN B 1 179 ? 1.904 -19.166 53.580 1.00 86.85 179 GLN B C 1
ATOM 5550 O O . GLN B 1 179 ? 1.794 -20.318 53.172 1.00 92.08 179 GLN B O 1
ATOM 5556 N N . LEU B 1 180 ? 0.851 -18.380 53.774 1.00 82.51 180 LEU B N 1
ATOM 5557 C CA . LEU B 1 180 ? -0.471 -18.814 53.333 1.00 78.16 180 LEU B CA 1
ATOM 5558 C C . LEU B 1 180 ? -0.483 -19.060 51.822 1.00 79.73 180 LEU B C 1
ATOM 5559 O O . LEU B 1 180 ? -0.929 -20.111 51.361 1.00 79.97 180 LEU B O 1
ATOM 5564 N N . LEU B 1 181 ? -0.004 -18.083 51.054 1.00 80.28 181 LEU B N 1
ATOM 5565 C CA . LEU B 1 181 ? 0.012 -18.188 49.587 1.00 79.42 181 LEU B CA 1
ATOM 5566 C C . LEU B 1 181 ? 0.888 -19.359 49.125 1.00 79.01 181 LEU B C 1
ATOM 5567 O O . LEU B 1 181 ? 0.474 -20.146 48.274 1.00 78.83 181 LEU B O 1
ATOM 5572 N N . GLU B 1 182 ? 2.093 -19.450 49.681 1.00 83.14 182 GLU B N 1
ATOM 5573 C CA . GLU B 1 182 ? 2.983 -20.594 49.469 1.00 92.45 182 GLU B CA 1
ATOM 5574 C C . GLU B 1 182 ? 2.201 -21.899 49.610 1.00 95.88 182 GLU B C 1
ATOM 5575 O O . GLU B 1 182 ? 2.072 -22.683 48.659 1.00 95.21 182 GLU B O 1
ATOM 5581 N N . LEU B 1 183 ? 1.655 -22.085 50.807 1.00 94.37 183 LEU B N 1
ATOM 5582 C CA . LEU B 1 183 ? 0.839 -23.235 51.143 1.00 93.61 183 LEU B CA 1
ATOM 5583 C C . LEU B 1 183 ? -0.309 -23.435 50.150 1.00 90.85 183 LEU B C 1
ATOM 5584 O O . LEU B 1 183 ? -0.664 -24.566 49.831 1.00 96.87 183 LEU B O 1
ATOM 5589 N N . VAL B 1 184 ? -0.877 -22.346 49.645 1.00 85.76 184 VAL B N 1
ATOM 5590 C CA . VAL B 1 184 ? -1.920 -22.445 48.626 1.00 85.42 184 VAL B CA 1
ATOM 5591 C C . VAL B 1 184 ? -1.356 -22.884 47.276 1.00 90.41 184 VAL B C 1
ATOM 5592 O O . VAL B 1 184 ? -1.960 -23.719 46.601 1.00 90.31 184 VAL B O 1
ATOM 5596 N N . TYR B 1 185 ? -0.216 -22.315 46.880 1.00 90.72 185 TYR B N 1
ATOM 5597 C CA . TYR B 1 185 ? 0.392 -22.629 45.581 1.00 92.00 185 TYR B CA 1
ATOM 5598 C C . TYR B 1 185 ? 0.672 -24.121 45.487 1.00 92.45 185 TYR B C 1
ATOM 5599 O O . TYR B 1 185 ? 0.207 -24.794 44.571 1.00 85.64 185 TYR B O 1
ATOM 5608 N N . LYS B 1 186 ? 1.433 -24.613 46.461 1.00 101.05 186 LYS B N 1
ATOM 5609 C CA . LYS B 1 186 ? 1.719 -26.037 46.627 1.00 105.87 186 LYS B CA 1
ATOM 5610 C C . LYS B 1 186 ? 0.479 -26.915 46.367 1.00 108.91 186 LYS B C 1
ATOM 5611 O O . LYS B 1 186 ? 0.527 -27.844 45.557 1.00 113.99 186 LYS B O 1
ATOM 5617 N N . GLU B 1 187 ? -0.634 -26.583 47.018 1.00 106.54 187 GLU B N 1
ATOM 5618 C CA . GLU B 1 187 ? -1.854 -27.390 46.957 1.00 108.76 187 GLU B CA 1
ATOM 5619 C C . GLU B 1 187 ? -2.805 -27.031 45.795 1.00 116.67 187 GLU B C 1
ATOM 5620 O O . GLU B 1 187 ? -3.919 -27.553 45.747 1.00 122.32 187 GLU B O 1
ATOM 5626 N N . THR B 1 188 ? -2.397 -26.153 44.872 1.00 117.28 188 THR B N 1
ATOM 5627 C CA . THR B 1 188 ? -3.288 -25.707 43.776 1.00 120.73 188 THR B CA 1
ATOM 5628 C C . THR B 1 188 ? -2.555 -25.576 42.432 1.00 123.09 188 THR B C 1
ATOM 5629 O O . THR B 1 188 ? -1.378 -25.929 42.318 1.00 121.43 188 THR B O 1
ATOM 5633 N N . SER B 1 189 ? -3.277 -25.094 41.417 1.00 124.73 189 SER B N 1
ATOM 5634 C CA . SER B 1 189 ? -2.722 -24.856 40.080 1.00 122.80 189 SER B CA 1
ATOM 5635 C C . SER B 1 189 ? -2.248 -23.406 39.833 1.00 121.11 189 SER B C 1
ATOM 5636 O O . SER B 1 189 ? -1.605 -23.140 38.812 1.00 109.93 189 SER B O 1
ATOM 5639 N N . PHE B 1 190 ? -2.566 -22.481 40.747 1.00 121.61 190 PHE B N 1
ATOM 5640 C CA . PHE B 1 190 ? -2.157 -21.066 40.625 1.00 126.51 190 PHE B CA 1
ATOM 5641 C C . PHE B 1 190 ? -0.726 -20.925 40.085 1.00 118.46 190 PHE B C 1
ATOM 5642 O O . PHE B 1 190 ? 0.166 -21.676 40.504 1.00 112.89 190 PHE B O 1
ATOM 5650 N N . PRO B 1 191 ? -0.497 -19.964 39.161 1.00 111.37 191 PRO B N 1
ATOM 5651 C CA . PRO B 1 191 ? 0.886 -19.719 38.719 1.00 102.97 191 PRO B CA 1
ATOM 5652 C C . PRO B 1 191 ? 1.746 -19.086 39.813 1.00 96.89 191 PRO B C 1
ATOM 5653 O O . PRO B 1 191 ? 1.270 -18.236 40.584 1.00 98.77 191 PRO B O 1
ATOM 5657 N N . MET B 1 192 ? 2.997 -19.525 39.891 1.00 83.06 192 MET B N 1
ATOM 5658 C CA . MET B 1 192 ? 3.948 -18.979 40.848 1.00 80.63 192 MET B CA 1
ATOM 5659 C C . MET B 1 192 ? 4.945 -18.064 40.123 1.00 69.21 192 MET B C 1
ATOM 5660 O O . MET B 1 192 ? 5.874 -18.535 39.480 1.00 63.47 192 MET B O 1
ATOM 5665 N N . ASN B 1 193 ? 4.722 -16.757 40.186 1.00 60.70 193 ASN B N 1
ATOM 5666 C CA . ASN B 1 193 ? 5.714 -15.796 39.714 1.00 59.15 193 ASN B CA 1
ATOM 5667 C C . ASN B 1 193 ? 5.638 -14.509 40.526 1.00 56.94 193 ASN B C 1
ATOM 5668 O O . ASN B 1 193 ? 4.629 -14.254 41.202 1.00 53.13 193 ASN B O 1
ATOM 5673 N N . LEU B 1 194 ? 6.694 -13.704 40.463 1.00 51.48 194 LEU B N 1
ATOM 5674 C CA . LEU B 1 194 ? 6.771 -12.511 41.306 1.00 50.25 194 LEU B CA 1
ATOM 5675 C C . LEU B 1 194 ? 5.650 -11.488 41.087 1.00 51.80 194 LEU B C 1
ATOM 5676 O O . LEU B 1 194 ? 5.287 -10.768 42.015 1.00 53.46 194 LEU B O 1
ATOM 5681 N N . SER B 1 195 ? 5.125 -11.401 39.871 1.00 51.19 195 SER B N 1
ATOM 5682 C CA . SER B 1 195 ? 4.152 -10.358 39.547 1.00 52.18 195 SER B CA 1
ATOM 5683 C C . SER B 1 195 ? 2.805 -10.721 40.133 1.00 53.79 195 SER B C 1
ATOM 5684 O O . SER B 1 195 ? 2.218 -9.953 40.876 1.00 53.19 195 SER B O 1
ATOM 5687 N N . THR B 1 196 ? 2.338 -11.921 39.819 1.00 56.91 196 THR B N 1
ATOM 5688 C CA . THR B 1 196 ? 1.071 -12.408 40.352 1.00 55.42 196 THR B CA 1
ATOM 5689 C C . THR B 1 196 ? 1.161 -12.562 41.856 1.00 53.81 196 THR B C 1
ATOM 5690 O O . THR B 1 196 ? 0.206 -12.261 42.550 1.00 51.23 196 THR B O 1
ATOM 5694 N N . HIS B 1 197 ? 2.316 -12.974 42.373 1.00 49.59 197 HIS B N 1
ATOM 5695 C CA . HIS B 1 197 ? 2.496 -13.018 43.818 1.00 51.49 197 HIS B CA 1
ATOM 5696 C C . HIS B 1 197 ? 2.372 -11.655 44.498 1.00 53.69 197 HIS B C 1
ATOM 5697 O O . HIS B 1 197 ? 1.770 -11.549 45.571 1.00 53.60 197 HIS B O 1
ATOM 5704 N N . ARG B 1 198 ? 2.946 -10.617 43.900 1.00 51.00 198 ARG B N 1
ATOM 5705 C CA . ARG B 1 198 ? 2.792 -9.273 44.445 1.00 51.36 198 ARG B CA 1
ATOM 5706 C C . ARG B 1 198 ? 1.325 -8.833 44.362 1.00 48.06 198 ARG B C 1
ATOM 5707 O O . ARG B 1 198 ? 0.812 -8.254 45.302 1.00 47.89 198 ARG B O 1
ATOM 5715 N N . MET B 1 199 ? 0.659 -9.095 43.244 1.00 50.56 199 MET B N 1
ATOM 5716 C CA . MET B 1 199 ? -0.738 -8.682 43.092 1.00 53.24 199 MET B CA 1
ATOM 5717 C C . MET B 1 199 ? -1.630 -9.394 44.119 1.00 57.09 199 MET B C 1
ATOM 5718 O O . MET B 1 199 ? -2.517 -8.771 44.709 1.00 51.70 199 MET B O 1
ATOM 5723 N N . LEU B 1 200 ? -1.384 -10.680 44.353 1.00 55.71 200 LEU B N 1
ATOM 5724 C CA . LEU B 1 200 ? -2.162 -11.417 45.346 1.00 61.88 200 LEU B CA 1
ATOM 5725 C C . LEU B 1 200 ? -1.940 -10.890 46.769 1.00 61.83 200 LEU B C 1
ATOM 5726 O O . LEU B 1 200 ? -2.893 -10.743 47.527 1.00 58.31 200 LEU B O 1
ATOM 5731 N N . LYS B 1 201 ? -0.705 -10.571 47.120 1.00 60.68 201 LYS B N 1
ATOM 5732 C CA . LYS B 1 201 ? -0.446 -9.964 48.412 1.00 59.55 201 LYS B CA 1
ATOM 5733 C C . LYS B 1 201 ? -1.216 -8.663 48.623 1.00 58.92 201 LYS B C 1
ATOM 5734 O O . LYS B 1 201 ? -1.726 -8.428 49.709 1.00 57.57 201 LYS B O 1
ATOM 5740 N N . LEU B 1 202 ? -1.271 -7.808 47.600 1.00 58.75 202 LEU B N 1
ATOM 5741 C CA . LEU B 1 202 ? -2.003 -6.547 47.713 1.00 58.13 202 LEU B CA 1
ATOM 5742 C C . LEU B 1 202 ? -3.503 -6.776 47.846 1.00 55.05 202 LEU B C 1
ATOM 5743 O O . LEU B 1 202 ? -4.153 -6.142 48.689 1.00 52.45 202 LEU B O 1
ATOM 5748 N N . LEU B 1 203 ? -4.057 -7.649 47.002 1.00 53.80 203 LEU B N 1
ATOM 5749 C CA . LEU B 1 203 ? -5.463 -8.022 47.108 1.00 56.01 203 LEU B CA 1
ATOM 5750 C C . LEU B 1 203 ? -5.763 -8.574 48.493 1.00 58.54 203 LEU B C 1
ATOM 5751 O O . LEU B 1 203 ? -6.744 -8.189 49.111 1.00 60.12 203 LEU B O 1
ATOM 5756 N N . LEU B 1 204 ? -4.910 -9.449 48.998 1.00 59.65 204 LEU B N 1
ATOM 5757 C CA . LEU B 1 204 ? -5.220 -10.123 50.247 1.00 63.80 204 LEU B CA 1
ATOM 5758 C C . LEU B 1 204 ? -5.058 -9.222 51.450 1.00 63.18 204 LEU B C 1
ATOM 5759 O O . LEU B 1 204 ? -5.821 -9.316 52.405 1.00 61.28 204 LEU B O 1
ATOM 5764 N N . VAL B 1 205 ? -4.035 -8.382 51.436 1.00 58.91 205 VAL B N 1
ATOM 5765 C CA . VAL B 1 205 ? -3.776 -7.533 52.587 1.00 57.71 205 VAL B CA 1
ATOM 5766 C C . VAL B 1 205 ? -4.927 -6.559 52.691 1.00 55.88 205 VAL B C 1
ATOM 5767 O O . VAL B 1 205 ? -5.409 -6.290 53.786 1.00 56.90 205 VAL B O 1
ATOM 5771 N N . THR B 1 206 ? -5.395 -6.086 51.536 1.00 54.19 206 THR B N 1
ATOM 5772 C CA . THR B 1 206 ? -6.569 -5.216 51.443 1.00 51.05 206 THR B CA 1
ATOM 5773 C C . THR B 1 206 ? -7.787 -5.931 52.040 1.00 54.48 206 THR B C 1
ATOM 5774 O O . THR B 1 206 ? -8.546 -5.335 52.828 1.00 49.81 206 THR B O 1
ATOM 5778 N N . ASN B 1 207 ? -7.975 -7.195 51.655 1.00 50.68 207 ASN B N 1
ATOM 5779 C CA . ASN B 1 207 ? -9.137 -7.962 52.072 1.00 51.77 207 ASN B CA 1
ATOM 5780 C C . ASN B 1 207 ? -9.138 -8.213 53.575 1.00 52.51 207 ASN B C 1
ATOM 5781 O O . ASN B 1 207 ? -10.194 -8.236 54.194 1.00 57.49 207 ASN B O 1
ATOM 5786 N N . LEU B 1 208 ? -7.960 -8.356 54.163 1.00 53.17 208 LEU B N 1
ATOM 5787 C CA . LEU B 1 208 ? -7.842 -8.581 55.588 1.00 58.07 208 LEU B CA 1
ATOM 5788 C C . LEU B 1 208 ? -8.407 -7.437 56.427 1.00 62.16 208 LEU B C 1
ATOM 5789 O O . LEU B 1 208 ? -9.094 -7.687 57.426 1.00 57.12 208 LEU B O 1
ATOM 5794 N N . TYR B 1 209 ? -8.111 -6.197 56.024 1.00 57.43 209 TYR B N 1
ATOM 5795 C CA . TYR B 1 209 ? -8.679 -5.027 56.671 1.00 58.12 209 TYR B CA 1
ATOM 5796 C C . TYR B 1 209 ? -10.212 -5.061 56.628 1.00 56.62 209 TYR B C 1
ATOM 5797 O O . TYR B 1 209 ? -10.884 -4.660 57.583 1.00 54.83 209 TYR B O 1
ATOM 5806 N N . ARG B 1 210 ? -10.772 -5.550 55.532 1.00 52.69 210 ARG B N 1
ATOM 5807 C CA . ARG B 1 210 ? -12.214 -5.702 55.474 1.00 55.59 210 ARG B CA 1
ATOM 5808 C C . ARG B 1 210 ? -12.643 -6.842 56.398 1.00 58.24 210 ARG B C 1
ATOM 5809 O O . ARG B 1 210 ? -13.553 -6.690 57.219 1.00 61.46 210 ARG B O 1
ATOM 5817 N N . ILE B 1 211 ? -11.957 -7.975 56.300 1.00 62.92 211 ILE B N 1
ATOM 5818 C CA . ILE B 1 211 ? -12.362 -9.166 57.054 1.00 64.01 211 ILE B CA 1
ATOM 5819 C C . ILE B 1 211 ? -12.277 -8.904 58.553 1.00 65.83 211 ILE B C 1
ATOM 5820 O O . ILE B 1 211 ? -13.078 -9.433 59.310 1.00 63.12 211 ILE B O 1
ATOM 5825 N N . LYS B 1 212 ? -11.332 -8.058 58.966 1.00 67.95 212 LYS B N 1
ATOM 5826 C CA . LYS B 1 212 ? -11.108 -7.781 60.374 1.00 68.32 212 LYS B CA 1
ATOM 5827 C C . LYS B 1 212 ? -12.298 -7.072 61.000 1.00 67.40 212 LYS B C 1
ATOM 5828 O O . LYS B 1 212 ? -12.510 -7.191 62.193 1.00 67.80 212 LYS B O 1
ATOM 5834 N N . PHE B 1 213 ? -13.069 -6.347 60.196 1.00 63.03 213 PHE B N 1
ATOM 5835 C CA . PHE B 1 213 ? -14.263 -5.660 60.679 1.00 62.62 213 PHE B CA 1
ATOM 5836 C C . PHE B 1 213 ? -15.538 -6.275 60.132 1.00 62.11 213 PHE B C 1
ATOM 5837 O O . PHE B 1 213 ? -16.588 -5.650 60.133 1.00 61.50 213 PHE B O 1
ATOM 5845 N N . GLY B 1 214 ? -15.451 -7.513 59.672 1.00 64.11 214 GLY B N 1
ATOM 5846 C CA . GLY B 1 214 ? -16.636 -8.246 59.243 1.00 65.72 214 GLY B CA 1
ATOM 5847 C C . GLY B 1 214 ? -17.258 -7.749 57.965 1.00 65.44 214 GLY B C 1
ATOM 5848 O O . GLY B 1 214 ? -18.431 -7.998 57.717 1.00 65.20 214 GLY B O 1
ATOM 5849 N N . HIS B 1 215 ? -16.482 -7.057 57.131 1.00 66.66 215 HIS B N 1
ATOM 5850 C CA . HIS B 1 215 ? -16.991 -6.648 55.830 1.00 63.57 215 HIS B CA 1
ATOM 5851 C C . HIS B 1 215 ? -16.707 -7.766 54.841 1.00 63.93 215 HIS B C 1
ATOM 5852 O O . HIS B 1 215 ? -15.544 -7.997 54.465 1.00 62.67 215 HIS B O 1
ATOM 5859 N N . PHE B 1 216 ? -17.782 -8.443 54.430 1.00 62.37 216 PHE B N 1
ATOM 5860 C CA . PHE B 1 216 ? -17.713 -9.673 53.646 1.00 62.49 216 PHE B CA 1
ATOM 5861 C C . PHE B 1 216 ? -18.369 -9.558 52.282 1.00 64.50 216 PHE B C 1
ATOM 5862 O O . PHE B 1 216 ? -19.322 -8.811 52.076 1.00 63.87 216 PHE B O 1
ATOM 5870 N N . MET B 1 217 ? -17.814 -10.330 51.354 1.00 70.90 217 MET B N 1
ATOM 5871 C CA . MET B 1 217 ? -18.366 -10.543 50.031 1.00 73.46 217 MET B CA 1
ATOM 5872 C C . MET B 1 217 ? -19.394 -11.660 50.076 1.00 75.11 217 MET B C 1
ATOM 5873 O O . MET B 1 217 ? -19.195 -12.665 50.757 1.00 65.32 217 MET B O 1
ATOM 5878 N N . GLU B 1 218 ? -20.480 -11.486 49.333 1.00 85.92 218 GLU B N 1
ATOM 5879 C CA . GLU B 1 218 ? -21.464 -12.541 49.179 1.00 92.26 218 GLU B CA 1
ATOM 5880 C C . GLU B 1 218 ? -20.891 -13.537 48.181 1.00 96.54 218 GLU B C 1
ATOM 5881 O O . GLU B 1 218 ? -20.534 -13.169 47.061 1.00 100.71 218 GLU B O 1
ATOM 5887 N N . VAL B 1 219 ? -20.789 -14.792 48.612 1.00 100.71 219 VAL B N 1
ATOM 5888 C CA . VAL B 1 219 ? -20.113 -15.849 47.841 1.00 105.28 219 VAL B CA 1
ATOM 5889 C C . VAL B 1 219 ? -20.829 -16.220 46.535 1.00 101.45 219 VAL B C 1
ATOM 5890 O O . VAL B 1 219 ? -22.053 -16.346 46.494 1.00 97.92 219 VAL B O 1
ATOM 5894 N N . LEU B 1 229 ? -12.325 -25.352 48.729 1.00 113.51 229 LEU B N 1
ATOM 5895 C CA . LEU B 1 229 ? -11.356 -24.828 49.691 1.00 118.21 229 LEU B CA 1
ATOM 5896 C C . LEU B 1 229 ? -11.067 -25.780 50.853 1.00 115.57 229 LEU B C 1
ATOM 5897 O O . LEU B 1 229 ? -10.253 -25.454 51.721 1.00 117.41 229 LEU B O 1
ATOM 5902 N N . ASP B 1 230 ? -11.732 -26.937 50.879 1.00 118.01 230 ASP B N 1
ATOM 5903 C CA . ASP B 1 230 ? -11.598 -27.883 51.992 1.00 120.21 230 ASP B CA 1
ATOM 5904 C C . ASP B 1 230 ? -10.128 -28.229 52.239 1.00 117.02 230 ASP B C 1
ATOM 5905 O O . ASP B 1 230 ? -9.538 -27.780 53.226 1.00 114.87 230 ASP B O 1
ATOM 5910 N N . PHE B 1 231 ? -9.545 -29.008 51.333 1.00 117.24 231 PHE B N 1
ATOM 5911 C CA . PHE B 1 231 ? -8.106 -29.322 51.349 1.00 121.68 231 PHE B CA 1
ATOM 5912 C C . PHE B 1 231 ? -7.270 -28.485 52.329 1.00 118.96 231 PHE B C 1
ATOM 5913 O O . PHE B 1 231 ? -6.644 -29.032 53.244 1.00 113.35 231 PHE B O 1
ATOM 5921 N N . LEU B 1 232 ? -7.300 -27.165 52.141 1.00 114.17 232 LEU B N 1
ATOM 5922 C CA . LEU B 1 232 ? -6.414 -26.230 52.840 1.00 108.72 232 LEU B CA 1
ATOM 5923 C C . LEU B 1 232 ? -6.335 -26.402 54.348 1.00 108.56 232 LEU B C 1
ATOM 5924 O O . LEU B 1 232 ? -5.246 -26.302 54.923 1.00 104.71 232 LEU B O 1
ATOM 5929 N N . MET B 1 233 ? -7.474 -26.660 54.989 1.00 110.92 233 MET B N 1
ATOM 5930 C CA . MET B 1 233 ? -7.529 -26.674 56.457 1.00 116.97 233 MET B CA 1
ATOM 5931 C C . MET B 1 233 ? -6.880 -27.922 57.075 1.00 115.57 233 MET B C 1
ATOM 5932 O O . MET B 1 233 ? -6.587 -27.938 58.271 1.00 118.50 233 MET B O 1
ATOM 5937 N N . GLN B 1 234 ? -6.658 -28.957 56.265 1.00 113.42 234 GLN B N 1
ATOM 5938 C CA . GLN B 1 234 ? -5.943 -30.163 56.705 1.00 114.13 234 GLN B CA 1
ATOM 5939 C C . GLN B 1 234 ? -4.618 -30.343 55.951 1.00 108.56 234 GLN B C 1
ATOM 5940 O O . GLN B 1 234 ? -4.014 -31.414 56.015 1.00 106.77 234 GLN B O 1
ATOM 5946 N N . ALA B 1 235 ? -4.174 -29.309 55.235 1.00 102.01 235 ALA B N 1
ATOM 5947 C CA . ALA B 1 235 ? -2.904 -29.363 54.516 1.00 92.48 235 ALA B CA 1
ATOM 5948 C C . ALA B 1 235 ? -1.756 -29.254 55.505 1.00 90.27 235 ALA B C 1
ATOM 5949 O O . ALA B 1 235 ? -1.912 -28.706 56.594 1.00 81.29 235 ALA B O 1
ATOM 5951 N N . GLU B 1 236 ? -0.607 -29.801 55.129 1.00 95.15 236 GLU B N 1
ATOM 5952 C CA . GLU B 1 236 ? 0.585 -29.724 55.971 1.00 103.10 236 GLU B CA 1
ATOM 5953 C C . GLU B 1 236 ? 0.950 -28.265 56.250 1.00 103.32 236 GLU B C 1
ATOM 5954 O O . GLU B 1 236 ? 0.915 -27.430 55.345 1.00 100.46 236 GLU B O 1
ATOM 5960 N N . GLY B 1 237 ? 1.278 -27.970 57.508 1.00 107.03 237 GLY B N 1
ATOM 5961 C CA . GLY B 1 237 ? 1.762 -26.642 57.910 1.00 111.02 237 GLY B CA 1
ATOM 5962 C C . GLY B 1 237 ? 0.703 -25.596 58.238 1.00 114.48 237 GLY B C 1
ATOM 5963 O O . GLY B 1 237 ? 1.041 -24.496 58.688 1.00 116.98 237 GLY B O 1
ATOM 5964 N N . ILE B 1 238 ? -0.573 -25.935 58.031 1.00 115.26 238 ILE B N 1
ATOM 5965 C CA . ILE B 1 238 ? -1.693 -24.998 58.224 1.00 108.93 238 ILE B CA 1
ATOM 5966 C C . ILE B 1 238 ? -1.744 -24.395 59.626 1.00 107.06 238 ILE B C 1
ATOM 5967 O O . ILE B 1 238 ? -2.202 -23.270 59.794 1.00 107.73 238 ILE B O 1
ATOM 5972 N N . GLU B 1 239 ? -1.275 -25.139 60.623 1.00 105.16 239 GLU B N 1
ATOM 5973 C CA . GLU B 1 239 ? -1.281 -24.668 62.008 1.00 108.16 239 GLU B CA 1
ATOM 5974 C C . GLU B 1 239 ? -0.171 -23.655 62.283 1.00 104.80 239 GLU B C 1
ATOM 5975 O O . GLU B 1 239 ? -0.373 -22.698 63.034 1.00 107.99 239 GLU B O 1
ATOM 5981 N N . GLY B 1 240 ? 1.001 -23.878 61.692 1.00 105.73 240 GLY B N 1
ATOM 5982 C CA . GLY B 1 240 ? 2.099 -22.911 61.757 1.00 103.90 240 GLY B CA 1
ATOM 5983 C C . GLY B 1 240 ? 1.697 -21.604 61.094 1.00 104.38 240 GLY B C 1
ATOM 5984 O O . GLY B 1 240 ? 1.996 -20.526 61.606 1.00 99.62 240 GLY B O 1
ATOM 5985 N N . VAL B 1 241 ? 1.004 -21.710 59.959 1.00 102.37 241 VAL B N 1
ATOM 5986 C CA . VAL B 1 241 ? 0.452 -20.545 59.264 1.00 101.39 241 VAL B CA 1
ATOM 5987 C C . VAL B 1 241 ? -0.662 -19.884 60.079 1.00 96.89 241 VAL B C 1
ATOM 5988 O O . VAL B 1 241 ? -0.672 -18.664 60.239 1.00 91.73 241 VAL B O 1
ATOM 5992 N N . ALA B 1 242 ? -1.593 -20.692 60.584 1.00 94.33 242 ALA B N 1
ATOM 5993 C CA . ALA B 1 242 ? -2.735 -20.187 61.353 1.00 90.97 242 ALA B CA 1
ATOM 5994 C C . ALA B 1 242 ? -2.310 -19.601 62.693 1.00 90.57 242 ALA B C 1
ATOM 5995 O O . ALA B 1 242 ? -3.009 -18.748 63.246 1.00 86.67 242 ALA B O 1
ATOM 5997 N N . GLN B 1 243 ? -1.169 -20.050 63.209 1.00 93.45 243 GLN B N 1
ATOM 5998 C CA . GLN B 1 243 ? -0.590 -19.448 64.405 1.00 101.76 243 GLN B CA 1
ATOM 5999 C C . GLN B 1 243 ? -0.031 -18.057 64.094 1.00 96.84 243 GLN B C 1
ATOM 6000 O O . GLN B 1 243 ? -0.186 -17.131 64.892 1.00 100.75 243 GLN B O 1
ATOM 6006 N N . SER B 1 244 ? 0.621 -17.919 62.939 1.00 98.90 244 SER B N 1
ATOM 6007 C CA . SER B 1 244 ? 1.117 -16.616 62.474 1.00 91.44 244 SER B CA 1
ATOM 6008 C C . SER B 1 244 ? -0.019 -15.615 62.320 1.00 85.48 244 SER B C 1
ATOM 6009 O O . SER B 1 244 ? 0.104 -14.474 62.739 1.00 86.09 244 SER B O 1
ATOM 6012 N N . PHE B 1 245 ? -1.129 -16.061 61.739 1.00 83.91 245 PHE B N 1
ATOM 6013 C CA . PHE B 1 245 ? -2.327 -15.224 61.594 1.00 84.46 245 PHE B CA 1
ATOM 6014 C C . PHE B 1 245 ? -2.872 -14.739 62.929 1.00 86.69 245 PHE B C 1
ATOM 6015 O O . PHE B 1 245 ? -3.213 -13.563 63.064 1.00 85.06 245 PHE B O 1
ATOM 6023 N N . GLU B 1 246 ? -2.968 -15.644 63.902 1.00 90.48 246 GLU B N 1
ATOM 6024 C CA . GLU B 1 246 ? -3.422 -15.274 65.241 1.00 91.83 246 GLU B CA 1
ATOM 6025 C C . GLU B 1 246 ? -2.439 -14.316 65.922 1.00 89.26 246 GLU B C 1
ATOM 6026 O O . GLU B 1 246 ? -2.849 -13.284 66.445 1.00 91.16 246 GLU B O 1
ATOM 6032 N N . SER B 1 247 ? -1.148 -14.637 65.902 1.00 86.44 247 SER B N 1
ATOM 6033 C CA . SER B 1 247 ? -0.158 -13.802 66.589 1.00 87.89 247 SER B CA 1
ATOM 6034 C C . SER B 1 247 ? 0.092 -12.475 65.861 1.00 89.33 247 SER B C 1
ATOM 6035 O O . SER B 1 247 ? 0.036 -11.412 66.472 1.00 88.53 247 SER B O 1
ATOM 6038 N N . GLU B 1 248 ? 0.347 -12.532 64.559 1.00 92.54 248 GLU B N 1
ATOM 6039 C CA . GLU B 1 248 ? 0.689 -11.330 63.793 1.00 92.87 248 GLU B CA 1
ATOM 6040 C C . GLU B 1 248 ? -0.511 -10.424 63.524 1.00 89.83 248 GLU B C 1
ATOM 6041 O O . GLU B 1 248 ? -0.404 -9.205 63.674 1.00 88.98 248 GLU B O 1
ATOM 6047 N N . TYR B 1 249 ? -1.642 -11.011 63.122 1.00 85.72 249 TYR B N 1
ATOM 6048 C CA . TYR B 1 249 ? -2.819 -10.225 62.697 1.00 84.76 249 TYR B CA 1
ATOM 6049 C C . TYR B 1 249 ? -3.970 -10.193 63.718 1.00 86.50 249 TYR B C 1
ATOM 6050 O O . TYR B 1 249 ? -4.896 -9.397 63.577 1.00 86.28 249 TYR B O 1
ATOM 6059 N N . ASN B 1 250 ? -3.935 -11.060 64.723 1.00 88.53 250 ASN B N 1
ATOM 6060 C CA . ASN B 1 250 ? -5.015 -11.130 65.696 1.00 91.84 250 ASN B CA 1
ATOM 6061 C C . ASN B 1 250 ? -6.303 -11.655 65.043 1.00 88.10 250 ASN B C 1
ATOM 6062 O O . ASN B 1 250 ? -7.406 -11.216 65.371 1.00 84.45 250 ASN B O 1
ATOM 6067 N N . ILE B 1 251 ? -6.141 -12.605 64.121 1.00 90.69 251 ILE B N 1
ATOM 6068 C CA . ILE B 1 251 ? -7.258 -13.182 63.361 1.00 89.16 251 ILE B CA 1
ATOM 6069 C C . ILE B 1 251 ? -7.204 -14.714 63.374 1.00 86.97 251 ILE B C 1
ATOM 6070 O O . ILE B 1 251 ? -6.126 -15.307 63.259 1.00 85.99 251 ILE B O 1
ATOM 6075 N N . SER B 1 252 ? -8.377 -15.339 63.499 1.00 88.60 252 SER B N 1
ATOM 6076 C CA . SER B 1 252 ? -8.504 -16.803 63.495 1.00 85.96 252 SER B CA 1
ATOM 6077 C C . SER B 1 252 ? -8.702 -17.301 62.078 1.00 82.89 252 SER B C 1
ATOM 6078 O O . SER B 1 252 ? -9.741 -17.044 61.461 1.00 83.76 252 SER B O 1
ATOM 6081 N N . LEU B 1 253 ? -7.709 -18.022 61.570 1.00 78.81 253 LEU B N 1
ATOM 6082 C CA . LEU B 1 253 ? -7.742 -18.513 60.195 1.00 78.94 253 LEU B CA 1
ATOM 6083 C C . LEU B 1 253 ? -8.715 -19.696 60.043 1.00 81.41 253 LEU B C 1
ATOM 6084 O O . LEU B 1 253 ? -8.424 -20.803 60.481 1.00 86.08 253 LEU B O 1
ATOM 6089 N N . ASP B 1 254 ? -9.875 -19.454 59.438 1.00 81.01 254 ASP B N 1
ATOM 6090 C CA . ASP B 1 254 ? -10.890 -20.492 59.284 1.00 80.78 254 ASP B CA 1
ATOM 6091 C C . ASP B 1 254 ? -11.524 -20.473 57.900 1.00 82.84 254 ASP B C 1
ATOM 6092 O O . ASP B 1 254 ? -11.103 -19.713 57.013 1.00 82.86 254 ASP B O 1
ATOM 6097 N N . GLU B 1 255 ? -12.527 -21.322 57.719 1.00 77.42 255 GLU B N 1
ATOM 6098 C CA . GLU B 1 255 ? -13.167 -21.507 56.422 1.00 80.89 255 GLU B CA 1
ATOM 6099 C C . GLU B 1 255 ? -13.797 -20.201 55.914 1.00 78.20 255 GLU B C 1
ATOM 6100 O O . GLU B 1 255 ? -13.798 -19.920 54.702 1.00 72.38 255 GLU B O 1
ATOM 6106 N N . GLU B 1 256 ? -14.309 -19.391 56.838 1.00 74.27 256 GLU B N 1
ATOM 6107 C CA . GLU B 1 256 ? -14.881 -18.091 56.475 1.00 75.22 256 GLU B CA 1
ATOM 6108 C C . GLU B 1 256 ? -13.815 -17.113 55.943 1.00 70.78 256 GLU B C 1
ATOM 6109 O O . GLU B 1 256 ? -14.035 -16.422 54.948 1.00 71.86 256 GLU B O 1
ATOM 6115 N N . VAL B 1 257 ? -12.671 -17.069 56.619 1.00 66.26 257 VAL B N 1
ATOM 6116 C CA . VAL B 1 257 ? -11.604 -16.143 56.280 1.00 67.29 257 VAL B CA 1
ATOM 6117 C C . VAL B 1 257 ? -10.987 -16.527 54.930 1.00 66.57 257 VAL B C 1
ATOM 6118 O O . VAL B 1 257 ? -10.854 -15.687 54.035 1.00 60.45 257 VAL B O 1
ATOM 6122 N N . VAL B 1 258 ? -10.627 -17.799 54.776 1.00 68.39 258 VAL B N 1
ATOM 6123 C CA . VAL B 1 258 ? -10.015 -18.254 53.534 1.00 65.16 258 VAL B CA 1
ATOM 6124 C C . VAL B 1 258 ? -10.963 -17.962 52.385 1.00 63.69 258 VAL B C 1
ATOM 6125 O O . VAL B 1 258 ? -10.557 -17.428 51.350 1.00 61.99 258 VAL B O 1
ATOM 6129 N N . CYS B 1 259 ? -12.235 -18.282 52.574 1.00 64.72 259 CYS B N 1
ATOM 6130 C CA . CYS B 1 259 ? -13.234 -17.977 51.558 1.00 66.98 259 CYS B CA 1
ATOM 6131 C C . CYS B 1 259 ? -13.239 -16.480 51.215 1.00 67.65 259 CYS B C 1
ATOM 6132 O O . CYS B 1 259 ? -13.238 -16.107 50.041 1.00 66.69 259 CYS B O 1
ATOM 6135 N N . GLN B 1 260 ? -13.242 -15.630 52.240 1.00 66.82 260 GLN B N 1
ATOM 6136 C CA . GLN B 1 260 ? -13.277 -14.183 52.026 1.00 66.95 260 GLN B CA 1
ATOM 6137 C C . GLN B 1 260 ? -11.979 -13.650 51.390 1.00 64.41 260 GLN B C 1
ATOM 6138 O O . GLN B 1 260 ? -12.028 -12.728 50.586 1.00 66.45 260 GLN B O 1
ATOM 6144 N N . LEU B 1 261 ? -10.834 -14.221 51.750 1.00 61.61 261 LEU B N 1
ATOM 6145 C CA . LEU B 1 261 ? -9.568 -13.842 51.121 1.00 64.18 261 LEU B CA 1
ATOM 6146 C C . LEU B 1 261 ? -9.523 -14.149 49.625 1.00 64.92 261 LEU B C 1
ATOM 6147 O O . LEU B 1 261 ? -8.968 -13.359 48.856 1.00 67.25 261 LEU B O 1
ATOM 6152 N N . PHE B 1 262 ? -10.121 -15.265 49.213 1.00 65.99 262 PHE B N 1
ATOM 6153 C CA . PHE B 1 262 ? -9.991 -15.758 47.834 1.00 64.08 262 PHE B CA 1
ATOM 6154 C C . PHE B 1 262 ? -11.291 -15.784 47.019 1.00 70.34 262 PHE B C 1
ATOM 6155 O O . PHE B 1 262 ? -11.373 -16.481 45.991 1.00 71.78 262 PHE B O 1
ATOM 6163 N N . VAL B 1 263 ? -12.285 -15.002 47.444 1.00 71.82 263 VAL B N 1
ATOM 6164 C CA . VAL B 1 263 ? -13.629 -15.057 46.858 1.00 76.30 263 VAL B CA 1
ATOM 6165 C C . VAL B 1 263 ? -13.636 -14.977 45.344 1.00 79.39 263 VAL B C 1
ATOM 6166 O O . VAL B 1 263 ? -14.392 -15.684 44.678 1.00 81.07 263 VAL B O 1
ATOM 6170 N N . SER B 1 264 ? -12.788 -14.108 44.807 1.00 84.62 264 SER B N 1
ATOM 6171 C CA . SER B 1 264 ? -12.771 -13.802 43.380 1.00 85.40 264 SER B CA 1
ATOM 6172 C C . SER B 1 264 ? -12.563 -15.031 42.494 1.00 83.37 264 SER B C 1
ATOM 6173 O O . SER B 1 264 ? -12.987 -15.047 41.341 1.00 82.72 264 SER B O 1
ATOM 6176 N N . TYR B 1 265 ? -11.935 -16.064 43.045 1.00 87.27 265 TYR B N 1
ATOM 6177 C CA . TYR B 1 265 ? -11.558 -17.245 42.275 1.00 87.25 265 TYR B CA 1
ATOM 6178 C C . TYR B 1 265 ? -12.544 -18.395 42.445 1.00 79.24 265 TYR B C 1
ATOM 6179 O O . TYR B 1 265 ? -12.324 -19.472 41.908 1.00 81.19 265 TYR B O 1
ATOM 6188 N N . PHE B 1 266 ? -13.646 -18.139 43.152 1.00 76.47 266 PHE B N 1
ATOM 6189 C CA . PHE B 1 266 ? -14.816 -19.026 43.146 1.00 81.40 266 PHE B CA 1
ATOM 6190 C C . PHE B 1 266 ? -15.943 -18.458 42.272 1.00 78.51 266 PHE B C 1
ATOM 6191 O O . PHE B 1 266 ? -17.102 -18.792 42.463 1.00 89.15 266 PHE B O 1
ATOM 6199 N N . GLN B 1 267 ? -15.611 -17.590 41.326 1.00 82.16 267 GLN B N 1
ATOM 6200 C CA . GLN B 1 267 ? -16.544 -17.233 40.257 1.00 82.73 267 GLN B CA 1
ATOM 6201 C C . GLN B 1 267 ? -16.945 -18.502 39.505 1.00 76.38 267 GLN B C 1
ATOM 6202 O O . GLN B 1 267 ? -16.100 -19.345 39.208 1.00 69.68 267 GLN B O 1
ATOM 6208 N N . LYS B 1 268 ? -18.226 -18.636 39.190 1.00 75.02 268 LYS B N 1
ATOM 6209 C CA . LYS B 1 268 ? -18.698 -19.758 38.393 1.00 77.56 268 LYS B CA 1
ATOM 6210 C C . LYS B 1 268 ? -17.986 -19.810 37.022 1.00 75.45 268 LYS B C 1
ATOM 6211 O O . LYS B 1 268 ? -17.604 -20.889 36.557 1.00 77.99 268 LYS B O 1
ATOM 6217 N N . MET B 1 269 ? -17.783 -18.651 36.398 1.00 66.12 269 MET B N 1
ATOM 6218 C CA . MET B 1 269 ? -17.196 -18.600 35.056 1.00 65.08 269 MET B CA 1
ATOM 6219 C C . MET B 1 269 ? -15.676 -18.434 35.042 1.00 62.52 269 MET B C 1
ATOM 6220 O O . MET B 1 269 ? -15.071 -18.362 33.967 1.00 62.39 269 MET B O 1
ATOM 6225 N N . PHE B 1 270 ? -15.054 -18.384 36.218 1.00 58.74 270 PHE B N 1
ATOM 6226 C CA . PHE B 1 270 ? -13.606 -18.516 36.296 1.00 57.08 270 PHE B CA 1
ATOM 6227 C C . PHE B 1 270 ? -13.219 -19.989 36.465 1.00 58.70 270 PHE B C 1
ATOM 6228 O O . PHE B 1 270 ? -13.703 -20.659 37.367 1.00 60.13 270 PHE B O 1
ATOM 6236 N N . PHE B 1 271 ? -12.342 -20.476 35.594 1.00 57.24 271 PHE B N 1
ATOM 6237 C CA . PHE B 1 271 ? -11.899 -21.863 35.614 1.00 59.20 271 PHE B CA 1
ATOM 6238 C C . PHE B 1 271 ? -10.411 -21.941 35.942 1.00 59.13 271 PHE B C 1
ATOM 6239 O O . PHE B 1 271 ? -9.569 -21.574 35.133 1.00 58.89 271 PHE B O 1
ATOM 6247 N N . ILE B 1 272 ? -10.101 -22.424 37.142 1.00 62.00 272 ILE B N 1
ATOM 6248 C CA . ILE B 1 272 ? -8.719 -22.514 37.615 1.00 62.20 272 ILE B CA 1
ATOM 6249 C C . ILE B 1 272 ? -7.877 -23.541 36.821 1.00 58.95 272 ILE B C 1
ATOM 6250 O O . ILE B 1 272 ? -6.654 -23.402 36.744 1.00 60.61 272 ILE B O 1
ATOM 6255 N N . ASP B 1 273 ? -8.511 -24.546 36.208 1.00 60.45 273 ASP B N 1
ATOM 6256 C CA . ASP B 1 273 ? -7.786 -25.500 35.349 1.00 67.95 273 ASP B CA 1
ATOM 6257 C C . ASP B 1 273 ? -8.358 -25.579 33.944 1.00 61.44 273 ASP B C 1
ATOM 6258 O O . ASP B 1 273 ? -9.574 -25.587 33.755 1.00 56.53 273 ASP B O 1
ATOM 6263 N N . GLU B 1 274 ? -7.441 -25.685 32.984 1.00 58.94 274 GLU B N 1
ATOM 6264 C CA . GLU B 1 274 ? -7.750 -25.707 31.568 1.00 64.79 274 GLU B CA 1
ATOM 6265 C C . GLU B 1 274 ? -8.657 -26.895 31.199 1.00 61.83 274 GLU B C 1
ATOM 6266 O O . GLU B 1 274 ? -9.674 -26.712 30.511 1.00 60.46 274 GLU B O 1
ATOM 6272 N N . SER B 1 275 ? -8.310 -28.083 31.692 1.00 58.10 275 SER B N 1
ATOM 6273 C CA . SER B 1 275 ? -9.073 -29.304 31.422 1.00 56.37 275 SER B CA 1
ATOM 6274 C C . SER B 1 275 ? -10.519 -29.208 31.884 1.00 54.08 275 SER B C 1
ATOM 6275 O O . SER B 1 275 ? -11.407 -29.701 31.203 1.00 56.37 275 SER B O 1
ATOM 6278 N N . LEU B 1 276 ? -10.766 -28.576 33.034 1.00 54.28 276 LEU B N 1
ATOM 6279 C CA . LEU B 1 276 ? -12.137 -28.411 33.507 1.00 57.45 276 LEU B CA 1
ATOM 6280 C C . LEU B 1 276 ? -12.923 -27.471 32.584 1.00 58.76 276 LEU B C 1
ATOM 6281 O O . LEU B 1 276 ? -14.111 -27.705 32.270 1.00 56.31 276 LEU B O 1
ATOM 6286 N N . PHE B 1 277 ? -12.259 -26.394 32.167 1.00 54.70 277 PHE B N 1
ATOM 6287 C CA . PHE B 1 277 ? -12.859 -25.454 31.233 1.00 52.91 277 PHE B CA 1
ATOM 6288 C C . PHE B 1 277 ? -13.261 -26.214 29.986 1.00 48.75 277 PHE B C 1
ATOM 6289 O O . PHE B 1 277 ? -14.406 -26.118 29.556 1.00 48.65 277 PHE B O 1
ATOM 6297 N N . MET B 1 278 ? -12.350 -27.008 29.441 1.00 46.87 278 MET B N 1
ATOM 6298 C CA . MET B 1 278 ? -12.634 -27.757 28.205 1.00 48.95 278 MET B CA 1
ATOM 6299 C C . MET B 1 278 ? -13.746 -28.793 28.367 1.00 53.42 278 MET B C 1
ATOM 6300 O O . MET B 1 278 ? -14.464 -29.101 27.411 1.00 58.79 278 MET B O 1
ATOM 6305 N N . LYS B 1 279 ? -13.901 -29.352 29.561 1.00 53.40 279 LYS B N 1
ATOM 6306 C CA . LYS B 1 279 ? -15.032 -30.261 29.771 1.00 58.22 279 LYS B CA 1
ATOM 6307 C C . LYS B 1 279 ? -16.318 -29.448 29.890 1.00 54.23 279 LYS B C 1
ATOM 6308 O O . LYS B 1 279 ? -17.365 -29.862 29.401 1.00 51.36 279 LYS B O 1
ATOM 6314 N N . CYS B 1 280 ? -16.250 -28.296 30.547 1.00 51.69 280 CYS B N 1
ATOM 6315 C CA . CYS B 1 280 ? -17.434 -27.457 30.646 1.00 56.65 280 CYS B CA 1
ATOM 6316 C C . CYS B 1 280 ? -17.930 -26.944 29.258 1.00 57.12 280 CYS B C 1
ATOM 6317 O O . CYS B 1 280 ? -19.115 -26.698 29.074 1.00 62.39 280 CYS B O 1
ATOM 6320 N N . VAL B 1 281 ? -17.028 -26.835 28.285 1.00 58.19 281 VAL B N 1
ATOM 6321 C CA . VAL B 1 281 ? -17.358 -26.423 26.910 1.00 61.34 281 VAL B CA 1
ATOM 6322 C C . VAL B 1 281 ? -18.335 -27.357 26.219 1.00 67.54 281 VAL B C 1
ATOM 6323 O O . VAL B 1 281 ? -19.134 -26.931 25.374 1.00 65.41 281 VAL B O 1
ATOM 6327 N N . LYS B 1 282 ? -18.278 -28.632 26.570 1.00 71.21 282 LYS B N 1
ATOM 6328 C CA . LYS B 1 282 ? -19.118 -29.610 25.912 1.00 72.50 282 LYS B CA 1
ATOM 6329 C C . LYS B 1 282 ? -20.487 -29.705 26.562 1.00 70.15 282 LYS B C 1
ATOM 6330 O O . LYS B 1 282 ? -21.445 -30.085 25.905 1.00 75.26 282 LYS B O 1
ATOM 6336 N N . LYS B 1 283 ? -20.585 -29.346 27.837 1.00 68.54 283 LYS B N 1
ATOM 6337 C CA . LYS B 1 283 ? -21.824 -29.517 28.594 1.00 72.31 283 LYS B CA 1
ATOM 6338 C C . LYS B 1 283 ? -22.562 -28.220 28.970 1.00 69.85 283 LYS B C 1
ATOM 6339 O O . LYS B 1 283 ? -23.671 -28.288 29.510 1.00 68.78 283 LYS B O 1
ATOM 6345 N N . ASP B 1 284 ? -21.968 -27.051 28.716 1.00 61.45 284 ASP B N 1
ATOM 6346 C CA . ASP B 1 284 ? -22.605 -25.791 29.102 1.00 60.11 284 ASP B CA 1
ATOM 6347 C C . ASP B 1 284 ? -22.663 -24.871 27.885 1.00 58.69 284 ASP B C 1
ATOM 6348 O O . ASP B 1 284 ? -21.638 -24.534 27.296 1.00 55.98 284 ASP B O 1
ATOM 6353 N N . SER B 1 285 ? -23.869 -24.473 27.499 1.00 55.43 285 SER B N 1
ATOM 6354 C CA . SER B 1 285 ? -24.054 -23.777 26.239 1.00 58.03 285 SER B CA 1
ATOM 6355 C C . SER B 1 285 ? -23.466 -22.352 26.258 1.00 51.38 285 SER B C 1
ATOM 6356 O O . SER B 1 285 ? -23.064 -21.855 25.224 1.00 53.68 285 SER B O 1
ATOM 6359 N N . TYR B 1 286 ? -23.400 -21.723 27.427 1.00 48.62 286 TYR B N 1
ATOM 6360 C CA . TYR B 1 286 ? -22.787 -20.418 27.572 1.00 48.49 286 TYR B CA 1
ATOM 6361 C C . TYR B 1 286 ? -21.281 -20.538 27.376 1.00 51.68 286 TYR B C 1
ATOM 6362 O O . TYR B 1 286 ? -20.666 -19.835 26.554 1.00 45.29 286 TYR B O 1
ATOM 6371 N N . VAL B 1 287 ? -20.687 -21.476 28.094 1.00 50.93 287 VAL B N 1
ATOM 6372 C CA . VAL B 1 287 ? -19.271 -21.733 27.930 1.00 49.21 287 VAL B CA 1
ATOM 6373 C C . VAL B 1 287 ? -18.954 -22.079 26.481 1.00 48.79 287 VAL B C 1
ATOM 6374 O O . VAL B 1 287 ? -17.972 -21.568 25.930 1.00 46.36 287 VAL B O 1
ATOM 6378 N N . GLU B 1 288 ? -19.766 -22.921 25.852 1.00 47.39 288 GLU B N 1
ATOM 6379 C CA . GLU B 1 288 ? -19.546 -23.290 24.446 1.00 49.71 288 GLU B CA 1
ATOM 6380 C C . GLU B 1 288 ? -19.580 -22.060 23.535 1.00 48.44 288 GLU B C 1
ATOM 6381 O O . GLU B 1 288 ? -18.780 -21.965 22.609 1.00 45.41 288 GLU B O 1
ATOM 6387 N N . LYS B 1 289 ? -20.541 -21.164 23.774 1.00 47.03 289 LYS B N 1
ATOM 6388 C CA . LYS B 1 289 ? -20.641 -19.940 23.008 1.00 48.74 289 LYS B CA 1
ATOM 6389 C C . LYS B 1 289 ? -19.343 -19.120 23.160 1.00 46.07 289 LYS B C 1
ATOM 6390 O O . LYS B 1 289 ? -18.822 -18.660 22.179 1.00 42.36 289 LYS B O 1
ATOM 6396 N N . SER B 1 290 ? -18.858 -18.935 24.395 1.00 43.72 290 SER B N 1
ATOM 6397 C CA . SER B 1 290 ? -17.623 -18.224 24.659 1.00 43.47 290 SER B CA 1
ATOM 6398 C C . SER B 1 290 ? -16.481 -18.837 23.877 1.00 46.25 290 SER B C 1
ATOM 6399 O O . SER B 1 290 ? -15.752 -18.134 23.164 1.00 43.54 290 SER B O 1
ATOM 6402 N N . TYR B 1 291 ? -16.370 -20.156 23.954 1.00 45.95 291 TYR B N 1
ATOM 6403 C CA . TYR B 1 291 ? -15.308 -20.872 23.257 1.00 44.78 291 TYR B CA 1
ATOM 6404 C C . TYR B 1 291 ? -15.416 -20.682 21.741 1.00 44.14 291 TYR B C 1
ATOM 6405 O O . TYR B 1 291 ? -14.423 -20.391 21.068 1.00 42.02 291 TYR B O 1
ATOM 6414 N N . HIS B 1 292 ? -16.616 -20.872 21.207 1.00 44.63 292 HIS B N 1
ATOM 6415 C CA . HIS B 1 292 ? -16.897 -20.647 19.779 1.00 44.82 292 HIS B CA 1
ATOM 6416 C C . HIS B 1 292 ? -16.495 -19.219 19.320 1.00 43.36 292 HIS B C 1
ATOM 6417 O O . HIS B 1 292 ? -15.818 -19.070 18.320 1.00 39.28 292 HIS B O 1
ATOM 6424 N N . LEU B 1 293 ? -16.905 -18.175 20.042 1.00 43.56 293 LEU B N 1
ATOM 6425 C CA . LEU B 1 293 ? -16.535 -16.802 19.640 1.00 42.53 293 LEU B CA 1
ATOM 6426 C C . LEU B 1 293 ? -15.010 -16.615 19.660 1.00 40.64 293 LEU B C 1
ATOM 6427 O O . LEU B 1 293 ? -14.445 -16.032 18.745 1.00 39.77 293 LEU B O 1
ATOM 6432 N N . LEU B 1 294 ? -14.337 -17.128 20.682 1.00 38.18 294 LEU B N 1
ATOM 6433 C CA . LEU B 1 294 ? -12.887 -16.923 20.797 1.00 38.46 294 LEU B CA 1
ATOM 6434 C C . LEU B 1 294 ? -12.153 -17.711 19.753 1.00 39.09 294 LEU B C 1
ATOM 6435 O O . LEU B 1 294 ? -11.147 -17.254 19.188 1.00 40.47 294 LEU B O 1
ATOM 6440 N N . SER B 1 295 ? -12.668 -18.904 19.473 1.00 41.29 295 SER B N 1
ATOM 6441 C CA . SER B 1 295 ? -12.058 -19.773 18.508 1.00 38.25 295 SER B CA 1
ATOM 6442 C C . SER B 1 295 ? -12.168 -19.185 17.109 1.00 41.55 295 SER B C 1
ATOM 6443 O O . SER B 1 295 ? -11.176 -19.224 16.350 1.00 40.57 295 SER B O 1
ATOM 6446 N N . ASP B 1 296 ? -13.341 -18.641 16.739 1.00 40.28 296 ASP B N 1
ATOM 6447 C CA . ASP B 1 296 ? -13.459 -17.962 15.430 1.00 40.07 296 ASP B CA 1
ATOM 6448 C C . ASP B 1 296 ? -12.600 -16.701 15.355 1.00 38.09 296 ASP B C 1
ATOM 6449 O O . ASP B 1 296 ? -12.000 -16.450 14.331 1.00 40.32 296 ASP B O 1
ATOM 6454 N N . PHE B 1 297 ? -12.509 -15.936 16.439 1.00 38.34 297 PHE B N 1
ATOM 6455 C CA . PHE B 1 297 ? -11.638 -14.741 16.478 1.00 38.97 297 PHE B CA 1
ATOM 6456 C C . PHE B 1 297 ? -10.167 -15.121 16.237 1.00 41.78 297 PHE B C 1
ATOM 6457 O O . PHE B 1 297 ? -9.448 -14.526 15.394 1.00 39.98 297 PHE B O 1
ATOM 6465 N N . ILE B 1 298 ? -9.713 -16.137 16.958 1.00 42.89 298 ILE B N 1
ATOM 6466 C CA . ILE B 1 298 ? -8.322 -16.573 16.838 1.00 41.40 298 ILE B CA 1
ATOM 6467 C C . ILE B 1 298 ? -8.025 -17.076 15.429 1.00 42.55 298 ILE B C 1
ATOM 6468 O O . ILE B 1 298 ? -7.003 -16.699 14.841 1.00 40.98 298 ILE B O 1
ATOM 6473 N N . ASP B 1 299 ? -8.912 -17.891 14.872 1.00 41.38 299 ASP B N 1
ATOM 6474 C CA . ASP B 1 299 ? -8.730 -18.405 13.503 1.00 44.30 299 ASP B CA 1
ATOM 6475 C C . ASP B 1 299 ? -8.726 -17.270 12.498 1.00 46.12 299 ASP B C 1
ATOM 6476 O O . ASP B 1 299 ? -7.920 -17.259 11.569 1.00 48.13 299 ASP B O 1
ATOM 6481 N N . GLN B 1 300 ? -9.653 -16.327 12.658 1.00 46.03 300 GLN B N 1
ATOM 6482 C CA . GLN B 1 300 ? -9.746 -15.182 11.754 1.00 47.58 300 GLN B CA 1
ATOM 6483 C C . GLN B 1 300 ? -8.464 -14.324 11.759 1.00 46.01 300 GLN B C 1
ATOM 6484 O O . GLN B 1 300 ? -7.953 -13.942 10.694 1.00 46.15 300 GLN B O 1
ATOM 6490 N N . ILE B 1 301 ? -7.981 -13.972 12.948 1.00 45.85 301 ILE B N 1
ATOM 6491 C CA . ILE B 1 301 ? -6.771 -13.167 13.077 1.00 45.56 301 ILE B CA 1
ATOM 6492 C C . ILE B 1 301 ? -5.519 -13.920 12.610 1.00 45.77 301 ILE B C 1
ATOM 6493 O O . ILE B 1 301 ? -4.656 -13.328 12.003 1.00 41.94 301 ILE B O 1
ATOM 6498 N N . SER B 1 302 ? -5.427 -15.206 12.911 1.00 46.52 302 SER B N 1
ATOM 6499 C CA . SER B 1 302 ? -4.281 -16.018 12.509 1.00 48.62 302 SER B CA 1
ATOM 6500 C C . SER B 1 302 ? -4.161 -16.114 11.025 1.00 49.36 302 SER B C 1
ATOM 6501 O O . SER B 1 302 ? -3.089 -15.967 10.503 1.00 49.36 302 SER B O 1
ATOM 6504 N N . VAL B 1 303 ? -5.269 -16.334 10.337 1.00 49.94 303 VAL B N 1
ATOM 6505 C CA . VAL B 1 303 ? -5.231 -16.420 8.888 1.00 52.08 303 VAL B CA 1
ATOM 6506 C C . VAL B 1 303 ? -4.953 -15.061 8.284 1.00 54.08 303 VAL B C 1
ATOM 6507 O O . VAL B 1 303 ? -4.140 -14.962 7.384 1.00 52.98 303 VAL B O 1
ATOM 6511 N N . LYS B 1 304 ? -5.603 -14.008 8.776 1.00 48.53 304 LYS B N 1
ATOM 6512 C CA . LYS B 1 304 ? -5.398 -12.685 8.191 1.00 46.24 304 LYS B CA 1
ATOM 6513 C C . LYS B 1 304 ? -3.959 -12.160 8.349 1.00 44.37 304 LYS B C 1
ATOM 6514 O O . LYS B 1 304 ? -3.420 -11.570 7.427 1.00 45.32 304 LYS B O 1
ATOM 6520 N N . TYR B 1 305 ? -3.365 -12.329 9.518 1.00 40.72 305 TYR B N 1
ATOM 6521 C CA . TYR B 1 305 ? -1.996 -11.851 9.768 1.00 45.30 305 TYR B CA 1
ATOM 6522 C C . TYR B 1 305 ? -0.915 -12.962 9.720 1.00 49.40 305 TYR B C 1
ATOM 6523 O O . TYR B 1 305 ? 0.220 -12.714 10.101 1.00 48.62 305 TYR B O 1
ATOM 6532 N N . GLN B 1 306 ? -1.304 -14.173 9.306 1.00 54.39 306 GLN B N 1
ATOM 6533 C CA A GLN B 1 306 ? -0.375 -15.316 9.203 0.60 57.54 306 GLN B CA 1
ATOM 6534 C CA B GLN B 1 306 ? -0.432 -15.356 9.234 0.40 54.02 306 GLN B CA 1
ATOM 6535 C C . GLN B 1 306 ? 0.396 -15.557 10.495 1.00 54.72 306 GLN B C 1
ATOM 6536 O O . GLN B 1 306 ? 1.618 -15.541 10.498 1.00 56.42 306 GLN B O 1
ATOM 6547 N N . ILE B 1 307 ? -0.320 -15.766 11.585 1.00 53.57 307 ILE B N 1
ATOM 6548 C CA . ILE B 1 307 ? 0.270 -15.936 12.896 1.00 59.43 307 ILE B CA 1
ATOM 6549 C C . ILE B 1 307 ? 0.079 -17.386 13.296 1.00 62.09 307 ILE B C 1
ATOM 6550 O O . ILE B 1 307 ? -1.030 -17.901 13.252 1.00 63.09 307 ILE B O 1
ATOM 6555 N N . GLU B 1 308 ? 1.164 -18.026 13.693 1.00 68.52 308 GLU B N 1
ATOM 6556 C CA . GLU B 1 308 ? 1.133 -19.397 14.174 1.00 74.57 308 GLU B CA 1
ATOM 6557 C C . GLU B 1 308 ? 0.545 -19.396 15.564 1.00 70.19 308 GLU B C 1
ATOM 6558 O O . GLU B 1 308 ? 1.111 -18.793 16.485 1.00 71.98 308 GLU B O 1
ATOM 6564 N N . ILE B 1 309 ? -0.594 -20.050 15.726 1.00 70.28 309 ILE B N 1
ATOM 6565 C CA . ILE B 1 309 ? -1.151 -20.262 17.051 1.00 73.31 309 ILE B CA 1
ATOM 6566 C C . ILE B 1 309 ? -0.939 -21.742 17.299 1.00 75.26 309 ILE B C 1
ATOM 6567 O O . ILE B 1 309 ? -1.486 -22.573 16.587 1.00 79.31 309 ILE B O 1
ATOM 6572 N N . GLU B 1 310 ? -0.123 -22.073 18.284 1.00 76.76 310 GLU B N 1
ATOM 6573 C CA . GLU B 1 310 ? 0.090 -23.466 18.637 1.00 86.63 310 GLU B CA 1
ATOM 6574 C C . GLU B 1 310 ? -1.031 -23.940 19.550 1.00 83.94 310 GLU B C 1
ATOM 6575 O O . GLU B 1 310 ? -1.837 -24.798 19.172 1.00 90.62 310 GLU B O 1
ATOM 6581 N N . ASN B 1 311 ? -1.082 -23.379 20.752 1.00 71.27 311 ASN B N 1
ATOM 6582 C CA . ASN B 1 311 ? -1.995 -23.887 21.762 1.00 68.57 311 ASN B CA 1
ATOM 6583 C C . ASN B 1 311 ? -3.240 -23.010 21.864 1.00 56.40 311 ASN B C 1
ATOM 6584 O O . ASN B 1 311 ? -3.434 -22.278 22.818 1.00 48.59 311 ASN B O 1
ATOM 6589 N N . LYS B 1 312 ? -4.069 -23.103 20.845 1.00 55.04 312 LYS B N 1
ATOM 6590 C CA . LYS B 1 312 ? -5.271 -22.304 20.755 1.00 53.61 312 LYS B CA 1
ATOM 6591 C C . LYS B 1 312 ? -6.128 -22.465 22.010 1.00 51.33 312 LYS B C 1
ATOM 6592 O O . LYS B 1 312 ? -6.600 -21.472 22.587 1.00 46.46 312 LYS B O 1
ATOM 6598 N N . ASP B 1 313 ? -6.292 -23.704 22.471 1.00 47.26 313 ASP B N 1
ATOM 6599 C CA . ASP B 1 313 ? -7.212 -23.969 23.577 1.00 50.20 313 ASP B CA 1
ATOM 6600 C C . ASP B 1 313 ? -6.757 -23.315 24.852 1.00 48.93 313 ASP B C 1
ATOM 6601 O O . ASP B 1 313 ? -7.566 -22.798 25.625 1.00 46.03 313 ASP B O 1
ATOM 6606 N N . ASN B 1 314 ? -5.453 -23.288 25.061 1.00 48.55 314 ASN B N 1
ATOM 6607 C CA . ASN B 1 314 ? -4.889 -22.609 26.231 1.00 47.86 314 ASN B CA 1
ATOM 6608 C C . ASN B 1 314 ? -5.156 -21.085 26.176 1.00 44.06 314 ASN B C 1
ATOM 6609 O O . ASN B 1 314 ? -5.509 -20.462 27.180 1.00 44.16 314 ASN B O 1
ATOM 6614 N N . LEU B 1 315 ? -4.947 -20.495 24.996 1.00 42.96 315 LEU B N 1
ATOM 6615 C CA . LEU B 1 315 ? -5.264 -19.087 24.767 1.00 43.06 315 LEU B CA 1
ATOM 6616 C C . LEU B 1 315 ? -6.759 -18.792 24.977 1.00 40.74 315 LEU B C 1
ATOM 6617 O O . LEU B 1 315 ? -7.137 -17.873 25.699 1.00 40.30 315 LEU B O 1
ATOM 6622 N N . ILE B 1 316 ? -7.622 -19.604 24.395 1.00 40.68 316 ILE B N 1
ATOM 6623 C CA . ILE B 1 316 ? -9.072 -19.417 24.604 1.00 41.17 316 ILE B CA 1
ATOM 6624 C C . ILE B 1 316 ? -9.426 -19.437 26.080 1.00 42.79 316 ILE B C 1
ATOM 6625 O O . ILE B 1 316 ? -10.168 -18.585 26.580 1.00 42.34 316 ILE B O 1
ATOM 6630 N N . TRP B 1 317 ? -8.888 -20.419 26.789 1.00 45.20 317 TRP B N 1
ATOM 6631 C CA . TRP B 1 317 ? -9.110 -20.529 28.226 1.00 45.22 317 TRP B CA 1
ATOM 6632 C C . TRP B 1 317 ? -8.698 -19.277 28.971 1.00 42.64 317 TRP B C 1
ATOM 6633 O O . TRP B 1 317 ? -9.429 -18.777 29.817 1.00 41.19 317 TRP B O 1
ATOM 6644 N N . HIS B 1 318 ? -7.525 -18.755 28.648 1.00 42.02 318 HIS B N 1
ATOM 6645 C CA . HIS B 1 318 ? -7.052 -17.523 29.302 1.00 43.18 318 HIS B CA 1
ATOM 6646 C C . HIS B 1 318 ? -7.931 -16.314 28.983 1.00 44.92 318 HIS B C 1
ATOM 6647 O O . HIS B 1 318 ? -8.263 -15.525 29.878 1.00 44.87 318 HIS B O 1
ATOM 6654 N N . LEU B 1 319 ? -8.289 -16.154 27.710 1.00 42.42 319 LEU B N 1
ATOM 6655 C CA . LEU B 1 319 ? -9.152 -15.031 27.301 1.00 42.51 319 LEU B CA 1
ATOM 6656 C C . LEU B 1 319 ? -10.525 -15.147 27.967 1.00 40.15 319 LEU B C 1
ATOM 6657 O O . LEU B 1 319 ? -11.048 -14.177 28.486 1.00 41.95 319 LEU B O 1
ATOM 6662 N N . HIS B 1 320 ? -11.089 -16.347 27.989 1.00 44.05 320 HIS B N 1
ATOM 6663 C CA . HIS B 1 320 ? -12.381 -16.571 28.681 1.00 43.54 320 HIS B CA 1
ATOM 6664 C C . HIS B 1 320 ? -12.281 -16.195 30.142 1.00 44.02 320 HIS B C 1
ATOM 6665 O O . HIS B 1 320 ? -13.110 -15.439 30.655 1.00 44.36 320 HIS B O 1
ATOM 6672 N N . ASN B 1 321 ? -11.273 -16.730 30.833 1.00 49.10 321 ASN B N 1
ATOM 6673 C CA . ASN B 1 321 ? -11.062 -16.357 32.256 1.00 47.66 321 ASN B CA 1
ATOM 6674 C C . ASN B 1 321 ? -10.945 -14.890 32.489 1.00 45.29 321 ASN B C 1
ATOM 6675 O O . ASN B 1 321 ? -11.605 -14.334 33.354 1.00 45.10 321 ASN B O 1
ATOM 6680 N N . THR B 1 322 ? -10.088 -14.248 31.702 1.00 42.20 322 THR B N 1
ATOM 6681 C CA . THR B 1 322 ? -9.860 -12.831 31.858 1.00 45.67 322 THR B CA 1
ATOM 6682 C C . THR B 1 322 ? -11.155 -12.031 31.663 1.00 45.64 322 THR B C 1
ATOM 6683 O O . THR B 1 322 ? -11.419 -11.083 32.393 1.00 46.05 322 THR B O 1
ATOM 6687 N N . ALA B 1 323 ? -11.962 -12.425 30.683 1.00 45.45 323 ALA B N 1
ATOM 6688 C CA . ALA B 1 323 ? -13.177 -11.678 30.332 1.00 45.04 323 ALA B CA 1
ATOM 6689 C C . ALA B 1 323 ? -14.255 -11.840 31.382 1.00 48.94 323 ALA B C 1
ATOM 6690 O O . ALA B 1 323 ? -15.185 -11.040 31.425 1.00 49.89 323 ALA B O 1
ATOM 6692 N N . HIS B 1 324 ? -14.142 -12.863 32.230 1.00 48.55 324 HIS B N 1
ATOM 6693 C CA . HIS B 1 324 ? -15.173 -13.128 33.265 1.00 48.32 324 HIS B CA 1
ATOM 6694 C C . HIS B 1 324 ? -14.777 -12.765 34.694 1.00 53.97 324 HIS B C 1
ATOM 6695 O O . HIS B 1 324 ? -15.513 -13.020 35.630 1.00 58.21 324 HIS B O 1
ATOM 6702 N N . LEU B 1 325 ? -13.617 -12.145 34.845 1.00 54.92 325 LEU B N 1
ATOM 6703 C CA . LEU B 1 325 ? -13.265 -11.456 36.071 1.00 53.59 325 LEU B CA 1
ATOM 6704 C C . LEU B 1 325 ? -13.710 -10.020 35.867 1.00 54.13 325 LEU B C 1
ATOM 6705 O O . LEU B 1 325 ? -13.625 -9.495 34.769 1.00 57.73 325 LEU B O 1
ATOM 6710 N N . TYR B 1 326 ? -14.266 -9.414 36.897 1.00 55.68 326 TYR B N 1
ATOM 6711 C CA . TYR B 1 326 ? -14.619 -8.009 36.850 1.00 57.77 326 TYR B CA 1
ATOM 6712 C C . TYR B 1 326 ? -14.179 -7.413 38.163 1.00 56.02 326 TYR B C 1
ATOM 6713 O O . TYR B 1 326 ? -14.575 -7.884 39.221 1.00 54.35 326 TYR B O 1
ATOM 6722 N N . ARG B 1 327 ? -13.351 -6.380 38.084 1.00 55.49 327 ARG B N 1
ATOM 6723 C CA . ARG B 1 327 ? -12.800 -5.745 39.260 1.00 54.11 327 ARG B CA 1
ATOM 6724 C C . ARG B 1 327 ? -12.301 -6.791 40.224 1.00 56.91 327 ARG B C 1
ATOM 6725 O O . ARG B 1 327 ? -12.554 -6.715 41.419 1.00 62.27 327 ARG B O 1
ATOM 6733 N N . GLN B 1 328 ? -11.610 -7.788 39.689 1.00 52.72 328 GLN B N 1
ATOM 6734 C CA . GLN B 1 328 ? -10.986 -8.813 40.502 1.00 52.80 328 GLN B CA 1
ATOM 6735 C C . GLN B 1 328 ? -9.504 -9.002 40.214 1.00 52.44 328 GLN B C 1
ATOM 6736 O O . GLN B 1 328 ? -8.802 -9.579 41.032 1.00 53.93 328 GLN B O 1
ATOM 6742 N N . GLU B 1 329 ? -9.033 -8.493 39.070 1.00 52.52 329 GLU B N 1
ATOM 6743 C CA . GLU B 1 329 ? -7.623 -8.498 38.695 1.00 52.32 329 GLU B CA 1
ATOM 6744 C C . GLU B 1 329 ? -7.144 -7.074 38.648 1.00 47.96 329 GLU B C 1
ATOM 6745 O O . GLU B 1 329 ? -7.781 -6.248 37.992 1.00 47.44 329 GLU B O 1
ATOM 6751 N N . LEU B 1 330 ? -5.967 -6.800 39.215 1.00 47.38 330 LEU B N 1
ATOM 6752 C CA . LEU B 1 330 ? -5.411 -5.457 39.172 1.00 49.14 330 LEU B CA 1
ATOM 6753 C C . LEU B 1 330 ? -4.980 -5.063 37.764 1.00 46.61 330 LEU B C 1
ATOM 6754 O O . LEU B 1 330 ? -4.906 -5.899 36.881 1.00 49.21 330 LEU B O 1
ATOM 6759 N N . PHE B 1 331 ? -4.736 -3.775 37.570 1.00 45.23 331 PHE B N 1
ATOM 6760 C CA . PHE B 1 331 ? -4.264 -3.241 36.312 1.00 48.37 331 PHE B CA 1
ATOM 6761 C C . PHE B 1 331 ? -5.288 -3.410 35.182 1.00 49.22 331 PHE B C 1
ATOM 6762 O O . PHE B 1 331 ? -4.930 -3.627 34.024 1.00 47.18 331 PHE B O 1
ATOM 6770 N N . THR B 1 332 ? -6.559 -3.361 35.532 1.00 47.68 332 THR B N 1
ATOM 6771 C CA . THR B 1 332 ? -7.621 -3.397 34.555 1.00 47.22 332 THR B CA 1
ATOM 6772 C C . THR B 1 332 ? -8.185 -1.997 34.550 1.00 49.84 332 THR B C 1
ATOM 6773 O O . THR B 1 332 ? -7.877 -1.184 33.654 1.00 48.74 332 THR B O 1
ATOM 6777 N N . GLU B 1 333 ? -8.946 -1.675 35.590 1.00 50.94 333 GLU B N 1
ATOM 6778 C CA . GLU B 1 333 ? -9.301 -0.271 35.857 1.00 50.27 333 GLU B CA 1
ATOM 6779 C C . GLU B 1 333 ? -8.207 0.375 36.730 1.00 49.12 333 GLU B C 1
ATOM 6780 O O . GLU B 1 333 ? -7.594 -0.293 37.573 1.00 53.46 333 GLU B O 1
ATOM 6786 N N . PHE B 1 334 ? -7.990 1.666 36.517 1.00 48.63 334 PHE B N 1
ATOM 6787 C CA . PHE B 1 334 ? -6.934 2.450 37.165 1.00 49.66 334 PHE B CA 1
ATOM 6788 C C . PHE B 1 334 ? -7.502 3.565 38.025 1.00 49.17 334 PHE B C 1
ATOM 6789 O O . PHE B 1 334 ? -8.630 3.943 37.844 1.00 52.70 334 PHE B O 1
ATOM 6797 N N . ILE B 1 335 ? -6.715 4.076 38.963 1.00 46.66 335 ILE B N 1
ATOM 6798 C CA . ILE B 1 335 ? -7.121 5.197 39.794 1.00 48.28 335 ILE B CA 1
ATOM 6799 C C . ILE B 1 335 ? -6.693 6.456 39.073 1.00 49.67 335 ILE B C 1
ATOM 6800 O O . ILE B 1 335 ? -7.555 7.217 38.633 1.00 52.37 335 ILE B O 1
ATOM 6805 N N . LEU B 1 336 ? -5.382 6.657 38.936 1.00 48.38 336 LEU B N 1
ATOM 6806 C CA . LEU B 1 336 ? -4.790 7.751 38.138 1.00 49.54 336 LEU B CA 1
ATOM 6807 C C . LEU B 1 336 ? -3.909 7.291 36.954 1.00 50.54 336 LEU B C 1
ATOM 6808 O O . LEU B 1 336 ? -3.808 7.991 35.940 1.00 47.12 336 LEU B O 1
ATOM 6813 N N . PHE B 1 337 ? -3.230 6.157 37.131 1.00 49.83 337 PHE B N 1
ATOM 6814 C CA . PHE B 1 337 ? -2.180 5.683 36.217 1.00 48.54 337 PHE B CA 1
ATOM 6815 C C . PHE B 1 337 ? -2.676 4.482 35.400 1.00 45.38 337 PHE B C 1
ATOM 6816 O O . PHE B 1 337 ? -2.670 3.352 35.877 1.00 44.92 337 PHE B O 1
ATOM 6824 N N . ASP B 1 338 ? -3.080 4.754 34.164 1.00 46.46 338 ASP B N 1
ATOM 6825 C CA . ASP B 1 338 ? -3.596 3.742 33.238 1.00 46.28 338 ASP B CA 1
ATOM 6826 C C . ASP B 1 338 ? -2.415 3.047 32.570 1.00 46.47 338 ASP B C 1
ATOM 6827 O O . ASP B 1 338 ? -2.159 3.232 31.384 1.00 44.90 338 ASP B O 1
ATOM 6832 N N . GLN B 1 339 ? -1.695 2.247 33.343 1.00 47.84 339 GLN B N 1
ATOM 6833 C CA . GLN B 1 339 ? -0.466 1.621 32.836 1.00 49.53 339 GLN B CA 1
ATOM 6834 C C . GLN B 1 339 ? -0.808 0.549 31.785 1.00 45.37 339 GLN B C 1
ATOM 6835 O O . GLN B 1 339 ? -0.137 0.451 30.786 1.00 44.20 339 GLN B O 1
ATOM 6841 N N . LYS B 1 340 ? -1.851 -0.240 32.020 1.00 43.35 340 LYS B N 1
ATOM 6842 C CA . LYS B 1 340 ? -2.297 -1.218 31.048 1.00 44.07 340 LYS B CA 1
ATOM 6843 C C . LYS B 1 340 ? -2.614 -0.564 29.702 1.00 44.96 340 LYS B C 1
ATOM 6844 O O . LYS B 1 340 ? -2.126 -1.000 28.671 1.00 47.56 340 LYS B O 1
ATOM 6850 N N . GLY B 1 341 ? -3.412 0.490 29.729 1.00 45.33 341 GLY B N 1
ATOM 6851 C CA . GLY B 1 341 ? -3.788 1.226 28.531 1.00 43.70 341 GLY B CA 1
ATOM 6852 C C . GLY B 1 341 ? -2.570 1.789 27.790 1.00 46.85 341 GLY B C 1
ATOM 6853 O O . GLY B 1 341 ? -2.525 1.713 26.565 1.00 41.76 341 GLY B O 1
ATOM 6854 N N . ASN B 1 342 ? -1.597 2.359 28.521 1.00 46.65 342 ASN B N 1
ATOM 6855 C CA . ASN B 1 342 ? -0.375 2.902 27.898 1.00 47.30 342 ASN B CA 1
ATOM 6856 C C . ASN B 1 342 ? 0.429 1.800 27.208 1.00 43.33 342 ASN B C 1
ATOM 6857 O O . ASN B 1 342 ? 1.036 2.035 26.172 1.00 44.20 342 ASN B O 1
ATOM 6862 N N . THR B 1 343 ? 0.431 0.606 27.781 1.00 41.83 343 THR B N 1
ATOM 6863 C CA . THR B 1 343 ? 1.183 -0.524 27.222 1.00 43.95 343 THR B CA 1
ATOM 6864 C C . THR B 1 343 ? 0.583 -0.980 25.896 1.00 47.01 343 THR B C 1
ATOM 6865 O O . THR B 1 343 ? 1.274 -1.219 24.923 1.00 40.52 343 THR B O 1
ATOM 6869 N N . ILE B 1 344 ? -0.738 -1.049 25.848 1.00 42.71 344 ILE B N 1
ATOM 6870 C CA . ILE B 1 344 ? -1.410 -1.333 24.598 1.00 44.77 344 ILE B CA 1
ATOM 6871 C C . ILE B 1 344 ? -1.214 -0.230 23.579 1.00 41.25 344 ILE B C 1
ATOM 6872 O O . ILE B 1 344 ? -1.015 -0.534 22.410 1.00 45.06 344 ILE B O 1
ATOM 6877 N N . ARG B 1 345 ? -1.285 1.026 24.001 1.00 39.93 345 ARG B N 1
ATOM 6878 C CA . ARG B 1 345 ? -1.080 2.163 23.090 1.00 47.11 345 ARG B CA 1
ATOM 6879 C C . A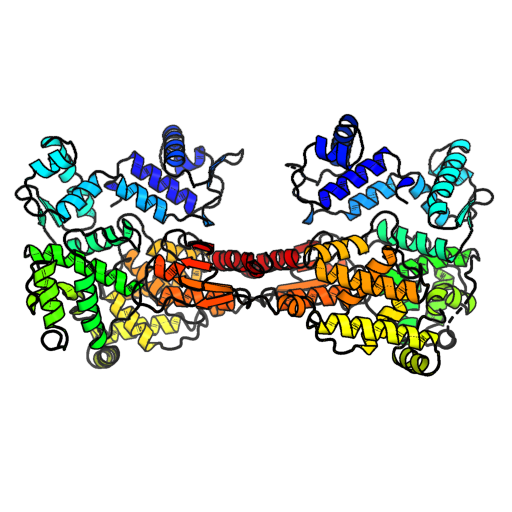RG B 1 345 ? 0.322 2.167 22.475 1.00 44.04 345 ARG B C 1
ATOM 6880 O O . ARG B 1 345 ? 0.473 2.468 21.318 1.00 44.34 345 ARG B O 1
ATOM 6888 N N . ASN B 1 346 ? 1.335 1.858 23.269 1.00 45.82 346 ASN B N 1
ATOM 6889 C CA . ASN B 1 346 ? 2.687 1.688 22.747 1.00 43.85 346 ASN B CA 1
ATOM 6890 C C . ASN B 1 346 ? 2.769 0.604 21.655 1.00 42.67 346 ASN B C 1
ATOM 6891 O O . ASN B 1 346 ? 3.398 0.798 20.611 1.00 42.51 346 ASN B O 1
ATOM 6896 N N . PHE B 1 347 ? 2.128 -0.530 21.882 1.00 39.12 347 PHE B N 1
ATOM 6897 C CA . PHE B 1 347 ? 2.121 -1.583 20.896 1.00 40.15 347 PHE B CA 1
ATOM 6898 C C . PHE B 1 347 ? 1.369 -1.141 19.674 1.00 42.19 347 PHE B C 1
ATOM 6899 O O . PHE B 1 347 ? 1.758 -1.440 18.543 1.00 40.59 347 PHE B O 1
ATOM 6907 N N . GLN B 1 348 ? 0.300 -0.396 19.900 1.00 41.00 348 GLN B N 1
ATOM 6908 C CA . GLN B 1 348 ? -0.527 0.113 18.818 1.00 44.73 348 GLN B CA 1
ATOM 6909 C C . GLN B 1 348 ? 0.216 1.099 17.929 1.00 44.08 348 GLN B C 1
ATOM 6910 O O . GLN B 1 348 ? -0.050 1.162 16.731 1.00 43.71 348 GLN B O 1
ATOM 6916 N N . ASN B 1 349 ? 1.144 1.860 18.513 1.00 45.80 349 ASN B N 1
ATOM 6917 C CA . ASN B 1 349 ? 2.039 2.731 17.738 1.00 52.00 349 ASN B CA 1
ATOM 6918 C C . ASN B 1 349 ? 2.872 2.007 16.695 1.00 50.17 349 ASN B C 1
ATOM 6919 O O . ASN B 1 349 ? 3.224 2.576 15.680 1.00 50.21 349 ASN B O 1
ATOM 6924 N N . ILE B 1 350 ? 3.190 0.755 16.948 1.00 46.23 350 ILE B N 1
ATOM 6925 C CA . ILE B 1 350 ? 3.957 -0.016 16.004 1.00 45.24 350 ILE B CA 1
ATOM 6926 C C . ILE B 1 350 ? 3.054 -0.740 15.024 1.00 45.83 350 ILE B C 1
ATOM 6927 O O . ILE B 1 350 ? 3.347 -0.778 13.828 1.00 41.34 350 ILE B O 1
ATOM 6932 N N . PHE B 1 351 ? 1.965 -1.331 15.534 1.00 40.97 351 PHE B N 1
ATOM 6933 C CA . PHE B 1 351 ? 1.082 -2.171 14.716 1.00 41.06 351 PHE B CA 1
ATOM 6934 C C . PHE B 1 351 ? -0.370 -1.697 14.821 1.00 41.49 351 PHE B C 1
ATOM 6935 O O . PHE B 1 351 ? -1.180 -2.348 15.474 1.00 38.70 351 PHE B O 1
ATOM 6943 N N . PRO B 1 352 ? -0.684 -0.538 14.215 1.00 42.43 352 PRO B N 1
ATOM 6944 C CA . PRO B 1 352 ? -1.983 0.092 14.466 1.00 42.62 352 PRO B CA 1
ATOM 6945 C C . PRO B 1 352 ? -3.161 -0.710 13.927 1.00 42.22 352 PRO B C 1
ATOM 6946 O O . PRO B 1 352 ? -4.219 -0.756 14.556 1.00 40.95 352 PRO B O 1
ATOM 6950 N N . LYS B 1 353 ? -2.978 -1.357 12.787 1.00 39.45 353 LYS B N 1
ATOM 6951 C CA . LYS B 1 353 ? -4.056 -2.089 12.143 1.00 42.94 353 LYS B CA 1
ATOM 6952 C C . LYS B 1 353 ? -4.325 -3.407 12.900 1.00 42.66 353 LYS B C 1
ATOM 6953 O O . LYS B 1 353 ? -5.476 -3.769 13.204 1.00 39.87 353 LYS B O 1
ATOM 6959 N N . PHE B 1 354 ? -3.252 -4.107 13.249 1.00 38.63 354 PHE B N 1
ATOM 6960 C CA . PHE B 1 354 ? -3.390 -5.305 14.018 1.00 37.64 354 PHE B CA 1
ATOM 6961 C C . PHE B 1 354 ? -4.127 -5.035 15.311 1.00 36.01 354 PHE B C 1
ATOM 6962 O O . PHE B 1 354 ? -5.096 -5.719 15.617 1.00 40.12 354 PHE B O 1
ATOM 6970 N N . VAL B 1 355 ? -3.711 -4.013 16.040 1.00 35.47 355 VAL B N 1
ATOM 6971 C CA . VAL B 1 355 ? -4.316 -3.728 17.315 1.00 37.67 355 VAL B CA 1
ATOM 6972 C C . VAL B 1 355 ? -5.764 -3.276 17.148 1.00 38.76 355 VAL B C 1
ATOM 6973 O O . VAL B 1 355 ? -6.643 -3.680 17.930 1.00 38.51 355 VAL B O 1
ATOM 6977 N N . SER B 1 356 ? -6.036 -2.478 16.131 1.00 38.61 356 SER B N 1
ATOM 6978 C CA . SER B 1 356 ? -7.426 -2.063 15.880 1.00 39.92 356 SER B CA 1
ATOM 6979 C C . SER B 1 356 ? -8.285 -3.288 15.585 1.00 39.67 356 SER B C 1
ATOM 6980 O O . SER B 1 356 ? -9.422 -3.374 16.036 1.00 40.13 356 SER B O 1
ATOM 6983 N N . ASP B 1 357 ? -7.753 -4.268 14.855 1.00 39.20 357 ASP B N 1
ATOM 6984 C CA . ASP B 1 357 ? -8.539 -5.465 14.564 1.00 37.00 357 ASP B CA 1
ATOM 6985 C C . ASP B 1 357 ? -8.820 -6.289 15.805 1.00 41.68 357 ASP B C 1
ATOM 6986 O O . ASP B 1 357 ? -9.974 -6.756 15.984 1.00 39.66 357 ASP B O 1
ATOM 6991 N N . VAL B 1 358 ? -7.809 -6.503 16.659 1.00 38.23 358 VAL B N 1
ATOM 6992 C CA . VAL B 1 358 ? -8.061 -7.336 17.812 1.00 38.67 358 VAL B CA 1
ATOM 6993 C C . VAL B 1 358 ? -9.042 -6.690 18.778 1.00 39.54 358 VAL B C 1
ATOM 6994 O O . VAL B 1 358 ? -9.883 -7.379 19.375 1.00 37.37 358 VAL B O 1
ATOM 6998 N N . LYS B 1 359 ? -8.956 -5.376 18.915 1.00 38.74 359 LYS B N 1
ATOM 6999 C CA . LYS B 1 359 ? -9.872 -4.651 19.798 1.00 43.49 359 LYS B CA 1
ATOM 7000 C C . LYS B 1 359 ? -11.312 -4.769 19.340 1.00 40.20 359 LYS B C 1
ATOM 7001 O O . LYS B 1 359 ? -12.195 -4.952 20.153 1.00 37.71 359 LYS B O 1
ATOM 7007 N N . LYS B 1 360 ? -11.535 -4.624 18.045 1.00 41.13 360 LYS B N 1
ATOM 7008 C CA . LYS B 1 360 ? -12.869 -4.773 17.480 1.00 43.88 360 LYS B CA 1
ATOM 7009 C C . LYS B 1 360 ? -13.402 -6.174 17.668 1.00 42.09 360 LYS B C 1
ATOM 7010 O O . LYS B 1 360 ? -14.588 -6.352 18.028 1.00 40.81 360 LYS B O 1
ATOM 7016 N N . GLU B 1 361 ? -12.555 -7.175 17.423 1.00 39.08 361 GLU B N 1
ATOM 7017 C CA . GLU B 1 361 ? -13.002 -8.553 17.628 1.00 39.44 361 GLU B CA 1
ATOM 7018 C C . GLU B 1 361 ? -13.315 -8.826 19.095 1.00 39.37 361 GLU B C 1
ATOM 7019 O O . GLU B 1 361 ? -14.306 -9.490 19.416 1.00 40.93 361 GLU B O 1
ATOM 7025 N N . LEU B 1 362 ? -12.469 -8.356 19.993 1.00 39.01 362 LEU B N 1
ATOM 7026 C CA . LEU B 1 362 ? -12.688 -8.653 21.400 1.00 40.10 362 LEU B CA 1
ATOM 7027 C C . LEU B 1 362 ? -13.851 -7.849 21.949 1.00 39.91 362 LEU B C 1
ATOM 7028 O O . LEU B 1 362 ? -14.609 -8.352 22.773 1.00 39.51 362 LEU B O 1
ATOM 7033 N N . SER B 1 363 ? -14.021 -6.620 21.467 1.00 37.15 363 SER B N 1
ATOM 7034 C CA . SER B 1 363 ? -15.193 -5.823 21.834 1.00 40.23 363 SER B CA 1
ATOM 7035 C C . SER B 1 363 ? -16.492 -6.543 21.418 1.00 41.43 363 SER B C 1
ATOM 7036 O O . SER B 1 363 ? -17.474 -6.582 22.166 1.00 41.92 363 SER B O 1
ATOM 7039 N N . HIS B 1 364 ? -16.501 -7.114 20.222 1.00 40.89 364 HIS B N 1
ATOM 7040 C CA . HIS B 1 364 ? -17.651 -7.867 19.766 1.00 41.44 364 HIS B CA 1
ATOM 7041 C C . HIS B 1 364 ? -17.850 -9.112 20.644 1.00 44.51 364 HIS B C 1
ATOM 7042 O O . HIS B 1 364 ? -18.991 -9.432 20.998 1.00 42.24 364 HIS B O 1
ATOM 7049 N N . TYR B 1 365 ? -16.755 -9.810 20.997 1.00 41.37 365 TYR B N 1
ATOM 7050 C CA . TYR B 1 365 ? -16.844 -10.973 21.925 1.00 40.33 365 TYR B CA 1
ATOM 7051 C C . TYR B 1 365 ? -17.536 -10.591 23.225 1.00 40.49 365 TYR B C 1
ATOM 7052 O O . TYR B 1 365 ? -18.554 -11.181 23.621 1.00 40.58 365 TYR B O 1
ATOM 7061 N N . LEU B 1 366 ? -17.012 -9.561 23.872 1.00 39.13 366 LEU B N 1
ATOM 7062 C CA . LEU B 1 366 ? -17.573 -9.094 25.124 1.00 40.88 366 LEU B CA 1
ATOM 7063 C C . LEU B 1 366 ? -19.062 -8.655 25.031 1.00 43.17 366 LEU B C 1
ATOM 7064 O O . LEU B 1 366 ? -19.907 -9.014 25.894 1.00 45.41 366 LEU B O 1
ATOM 7069 N N . GLU B 1 367 ? -19.397 -7.882 24.004 1.00 39.86 367 GLU B N 1
ATOM 7070 C CA . GLU B 1 367 ? -20.785 -7.441 23.806 1.00 42.87 367 GLU B CA 1
ATOM 7071 C C . GLU B 1 367 ? -21.748 -8.581 23.520 1.00 40.96 367 GLU B C 1
ATOM 7072 O O . GLU B 1 367 ? -22.880 -8.587 23.993 1.00 45.36 367 GLU B O 1
ATOM 7078 N N . THR B 1 368 ? -21.307 -9.539 22.731 1.00 41.28 368 THR B N 1
ATOM 7079 C CA . THR B 1 368 ? -22.133 -10.677 22.403 1.00 46.92 368 THR B CA 1
ATOM 7080 C C . THR B 1 368 ? -22.446 -11.520 23.647 1.00 48.58 368 THR B C 1
ATOM 7081 O O . THR B 1 368 ? -23.569 -11.942 23.828 1.00 48.37 368 THR B O 1
ATOM 7085 N N . LEU B 1 369 ? -21.470 -11.728 24.518 1.00 47.20 369 LEU B N 1
ATOM 7086 C CA . LEU B 1 369 ? -21.726 -12.407 25.788 1.00 48.51 369 LEU B CA 1
ATOM 7087 C C . LEU B 1 369 ? -22.409 -11.523 26.843 1.00 52.07 369 LEU B C 1
ATOM 7088 O O . LEU B 1 369 ? -22.894 -12.022 27.836 1.00 54.12 369 LEU B O 1
ATOM 7093 N N . GLU B 1 370 ? -22.417 -10.215 26.636 1.00 51.85 370 GLU B N 1
ATOM 7094 C CA . GLU B 1 370 ? -23.018 -9.257 27.563 1.00 54.24 370 GLU B CA 1
ATOM 7095 C C . GLU B 1 370 ? -22.235 -9.147 28.866 1.00 53.88 370 GLU B C 1
ATOM 7096 O O . GLU B 1 370 ? -22.792 -8.928 29.928 1.00 50.15 370 GLU B O 1
ATOM 7102 N N . VAL B 1 371 ? -20.917 -9.254 28.766 1.00 51.90 371 VAL B N 1
ATOM 7103 C CA . VAL B 1 371 ? -20.061 -8.933 29.896 1.00 51.59 371 VAL B CA 1
ATOM 7104 C C . VAL B 1 371 ? -19.525 -7.531 29.717 1.00 53.78 371 VAL B C 1
ATOM 7105 O O . VAL B 1 371 ? -19.801 -6.883 28.710 1.00 52.14 371 VAL B O 1
ATOM 7109 N N . CYS B 1 372 ? -18.790 -7.057 30.718 1.00 56.42 372 CYS B N 1
ATOM 7110 C CA . CYS B 1 372 ? -18.173 -5.747 30.661 1.00 53.86 372 CYS B CA 1
ATOM 7111 C C . CYS B 1 372 ? -17.431 -5.576 29.346 1.00 51.89 372 CYS B C 1
ATOM 7112 O O . CYS B 1 372 ? -16.521 -6.361 29.046 1.00 50.48 372 CYS B O 1
ATOM 7115 N N . SER B 1 373 ? -17.822 -4.558 28.575 1.00 49.76 373 SER B N 1
ATOM 7116 C CA . SER B 1 373 ? -17.141 -4.195 27.330 1.00 51.26 373 SER B CA 1
ATOM 7117 C C . SER B 1 373 ? -16.573 -2.784 27.342 1.00 49.53 373 SER B C 1
ATOM 7118 O O . SER B 1 373 ? -16.482 -2.144 26.298 1.00 47.44 373 SER B O 1
ATOM 7121 N N . SER B 1 374 ? -16.149 -2.315 28.520 1.00 48.16 374 SER B N 1
ATOM 7122 C CA . SER B 1 374 ? -15.496 -1.005 28.657 1.00 46.93 374 SER B CA 1
ATOM 7123 C C . SER B 1 374 ? -14.182 -1.017 27.873 1.00 44.45 374 SER B C 1
ATOM 7124 O O . SER B 1 374 ? -13.619 -2.079 27.594 1.00 43.34 374 SER B O 1
ATOM 7127 N N . SER B 1 375 ? -13.671 0.148 27.522 1.00 46.17 375 SER B N 1
ATOM 7128 C CA . SER B 1 375 ? -12.342 0.207 26.916 1.00 46.45 375 SER B CA 1
ATOM 7129 C C . SER B 1 375 ? -11.272 -0.343 27.846 1.00 47.48 375 SER B C 1
ATOM 7130 O O . SER B 1 375 ? -10.284 -0.875 27.360 1.00 46.93 375 SER B O 1
ATOM 7133 N N . MET B 1 376 ? -11.457 -0.244 29.169 1.00 46.93 376 MET B N 1
ATOM 7134 C CA . MET B 1 376 ? -10.506 -0.845 30.123 1.00 51.09 376 MET B CA 1
ATOM 7135 C C . MET B 1 376 ? -10.405 -2.362 29.917 1.00 46.99 376 MET B C 1
ATOM 7136 O O . MET B 1 376 ? -9.324 -2.909 29.896 1.00 48.10 376 MET B O 1
ATOM 7141 N N . MET B 1 377 ? -11.543 -3.032 29.786 1.00 43.79 377 MET B N 1
ATOM 7142 C CA . MET B 1 377 ? -11.569 -4.471 29.551 1.00 44.66 377 MET B CA 1
ATOM 7143 C C . MET B 1 377 ? -11.101 -4.836 28.147 1.00 41.56 377 MET B C 1
ATOM 7144 O O . MET B 1 377 ? -10.404 -5.819 27.992 1.00 38.67 377 MET B O 1
ATOM 7149 N N . VAL B 1 378 ? -11.442 -4.036 27.137 1.00 40.98 378 VAL B N 1
ATOM 7150 C CA . VAL B 1 378 ? -10.984 -4.313 25.765 1.00 40.83 378 VAL B CA 1
ATOM 7151 C C . VAL B 1 378 ? -9.436 -4.234 25.714 1.00 41.62 378 VAL B C 1
ATOM 7152 O O . VAL B 1 378 ? -8.763 -5.082 25.113 1.00 39.28 378 VAL B O 1
ATOM 7156 N N . ASN B 1 379 ? -8.886 -3.216 26.366 1.00 40.08 379 ASN B N 1
ATOM 7157 C CA . ASN B 1 379 ? -7.444 -3.032 26.456 1.00 40.03 379 ASN B CA 1
ATOM 7158 C C . ASN B 1 379 ? -6.756 -4.166 27.151 1.00 39.43 379 ASN B C 1
ATOM 7159 O O . ASN B 1 379 ? -5.767 -4.686 26.649 1.00 41.81 379 ASN B O 1
ATOM 7164 N N . HIS B 1 380 ? -7.290 -4.577 28.294 1.00 41.77 380 HIS B N 1
ATOM 7165 C CA . HIS B 1 380 ? -6.735 -5.711 29.028 1.00 39.03 380 HIS B CA 1
ATOM 7166 C C . HIS B 1 380 ? -6.829 -7.027 28.280 1.00 39.01 380 HIS B C 1
ATOM 7167 O O . HIS B 1 380 ? -5.858 -7.794 28.252 1.00 39.62 380 HIS B O 1
ATOM 7174 N N . LEU B 1 381 ? -7.974 -7.324 27.669 1.00 38.59 381 LEU B N 1
ATOM 7175 C CA . LEU B 1 381 ? -8.098 -8.580 26.918 1.00 41.19 381 LEU B CA 1
ATOM 7176 C C . LEU B 1 381 ? -7.145 -8.589 25.721 1.00 36.78 381 LEU B C 1
ATOM 7177 O O . LEU B 1 381 ? -6.586 -9.622 25.387 1.00 37.69 381 LEU B O 1
ATOM 7182 N N . SER B 1 382 ? -7.057 -7.459 25.038 1.00 37.43 382 SER B N 1
ATOM 7183 C CA . SER B 1 382 ? -6.152 -7.307 23.905 1.00 38.65 382 SER B CA 1
ATOM 7184 C C . SER B 1 382 ? -4.704 -7.502 24.335 1.00 40.14 382 SER B C 1
ATOM 7185 O O . SER B 1 382 ? -3.935 -8.194 23.660 1.00 39.38 382 SER B O 1
ATOM 7188 N N . TYR B 1 383 ? -4.354 -6.901 25.458 1.00 38.95 383 TYR B N 1
ATOM 7189 C CA . TYR B 1 383 ? -3.045 -7.059 26.041 1.00 41.61 383 TYR B CA 1
ATOM 7190 C C . TYR B 1 383 ? -2.789 -8.520 26.344 1.00 41.32 383 TYR B C 1
ATOM 7191 O O . TYR B 1 383 ? -1.672 -9.046 26.149 1.00 40.05 383 TYR B O 1
ATOM 7200 N N . THR B 1 384 ? -3.827 -9.188 26.827 1.00 38.53 384 THR B N 1
ATOM 7201 C CA . THR B 1 384 ? -3.742 -10.594 27.139 1.00 35.69 384 THR B CA 1
ATOM 7202 C C . THR B 1 384 ? -3.492 -11.418 25.881 1.00 37.90 384 THR B C 1
ATOM 7203 O O . THR B 1 384 ? -2.612 -12.315 25.847 1.00 37.72 384 THR B O 1
ATOM 7207 N N . PHE B 1 385 ? -4.233 -11.130 24.822 1.00 36.72 385 PHE B N 1
ATOM 7208 C CA . PHE B 1 385 ? -4.030 -11.859 23.574 1.00 36.98 385 PHE B CA 1
ATOM 7209 C C . PHE B 1 385 ? -2.591 -11.672 23.097 1.00 39.31 385 PHE B C 1
ATOM 7210 O O . PHE B 1 385 ? -1.923 -12.625 22.687 1.00 37.91 385 PHE B O 1
ATOM 7218 N N . ILE B 1 386 ? -2.098 -10.443 23.159 1.00 41.05 386 ILE B N 1
ATOM 7219 C CA . ILE B 1 386 ? -0.767 -10.155 22.636 1.00 40.73 386 ILE B CA 1
ATOM 7220 C C . ILE B 1 386 ? 0.311 -10.910 23.383 1.00 44.40 386 ILE B C 1
ATOM 7221 O O . ILE B 1 386 ? 1.130 -11.604 22.759 1.00 40.61 386 ILE B O 1
ATOM 7226 N N . THR B 1 387 ? 0.282 -10.814 24.705 1.00 41.65 387 THR B N 1
ATOM 7227 C CA . THR B 1 387 ? 1.322 -11.380 25.546 1.00 43.98 387 THR B CA 1
ATOM 7228 C C . THR B 1 387 ? 1.291 -12.877 25.695 1.00 46.26 387 THR B C 1
ATOM 7229 O O . THR B 1 387 ? 2.293 -13.465 26.095 1.00 46.49 387 THR B O 1
ATOM 7233 N N . HIS B 1 388 ? 0.182 -13.512 25.354 1.00 42.59 388 HIS B N 1
ATOM 7234 C CA . HIS B 1 388 ? 0.133 -14.959 25.321 1.00 44.55 388 HIS B CA 1
ATOM 7235 C C . HIS B 1 388 ? 0.492 -15.533 23.975 1.00 52.95 388 HIS B C 1
ATOM 7236 O O . HIS B 1 388 ? 0.474 -16.733 23.810 1.00 56.82 388 HIS B O 1
ATOM 7243 N N . THR B 1 389 ? 0.772 -14.701 22.988 1.00 55.99 389 THR B N 1
ATOM 7244 C CA . THR B 1 389 ? 0.952 -15.227 21.647 1.00 60.13 389 THR B CA 1
ATOM 7245 C C . THR B 1 389 ? 2.431 -15.383 21.398 1.00 64.45 389 THR B C 1
ATOM 7246 O O . THR B 1 389 ? 3.222 -14.486 21.738 1.00 65.22 389 THR B O 1
ATOM 7250 N N . LYS B 1 390 ? 2.776 -16.542 20.818 1.00 75.07 390 LYS B N 1
ATOM 7251 C CA . LYS B 1 390 ? 4.147 -16.943 20.536 1.00 73.13 390 LYS B CA 1
ATOM 7252 C C . LYS B 1 390 ? 4.581 -16.455 19.172 1.00 76.84 390 LYS B C 1
ATOM 7253 O O . LYS B 1 390 ? 3.886 -16.660 18.154 1.00 78.40 390 LYS B O 1
ATOM 7259 N N . HIS B 1 391 ? 5.734 -15.791 19.178 1.00 63.23 391 HIS B N 1
ATOM 7260 C CA . HIS B 1 391 ? 6.377 -15.279 17.980 1.00 61.41 391 HIS B CA 1
ATOM 7261 C C . HIS B 1 391 ? 5.600 -14.152 17.276 1.00 47.37 391 HIS B C 1
ATOM 7262 O O . HIS B 1 391 ? 5.709 -13.967 16.044 1.00 50.49 391 HIS B O 1
ATOM 7269 N N . LEU B 1 392 ? 4.865 -13.350 18.047 1.00 57.48 392 LEU B N 1
ATOM 7270 C CA . LEU B 1 392 ? 3.983 -12.322 17.447 1.00 50.52 392 LEU B CA 1
ATOM 7271 C C . LEU B 1 392 ? 4.715 -11.329 16.551 1.00 49.51 392 LEU B C 1
ATOM 7272 O O . LEU B 1 392 ? 4.386 -11.192 15.363 1.00 48.54 392 LEU B O 1
ATOM 7277 N N . VAL B 1 393 ? 5.747 -10.664 17.078 1.00 50.42 393 VAL B N 1
ATOM 7278 C CA . VAL B 1 393 ? 6.385 -9.593 16.311 1.00 45.64 393 VAL B CA 1
ATOM 7279 C C . VAL B 1 393 ? 7.007 -10.175 15.030 1.00 50.04 393 VAL B C 1
ATOM 7280 O O . VAL B 1 393 ? 6.846 -9.601 13.905 1.00 49.01 393 VAL B O 1
ATOM 7284 N N . ILE B 1 394 ? 7.660 -11.333 15.188 1.00 52.40 394 ILE B N 1
ATOM 7285 C CA . ILE B 1 394 ? 8.265 -12.051 14.072 1.00 51.79 394 ILE B CA 1
ATOM 7286 C C . ILE B 1 394 ? 7.192 -12.270 13.006 1.00 60.70 394 ILE B C 1
ATOM 7287 O O . ILE B 1 394 ? 7.356 -11.859 11.840 1.00 60.39 394 ILE B O 1
ATOM 7292 N N . ASN B 1 395 ? 6.074 -12.880 13.408 1.00 53.15 395 ASN B N 1
ATOM 7293 C CA . ASN B 1 395 ? 5.025 -13.152 12.442 1.00 55.65 395 ASN B CA 1
ATOM 7294 C C . ASN B 1 395 ? 4.539 -11.856 11.827 1.00 54.94 395 ASN B C 1
ATOM 7295 O O . ASN B 1 395 ? 4.224 -11.797 10.605 1.00 53.81 395 ASN B O 1
ATOM 7300 N N . LEU B 1 396 ? 4.443 -10.806 12.655 1.00 50.58 396 LEU B N 1
ATOM 7301 C CA . LEU B 1 396 ? 3.881 -9.543 12.153 1.00 49.14 396 LEU B CA 1
ATOM 7302 C C . LEU B 1 396 ? 4.785 -8.904 11.072 1.00 55.53 396 LEU B C 1
ATOM 7303 O O . LEU B 1 396 ? 4.286 -8.282 10.129 1.00 52.97 396 LEU B O 1
ATOM 7308 N N . LEU B 1 397 ? 6.097 -9.108 11.184 1.00 53.72 397 LEU B N 1
ATOM 7309 C CA . LEU B 1 397 ? 7.083 -8.545 10.218 1.00 60.25 397 LEU B CA 1
ATOM 7310 C C . LEU B 1 397 ? 7.493 -9.439 9.022 1.00 62.04 397 LEU B C 1
ATOM 7311 O O . LEU B 1 397 ? 8.263 -8.998 8.159 1.00 64.44 397 LEU B O 1
ATOM 7316 N N . GLN B 1 398 ? 6.956 -10.659 8.952 1.00 66.26 398 GLN B N 1
ATOM 7317 C CA . GLN B 1 398 ? 7.381 -11.707 7.985 1.00 67.64 398 GLN B CA 1
ATOM 7318 C C . GLN B 1 398 ? 7.324 -11.355 6.498 1.00 68.65 398 GLN B C 1
ATOM 7319 O O . GLN B 1 398 ? 8.043 -11.951 5.713 1.00 72.01 398 GLN B O 1
ATOM 7325 N N . ASN B 1 399 ? 6.451 -10.432 6.100 1.00 76.13 399 ASN B N 1
ATOM 7326 C CA . ASN B 1 399 ? 6.413 -9.979 4.697 1.00 80.14 399 ASN B CA 1
ATOM 7327 C C . ASN B 1 399 ? 7.457 -8.906 4.367 1.00 75.54 399 ASN B C 1
ATOM 7328 O O . ASN B 1 399 ? 7.607 -8.548 3.197 1.00 78.00 399 ASN B O 1
ATOM 7333 N N . GLN B 1 400 ? 8.150 -8.384 5.384 1.00 72.84 400 GLN B N 1
ATOM 7334 C CA . GLN B 1 400 ? 9.158 -7.332 5.183 1.00 67.94 400 GLN B CA 1
ATOM 7335 C C . GLN B 1 400 ? 10.422 -7.989 4.656 1.00 55.48 400 GLN B C 1
ATOM 7336 O O . GLN B 1 400 ? 10.985 -8.843 5.321 1.00 49.96 400 GLN B O 1
ATOM 7342 N N . PRO B 1 401 ? 10.836 -7.640 3.438 1.00 53.88 401 PRO B N 1
ATOM 7343 C CA . PRO B 1 401 ? 12.040 -8.288 2.918 1.00 57.74 401 PRO B CA 1
ATOM 7344 C C . PRO B 1 401 ? 13.273 -7.926 3.736 1.00 49.85 401 PRO B C 1
ATOM 7345 O O . PRO B 1 401 ? 13.276 -6.926 4.436 1.00 49.86 401 PRO B O 1
ATOM 7349 N N . LYS B 1 402 ? 14.293 -8.754 3.629 1.00 54.30 402 LYS B N 1
ATOM 7350 C CA . LYS B 1 402 ? 15.600 -8.480 4.213 1.00 51.94 402 LYS B CA 1
ATOM 7351 C C . LYS B 1 402 ? 16.105 -7.182 3.623 1.00 50.11 402 LYS B C 1
ATOM 7352 O O . LYS B 1 402 ? 15.781 -6.853 2.484 1.00 52.64 402 LYS B O 1
ATOM 7358 N N . LEU B 1 403 ? 16.845 -6.415 4.405 1.00 48.63 403 LEU B N 1
ATOM 7359 C CA . LEU B 1 403 ? 17.498 -5.217 3.884 1.00 46.38 403 LEU B CA 1
ATOM 7360 C C . LEU B 1 403 ? 18.832 -5.650 3.268 1.00 48.13 403 LEU B C 1
ATOM 7361 O O . LEU B 1 403 ? 19.639 -6.328 3.930 1.00 47.94 403 LEU B O 1
ATOM 7366 N N . LYS B 1 404 ? 19.061 -5.279 2.011 1.00 46.56 404 LYS B N 1
ATOM 7367 C CA . LYS B 1 404 ? 20.284 -5.642 1.341 1.00 47.89 404 LYS B CA 1
ATOM 7368 C C . LYS B 1 404 ? 21.314 -4.542 1.519 1.00 45.90 404 LYS B C 1
ATOM 7369 O O . LYS B 1 404 ? 21.030 -3.349 1.316 1.00 44.43 404 LYS B O 1
ATOM 7375 N N . VAL B 1 405 ? 22.510 -4.949 1.920 1.00 42.44 405 VAL B N 1
ATOM 7376 C CA . VAL B 1 405 ? 23.576 -3.999 2.254 1.00 41.09 405 VAL B CA 1
ATOM 7377 C C . VAL B 1 405 ? 24.763 -4.316 1.385 1.00 40.94 405 VAL B C 1
ATOM 7378 O O . VAL B 1 405 ? 25.190 -5.478 1.327 1.00 39.60 405 VAL B O 1
ATOM 7382 N N . LEU B 1 406 ? 25.271 -3.300 0.682 1.00 41.77 406 LEU B N 1
ATOM 7383 C CA . LEU B 1 406 ? 26.438 -3.436 -0.155 1.00 40.47 406 LEU B CA 1
ATOM 7384 C C . LEU B 1 406 ? 27.618 -2.865 0.610 1.00 40.13 406 LEU B C 1
ATOM 7385 O O . LEU B 1 406 ? 27.489 -1.803 1.189 1.00 43.01 406 LEU B O 1
ATOM 7390 N N . VAL B 1 407 ? 28.758 -3.563 0.610 1.00 40.18 407 VAL B N 1
ATOM 7391 C CA . VAL B 1 407 ? 30.009 -3.078 1.226 1.00 39.24 407 VAL B CA 1
ATOM 7392 C C . VAL B 1 407 ? 31.102 -2.988 0.170 1.00 42.05 407 VAL B C 1
ATOM 7393 O O . VAL B 1 407 ? 31.382 -3.969 -0.500 1.00 41.24 407 VAL B O 1
ATOM 7397 N N . MET B 1 408 ? 31.715 -1.809 0.038 1.00 41.11 408 MET B N 1
ATOM 7398 C CA . MET B 1 408 ? 32.783 -1.571 -0.889 1.00 40.25 408 MET B CA 1
ATOM 7399 C C . MET B 1 408 ? 33.958 -0.862 -0.213 1.00 40.24 408 MET B C 1
ATOM 7400 O O . MET B 1 408 ? 33.769 -0.032 0.691 1.00 38.14 408 MET B O 1
ATOM 7405 N N . SER B 1 409 ? 35.153 -1.142 -0.710 1.00 39.92 409 SER B N 1
ATOM 7406 C CA . SER B 1 409 ? 36.378 -0.500 -0.237 1.00 41.70 409 SER B CA 1
ATOM 7407 C C . SER B 1 409 ? 37.158 0.001 -1.428 1.00 43.53 409 SER B C 1
ATOM 7408 O O . SER B 1 409 ? 37.189 -0.665 -2.472 1.00 43.50 409 SER B O 1
ATOM 7411 N N . ASN B 1 410 ? 37.848 1.136 -1.288 1.00 46.53 410 ASN B N 1
ATOM 7412 C CA . ASN B 1 410 ? 38.724 1.543 -2.392 1.00 49.49 410 ASN B CA 1
ATOM 7413 C C . ASN B 1 410 ? 40.078 0.873 -2.323 1.00 50.75 410 ASN B C 1
ATOM 7414 O O . ASN B 1 410 ? 40.866 0.987 -3.276 1.00 48.74 410 ASN B O 1
ATOM 7419 N N . PHE B 1 411 ? 40.351 0.142 -1.236 1.00 45.13 411 PHE B N 1
ATOM 7420 C CA . PHE B 1 411 ? 41.646 -0.581 -1.125 1.00 44.79 411 PHE B CA 1
ATOM 7421 C C . PHE B 1 411 ? 41.663 -1.896 -1.875 1.00 46.31 411 PHE B C 1
ATOM 7422 O O . PHE B 1 411 ? 42.504 -2.121 -2.721 1.00 47.62 411 PHE B O 1
ATOM 7430 N N . ASP B 1 412 ? 40.752 -2.799 -1.550 1.00 44.97 412 ASP B N 1
ATOM 7431 C CA . ASP B 1 412 ? 40.798 -4.125 -2.149 1.00 43.92 412 ASP B CA 1
ATOM 7432 C C . ASP B 1 412 ? 39.578 -4.875 -1.661 1.00 44.02 412 ASP B C 1
ATOM 7433 O O . ASP B 1 412 ? 38.920 -4.452 -0.704 1.00 46.75 412 ASP B O 1
ATOM 7438 N N . GLN B 1 413 ? 39.245 -5.969 -2.310 1.00 41.46 413 GLN B N 1
ATOM 7439 C CA . GLN B 1 413 ? 38.043 -6.679 -1.923 1.00 43.61 413 GLN B CA 1
ATOM 7440 C C . GLN B 1 413 ? 38.192 -7.434 -0.582 1.00 42.24 413 GLN B C 1
ATOM 7441 O O . GLN B 1 413 ? 37.184 -7.754 0.033 1.00 44.54 413 GLN B O 1
ATOM 7447 N N . TYR B 1 414 ? 39.417 -7.730 -0.127 1.00 42.84 414 TYR B N 1
ATOM 7448 C CA . TYR B 1 414 ? 39.595 -8.350 1.211 1.00 44.35 414 TYR B CA 1
ATOM 7449 C C . TYR B 1 414 ? 39.026 -7.454 2.296 1.00 43.50 414 TYR B C 1
ATOM 7450 O O . TYR B 1 414 ? 38.424 -7.923 3.265 1.00 41.68 414 TYR B O 1
ATOM 7459 N N . HIS B 1 415 ? 39.224 -6.151 2.132 1.00 42.12 415 HIS B N 1
ATOM 7460 C CA . HIS B 1 415 ? 38.768 -5.196 3.127 1.00 42.11 415 HIS B CA 1
ATOM 7461 C C . HIS B 1 415 ? 37.250 -5.217 3.182 1.00 41.21 415 HIS B C 1
ATOM 7462 O O . HIS B 1 415 ? 36.663 -5.235 4.275 1.00 41.23 415 HIS B O 1
ATOM 7469 N N . ALA B 1 416 ? 36.614 -5.237 2.011 1.00 43.35 416 ALA B N 1
ATOM 7470 C CA . ALA B 1 416 ? 35.150 -5.223 1.954 1.00 43.86 416 ALA B CA 1
ATOM 7471 C C . ALA B 1 416 ? 34.565 -6.501 2.550 1.00 43.06 416 ALA B C 1
ATOM 7472 O O . ALA B 1 416 ? 33.564 -6.452 3.263 1.00 40.22 416 ALA B O 1
ATOM 7474 N N . LYS B 1 417 ? 35.216 -7.635 2.281 1.00 41.57 417 LYS B N 1
ATOM 7475 C CA . LYS B 1 417 ? 34.768 -8.912 2.816 1.00 40.71 417 LYS B CA 1
ATOM 7476 C C . LYS B 1 417 ? 35.003 -9.004 4.296 1.00 41.93 417 LYS B C 1
ATOM 7477 O O . LYS B 1 417 ? 34.184 -9.550 4.998 1.00 41.73 417 LYS B O 1
ATOM 7483 N N . PHE B 1 418 ? 36.131 -8.496 4.780 1.00 38.67 418 PHE B N 1
ATOM 7484 C CA . PHE B 1 418 ? 36.372 -8.453 6.200 1.00 38.31 418 PHE B CA 1
ATOM 7485 C C . PHE B 1 418 ? 35.242 -7.702 6.921 1.00 36.92 418 PHE B C 1
ATOM 7486 O O . PHE B 1 418 ? 34.709 -8.172 7.932 1.00 38.31 418 PHE B O 1
ATOM 7494 N N . VAL B 1 419 ? 34.896 -6.525 6.412 1.00 37.86 419 VAL B N 1
ATOM 7495 C CA . VAL B 1 419 ? 33.852 -5.720 7.017 1.00 37.54 419 VAL B CA 1
ATOM 7496 C C . VAL B 1 419 ? 32.492 -6.389 6.857 1.00 37.37 419 VAL B C 1
ATOM 7497 O O . VAL B 1 419 ? 31.713 -6.466 7.823 1.00 39.69 419 VAL B O 1
ATOM 7501 N N . ALA B 1 420 ? 32.201 -6.879 5.660 1.00 40.61 420 ALA B N 1
ATOM 7502 C CA . ALA B 1 420 ? 30.940 -7.583 5.410 1.00 39.08 420 ALA B CA 1
ATOM 7503 C C . ALA B 1 420 ? 30.713 -8.758 6.355 1.00 39.08 420 ALA B C 1
ATOM 7504 O O . ALA B 1 420 ? 29.622 -8.896 6.887 1.00 35.91 420 ALA B O 1
ATOM 7506 N N . GLU B 1 421 ? 31.730 -9.578 6.574 1.00 37.19 421 GLU B N 1
ATOM 7507 C CA . GLU B 1 421 ? 31.621 -10.725 7.473 1.00 42.78 421 GLU B CA 1
ATOM 7508 C C . GLU B 1 421 ? 31.467 -10.307 8.920 1.00 39.67 421 GLU B C 1
ATOM 7509 O O . GLU B 1 421 ? 30.704 -10.907 9.664 1.00 38.15 421 GLU B O 1
ATOM 7515 N N . THR B 1 422 ? 32.200 -9.286 9.342 1.00 37.76 422 THR B N 1
ATOM 7516 C CA . THR B 1 422 ? 32.071 -8.814 10.723 1.00 38.38 422 THR B CA 1
ATOM 7517 C C . THR B 1 422 ? 30.660 -8.269 10.968 1.00 37.87 422 THR B C 1
ATOM 7518 O O . THR B 1 422 ? 30.013 -8.640 11.937 1.00 37.63 422 THR B O 1
ATOM 7522 N N . LEU B 1 423 ? 30.175 -7.446 10.052 1.00 37.27 423 LEU B N 1
ATOM 7523 C CA . LEU B 1 423 ? 28.854 -6.852 10.206 1.00 40.73 423 LEU B CA 1
ATOM 7524 C C . LEU B 1 423 ? 27.769 -7.907 10.079 1.00 39.61 423 LEU B C 1
ATOM 7525 O O . LEU B 1 423 ? 26.810 -7.844 10.803 1.00 36.68 423 LEU B O 1
ATOM 7530 N N . SER B 1 424 ? 27.918 -8.880 9.176 1.00 37.57 424 SER B N 1
ATOM 7531 C CA . SER B 1 424 ? 26.882 -9.888 9.036 1.00 39.24 424 SER B CA 1
ATOM 7532 C C . SER B 1 424 ? 26.794 -10.737 10.317 1.00 40.95 424 SER B C 1
ATOM 7533 O O . SER B 1 424 ? 25.692 -11.064 10.780 1.00 38.41 424 SER B O 1
ATOM 7536 N N . TYR B 1 425 ? 27.933 -11.023 10.961 1.00 35.49 425 TYR B N 1
ATOM 7537 C CA . TYR B 1 425 ? 27.888 -11.692 12.246 1.00 36.54 425 TYR B CA 1
ATOM 7538 C C . TYR B 1 425 ? 27.236 -10.890 13.369 1.00 37.70 425 TYR B C 1
ATOM 7539 O O . TYR B 1 425 ? 26.363 -11.413 14.099 1.00 38.02 425 TYR B O 1
ATOM 7548 N N . TYR B 1 426 ? 27.674 -9.649 13.544 1.00 36.92 426 TYR B N 1
ATOM 7549 C CA . TYR B 1 426 ? 27.258 -8.874 14.708 1.00 36.51 426 TYR B CA 1
ATOM 7550 C C . TYR B 1 426 ? 25.950 -8.149 14.540 1.00 34.43 426 TYR B C 1
ATOM 7551 O O . TYR B 1 426 ? 25.268 -7.902 15.536 1.00 38.58 426 TYR B O 1
ATOM 7560 N N . CYS B 1 427 ? 25.602 -7.789 13.330 1.00 35.63 427 CYS B N 1
ATOM 7561 C CA . CYS B 1 427 ? 24.381 -7.013 13.109 1.00 40.39 427 CYS B CA 1
ATOM 7562 C C . CYS B 1 427 ? 23.153 -7.910 12.909 1.00 38.99 427 CYS B C 1
ATOM 7563 O O . CYS B 1 427 ? 23.272 -9.113 12.650 1.00 41.84 427 CYS B O 1
ATOM 7566 N N . SER B 1 428 ? 21.972 -7.307 13.057 1.00 39.93 428 SER B N 1
ATOM 7567 C CA . SER B 1 428 ? 20.716 -8.025 12.867 1.00 39.86 428 SER B CA 1
ATOM 7568 C C . SER B 1 428 ? 20.709 -8.955 11.639 1.00 40.29 428 SER B C 1
ATOM 7569 O O . SER B 1 428 ? 21.161 -8.590 10.553 1.00 37.60 428 SER B O 1
ATOM 7572 N N . ASN B 1 429 ? 20.120 -10.129 11.820 1.00 46.33 429 ASN B N 1
ATOM 7573 C CA . ASN B 1 429 ? 19.840 -11.066 10.714 1.00 47.73 429 ASN B CA 1
ATOM 7574 C C . ASN B 1 429 ? 18.770 -10.461 9.757 1.00 47.80 429 ASN B C 1
ATOM 7575 O O . ASN B 1 429 ? 18.467 -11.059 8.734 1.00 46.76 429 ASN B O 1
ATOM 7580 N N . ASN B 1 430 ? 18.235 -9.265 10.062 1.00 41.89 430 ASN B N 1
ATOM 7581 C CA . ASN B 1 430 ? 17.428 -8.512 9.094 1.00 45.07 430 ASN B CA 1
ATOM 7582 C C . ASN B 1 430 ? 18.230 -8.081 7.869 1.00 48.30 430 ASN B C 1
ATOM 7583 O O . ASN B 1 430 ? 17.636 -7.716 6.843 1.00 43.00 430 ASN B O 1
ATOM 7588 N N . PHE B 1 431 ? 19.565 -8.065 7.988 1.00 43.52 431 PHE B N 1
ATOM 7589 C CA . PHE B 1 431 ? 20.405 -7.582 6.915 1.00 41.71 431 PHE B CA 1
ATOM 7590 C C . PHE B 1 431 ? 20.943 -8.742 6.087 1.00 42.60 431 PHE B C 1
ATOM 7591 O O . PHE B 1 431 ? 21.151 -9.854 6.602 1.00 41.39 431 PHE B O 1
ATOM 7599 N N . GLU B 1 432 ? 21.228 -8.453 4.828 1.00 40.80 432 GLU B N 1
ATOM 7600 C CA . GLU B 1 432 ? 21.999 -9.377 3.995 1.00 44.89 432 GLU B CA 1
ATOM 7601 C C . GLU B 1 432 ? 23.114 -8.595 3.378 1.00 43.44 432 GLU B C 1
ATOM 7602 O O . GLU B 1 432 ? 22.855 -7.780 2.507 1.00 45.43 432 GLU B O 1
ATOM 7608 N N . LEU B 1 433 ? 24.341 -8.871 3.823 1.00 46.16 433 LEU B N 1
ATOM 7609 C CA . LEU B 1 433 ? 25.533 -8.174 3.354 1.00 47.79 433 LEU B CA 1
ATOM 7610 C C . LEU B 1 433 ? 26.201 -8.851 2.158 1.00 46.97 433 LEU B C 1
ATOM 7611 O O . LEU B 1 433 ? 26.385 -10.047 2.149 1.00 46.55 433 LEU B O 1
ATOM 7616 N N . GLU B 1 434 ? 26.578 -8.051 1.172 1.00 46.61 434 GLU B N 1
ATOM 7617 C CA . GLU B 1 434 ? 27.255 -8.518 -0.027 1.00 47.98 434 GLU B CA 1
ATOM 7618 C C . GLU B 1 434 ? 28.310 -7.487 -0.454 1.00 45.50 434 GLU B C 1
ATOM 7619 O O . GLU B 1 434 ? 28.236 -6.310 -0.086 1.00 42.21 434 GLU B O 1
ATOM 7625 N N . VAL B 1 435 ? 29.232 -7.940 -1.284 1.00 41.78 435 VAL B N 1
ATOM 7626 C CA . VAL B 1 435 ? 30.234 -7.087 -1.908 1.00 45.80 435 VAL B CA 1
ATOM 7627 C C . VAL B 1 435 ? 29.871 -6.898 -3.381 1.00 44.68 435 VAL B C 1
ATOM 7628 O O . VAL B 1 435 ? 29.025 -7.613 -3.888 1.00 42.84 435 VAL B O 1
ATOM 7632 N N . TRP B 1 436 ? 30.501 -5.930 -4.048 1.00 44.28 436 TRP B N 1
ATOM 7633 C CA . TRP B 1 436 ? 30.233 -5.667 -5.462 1.00 46.24 436 TRP B CA 1
ATOM 7634 C C . TRP B 1 436 ? 31.110 -6.615 -6.249 1.00 46.93 436 TRP B C 1
ATOM 7635 O O . TRP B 1 436 ? 32.324 -6.692 -6.004 1.00 48.73 436 TRP B O 1
ATOM 7646 N N . THR B 1 437 ? 30.510 -7.338 -7.188 1.00 49.31 437 THR B N 1
ATOM 7647 C CA . THR B 1 437 ? 31.204 -8.391 -7.942 1.00 53.05 437 THR B CA 1
ATOM 7648 C C . THR B 1 437 ? 31.572 -7.997 -9.377 1.00 53.56 437 THR B C 1
ATOM 7649 O O . THR B 1 437 ? 32.329 -8.709 -10.009 1.00 58.78 437 THR B O 1
ATOM 7653 N N . GLU B 1 438 ? 31.058 -6.892 -9.900 1.00 53.31 438 GLU B N 1
ATOM 7654 C CA . GLU B 1 438 ? 31.436 -6.463 -11.274 1.00 58.65 438 GLU B CA 1
ATOM 7655 C C . GLU B 1 438 ? 32.753 -5.698 -11.241 1.00 55.11 438 GLU B C 1
ATOM 7656 O O . GLU B 1 438 ? 33.127 -5.145 -10.218 1.00 55.46 438 GLU B O 1
ATOM 7662 N N . LEU B 1 439 ? 33.448 -5.642 -12.365 1.00 54.99 439 LEU B N 1
ATOM 7663 C CA . LEU B 1 439 ? 34.723 -4.928 -12.439 1.00 54.93 439 LEU B CA 1
ATOM 7664 C C . LEU B 1 439 ? 34.529 -3.416 -12.372 1.00 54.51 439 LEU B C 1
ATOM 7665 O O . LEU B 1 439 ? 35.331 -2.712 -11.768 1.00 54.95 439 LEU B O 1
ATOM 7670 N N . GLU B 1 440 ? 33.471 -2.934 -13.008 1.00 52.81 440 GLU B N 1
ATOM 7671 C CA . GLU B 1 440 ? 33.193 -1.509 -13.093 1.00 55.22 440 GLU B CA 1
ATOM 7672 C C . GLU B 1 440 ? 32.099 -1.146 -12.131 1.00 50.91 440 GLU B C 1
ATOM 7673 O O . GLU B 1 440 ? 31.254 -1.967 -11.783 1.00 52.95 440 GLU B O 1
ATOM 7679 N N . LEU B 1 441 ? 32.125 0.111 -11.722 1.00 53.45 441 LEU B N 1
ATOM 7680 C CA . LEU B 1 441 ? 31.106 0.706 -10.876 1.00 54.20 441 LEU B CA 1
ATOM 7681 C C . LEU B 1 441 ? 30.687 1.980 -11.580 1.00 53.28 441 LEU B C 1
ATOM 7682 O O . LEU B 1 441 ? 31.523 2.658 -12.188 1.00 53.21 441 LEU B O 1
ATOM 7687 N N . SER B 1 442 ? 29.400 2.295 -11.520 1.00 53.82 442 SER B N 1
ATOM 7688 C CA . SER B 1 442 ? 28.908 3.551 -12.069 1.00 55.91 442 SER B CA 1
ATOM 7689 C C . SER B 1 442 ? 27.707 3.956 -11.271 1.00 52.95 442 SER B C 1
ATOM 7690 O O . SER B 1 442 ? 27.123 3.153 -10.555 1.00 52.55 442 SER B O 1
ATOM 7693 N N . LYS B 1 443 ? 27.324 5.213 -11.399 1.00 55.75 443 LYS B N 1
ATOM 7694 C CA . LYS B 1 443 ? 26.126 5.690 -10.733 1.00 56.29 443 LYS B CA 1
ATOM 7695 C C . LYS B 1 443 ? 24.876 4.907 -11.183 1.00 56.28 443 LYS B C 1
ATOM 7696 O O . LYS B 1 443 ? 24.004 4.556 -10.367 1.00 55.16 443 LYS B O 1
ATOM 7702 N N . GLU B 1 444 ? 24.814 4.604 -12.474 1.00 57.70 444 GLU B N 1
ATOM 7703 C CA . GLU B 1 444 ? 23.624 3.955 -13.030 1.00 63.97 444 GLU B CA 1
ATOM 7704 C C . GLU B 1 444 ? 23.557 2.491 -12.583 1.00 58.58 444 GLU B C 1
ATOM 7705 O O . GLU B 1 444 ? 22.485 2.015 -12.226 1.00 57.40 444 GLU B O 1
ATOM 7711 N N . SER B 1 445 ? 24.689 1.788 -12.543 1.00 53.76 445 SER B N 1
ATOM 7712 C CA . SER B 1 445 ? 24.667 0.409 -12.038 1.00 56.39 445 SER B CA 1
ATOM 7713 C C . SER B 1 445 ? 24.306 0.362 -10.535 1.00 55.86 445 SER B C 1
ATOM 7714 O O . SER B 1 445 ? 23.626 -0.564 -10.078 1.00 53.17 445 SER B O 1
ATOM 7717 N N . LEU B 1 446 ? 24.690 1.398 -9.790 1.00 54.46 446 LEU B N 1
ATOM 7718 C CA . LEU B 1 446 ? 24.277 1.517 -8.398 1.00 52.39 446 LEU B CA 1
ATOM 7719 C C . LEU B 1 446 ? 22.799 1.839 -8.292 1.00 54.87 446 LEU B C 1
ATOM 7720 O O . LEU B 1 446 ? 22.109 1.275 -7.438 1.00 50.80 446 LEU B O 1
ATOM 7725 N N . GLU B 1 447 ? 22.315 2.772 -9.113 1.00 57.40 447 GLU B N 1
ATOM 7726 C CA . GLU B 1 447 ? 20.857 3.060 -9.159 1.00 58.30 447 GLU B CA 1
ATOM 7727 C C . GLU B 1 447 ? 20.024 1.838 -9.528 1.00 56.46 447 GLU B C 1
ATOM 7728 O O . GLU B 1 447 ? 18.974 1.603 -8.950 1.00 57.79 447 GLU B O 1
ATOM 7734 N N . ASP B 1 448 ? 20.519 1.049 -10.468 1.00 56.90 448 ASP B N 1
ATOM 7735 C CA . ASP B 1 448 ? 19.832 -0.165 -10.894 1.00 60.98 448 ASP B CA 1
ATOM 7736 C C . ASP B 1 448 ? 19.912 -1.274 -9.879 1.00 61.92 448 ASP B C 1
ATOM 7737 O O . ASP B 1 448 ? 19.177 -2.243 -9.990 1.00 61.22 448 ASP B O 1
ATOM 7742 N N . SER B 1 449 ? 20.820 -1.160 -8.909 1.00 61.58 449 SER B N 1
ATOM 7743 C CA . SER B 1 449 ? 21.075 -2.249 -7.979 1.00 56.52 449 SER B CA 1
ATOM 7744 C C . SER B 1 449 ? 19.931 -2.309 -7.000 1.00 51.95 449 SER B C 1
ATOM 7745 O O . SER B 1 449 ? 19.217 -1.336 -6.828 1.00 51.64 449 SER B O 1
ATOM 7748 N N . PRO B 1 450 ? 19.741 -3.461 -6.347 1.00 54.42 450 PRO B N 1
ATOM 7749 C CA . PRO B 1 450 ? 18.681 -3.613 -5.356 1.00 53.99 450 PRO B CA 1
ATOM 7750 C C . PRO B 1 450 ? 19.065 -3.263 -3.897 1.00 53.69 450 PRO B C 1
ATOM 7751 O O . PRO B 1 450 ? 18.276 -3.503 -3.002 1.00 50.09 450 PRO B O 1
ATOM 7755 N N . TYR B 1 451 ? 20.234 -2.673 -3.654 1.00 53.12 451 TYR B N 1
ATOM 7756 C CA . TYR B 1 451 ? 20.657 -2.394 -2.279 1.00 51.33 451 TYR B CA 1
ATOM 7757 C C . TYR B 1 451 ? 19.836 -1.298 -1.621 1.00 50.44 451 TYR B C 1
ATOM 7758 O O . TYR B 1 451 ? 19.469 -0.304 -2.254 1.00 52.02 451 TYR B O 1
ATOM 7767 N N . ASP B 1 452 ? 19.532 -1.531 -0.347 1.00 47.72 452 ASP B N 1
ATOM 7768 C CA . ASP B 1 452 ? 18.878 -0.559 0.516 1.00 47.99 452 ASP B CA 1
ATOM 7769 C C . ASP B 1 452 ? 19.895 0.341 1.192 1.00 50.10 452 ASP B C 1
ATOM 7770 O O . ASP B 1 452 ? 19.631 1.523 1.418 1.00 48.14 452 ASP B O 1
ATOM 7775 N N . ILE B 1 453 ? 21.057 -0.232 1.539 1.00 48.37 453 ILE B N 1
ATOM 7776 C CA . ILE B 1 453 ? 22.108 0.501 2.239 1.00 45.53 453 ILE B CA 1
ATOM 7777 C C . ILE B 1 453 ? 23.449 0.218 1.573 1.00 45.46 453 ILE B C 1
ATOM 7778 O O . ILE B 1 453 ? 23.683 -0.890 1.111 1.00 45.44 453 ILE B O 1
ATOM 7783 N N . ILE B 1 454 ? 24.304 1.230 1.474 1.00 43.40 454 ILE B N 1
ATOM 7784 C CA . ILE B 1 454 ? 25.610 1.065 0.871 1.00 45.72 454 ILE B CA 1
ATOM 7785 C C . ILE B 1 454 ? 26.608 1.581 1.884 1.00 46.07 454 ILE B C 1
ATOM 7786 O O . ILE B 1 454 ? 26.479 2.719 2.336 1.00 45.24 454 ILE B O 1
ATOM 7791 N N . ILE B 1 455 ? 27.568 0.730 2.260 1.00 42.58 455 ILE B N 1
ATOM 7792 C CA . ILE B 1 455 ? 28.629 1.106 3.166 1.00 42.07 455 ILE B CA 1
ATOM 7793 C C . ILE B 1 455 ? 29.900 1.179 2.345 1.00 42.23 455 ILE B C 1
ATOM 7794 O O . ILE B 1 455 ? 30.227 0.227 1.627 1.00 41.58 455 ILE B O 1
ATOM 7799 N N . SER B 1 456 ? 30.616 2.295 2.445 1.00 40.72 456 SER B N 1
ATOM 7800 C CA . SER B 1 456 ? 31.771 2.536 1.614 1.00 41.87 456 SER B CA 1
ATOM 7801 C C . SER B 1 456 ? 32.810 3.417 2.317 1.00 42.10 456 SER B C 1
ATOM 7802 O O . SER B 1 456 ? 32.460 4.300 3.098 1.00 45.07 456 SER B O 1
ATOM 7805 N N . ASN B 1 457 ? 34.082 3.223 2.007 1.00 41.48 457 ASN B N 1
ATOM 7806 C CA . ASN B 1 457 ? 35.116 4.131 2.495 1.00 44.40 457 ASN B CA 1
ATOM 7807 C C . ASN B 1 457 ? 35.576 5.109 1.401 1.00 46.27 457 ASN B C 1
ATOM 7808 O O . ASN B 1 457 ? 36.648 5.718 1.501 1.00 45.20 457 ASN B O 1
ATOM 7813 N N . PHE B 1 458 ? 34.777 5.215 0.335 1.00 42.72 458 PHE B N 1
ATOM 7814 C CA . PHE B 1 458 ? 34.985 6.212 -0.686 1.00 44.74 458 PHE B CA 1
ATOM 7815 C C . PHE B 1 458 ? 33.654 6.827 -1.067 1.00 46.45 458 PHE B C 1
ATOM 7816 O O . PHE B 1 458 ? 32.625 6.148 -1.119 1.00 47.65 458 PHE B O 1
ATOM 7824 N N . ILE B 1 459 ? 33.693 8.122 -1.326 1.00 49.86 459 ILE B N 1
ATOM 7825 C CA . ILE B 1 459 ? 32.494 8.888 -1.623 1.00 51.06 459 ILE B CA 1
ATOM 7826 C C . ILE B 1 459 ? 31.940 8.488 -2.983 1.00 45.83 459 ILE B C 1
ATOM 7827 O O . ILE B 1 459 ? 32.674 8.337 -3.939 1.00 45.73 459 ILE B O 1
ATOM 7832 N N . ILE B 1 460 ? 30.632 8.290 -3.030 1.00 47.34 460 ILE B N 1
ATOM 7833 C CA . ILE B 1 460 ? 29.911 8.141 -4.291 1.00 53.79 460 ILE B CA 1
ATOM 7834 C C . ILE B 1 460 ? 28.766 9.178 -4.326 1.00 53.66 460 ILE B C 1
ATOM 7835 O O . ILE B 1 460 ? 28.391 9.709 -3.289 1.00 53.93 460 ILE B O 1
ATOM 7840 N N . PRO B 1 461 ? 28.189 9.442 -5.501 1.00 56.85 461 PRO B N 1
ATOM 7841 C CA . PRO B 1 461 ? 27.058 10.395 -5.531 1.00 57.41 461 PRO B CA 1
ATOM 7842 C C . PRO B 1 461 ? 25.842 9.821 -4.827 1.00 55.60 461 PRO B C 1
ATOM 7843 O O . PRO B 1 461 ? 25.744 8.606 -4.686 1.00 57.73 461 PRO B O 1
ATOM 7847 N N . PRO B 1 462 ? 24.922 10.681 -4.348 1.00 58.66 462 PRO B N 1
ATOM 7848 C CA . PRO B 1 462 ? 23.669 10.143 -3.807 1.00 54.43 462 PRO B CA 1
ATOM 7849 C C . PRO B 1 462 ? 22.974 9.224 -4.816 1.00 53.20 462 PRO B C 1
ATOM 7850 O O . PRO B 1 462 ? 22.990 9.486 -6.003 1.00 55.65 462 PRO B O 1
ATOM 7854 N N . ILE B 1 463 ? 22.471 8.096 -4.346 1.00 53.14 463 ILE B N 1
ATOM 7855 C CA . ILE B 1 463 ? 21.835 7.113 -5.191 1.00 53.76 463 ILE B CA 1
ATOM 7856 C C . ILE B 1 463 ? 20.408 7.066 -4.668 1.00 55.71 463 ILE B C 1
ATOM 7857 O O . ILE B 1 463 ? 20.177 6.662 -3.525 1.00 53.53 463 ILE B O 1
ATOM 7862 N N . GLU B 1 464 ? 19.450 7.505 -5.483 1.00 59.20 464 GLU B N 1
ATOM 7863 C CA . GLU B 1 464 ? 18.054 7.628 -5.032 1.00 62.72 464 GLU B CA 1
ATOM 7864 C C . GLU B 1 464 ? 17.560 6.356 -4.298 1.00 57.82 464 GLU B C 1
ATOM 7865 O O . GLU B 1 464 ? 17.725 5.238 -4.803 1.00 57.63 464 GLU B O 1
ATOM 7871 N N . ASN B 1 465 ? 17.004 6.535 -3.100 1.00 55.43 465 ASN B N 1
ATOM 7872 C CA . ASN B 1 465 ? 16.497 5.420 -2.242 1.00 61.10 465 ASN B CA 1
ATOM 7873 C C . ASN B 1 465 ? 17.525 4.482 -1.598 1.00 59.39 465 ASN B C 1
ATOM 7874 O O . ASN B 1 465 ? 17.180 3.388 -1.167 1.00 60.07 465 ASN B O 1
ATOM 7879 N N . LYS B 1 466 ? 18.776 4.909 -1.530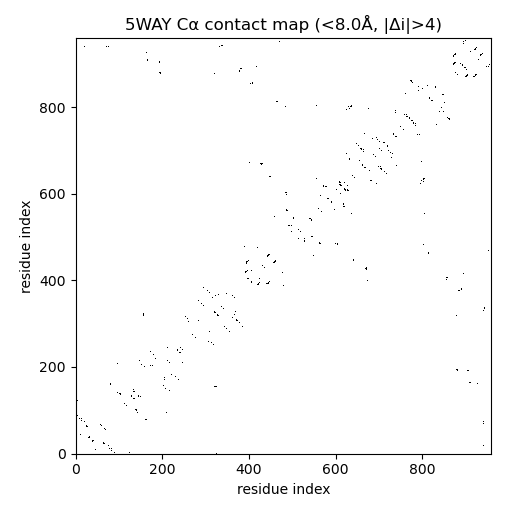 1.00 60.65 466 LYS B N 1
ATOM 7880 C CA . LYS B 1 466 ? 19.822 4.147 -0.850 1.00 57.16 466 LYS B CA 1
ATOM 7881 C C . LYS B 1 466 ? 20.321 4.967 0.329 1.00 53.53 466 LYS B C 1
ATOM 7882 O O . LYS B 1 466 ? 20.644 6.150 0.179 1.00 48.12 466 LYS B O 1
ATOM 7888 N N . ARG B 1 467 ? 20.405 4.360 1.500 1.00 52.97 467 ARG B N 1
ATOM 7889 C CA . ARG B 1 467 ? 21.086 5.019 2.623 1.00 55.62 467 ARG B CA 1
ATOM 7890 C C . ARG B 1 467 ? 22.588 4.756 2.498 1.00 52.60 467 ARG B C 1
ATOM 7891 O O . ARG B 1 467 ? 22.980 3.610 2.379 1.00 53.76 467 ARG B O 1
ATOM 7899 N N . LEU B 1 468 ? 23.408 5.800 2.530 1.00 49.54 468 LEU B N 1
ATOM 7900 C CA . LEU B 1 468 ? 24.861 5.693 2.443 1.00 53.82 468 LEU B CA 1
ATOM 7901 C C . LEU B 1 468 ? 25.471 5.823 3.827 1.00 57.78 468 LEU B C 1
ATOM 7902 O O . LEU B 1 468 ? 25.106 6.731 4.569 1.00 56.58 468 LEU B O 1
ATOM 7907 N N . ILE B 1 469 ? 26.396 4.917 4.173 1.00 54.36 469 ILE B N 1
ATOM 7908 C CA . ILE B 1 469 ? 27.195 5.050 5.383 1.00 50.84 469 ILE B CA 1
ATOM 7909 C C . ILE B 1 469 ? 28.643 5.098 4.948 1.00 51.35 469 ILE B C 1
ATOM 7910 O O . ILE B 1 469 ? 29.133 4.125 4.363 1.00 50.24 469 ILE B O 1
ATOM 7915 N N . TYR B 1 470 ? 29.319 6.221 5.185 1.00 51.41 470 TYR B N 1
ATOM 7916 C CA . TYR B 1 470 ? 30.760 6.315 4.939 1.00 52.25 470 TYR B CA 1
ATOM 7917 C C . TYR B 1 470 ? 31.542 5.897 6.158 1.00 50.94 470 TYR B C 1
ATOM 7918 O O . TYR B 1 470 ? 31.163 6.195 7.276 1.00 52.33 470 TYR B O 1
ATOM 7927 N N . SER B 1 471 ? 32.669 5.248 5.929 1.00 50.18 471 SER B N 1
ATOM 7928 C CA . SER B 1 471 ? 33.351 4.502 6.985 1.00 49.29 471 SER B CA 1
ATOM 7929 C C . SER B 1 471 ? 34.739 4.971 7.297 1.00 51.09 471 SER B C 1
ATOM 7930 O O . SER B 1 471 ? 35.375 4.370 8.150 1.00 54.46 471 SER B O 1
ATOM 7933 N N . ASN B 1 472 ? 35.256 6.007 6.623 1.00 50.22 472 ASN B N 1
ATOM 7934 C CA . ASN B 1 472 ? 36.623 6.434 6.897 1.00 53.35 472 ASN B CA 1
ATOM 7935 C C . ASN B 1 472 ? 36.877 6.895 8.312 1.00 53.90 472 ASN B C 1
ATOM 7936 O O . ASN B 1 472 ? 37.962 6.669 8.825 1.00 61.86 472 ASN B O 1
ATOM 7941 N N . ASN B 1 473 ? 35.946 7.577 8.962 1.00 53.42 473 ASN B N 1
ATOM 7942 C CA . ASN B 1 473 ? 36.302 7.984 10.324 1.00 60.83 473 ASN B CA 1
ATOM 7943 C C . ASN B 1 473 ? 35.541 7.206 11.389 1.00 57.18 473 ASN B C 1
ATOM 7944 O O . ASN B 1 473 ? 35.408 7.663 12.513 1.00 53.98 473 ASN B O 1
ATOM 7949 N N . ILE B 1 474 ? 35.118 5.994 11.029 1.00 50.44 474 ILE B N 1
ATOM 7950 C CA . ILE B 1 474 ? 34.248 5.175 11.860 1.00 52.12 474 ILE B CA 1
ATOM 7951 C C . ILE B 1 474 ? 34.942 3.841 12.060 1.00 48.29 474 ILE B C 1
ATOM 7952 O O . ILE B 1 474 ? 35.295 3.190 11.088 1.00 48.37 474 ILE B O 1
ATOM 7957 N N . ASN B 1 475 ? 35.145 3.424 13.291 1.00 43.46 475 ASN B N 1
ATOM 7958 C CA . ASN B 1 475 ? 35.647 2.076 13.513 1.00 42.47 475 ASN B CA 1
ATOM 7959 C C . ASN B 1 475 ? 34.553 1.024 13.354 1.00 44.61 475 ASN B C 1
ATOM 7960 O O . ASN B 1 475 ? 33.347 1.346 13.265 1.00 41.45 475 ASN B O 1
ATOM 7965 N N . THR B 1 476 ? 34.966 -0.237 13.265 1.00 44.36 476 THR B N 1
ATOM 7966 C CA . THR B 1 476 ? 34.016 -1.339 13.019 1.00 41.68 476 THR B CA 1
ATOM 7967 C C . THR B 1 476 ? 32.911 -1.488 14.063 1.00 38.50 476 THR B C 1
ATOM 7968 O O . THR B 1 476 ? 31.792 -1.822 13.737 1.00 38.39 476 THR B O 1
ATOM 7972 N N . VAL B 1 477 ? 33.236 -1.254 15.312 1.00 41.23 477 VAL B N 1
ATOM 7973 C CA . VAL B 1 477 ? 32.258 -1.257 16.370 1.00 40.42 477 VAL B CA 1
ATOM 7974 C C . VAL B 1 477 ? 31.229 -0.164 16.173 1.00 44.00 477 VAL B C 1
ATOM 7975 O O . VAL B 1 477 ? 30.016 -0.427 16.292 1.00 42.19 477 VAL B O 1
ATOM 7979 N N . SER B 1 478 ? 31.684 1.050 15.868 1.00 42.11 478 SER B N 1
ATOM 7980 C CA . SER B 1 478 ? 30.737 2.136 15.567 1.00 45.36 478 SER B CA 1
ATOM 7981 C C . SER B 1 478 ? 29.880 1.802 14.368 1.00 43.48 478 SER B C 1
ATOM 7982 O O . SER B 1 478 ? 28.693 2.122 14.339 1.00 40.63 478 SER B O 1
ATOM 7985 N N . LEU B 1 479 ? 30.488 1.175 13.372 1.00 38.08 479 LEU B N 1
ATOM 7986 C CA . LEU B 1 479 ? 29.762 0.785 12.184 1.00 37.94 479 LEU B CA 1
ATOM 7987 C C . LEU B 1 479 ? 28.685 -0.230 12.511 1.00 39.17 479 LEU B C 1
ATOM 7988 O O . LEU B 1 479 ? 27.582 -0.142 11.985 1.00 40.15 479 LEU B O 1
ATOM 7993 N N . ILE B 1 480 ? 28.981 -1.179 13.397 1.00 37.45 480 ILE B N 1
ATOM 7994 C CA . ILE B 1 480 ? 27.959 -2.128 13.824 1.00 39.16 480 ILE B CA 1
ATOM 7995 C C . ILE B 1 480 ? 26.765 -1.364 14.451 1.00 41.46 480 ILE B C 1
ATOM 7996 O O . ILE B 1 480 ? 25.592 -1.636 14.123 1.00 38.45 480 ILE B O 1
ATOM 8001 N N . TYR B 1 481 ? 27.046 -0.380 15.302 1.00 41.77 481 TYR B N 1
ATOM 8002 C CA . TYR B 1 481 ? 25.947 0.344 15.962 1.00 44.98 481 TYR B CA 1
ATOM 8003 C C . TYR B 1 481 ? 25.143 1.090 14.933 1.00 45.64 481 TYR B C 1
ATOM 8004 O O . TYR B 1 481 ? 23.926 1.088 15.018 1.00 43.02 481 TYR B O 1
ATOM 8013 N N . LEU B 1 482 ? 25.834 1.760 14.000 1.00 43.40 482 LEU B N 1
ATOM 8014 C CA . LEU B 1 482 ? 25.149 2.545 12.977 1.00 46.15 482 LEU B CA 1
ATOM 8015 C C . LEU B 1 482 ? 24.269 1.681 12.097 1.00 44.67 482 LEU B C 1
ATOM 8016 O O . LEU B 1 482 ? 23.150 2.049 11.800 1.00 48.02 482 LEU B O 1
ATOM 8021 N N . LEU B 1 483 ? 24.769 0.527 11.670 1.00 40.05 483 LEU B N 1
ATOM 8022 C CA . LEU B 1 483 ? 23.956 -0.359 10.836 1.00 39.60 483 LEU B CA 1
ATOM 8023 C C . LEU B 1 483 ? 22.747 -0.914 11.607 1.00 38.19 483 LEU B C 1
ATOM 8024 O O . LEU B 1 483 ? 21.648 -0.922 11.101 1.00 40.36 483 LEU B O 1
ATOM 8029 N N . ASN B 1 484 ? 22.948 -1.397 12.813 1.00 36.87 484 ASN B N 1
ATOM 8030 C CA . ASN B 1 484 ? 21.847 -1.925 13.575 1.00 38.69 484 ASN B CA 1
ATOM 8031 C C . ASN B 1 484 ? 20.716 -0.915 13.823 1.00 42.15 484 ASN B C 1
ATOM 8032 O O . ASN B 1 484 ? 19.610 -1.316 14.037 1.00 40.58 484 ASN B O 1
ATOM 8037 N N . ALA B 1 485 ? 21.029 0.373 13.900 1.00 41.99 485 ALA B N 1
ATOM 8038 C CA . ALA B 1 485 ? 20.020 1.413 14.075 1.00 46.81 485 ALA B CA 1
ATOM 8039 C C . ALA B 1 485 ? 19.038 1.458 12.903 1.00 49.72 485 ALA B C 1
ATOM 8040 O O . ALA B 1 485 ? 17.961 1.989 13.046 1.00 48.70 485 ALA B O 1
ATOM 8042 N N . MET B 1 486 ? 19.424 0.897 11.761 1.00 46.96 486 MET B N 1
ATOM 8043 C CA . MET B 1 486 ? 18.588 0.851 10.575 1.00 47.64 486 MET B CA 1
ATOM 8044 C C . MET B 1 486 ? 17.849 -0.457 10.410 1.00 42.13 486 MET B C 1
ATOM 8045 O O . MET B 1 486 ? 17.303 -0.696 9.343 1.00 44.37 486 MET B O 1
ATOM 8050 N N . MET B 1 487 ? 17.829 -1.313 11.427 1.00 38.94 487 MET B N 1
ATOM 8051 C CA . MET B 1 487 ? 17.352 -2.674 11.240 1.00 39.50 487 MET B CA 1
ATOM 8052 C C . MET B 1 487 ? 15.842 -2.784 10.909 1.00 42.94 487 MET B C 1
ATOM 8053 O O . MET B 1 487 ? 15.404 -3.796 10.371 1.00 42.43 487 MET B O 1
ATOM 8058 N N . PHE B 1 488 ? 15.067 -1.758 11.230 1.00 45.37 488 PHE B N 1
ATOM 8059 C CA . PHE B 1 488 ? 13.630 -1.734 10.927 1.00 48.78 488 PHE B CA 1
ATOM 8060 C C . PHE B 1 488 ? 13.276 -0.591 9.953 1.00 51.81 488 PHE B C 1
ATOM 8061 O O . PHE B 1 488 ? 12.202 -0.013 10.050 1.00 47.07 488 PHE B O 1
ATOM 8069 N N . ILE B 1 489 ? 14.183 -0.241 9.044 1.00 51.11 489 ILE B N 1
ATOM 8070 C CA . ILE B 1 489 ? 13.855 0.684 7.950 1.00 56.20 489 ILE B CA 1
ATOM 8071 C C . ILE B 1 489 ? 12.524 0.367 7.253 1.00 58.73 489 ILE B C 1
ATOM 8072 O O . ILE B 1 489 ? 11.773 1.273 6.948 1.00 62.98 489 ILE B O 1
ATOM 8077 N N . ARG B 1 490 ? 12.268 -0.898 6.935 1.00 69.93 490 ARG B N 1
ATOM 8078 C CA . ARG B 1 490 ? 11.030 -1.292 6.234 1.00 76.94 490 ARG B CA 1
ATOM 8079 C C . ARG B 1 490 ? 9.791 -0.919 7.046 1.00 84.20 490 ARG B C 1
ATOM 8080 O O . ARG B 1 490 ? 8.835 -0.355 6.519 1.00 95.12 490 ARG B O 1
ATOM 8088 N N . LEU B 1 491 ? 9.816 -1.252 8.334 1.00 83.61 491 LEU B N 1
ATOM 8089 C CA . LEU B 1 491 ? 8.737 -0.887 9.251 1.00 82.45 491 LEU B CA 1
ATOM 8090 C C . LEU B 1 491 ? 8.453 0.617 9.170 1.00 86.04 491 LEU B C 1
ATOM 8091 O O . LEU B 1 491 ? 7.349 1.054 9.474 1.00 94.90 491 LEU B O 1
ATOM 8096 N N . ASP B 1 492 ? 9.454 1.395 8.758 1.00 84.44 492 ASP B N 1
ATOM 8097 C CA . ASP B 1 492 ? 9.273 2.809 8.382 1.00 92.43 492 ASP B CA 1
ATOM 8098 C C . ASP B 1 492 ? 9.215 2.980 6.855 1.00 87.83 492 ASP B C 1
ATOM 8099 O O . ASP B 1 492 ? 8.253 2.585 6.191 1.00 86.39 492 ASP B O 1
#

Organism: Streptococcus pneumoniae serotype 4 (strain ATCC BAA-334 / TIGR4) (NCBI:txid170187)

Nearest PDB structures (foldseek):
  5way-assembly1_B  TM=1.002E+00  e=8.707E-72  Streptococcus pneumoniae
  5way-assembly1_A  TM=9.913E-01  e=2.256E-68  Streptococcus pneumoniae
  4r6i-assembly1_A  TM=4.721E-01  e=7.357E-13  Bacillus anthracis str. 'Ames Ancestor'
  3sqn-assembly1_A  TM=4.348E-01  e=1.593E-10  Enterococcus faecalis
  9atx-assembly1_A  TM=5.743E-01  e=6.270E-08  Bacillus anthracis str. Ames

Sequence (959 aa):
MRDLLSKKSHRQLELLELLFEHKRWFHRSELAELLNCTERAVKDDLSHVKSAFPDLIFHSSTNGIRIINTDDSDIEMVYHHFFKHSTHFSILEFIFFNEGCQAESICKEFYISSSSLYRIISQQINKVIKRQFQFEVSLTPVQIIGNERDIRYFFAQYFSEKYYFLEWPFENFSSEPLSQLLELVYKETSFPMNLSTHRMLKLLLVTNLYRIKFGHFMEVFLMQAEGIEGVAQSFESEYNISLDEEVVCQLFVSYFQKMFFIDESLFMKCVKKDSYVEKSYHLLSDFIDQISSVKYQQIEIENKDNLIWHLHNTAHLYRQELFTEFILFDQKGNTIRNFQNIFPKFVSDVKKELSHYLETLEVCSSSMMVNHLSYTFITHTKHLVINLLQNQPKLKVLVMSNFDQYHAKFVAETLSYYCSNNFELEVWTELELSKESLEDSPYDIIISNFIIPPIENKRLIYSNNINTVSLIYLLNAMMFIRLDEMRDLLSKKSHRQLELLELLFEHKRWFHRSELAELLNCTERAVKDDLSHVKSAFPDLIFHRIINTDDSDIEMVYHHFFKHSTHFSILEFIFFNEGCQAESICKEFYISSSSLYRIISQINKVIKRQFQFEVSLTPVQIIGNERDIRYFFAQYFSEKYYFLEWPFENFSSEPLSQLLELVYKETSFPMNLSTHRMLKLLLVTNLYRIKFGHFMEVLDFLMQAEGIEGVAQSFESEYNISLDEEVVCQLFVSYFQKMFFIDESLFMKCVKKDSYVEKSYHLLSDFIDQISVKYQQIEIENKDNLIWHLHNTAHLYRQELFTEFILFDQKGNTIRNFQNIFPKFVSDVKKELSHYLETLEVCSSSMMVNHLSYTFITHTKHLVINLLQNQPKLKVLVMSNFDQYHAKFVAETLSYYCSNNFELEVWTELELSKESLEDSPYDIIISNFIIPPIENKRLIYSNNINTVSLIYLLNAMMFIRLD

Solvent-accessible surface area: 43205 Å² total; per-residue (Å²): 26,52,66,2,11,67,175,141,27,40,49,7,0,58,2,0,33,34,3,1,111,71,83,126,78,3,74,93,66,50,0,9,137,102,24,141,32,89,87,176,17,2,96,62,4,17,71,90,0,114,87,31,4,96,97,7,80,30,93,90,52,124,77,4,19,52,3,73,39,12,63,97,19,5,4,14,43,0,4,16,35,6,0,121,128,10,66,40,0,26,0,2,13,44,1,10,48,49,35,49,32,130,28,100,48,0,13,142,88,42,202,38,61,66,61,24,0,109,153,21,10,73,63,0,29,94,2,0,129,140,56,0,109,8,87,4,23,14,107,88,2,39,4,64,55,55,20,65,1,0,14,3,0,1,0,2,2,0,23,10,19,33,59,21,53,66,70,28,4,172,91,1,39,29,118,2,0,28,71,0,0,104,8,3,11,132,109,44,68,30,72,111,10,2,1,20,4,26,22,2,19,2,20,2,0,0,12,0,12,8,12,86,93,45,35,87,37,170,110,150,19,64,152,22,149,46,18,144,43,4,28,110,12,0,84,69,90,4,117,14,70,14,64,135,98,10,16,29,9,3,13,21,13,39,116,69,169,37,31,25,70,53,55,64,89,0,52,105,35,15,178,159,46,96,68,0,78,94,0,44,94,38,0,15,75,7,1,66,84,1,19,103,108,41,113,5,128,36,95,87,55,50,35,7,0,29,38,0,0,11,13,5,24,12,72,26,21,45,4,22,10,10,61,1,1,10,28,12,8,0,33,29,4,96,26,13,44,110,18,19,80,121,4,0,37,15,0,44,134,57,0,29,101,3,0,107,47,11,156,35,44,44,39,76,53,11,14,12,10,0,0,7,11,0,6,10,32,6,106,66,2,6,51,19,30,17,87,137,59,88,100,2,54,0,0,3,4,1,18,10,24,17,88,20,1,110,19,18,9,112,7,0,52,135,16,6,16,115,35,11,73,30,59,26,21,112,114,26,80,17,37,78,110,43,0,72,129,13,88,21,25,0,1,2,4,6,5,33,12,44,112,4,144,138,29,110,67,12,23,20,6,30,15,33,17,15,42,5,0,76,74,0,7,65,35,2,4,31,67,38,110,191,19,44,78,6,8,66,179,125,24,38,51,4,0,60,0,2,43,32,7,4,113,62,114,138,152,14,124,121,68,69,6,9,148,110,26,134,32,90,96,171,13,0,129,61,1,17,71,87,1,98,89,34,6,100,106,20,80,44,135,47,4,79,25,4,39,129,10,35,10,18,92,2,4,17,36,7,0,131,123,9,77,33,0,25,0,2,13,44,1,9,49,50,32,48,34,131,26,121,46,0,11,172,111,57,208,45,62,63,56,28,0,106,144,17,12,71,88,0,33,140,12,0,135,140,62,0,101,9,94,3,28,13,112,86,1,39,3,63,45,56,18,66,2,0,11,2,0,1,0,2,2,0,22,11,25,38,54,22,50,71,75,26,4,176,91,0,49,33,121,4,0,18,52,0,0,87,15,5,6,136,67,51,68,32,70,102,14,3,1,21,2,31,21,4,18,4,16,1,0,0,10,0,15,8,14,70,94,44,28,84,37,168,143,63,107,114,8,52,158,12,141,41,12,139,48,9,28,111,23,0,74,77,92,4,119,15,74,18,54,109,98,10,2,21,8,2,10,25,14,32,104,64,159,27,30,26,66,50,45,55,100,0,50,128,16,15,184,169,31,97,68,0,80,91,0,44,94,38,0,14,75,8,1,64,82,1,18,121,105,40,103,8,81,42,133,81,52,46,37,7,0,34,30,0,0,11,13,3,18,13,73,24,24,42,3,24,10,12,60,1,1,14,26,11,5,0,39,28,3,96,25,12,48,109,19,19,82,128,4,0,37,18,0,46,143,50,0,28,99,2,0,105,48,11,158,38,43,44,34,76,60,11,14,15,8,0,0,6,9,1,7,11,35,10,118,95,3,2,43,17,31,16,85,118,57,86,86,2,58,0,0,4,4,2,17,11,29,20,88,20,1,101,16,17,9,95,9,0,62,136,18,8,16,120,34,10,72,27,66,24,19,119,112,48,80,16,36,83,109,38,0,75,121,13,86,20,24,0,1,2,2,4,5,25,5,49,114,5,142,136,32,124,39,6,17,22,7,26,16,33,17,19,38,5,0,74,50,0,7,66,31,2,3,35,84,50,146

B-factor: mean 63.41, std 20.5, range [21.8, 140.18]